Protein AF-A0A960IGQ6-F1 (afdb_monomer)

Foldseek 3Di:
DKLPPFAQPDDQFPLLVVQLVLQVVDDVLFAFEAEAPLNPLLLSVVVSLSVLTFQEEEEAADPVVLVVNLVCSVSRVDDSVQQEDCDLLDLHSYYRHYLCVLPNPVCLVVLLLQLLLVLQLVVQCVVVNNVCSVVVLVCCVVPPVPVNVVSSVVSSVVLLVCLQPVDDSVDPLLSSGDPVSNVSLVSNLVSGGAEYEYEQLLPQDSSSLSSVVVSQVSNQPDPPHHRYHYYHNDDDDVVCVRSNRNVCVVRNPHSYYRDPVVCCVSVSDPDDDDDDDDDPDDPVVVVVVVVVVVVVVVVCCCCVVHVNVVVVVVCVVPPDDPCVVPPDDDDDDDPPPPDDDDDDDDDDDDDDDDDDDDDDDDDDDDDDDDDDDDDDDDDDDDDDDALVVQLVVLLVVLLPLDCVACQWFPDDDLQKWWFPQADLQLLLLLCLVPQKAAEDEAPDQDPDDDVVVQVVVCVVPVDNVVRVVQVVCSVVRYTYTDHHPVSVQSSLVVNLVVQVVCCQQFVDGFKWKQFKWKFDALDPPGPDTGIHGAKTFGWDKDQPDPVVGIMIGGDPDAIDGSVSVQCCCCPRVVFHQPQPPDAPADPRHHPSVSSQVSVQVSCVVPPPIDMDRIIMIHGHDCPSVVVSVVSVVDPCQCVDLVSVCVSHPPPDDSDDPFDQQDLVCLVVDDVVLFQQLDDDDSVLSSVLVCVLSVHDDDDDDDPPPCPLSSVLSNCRSCVVSVHDDDDDDRGPVSVVSNLVVCVVSPNNVVDDDPSDPPRD

Solvent-accessible surface area (backbone atoms only — not comparable to full-atom values): 44686 Å² total; per-residue (Å²): 131,60,45,73,94,56,49,74,76,65,83,76,51,73,71,48,47,51,48,51,56,47,52,66,71,58,82,84,45,48,40,21,39,38,37,36,87,89,63,47,63,68,60,54,52,50,50,52,46,44,73,71,45,44,32,28,40,35,33,17,86,39,68,70,54,23,50,49,56,37,56,51,40,43,52,28,72,44,56,36,83,74,39,30,36,66,49,82,84,57,96,39,36,33,26,32,35,40,51,56,80,75,48,46,82,90,48,36,64,59,50,45,48,50,25,12,44,52,50,50,32,54,58,42,18,77,77,63,36,71,87,47,12,59,57,53,50,48,52,36,52,76,73,35,57,68,58,38,53,50,53,35,52,52,34,40,53,49,52,57,46,24,48,25,71,64,51,84,81,90,60,65,66,67,76,44,48,53,76,66,51,40,52,51,41,52,52,47,47,70,68,62,53,31,30,42,34,33,46,51,46,75,74,56,49,75,54,56,41,52,53,50,49,43,37,51,55,55,26,42,72,40,96,85,38,52,32,39,38,36,34,20,57,57,82,70,59,82,87,51,70,60,65,48,23,34,44,39,61,71,36,45,70,79,64,30,75,51,61,65,67,58,38,36,75,70,66,76,35,82,84,79,74,92,79,84,78,85,74,77,67,54,75,68,55,41,54,49,49,54,50,51,51,48,54,50,50,52,53,47,48,54,41,76,74,28,67,63,41,54,53,49,51,49,48,64,71,68,48,83,58,90,61,75,84,61,84,78,77,84,85,80,74,95,81,73,86,85,75,87,82,88,82,91,85,86,83,88,84,79,94,77,84,91,80,84,90,83,81,89,81,90,79,84,88,80,84,90,80,85,86,84,88,78,87,82,83,89,79,87,77,80,88,77,72,57,44,68,58,46,54,52,49,50,43,54,67,31,51,67,84,49,76,83,31,49,60,52,31,50,74,90,50,67,56,40,48,51,42,47,85,54,63,65,49,64,50,49,40,48,37,60,76,64,33,49,39,33,75,42,41,35,88,72,85,82,78,85,77,56,71,69,56,47,55,54,41,26,74,71,71,77,47,64,60,66,56,52,51,49,50,52,36,44,74,73,36,36,43,49,24,70,37,51,64,72,59,38,52,53,23,52,54,45,36,46,52,48,52,52,50,41,32,55,50,60,57,46,90,36,38,25,39,28,42,30,27,42,36,37,58,94,44,94,84,52,85,64,78,30,32,16,47,42,34,33,39,38,41,40,74,45,74,80,42,93,87,74,37,58,35,42,28,56,42,96,58,77,71,37,68,40,59,70,43,52,51,48,33,40,73,79,66,71,40,70,65,79,50,77,97,56,78,53,64,54,101,58,46,72,32,48,61,61,54,54,49,31,51,40,61,49,30,72,80,41,89,90,35,45,69,44,80,47,39,33,39,33,73,57,86,57,67,44,48,54,54,28,51,56,60,69,73,44,86,61,56,64,72,40,70,66,54,29,36,66,47,65,48,65,92,56,84,86,85,68,93,57,80,84,69,59,79,86,54,60,85,75,53,59,72,92,78,59,50,57,90,52,88,66,56,72,70,45,43,41,52,32,52,32,49,60,67,65,49,86,82,85,87,85,75,66,90,89,69,46,63,66,48,44,51,48,26,34,51,45,32,29,46,75,68,77,45,87,83,86,88,83,69,78,36,45,66,60,50,53,54,42,50,52,51,34,44,76,71,68,51,39,92,80,61,82,75,89,78,48,100,74,74,121

Sequence (760 aa):
MSWDGLAPRFEWRPSQRHLLELAGHVADGRWHLCAPPGAGKTLIGLELARQVGRPTLALAPTTAIRDQWRASVAQFGADPATFTSDDPAAAVPLRCVTYQLLGNPGEADDELRAAARRLWVAEVATEVGPEAAEARVRATEEGDAKRAGREIGRHVRALRRSLGTGEDVGVPRAQLLGPRTATLVDQLASSGLGTVVLDECHHLLDWWALVVSVLVERLAAAPGGVAVIGLTATLPEPASSREAGNYEGLLGPVDAELHLAALVAEGALAPWRDGVRLVPPAPDEAAFLDRWQGELTTSLDDVLVGEALVTWAVAQISAPTGDDALAGVRPATPDEAAATREVPAGEQAGAGAPIPPATHRSGPGADAVEPVAAEPAAVEPPAERAPKDRLEHWKGKLLDLTMFNRLLNFRETRKTIRLCEHDLAALEDRLQQSGKLRVRSRPTLGEADDPRDLELAAQRTGVDVRAEFLADELRSGRLRAEHDDEDLDARLVEIYRHARTSLEESGANTLYLAVGFLRWFETPESQKPRRAPLLLLPLVIERLSVQEGFRFVLDDAEPRLNQTLLQLLQRDFDLRVDLGEEPPEDEHGVDVAAVLDAFRVAALAMPRWEVVAEACVGFFSFTKYLMWLDLAARDDLLASPVLRHLVQTPGERFEQDQPEVPRGELDDVDPAEIFCPKDADSSQLAAVLAGAAGRTFVLEGPPGTGKSQTITNLIVQALANDKRVLFVAEKRAALEVVQRRLHEVGVAPFALELHSSKSG

Nearest PDB structures (foldseek):
  5tnu-assembly2_B  TM=6.910E-01  e=6.954E-05  Sulfurisphaera tokodaii str. 7
  7r7j-assembly2_B  TM=6.446E-01  e=3.994E-04  Escherichia coli K-12
  6jde-assembly1_B  TM=6.611E-01  e=1.140E-03  Escherichia coli K-12
  8ro1-assembly1_DX  TM=5.649E-01  e=2.931E-02  Caenorhabditis elegans
  2nmv-assembly1_A  TM=4.549E-01  e=7.237E-03  Bacillus subtilis

Secondary structure (DSSP, 8-state):
--STT---SSPPPHHHHHHHHHHTT--SSEEEEE--TTS-HHHHHHHHHHHHTS-EEEEESSHHHHHHHHHHGGGGT--HHHHEES-TT---SEEEEEGGGG--HHHHHHHHHHHHHHHHHHHHHHHH-HHHHHHHHHHHHHH-HHHHHHHHHHHHHHHHHHHHH----SS-GGGGS-HHHHHHHHHHHHTT--EEEEETGGG--HHHHHHHHHHHHHHHTSTT--EEEEEESSPPPTTSTTHHHHHHHHH-S--EE--HHHHHHTTSS----------PPPHHHHHHHHHHHHHHHHHHHHHHHSHHHHHHHHHHHHS--TTGGG---PPPPTTSS----------PPPP----PPPPP---------PPPP-PPPP-PPS-PPPHHHHHHHHHHHHS--STT-TTTS----TT-EEBPS--HHHHHHHHHHHSEEEEE-S--TTSS--HHHHHHHHHHH---HHHHHHHHHHHTTEEEBSS-HHHHHHHHHHHHHHHHHHHHHHSS--EEEEEEEEEE-SSTT--S-EEEEEEEEEEEEEEEETTTEEEEEE-SSPPEE-HHHHHHHHHHH-------SS--EETTEE-HHHHHHHHHHHHTTSTT-EEEEEEEEEE---HHHHHHHHHHH-TTGGGSHHHHHHHHSTTS----SSPP--GGGGGGS-GGG---SS---HHHHHHHHHHHTT--------TTS-HHHHHHHHHHHHHHTT-------SSHHHHHHHHHHHHHTT-GGG----S-TT--

Radius of gyration: 33.93 Å; Cα contacts (8 Å, |Δi|>4): 943; chains: 1; bounding box: 83×82×90 Å

Structure (mmCIF, N/CA/C/O backbone):
data_AF-A0A960IGQ6-F1
#
_entry.id   AF-A0A960IGQ6-F1
#
loop_
_atom_site.group_PDB
_atom_site.id
_atom_site.type_symbol
_atom_site.label_atom_id
_atom_site.label_alt_id
_atom_site.label_comp_id
_atom_site.label_asym_id
_atom_site.label_entity_id
_atom_site.label_seq_id
_atom_site.pdbx_PDB_ins_code
_atom_site.Cartn_x
_atom_site.Cartn_y
_atom_site.Cartn_z
_atom_site.occupancy
_atom_site.B_iso_or_equiv
_atom_site.auth_seq_id
_atom_site.auth_comp_id
_atom_site.auth_asym_id
_atom_site.auth_atom_id
_atom_site.pdbx_PDB_model_num
ATOM 1 N N . MET A 1 1 ? 37.246 14.807 -9.619 1.00 56.28 1 MET A N 1
ATOM 2 C CA . MET A 1 1 ? 35.816 14.489 -9.430 1.00 56.28 1 MET A CA 1
ATOM 3 C C . MET A 1 1 ? 35.034 15.764 -9.688 1.00 56.28 1 MET A C 1
ATOM 5 O O . MET A 1 1 ? 34.720 16.483 -8.753 1.00 56.28 1 MET A O 1
ATOM 9 N N . SER A 1 2 ? 34.862 16.123 -10.953 1.00 70.00 2 SER A N 1
ATOM 10 C CA . SER A 1 2 ? 34.294 17.415 -11.334 1.00 70.00 2 SER A CA 1
ATOM 11 C C . SER A 1 2 ? 33.490 17.243 -12.613 1.00 70.00 2 SER A C 1
ATOM 13 O O . SER A 1 2 ? 33.745 16.309 -13.374 1.00 70.00 2 SER A O 1
ATOM 15 N N . TRP A 1 3 ? 32.539 18.143 -12.831 1.00 84.62 3 TRP A N 1
ATOM 16 C CA . TRP A 1 3 ? 31.812 18.285 -14.091 1.00 84.62 3 TRP A CA 1
ATOM 17 C C . TRP A 1 3 ? 32.698 18.836 -15.226 1.00 84.62 3 TRP A C 1
ATOM 19 O O . TRP A 1 3 ? 32.260 18.914 -16.374 1.00 84.62 3 TRP A O 1
ATOM 29 N N . ASP A 1 4 ? 33.947 19.201 -14.915 1.00 81.88 4 ASP A N 1
ATOM 30 C CA . ASP A 1 4 ? 34.928 19.741 -15.855 1.00 81.88 4 ASP A CA 1
ATOM 31 C C . ASP A 1 4 ? 35.171 18.826 -17.061 1.00 81.88 4 ASP A C 1
ATOM 33 O O . ASP A 1 4 ? 35.399 17.623 -16.934 1.00 81.88 4 ASP A O 1
ATOM 37 N N . GLY A 1 5 ? 35.177 19.427 -18.252 1.00 78.00 5 GLY A N 1
ATOM 38 C CA . GLY A 1 5 ? 35.448 18.730 -19.512 1.0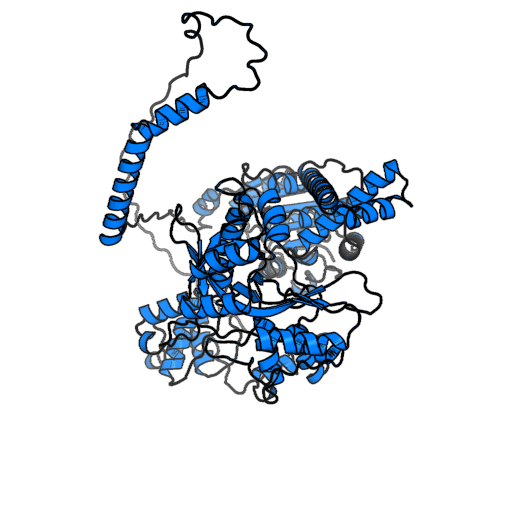0 78.00 5 GLY A CA 1
ATOM 39 C C . GLY A 1 5 ? 34.272 17.923 -20.069 1.00 78.00 5 GLY A C 1
ATOM 40 O O . GLY A 1 5 ? 34.380 17.415 -21.185 1.00 78.00 5 GLY A O 1
ATOM 41 N N . LEU A 1 6 ? 33.146 17.837 -19.350 1.00 88.06 6 LEU A N 1
ATOM 42 C CA . LEU A 1 6 ? 31.910 17.262 -19.878 1.00 88.06 6 LEU A CA 1
ATOM 43 C C . LEU A 1 6 ? 31.168 18.275 -20.747 1.00 88.06 6 LEU A C 1
ATOM 45 O O . LEU A 1 6 ? 31.056 19.459 -20.409 1.00 88.06 6 LEU A O 1
ATOM 49 N N . ALA A 1 7 ? 30.627 17.787 -21.858 1.00 88.81 7 ALA A N 1
ATOM 50 C CA . ALA A 1 7 ? 29.828 18.566 -22.789 1.00 88.81 7 ALA A CA 1
ATOM 51 C C . ALA A 1 7 ? 28.796 17.656 -23.470 1.00 88.81 7 ALA A C 1
ATOM 53 O O . ALA A 1 7 ? 29.091 16.478 -23.695 1.00 88.81 7 ALA A O 1
ATOM 54 N N . PRO A 1 8 ? 27.612 18.181 -23.827 1.00 90.25 8 PRO A N 1
ATOM 55 C CA . PRO A 1 8 ? 26.630 17.432 -24.604 1.00 90.25 8 PRO A CA 1
ATOM 56 C C . PRO A 1 8 ? 27.271 16.839 -25.869 1.00 90.25 8 PRO A C 1
ATOM 58 O O . PRO A 1 8 ? 27.851 17.565 -26.675 1.00 90.25 8 PRO A O 1
ATOM 61 N N . ARG A 1 9 ? 27.167 15.519 -26.057 1.00 91.19 9 ARG A N 1
ATOM 62 C CA . ARG A 1 9 ? 27.600 14.809 -27.279 1.00 91.19 9 ARG A CA 1
ATOM 63 C C . ARG A 1 9 ? 26.466 14.664 -28.299 1.00 91.19 9 ARG A C 1
ATOM 65 O O . ARG A 1 9 ? 26.486 13.772 -29.141 1.00 91.19 9 ARG A O 1
ATOM 72 N N . PHE A 1 10 ? 25.465 15.524 -28.187 1.00 90.44 10 PHE A N 1
ATOM 73 C CA . PHE A 1 10 ? 24.257 15.553 -28.996 1.00 90.44 10 PHE A CA 1
ATOM 74 C C . PHE A 1 10 ? 23.874 17.006 -29.276 1.00 90.44 10 PHE A C 1
ATOM 76 O O . PHE A 1 10 ? 24.312 17.926 -28.582 1.00 90.44 10 PHE A O 1
ATOM 83 N N . GLU A 1 11 ? 23.037 17.215 -30.286 1.00 90.19 11 GLU A N 1
ATOM 84 C CA . GLU A 1 11 ? 22.478 18.533 -30.560 1.00 90.19 11 GLU A CA 1
ATOM 85 C C . GLU A 1 11 ? 21.184 18.743 -29.776 1.00 90.19 11 GLU A C 1
ATOM 87 O O . GLU A 1 11 ? 20.266 17.924 -29.815 1.00 90.19 11 GLU A O 1
ATOM 92 N N . TRP A 1 12 ? 21.091 19.875 -29.081 1.00 91.44 12 TRP A N 1
ATOM 93 C CA . TRP A 1 12 ? 19.862 20.272 -28.403 1.00 91.44 12 TRP A CA 1
ATOM 94 C C . TRP A 1 12 ? 18.748 20.548 -29.410 1.00 91.44 12 TRP A C 1
ATOM 96 O O . TRP A 1 12 ? 18.974 21.253 -30.401 1.00 91.44 12 TRP A O 1
ATOM 106 N N . ARG A 1 13 ? 17.532 20.079 -29.116 1.00 89.56 13 ARG A N 1
ATOM 107 C CA . ARG A 1 13 ? 16.330 20.461 -29.872 1.00 89.56 13 ARG A CA 1
ATOM 108 C C . ARG A 1 13 ? 16.032 21.958 -29.701 1.00 89.56 13 ARG A C 1
ATOM 110 O O . ARG A 1 13 ? 16.398 22.512 -28.661 1.00 89.56 13 ARG A O 1
ATOM 117 N N . PRO A 1 14 ? 15.364 22.619 -30.664 1.00 87.06 14 PRO A N 1
ATOM 118 C CA . PRO A 1 14 ? 15.031 24.041 -30.552 1.00 87.06 14 PRO A CA 1
ATOM 119 C C . PRO A 1 14 ? 14.279 24.378 -29.253 1.00 87.06 14 PRO A C 1
ATOM 121 O O . PRO A 1 14 ? 14.707 25.273 -28.527 1.00 87.06 14 PRO A O 1
ATOM 124 N N . SER A 1 15 ? 13.268 23.584 -28.887 1.00 86.62 15 SER A N 1
ATOM 125 C CA . SER A 1 15 ? 12.526 23.695 -27.622 1.00 86.62 15 SER A CA 1
ATOM 126 C C . SER A 1 15 ? 13.406 23.577 -26.376 1.00 86.62 15 SER A C 1
ATOM 128 O O . SER A 1 15 ? 13.225 24.317 -25.412 1.00 86.62 15 SER A O 1
ATOM 130 N N . GLN A 1 16 ? 14.387 22.672 -26.387 1.00 89.94 16 GLN A N 1
ATOM 131 C CA . GLN A 1 16 ? 15.320 22.489 -25.271 1.00 89.94 16 GLN A CA 1
ATOM 132 C C . GLN A 1 16 ? 16.308 23.650 -25.154 1.00 89.94 16 GLN A C 1
ATOM 134 O O . GLN A 1 16 ? 16.588 24.084 -24.041 1.00 89.94 16 GLN A O 1
ATOM 139 N N . ARG A 1 17 ? 16.817 24.175 -26.280 1.00 89.50 17 ARG A N 1
ATOM 140 C CA . ARG A 1 17 ? 17.673 25.374 -26.273 1.00 89.50 17 ARG A CA 1
ATOM 141 C C . ARG A 1 17 ? 16.917 26.563 -25.713 1.00 89.50 17 ARG A C 1
ATOM 143 O O . ARG A 1 17 ? 17.440 27.239 -24.842 1.00 89.50 17 ARG A O 1
ATOM 150 N N . HIS A 1 18 ? 15.680 26.758 -26.163 1.00 85.88 18 HIS A N 1
ATOM 151 C CA . HIS A 1 18 ? 14.838 27.839 -25.677 1.00 85.88 18 HIS A CA 1
ATOM 152 C C . HIS A 1 18 ? 14.598 27.737 -24.164 1.00 85.88 18 HIS A C 1
ATOM 154 O O . HIS A 1 18 ? 14.737 28.724 -23.448 1.00 85.88 18 HIS A O 1
ATOM 160 N N . LEU A 1 19 ? 14.320 26.533 -23.655 1.00 86.88 19 LEU A N 1
ATOM 161 C CA . LEU A 1 19 ? 14.150 26.322 -22.219 1.00 86.88 19 LEU A CA 1
ATOM 162 C C . LEU A 1 19 ? 15.446 26.586 -21.428 1.00 86.88 19 LEU A C 1
ATOM 164 O O . LEU A 1 19 ? 15.390 27.182 -20.356 1.00 86.88 19 LEU A O 1
ATOM 168 N N . LEU A 1 20 ? 16.609 26.186 -21.955 1.00 89.38 20 LEU A N 1
ATOM 169 C CA . LEU A 1 20 ? 17.917 26.476 -21.349 1.00 89.38 20 LEU A CA 1
ATOM 170 C C . LEU A 1 20 ? 18.267 27.973 -21.388 1.00 89.38 20 LEU A C 1
ATOM 172 O O . LEU A 1 20 ? 18.866 28.476 -20.442 1.00 89.38 20 LEU A O 1
ATOM 176 N N . GLU A 1 21 ? 17.888 28.692 -22.447 1.00 87.81 21 GLU A N 1
ATOM 177 C CA . GLU A 1 21 ? 18.042 30.150 -22.545 1.00 87.81 21 GLU A CA 1
ATOM 178 C C . GLU A 1 21 ? 17.210 30.864 -21.474 1.00 87.81 21 GLU A C 1
ATOM 180 O O . GLU A 1 21 ? 17.740 31.713 -20.760 1.00 87.81 21 GLU A O 1
ATOM 185 N N . LEU A 1 22 ? 15.940 30.470 -21.306 1.00 82.94 22 LEU A N 1
ATOM 186 C CA . LEU A 1 22 ? 15.069 30.995 -20.249 1.00 82.94 22 LEU A CA 1
ATOM 187 C C . LEU A 1 22 ? 15.638 30.698 -18.854 1.00 82.94 22 LEU A C 1
ATOM 189 O O . LEU A 1 22 ? 15.740 31.599 -18.023 1.00 82.94 22 LEU A O 1
ATOM 193 N N . ALA A 1 23 ? 16.095 29.463 -18.626 1.00 81.94 23 ALA A N 1
ATOM 194 C CA . ALA A 1 23 ? 16.732 29.058 -17.374 1.00 81.94 23 ALA A CA 1
ATOM 195 C C . ALA A 1 23 ? 18.051 29.810 -17.091 1.00 81.94 23 ALA A C 1
ATOM 197 O O . ALA A 1 23 ? 18.439 29.965 -15.934 1.00 81.94 23 ALA A O 1
ATOM 198 N N . GLY A 1 24 ? 18.737 30.312 -18.123 1.00 79.50 24 GLY A N 1
ATOM 199 C CA . GLY A 1 24 ? 19.968 31.096 -17.994 1.00 79.50 24 GLY A CA 1
ATOM 200 C C . GLY A 1 24 ? 19.777 32.492 -17.387 1.00 79.50 24 GLY A C 1
ATOM 201 O O . GLY A 1 24 ? 20.763 33.133 -17.022 1.00 79.50 24 GLY A O 1
ATOM 202 N N . HIS A 1 25 ? 18.536 32.973 -17.261 1.00 78.88 25 HIS A N 1
ATOM 203 C CA . HIS A 1 25 ? 18.215 34.257 -16.625 1.00 78.88 25 HIS A CA 1
ATOM 204 C C . HIS A 1 25 ? 18.022 34.170 -15.103 1.00 78.88 25 HIS A C 1
ATOM 206 O O . HIS A 1 25 ? 17.923 35.205 -14.440 1.00 78.88 25 HIS A O 1
ATOM 212 N N . VAL A 1 26 ? 18.006 32.959 -14.545 1.00 80.62 26 VAL A N 1
ATOM 213 C CA . VAL A 1 26 ? 17.889 32.705 -13.105 1.00 80.62 26 VAL A CA 1
ATOM 214 C C . VAL A 1 26 ? 19.205 33.059 -12.403 1.00 80.62 26 VAL A C 1
ATOM 216 O O . VAL A 1 26 ? 20.262 32.517 -12.726 1.00 80.62 26 VAL A O 1
ATOM 219 N N . ALA A 1 27 ? 19.151 33.977 -11.433 1.00 74.94 27 ALA A N 1
ATOM 220 C CA . ALA A 1 27 ? 20.335 34.520 -10.753 1.00 74.94 27 ALA A CA 1
ATOM 221 C C . ALA A 1 27 ? 20.457 34.122 -9.271 1.00 74.94 27 ALA A C 1
ATOM 223 O O . ALA A 1 27 ? 21.511 34.320 -8.667 1.00 74.94 27 ALA A O 1
ATOM 224 N N . ASP A 1 28 ? 19.399 33.576 -8.675 1.00 81.38 28 ASP A N 1
ATOM 225 C CA . ASP A 1 28 ? 19.341 33.180 -7.262 1.00 81.38 28 ASP A CA 1
ATOM 226 C C . ASP A 1 28 ? 19.792 31.725 -7.016 1.00 81.38 28 ASP A C 1
ATOM 228 O O . ASP A 1 28 ? 19.898 31.290 -5.868 1.00 81.38 28 ASP A O 1
ATOM 232 N N . GLY A 1 29 ? 20.101 30.987 -8.088 1.00 83.31 29 GLY A N 1
ATOM 233 C CA . GLY A 1 29 ? 20.534 29.593 -8.035 1.00 83.31 29 GLY A CA 1
ATOM 234 C C . GLY A 1 29 ? 19.404 28.598 -7.762 1.00 83.31 29 GLY A C 1
ATOM 235 O O . GLY A 1 29 ? 19.694 27.458 -7.383 1.00 83.31 29 GLY A O 1
ATOM 236 N N . ARG A 1 30 ? 18.137 29.003 -7.926 1.00 89.12 30 ARG A N 1
ATOM 237 C CA . ARG A 1 30 ? 16.965 28.128 -7.826 1.00 89.12 30 ARG A CA 1
ATOM 238 C C . ARG A 1 30 ? 16.245 28.096 -9.165 1.00 89.12 30 ARG A C 1
ATOM 240 O O . ARG A 1 30 ? 15.736 29.106 -9.607 1.00 89.12 30 ARG A O 1
ATOM 247 N N . TRP A 1 31 ? 16.223 26.934 -9.805 1.00 91.56 31 TRP A N 1
ATOM 248 C CA . TRP A 1 31 ? 15.533 26.733 -11.073 1.00 91.56 31 TRP A CA 1
ATOM 249 C C . TRP A 1 31 ? 14.262 25.936 -10.850 1.00 91.56 31 TRP A C 1
ATOM 251 O O . TRP A 1 31 ? 14.317 24.846 -10.280 1.00 91.56 31 TRP A O 1
ATOM 261 N N . HIS A 1 32 ? 13.148 26.411 -11.383 1.00 90.31 32 HIS A N 1
ATOM 262 C CA . HIS A 1 32 ? 11.887 25.693 -11.423 1.00 90.31 32 HIS A CA 1
ATOM 263 C C . HIS A 1 32 ? 11.394 25.582 -12.868 1.00 90.31 32 HIS A C 1
ATOM 265 O O . HIS A 1 32 ? 10.894 26.539 -13.459 1.00 90.31 32 HIS A O 1
ATOM 271 N N . LEU A 1 33 ? 11.548 24.391 -13.450 1.00 90.31 33 LEU A N 1
ATOM 272 C CA . LEU A 1 33 ? 11.240 24.134 -14.853 1.00 90.31 33 LEU A CA 1
ATOM 273 C C . LEU A 1 33 ? 10.028 23.218 -15.013 1.00 90.31 33 LEU A C 1
ATOM 275 O O . LEU A 1 33 ? 10.010 22.092 -14.508 1.00 90.31 33 LEU A O 1
ATOM 279 N N . CYS A 1 34 ? 9.062 23.665 -15.812 1.00 88.69 34 CYS A N 1
ATOM 280 C CA . CYS A 1 34 ? 7.926 22.860 -16.240 1.00 88.69 34 CYS A CA 1
ATOM 281 C C . CYS A 1 34 ? 8.101 22.454 -17.708 1.00 88.69 34 CYS A C 1
ATOM 283 O O . CYS A 1 34 ? 8.144 23.298 -18.603 1.00 88.69 34 CYS A O 1
ATOM 285 N N . ALA A 1 35 ? 8.224 21.157 -17.982 1.00 87.75 35 ALA A N 1
ATOM 286 C CA . ALA A 1 35 ? 8.341 20.662 -19.348 1.00 87.75 35 ALA A CA 1
ATOM 287 C C . ALA A 1 35 ? 7.643 19.300 -19.523 1.00 87.75 35 ALA A C 1
ATOM 289 O O . ALA A 1 35 ? 7.878 18.386 -18.724 1.00 87.75 35 ALA A O 1
ATOM 290 N N . PRO A 1 36 ? 6.853 19.093 -20.593 1.00 83.06 36 PRO A N 1
ATOM 291 C CA . PRO A 1 36 ? 6.039 17.899 -20.753 1.00 83.06 36 PRO A CA 1
ATOM 292 C C . PRO A 1 36 ? 6.854 16.598 -20.794 1.00 83.06 36 PRO A C 1
ATOM 294 O O . PRO A 1 36 ? 8.077 16.606 -21.004 1.00 83.06 36 PRO A O 1
ATOM 297 N N . PRO A 1 37 ? 6.211 15.432 -20.614 1.00 81.94 37 PRO A N 1
ATOM 298 C CA . PRO A 1 37 ? 6.858 14.146 -20.857 1.00 81.94 37 PRO A CA 1
ATOM 299 C C . PRO A 1 37 ? 7.483 14.103 -22.263 1.00 81.94 37 PRO A C 1
ATOM 301 O O . PRO A 1 37 ? 6.909 14.601 -23.227 1.00 81.94 37 PRO A O 1
ATOM 304 N N . GLY A 1 38 ? 8.697 13.558 -22.385 1.00 78.69 38 GLY A N 1
ATOM 305 C CA . GLY A 1 38 ? 9.436 13.526 -23.659 1.00 78.69 38 GLY A CA 1
ATOM 306 C C . GLY A 1 38 ? 10.193 14.816 -24.029 1.00 78.69 38 GLY A C 1
ATOM 307 O O . GLY A 1 38 ? 11.023 14.799 -24.944 1.00 78.69 38 GLY A O 1
ATOM 308 N N . ALA A 1 39 ? 10.031 15.913 -23.277 1.00 83.69 39 ALA A N 1
ATOM 309 C CA . ALA A 1 39 ? 10.808 17.149 -23.462 1.00 83.69 39 ALA A CA 1
ATOM 310 C C . ALA A 1 39 ? 12.313 16.994 -23.150 1.00 83.69 39 ALA A C 1
ATOM 312 O O . ALA A 1 39 ? 13.132 17.835 -23.521 1.00 83.69 39 ALA A O 1
ATOM 313 N N . GLY A 1 40 ? 12.713 15.886 -22.518 1.00 87.06 40 GLY A N 1
ATOM 314 C CA . GLY A 1 40 ? 14.104 15.624 -22.135 1.00 87.06 40 GLY A CA 1
ATOM 315 C C . GLY A 1 40 ? 14.527 16.356 -20.860 1.00 87.06 40 GLY A C 1
ATOM 316 O O . GLY A 1 40 ? 15.666 16.810 -20.778 1.00 87.06 40 GLY A O 1
ATOM 317 N N . LYS A 1 41 ? 13.619 16.450 -19.876 1.00 90.81 41 LYS A N 1
ATOM 318 C CA . LYS A 1 41 ? 13.844 17.054 -18.549 1.00 90.81 41 LYS A CA 1
ATOM 319 C C . LYS A 1 41 ? 15.159 16.609 -17.912 1.00 90.81 41 LYS A C 1
ATOM 321 O O . LYS A 1 41 ? 15.948 17.452 -17.512 1.00 90.81 41 LYS A O 1
ATOM 326 N N . THR A 1 42 ? 15.437 15.306 -17.911 1.00 92.56 42 THR A N 1
ATOM 327 C CA . THR A 1 42 ? 16.677 14.737 -17.364 1.00 92.56 42 THR A CA 1
ATOM 328 C C . THR A 1 42 ? 17.932 15.336 -18.001 1.00 92.56 42 THR A C 1
ATOM 330 O O . THR A 1 42 ? 18.868 15.686 -17.293 1.00 92.56 42 THR A O 1
ATOM 333 N N . LEU A 1 43 ? 17.958 15.515 -19.328 1.00 93.31 43 LEU A N 1
ATOM 334 C CA . LEU A 1 43 ? 19.110 16.105 -20.020 1.00 93.31 43 LEU A CA 1
ATOM 335 C C . LEU A 1 43 ? 19.263 17.589 -19.682 1.00 93.31 43 LEU A C 1
ATOM 337 O O . LEU A 1 43 ? 20.373 18.044 -19.432 1.00 93.31 43 LEU A O 1
ATOM 341 N N . ILE A 1 44 ? 18.153 18.325 -19.632 1.00 92.38 44 ILE A N 1
ATOM 342 C CA . ILE A 1 44 ? 18.140 19.741 -19.243 1.00 92.38 44 ILE A CA 1
ATOM 343 C C . ILE A 1 44 ? 18.639 19.908 -17.802 1.00 92.38 44 ILE A C 1
ATOM 345 O O . ILE A 1 44 ? 19.506 20.735 -17.543 1.00 92.38 44 ILE A O 1
ATOM 349 N N . GLY A 1 45 ? 18.157 19.084 -16.872 1.00 93.25 45 GLY A N 1
ATOM 350 C CA . GLY A 1 45 ? 18.601 19.115 -15.482 1.00 93.25 45 GLY A CA 1
ATOM 351 C C . GLY A 1 45 ? 20.071 18.724 -15.306 1.00 93.25 45 GLY A C 1
ATOM 352 O O . GLY A 1 45 ? 20.765 19.338 -14.500 1.00 93.25 45 GLY A O 1
ATOM 353 N N . LEU A 1 46 ? 20.577 17.765 -16.092 1.00 94.38 46 LEU A N 1
ATOM 354 C CA . LEU A 1 46 ? 22.008 17.438 -16.134 1.00 94.38 46 LEU A CA 1
ATOM 355 C C . LEU A 1 46 ? 22.851 18.596 -16.674 1.00 94.38 46 LEU A C 1
ATOM 357 O O . LEU A 1 46 ? 23.926 18.858 -16.141 1.00 94.38 46 LEU A O 1
ATOM 361 N N . GLU A 1 47 ? 22.375 19.306 -17.696 1.00 93.81 47 GLU A N 1
ATOM 362 C CA . GLU A 1 47 ? 23.063 20.484 -18.226 1.00 93.81 47 GLU A CA 1
ATOM 363 C C . GLU A 1 47 ? 23.110 21.620 -17.198 1.00 93.81 47 GLU A C 1
ATOM 365 O O . GLU A 1 47 ? 24.171 22.208 -17.002 1.00 93.81 47 GLU A O 1
ATOM 370 N N . LEU A 1 48 ? 22.018 21.877 -16.472 1.00 92.50 48 LEU A N 1
ATOM 371 C CA . LEU A 1 48 ? 22.014 22.853 -15.379 1.00 92.50 48 LEU A CA 1
ATOM 372 C C . LEU A 1 48 ? 22.961 22.446 -14.242 1.00 92.50 48 LEU A C 1
ATOM 374 O O . LEU A 1 48 ? 23.766 23.257 -13.786 1.00 92.50 48 LEU A O 1
ATOM 378 N N . ALA A 1 49 ? 22.940 21.177 -13.823 1.00 92.88 49 ALA A N 1
ATOM 379 C CA . ALA A 1 49 ? 23.870 20.664 -12.816 1.00 92.88 49 ALA A CA 1
ATOM 380 C C . ALA A 1 49 ? 25.338 20.804 -13.264 1.00 92.88 49 ALA A C 1
ATOM 382 O O . ALA A 1 49 ? 26.197 21.222 -12.483 1.00 92.88 49 ALA A O 1
ATOM 383 N N . ARG A 1 50 ? 25.619 20.533 -14.545 1.00 92.94 50 ARG A N 1
ATOM 384 C CA . ARG A 1 50 ? 26.938 20.712 -15.165 1.00 92.94 50 ARG A CA 1
ATOM 385 C C . ARG A 1 50 ? 27.372 22.178 -15.198 1.00 92.94 50 ARG A C 1
ATOM 387 O O . ARG A 1 50 ? 28.535 22.451 -14.920 1.00 92.94 50 ARG A O 1
ATOM 394 N N . GLN A 1 51 ? 26.466 23.107 -15.513 1.00 89.69 51 GLN A N 1
ATOM 395 C CA . GLN A 1 51 ? 26.742 24.551 -15.509 1.00 89.69 51 GLN A CA 1
ATOM 396 C C . GLN A 1 51 ? 27.057 25.074 -14.105 1.00 89.69 51 GLN A C 1
ATOM 398 O O . GLN A 1 51 ? 27.955 25.900 -13.950 1.00 89.69 51 GLN A O 1
ATOM 403 N N . VAL A 1 52 ? 26.367 24.562 -13.080 1.00 90.38 52 VAL A N 1
ATOM 404 C CA . VAL A 1 52 ? 26.704 24.852 -11.678 1.00 90.38 52 VAL A CA 1
ATOM 405 C C . VAL A 1 52 ? 28.059 24.242 -11.305 1.00 90.38 52 VAL A C 1
ATOM 407 O O . VAL A 1 52 ? 28.827 24.841 -10.551 1.00 90.38 52 VAL A O 1
ATOM 410 N N . GLY A 1 53 ? 28.367 23.055 -11.832 1.00 89.94 53 GLY A N 1
ATOM 411 C CA . GLY A 1 53 ? 29.689 22.437 -11.750 1.00 89.94 53 GLY A CA 1
ATOM 412 C C . GLY A 1 53 ? 30.048 21.876 -10.373 1.00 89.94 53 GLY A C 1
ATOM 413 O O . GLY A 1 53 ? 31.219 21.616 -10.098 1.00 89.94 53 GLY A O 1
ATOM 414 N N . ARG A 1 54 ? 29.063 21.669 -9.490 1.00 91.00 54 ARG A N 1
ATOM 415 C CA . ARG A 1 54 ? 29.272 21.202 -8.108 1.00 91.00 54 ARG A CA 1
ATOM 416 C C . ARG A 1 54 ? 28.728 19.787 -7.883 1.00 91.00 54 ARG A C 1
ATOM 418 O O . ARG A 1 54 ? 27.859 19.338 -8.635 1.00 91.00 54 ARG A O 1
ATOM 425 N N . PRO A 1 55 ? 29.204 19.058 -6.853 1.00 92.56 55 PRO A N 1
ATOM 426 C CA . PRO A 1 55 ? 28.667 17.741 -6.527 1.00 92.56 55 PRO A CA 1
ATOM 427 C C . PRO A 1 55 ? 27.151 17.802 -6.340 1.00 92.56 55 PRO A C 1
ATOM 429 O O . PRO A 1 55 ? 26.642 18.622 -5.571 1.00 92.56 55 PRO A O 1
ATOM 432 N N . THR A 1 56 ? 26.443 16.957 -7.082 1.00 95.12 56 THR A N 1
ATOM 433 C CA . THR A 1 56 ? 24.993 17.039 -7.253 1.00 95.12 56 THR A CA 1
ATOM 434 C C . THR A 1 56 ? 24.302 15.830 -6.637 1.00 95.12 56 THR A C 1
ATOM 436 O O . THR A 1 56 ? 24.763 14.700 -6.799 1.00 95.12 56 THR A O 1
ATOM 439 N N . LEU A 1 57 ? 23.190 16.065 -5.944 1.00 95.88 57 LEU A N 1
ATOM 440 C CA . LEU A 1 57 ? 22.250 15.042 -5.495 1.00 95.88 57 LEU A CA 1
ATOM 441 C C . LEU A 1 57 ? 20.965 15.156 -6.317 1.00 95.88 57 LEU A C 1
ATOM 443 O O . LEU A 1 57 ? 20.251 16.141 -6.177 1.00 95.88 57 LEU A O 1
ATOM 447 N N . ALA A 1 58 ? 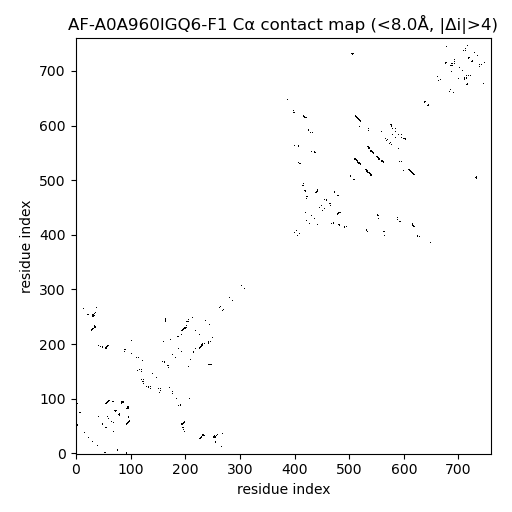20.662 14.161 -7.142 1.00 96.12 58 ALA A N 1
ATOM 448 C CA . ALA A 1 58 ? 19.399 14.043 -7.858 1.00 96.12 58 ALA A CA 1
ATOM 449 C C . ALA A 1 58 ? 18.441 13.109 -7.108 1.00 96.12 58 ALA A C 1
ATOM 451 O O . ALA A 1 58 ? 18.777 11.955 -6.834 1.00 96.12 58 ALA A O 1
ATOM 452 N N . LEU A 1 59 ? 17.256 13.623 -6.787 1.00 94.75 59 LEU A N 1
ATOM 453 C CA . LEU A 1 59 ? 16.162 12.909 -6.143 1.00 94.75 59 LEU A CA 1
ATOM 454 C C . LEU A 1 59 ? 15.094 12.566 -7.181 1.00 94.75 59 LEU A C 1
ATOM 456 O O . LEU A 1 59 ? 14.576 13.454 -7.853 1.00 94.75 59 LEU A O 1
ATOM 460 N N . ALA A 1 60 ? 14.780 11.278 -7.298 1.00 92.31 60 ALA A N 1
ATOM 461 C CA . ALA A 1 60 ? 13.803 10.750 -8.246 1.00 92.31 60 ALA A CA 1
ATOM 462 C C . ALA A 1 60 ? 12.646 10.018 -7.535 1.00 92.31 60 ALA A C 1
ATOM 464 O O . ALA A 1 60 ? 12.844 9.433 -6.466 1.00 92.31 60 ALA A O 1
ATOM 465 N N . PRO A 1 61 ? 11.435 9.967 -8.118 1.00 88.12 61 PRO A N 1
ATOM 466 C CA . PRO A 1 61 ? 10.285 9.292 -7.502 1.00 88.12 61 PRO A CA 1
ATOM 467 C C . PRO A 1 61 ? 10.366 7.762 -7.546 1.00 88.12 61 PRO A C 1
ATOM 469 O O . PRO A 1 61 ? 9.763 7.084 -6.712 1.00 88.12 61 PRO A O 1
ATOM 472 N N . THR A 1 62 ? 11.106 7.202 -8.505 1.00 88.88 62 THR A N 1
ATOM 473 C CA . THR A 1 62 ? 11.247 5.752 -8.695 1.00 88.88 62 THR A CA 1
ATOM 474 C C . THR A 1 62 ? 12.685 5.376 -9.031 1.00 88.88 62 THR A C 1
ATOM 476 O O . THR A 1 62 ? 13.458 6.199 -9.530 1.00 88.88 62 THR A O 1
ATOM 479 N N . THR A 1 63 ? 13.042 4.112 -8.797 1.00 88.69 63 THR A N 1
ATOM 480 C CA . THR A 1 63 ? 14.346 3.553 -9.189 1.00 88.69 63 THR A CA 1
ATOM 481 C C . THR A 1 63 ? 14.563 3.612 -10.700 1.00 88.69 63 THR A C 1
ATOM 483 O O . THR A 1 63 ? 15.665 3.917 -11.132 1.00 88.69 63 THR A O 1
ATOM 486 N N . ALA A 1 64 ? 13.510 3.436 -11.506 1.00 88.56 64 ALA A N 1
ATOM 487 C CA . ALA A 1 64 ? 13.592 3.550 -12.963 1.00 88.56 64 ALA A CA 1
ATOM 488 C C . ALA A 1 64 ? 14.056 4.948 -13.413 1.00 88.56 64 ALA A C 1
ATOM 490 O O . ALA A 1 64 ? 14.964 5.071 -14.232 1.00 88.56 64 ALA A O 1
ATOM 491 N N . ILE A 1 65 ? 13.480 6.009 -12.836 1.00 88.88 65 ILE A N 1
ATOM 492 C CA . ILE A 1 65 ? 13.880 7.389 -13.150 1.00 88.88 65 ILE A CA 1
ATOM 493 C C . ILE A 1 65 ? 15.280 7.677 -12.594 1.00 88.88 65 ILE A C 1
ATOM 495 O O . ILE A 1 65 ? 16.116 8.239 -13.297 1.00 88.88 65 ILE A O 1
ATOM 499 N N . ARG A 1 66 ? 15.587 7.225 -11.372 1.00 93.62 66 ARG A N 1
ATOM 500 C CA . ARG A 1 66 ? 16.941 7.309 -10.797 1.00 93.62 66 ARG A CA 1
ATOM 501 C C . ARG A 1 66 ? 17.990 6.706 -11.739 1.00 93.62 66 ARG A C 1
ATOM 503 O O . ARG A 1 66 ? 19.022 7.324 -11.987 1.00 93.62 66 ARG A O 1
ATOM 510 N N . ASP A 1 67 ? 17.726 5.522 -12.277 1.00 92.50 67 ASP A N 1
ATOM 511 C CA . ASP A 1 67 ? 18.667 4.818 -13.148 1.00 92.50 67 ASP A CA 1
ATOM 512 C C . ASP A 1 67 ? 18.747 5.471 -14.536 1.00 92.50 67 ASP A C 1
ATOM 514 O O . ASP A 1 67 ? 19.828 5.538 -15.123 1.00 92.50 67 ASP A O 1
ATOM 518 N N . GLN A 1 68 ? 17.656 6.082 -15.015 1.00 92.50 68 GLN A N 1
ATOM 519 C CA . GLN A 1 68 ? 17.675 6.946 -16.198 1.00 92.50 68 GLN A CA 1
ATOM 520 C C . GLN A 1 68 ? 18.609 8.152 -16.014 1.00 92.50 68 GLN A C 1
ATOM 522 O O . GLN A 1 68 ? 19.381 8.463 -16.925 1.00 92.50 68 GLN A O 1
ATOM 527 N N . TRP A 1 69 ? 18.585 8.823 -14.857 1.00 95.25 69 TRP A N 1
ATOM 528 C CA . TRP A 1 69 ? 19.524 9.909 -14.542 1.00 95.25 69 TRP A CA 1
ATOM 529 C C . TRP A 1 69 ? 20.975 9.439 -14.598 1.00 95.25 69 TRP A C 1
ATOM 531 O O . TRP A 1 69 ? 21.810 10.085 -15.236 1.00 95.25 69 TRP A O 1
ATOM 541 N N . ARG A 1 70 ? 21.259 8.282 -13.987 1.00 95.50 70 ARG A N 1
ATOM 542 C CA . ARG A 1 70 ? 22.598 7.682 -13.985 1.00 95.50 70 ARG A CA 1
ATOM 543 C C . ARG A 1 70 ? 23.076 7.348 -15.392 1.00 95.50 70 ARG A C 1
ATOM 545 O O . ARG A 1 70 ? 24.179 7.719 -15.766 1.00 95.50 70 ARG A O 1
ATOM 552 N N . ALA A 1 71 ? 22.247 6.698 -16.201 1.00 94.38 71 ALA A N 1
ATOM 553 C CA . ALA A 1 71 ? 22.612 6.343 -17.570 1.00 94.38 71 ALA A CA 1
ATOM 554 C C . ALA A 1 71 ? 22.800 7.579 -18.470 1.00 94.38 71 ALA A C 1
ATOM 556 O O . ALA A 1 71 ? 23.660 7.592 -19.352 1.00 94.38 71 ALA A O 1
ATOM 557 N N . SER A 1 72 ? 22.028 8.645 -18.236 1.00 94.25 72 SER A N 1
ATOM 558 C CA . SER A 1 72 ? 22.009 9.834 -19.097 1.00 94.25 72 SER A CA 1
ATOM 559 C C . SER A 1 72 ? 23.317 10.632 -19.085 1.00 94.25 72 SER A C 1
ATOM 561 O O . SER A 1 72 ? 23.587 11.348 -20.051 1.00 94.25 72 SER A O 1
ATOM 563 N N . VAL A 1 73 ? 24.184 10.478 -18.074 1.00 93.94 73 VAL A N 1
ATOM 564 C CA . VAL A 1 73 ? 25.492 11.166 -18.064 1.00 93.94 73 VAL A CA 1
ATOM 565 C C . VAL A 1 73 ? 26.427 10.701 -19.188 1.00 93.94 73 VAL A C 1
ATOM 567 O O . VAL A 1 73 ? 27.297 11.464 -19.614 1.00 93.94 73 VAL A O 1
ATOM 570 N N . ALA A 1 74 ? 26.204 9.503 -19.745 1.00 93.19 74 ALA A N 1
ATOM 571 C CA . ALA A 1 74 ? 26.931 9.008 -20.916 1.00 93.19 74 ALA A CA 1
ATOM 572 C C . ALA A 1 74 ? 26.770 9.930 -22.133 1.00 93.19 74 ALA A C 1
ATOM 574 O O . ALA A 1 74 ? 27.705 10.112 -22.916 1.00 93.19 74 ALA A O 1
ATOM 575 N N . GLN A 1 75 ? 25.617 10.595 -22.245 1.00 92.75 75 GLN A N 1
ATOM 576 C CA . GLN A 1 75 ? 25.329 11.547 -23.319 1.00 92.75 75 GLN A CA 1
ATOM 577 C C . GLN A 1 75 ? 26.142 12.847 -23.195 1.00 92.75 75 GLN A C 1
ATOM 579 O O . GLN A 1 75 ? 26.259 13.592 -24.165 1.00 92.75 75 GLN A O 1
ATOM 584 N N . PHE A 1 76 ? 26.755 13.099 -22.036 1.00 93.12 76 PHE A N 1
ATOM 585 C CA . PHE A 1 76 ? 27.691 14.204 -21.793 1.00 93.12 76 PHE A CA 1
ATOM 586 C C . PHE A 1 76 ? 29.160 13.751 -21.826 1.00 93.12 76 PHE A C 1
ATOM 588 O O . PHE A 1 76 ? 30.078 14.541 -21.600 1.00 93.12 76 PHE A O 1
ATOM 595 N N . GLY A 1 77 ? 29.392 12.466 -22.113 1.00 89.62 77 GLY A N 1
ATOM 596 C CA . GLY A 1 77 ? 30.717 11.875 -22.219 1.00 89.62 77 GLY A CA 1
ATOM 597 C C . GLY A 1 77 ? 31.340 11.381 -20.921 1.00 89.62 77 GLY A C 1
ATOM 598 O O . GLY A 1 77 ? 32.527 11.055 -20.937 1.00 89.62 77 GLY A O 1
ATOM 599 N N . ALA A 1 78 ? 30.567 11.312 -19.837 1.00 90.94 78 ALA A N 1
ATOM 600 C CA . ALA A 1 78 ? 30.981 10.680 -18.591 1.00 90.94 78 ALA A CA 1
ATOM 601 C C . ALA A 1 78 ? 30.701 9.173 -18.620 1.00 90.94 78 ALA A C 1
ATOM 603 O O . ALA A 1 78 ? 29.746 8.727 -19.248 1.00 90.94 78 ALA A O 1
ATOM 604 N N . ASP A 1 79 ? 31.497 8.388 -17.903 1.00 91.31 79 ASP A N 1
ATOM 605 C CA . ASP A 1 79 ? 31.182 6.984 -17.643 1.00 91.31 79 ASP A CA 1
ATOM 606 C C . ASP A 1 79 ? 30.193 6.888 -16.460 1.00 91.31 79 ASP A C 1
ATOM 608 O O . ASP A 1 79 ? 30.549 7.293 -15.346 1.00 91.31 79 ASP A O 1
ATOM 612 N N . PRO A 1 80 ? 28.963 6.366 -16.658 1.00 91.38 80 PRO A N 1
ATOM 613 C CA . PRO A 1 80 ? 27.968 6.238 -15.595 1.00 91.38 80 PRO A CA 1
ATOM 614 C C . PRO A 1 80 ? 28.472 5.509 -14.348 1.00 91.38 80 PRO A C 1
ATOM 616 O O . PRO A 1 80 ? 28.086 5.886 -13.241 1.00 91.38 80 PRO A O 1
ATOM 619 N N . ALA A 1 81 ? 29.336 4.500 -14.504 1.00 88.56 81 ALA A N 1
ATOM 620 C CA . ALA A 1 81 ? 29.796 3.662 -13.398 1.00 88.56 81 ALA A CA 1
ATOM 621 C C . ALA A 1 81 ? 30.734 4.403 -12.433 1.00 88.56 81 ALA A C 1
ATOM 623 O O . ALA A 1 81 ? 30.771 4.099 -11.244 1.00 88.56 81 ALA A O 1
ATOM 624 N N . THR A 1 82 ? 31.486 5.384 -12.937 1.00 89.50 82 THR A N 1
ATOM 625 C CA . THR A 1 82 ? 32.476 6.142 -12.154 1.00 89.50 82 THR A CA 1
ATOM 626 C C . THR A 1 82 ? 32.009 7.554 -11.814 1.00 89.50 82 THR A C 1
ATOM 628 O O . THR A 1 82 ? 32.453 8.139 -10.825 1.00 89.50 82 THR A O 1
ATOM 631 N N . PHE A 1 83 ? 31.100 8.111 -12.615 1.00 92.88 83 PHE A N 1
ATOM 632 C CA . PHE A 1 83 ? 30.561 9.452 -12.415 1.00 92.88 83 PHE A CA 1
ATOM 633 C C . PHE A 1 83 ? 29.321 9.471 -11.516 1.00 92.88 83 PHE A C 1
ATOM 635 O O . PHE A 1 83 ? 29.033 10.502 -10.900 1.00 92.88 83 PHE A O 1
ATOM 642 N N . THR A 1 84 ? 28.592 8.350 -11.435 1.00 94.62 84 THR A N 1
ATOM 643 C CA . THR A 1 84 ? 27.316 8.274 -10.717 1.00 94.62 84 THR A CA 1
ATOM 644 C C . THR A 1 84 ? 27.267 7.169 -9.674 1.00 94.62 84 THR A C 1
ATOM 646 O O . THR A 1 84 ? 27.881 6.118 -9.832 1.00 94.62 84 THR A O 1
ATOM 649 N N . SER A 1 85 ? 26.477 7.380 -8.624 1.00 93.62 85 SER A N 1
ATOM 650 C CA . SER A 1 85 ? 26.203 6.374 -7.595 1.00 93.62 85 SER A CA 1
ATOM 651 C C . SER A 1 85 ? 24.778 6.519 -7.078 1.00 93.62 85 SER A C 1
ATOM 653 O O . SER A 1 85 ? 24.249 7.630 -7.032 1.00 93.62 85 SER A O 1
ATOM 655 N N . ASP A 1 86 ? 24.168 5.408 -6.682 1.00 90.88 86 ASP A N 1
ATOM 656 C CA . ASP A 1 86 ? 22.929 5.376 -5.905 1.00 90.88 86 ASP A CA 1
ATOM 657 C C . ASP A 1 86 ? 23.156 5.258 -4.392 1.00 90.88 86 ASP A C 1
ATOM 659 O O . ASP A 1 86 ? 22.199 5.308 -3.619 1.00 90.88 86 ASP A O 1
ATOM 663 N N . ASP A 1 87 ? 24.416 5.180 -3.962 1.00 89.25 87 ASP A N 1
ATOM 664 C CA . ASP A 1 87 ? 24.799 5.333 -2.564 1.00 89.25 87 ASP A CA 1
ATOM 665 C C . ASP A 1 87 ? 24.918 6.831 -2.202 1.00 89.25 87 ASP A C 1
ATOM 667 O O . ASP A 1 87 ? 25.777 7.531 -2.759 1.00 89.25 87 ASP A O 1
ATOM 671 N N . PRO A 1 88 ? 24.106 7.347 -1.256 1.00 85.50 88 PRO A N 1
ATOM 672 C CA . PRO A 1 88 ? 24.192 8.733 -0.795 1.00 85.50 88 PRO A CA 1
ATOM 673 C C . PRO A 1 88 ? 25.552 9.092 -0.172 1.00 85.50 88 PRO A C 1
ATOM 675 O O . PRO A 1 88 ? 25.928 10.265 -0.180 1.00 85.50 88 PRO A O 1
ATOM 678 N N . ALA A 1 89 ? 26.299 8.114 0.353 1.00 83.75 89 ALA A N 1
ATOM 679 C CA . ALA A 1 89 ? 27.603 8.328 0.977 1.00 83.75 89 ALA A CA 1
ATOM 680 C C . ALA A 1 89 ? 28.768 8.333 -0.029 1.00 83.75 89 ALA A C 1
ATOM 682 O O . ALA A 1 89 ? 29.876 8.755 0.311 1.00 83.75 89 ALA A O 1
ATOM 683 N N . ALA A 1 90 ? 28.540 7.898 -1.272 1.00 86.94 90 ALA A N 1
ATOM 684 C CA . ALA A 1 90 ? 29.597 7.791 -2.268 1.00 86.94 90 ALA A CA 1
ATOM 685 C C . ALA A 1 90 ? 30.195 9.162 -2.618 1.00 86.94 90 ALA A C 1
ATOM 687 O O . ALA A 1 90 ? 29.488 10.157 -2.780 1.00 86.94 90 ALA A O 1
ATOM 688 N N . ALA A 1 91 ? 31.515 9.224 -2.788 1.00 87.69 91 ALA A N 1
ATOM 689 C CA . ALA A 1 91 ? 32.219 10.427 -3.228 1.00 87.69 91 ALA A CA 1
ATOM 690 C C . ALA A 1 91 ? 32.260 10.500 -4.764 1.00 87.69 91 ALA A C 1
ATOM 692 O O . ALA A 1 91 ? 33.307 10.316 -5.380 1.00 87.69 91 ALA A O 1
ATOM 693 N N . VAL A 1 92 ? 31.102 10.744 -5.383 1.00 91.81 92 VAL A N 1
ATOM 694 C CA . VAL A 1 92 ? 30.952 10.875 -6.842 1.00 91.81 92 VAL A CA 1
ATOM 695 C C . VAL A 1 92 ? 30.367 12.241 -7.231 1.00 91.81 92 VAL A C 1
ATOM 697 O O . VAL A 1 92 ? 29.686 12.868 -6.413 1.00 91.81 92 VAL A O 1
ATOM 700 N N . PRO A 1 93 ? 30.613 12.728 -8.463 1.00 92.56 93 PRO A N 1
ATOM 701 C CA . PRO A 1 93 ? 30.049 13.991 -8.945 1.00 92.56 93 PRO A CA 1
ATOM 702 C C . PRO A 1 93 ? 28.515 14.049 -8.945 1.00 92.56 93 PRO A C 1
ATOM 704 O O . PRO A 1 93 ? 27.963 15.096 -8.609 1.00 92.56 93 PRO A O 1
ATOM 707 N N . LEU A 1 94 ? 27.835 12.946 -9.279 1.00 95.12 94 LEU A N 1
ATOM 708 C CA . LEU A 1 94 ? 26.374 12.866 -9.308 1.00 95.12 94 LEU A CA 1
ATOM 709 C C . LEU A 1 94 ? 25.870 11.682 -8.473 1.00 95.12 94 LEU A C 1
ATOM 711 O O . LEU A 1 94 ? 26.105 10.522 -8.795 1.00 95.12 94 LEU A O 1
ATOM 715 N N . ARG A 1 95 ? 25.130 11.969 -7.408 1.00 95.31 95 ARG A N 1
ATOM 716 C CA . ARG A 1 95 ? 24.434 10.963 -6.599 1.00 95.31 95 ARG A CA 1
ATOM 717 C C . ARG A 1 95 ? 22.978 10.938 -7.031 1.00 95.31 95 ARG A C 1
ATOM 719 O O . ARG A 1 95 ? 22.328 11.975 -6.980 1.00 95.31 95 ARG A O 1
ATOM 726 N N . CYS A 1 96 ? 22.465 9.794 -7.451 1.00 95.81 96 CYS A N 1
ATOM 727 C CA . CYS A 1 96 ? 21.073 9.639 -7.863 1.00 95.81 96 CYS A CA 1
ATOM 728 C C . CYS A 1 96 ? 20.379 8.722 -6.866 1.00 95.81 96 CYS A C 1
ATOM 730 O O . CYS A 1 96 ? 20.650 7.527 -6.849 1.00 95.81 96 CYS A O 1
ATOM 732 N N . VAL A 1 97 ? 19.465 9.251 -6.059 1.00 94.31 97 VAL A N 1
ATOM 733 C CA . VAL A 1 97 ? 18.727 8.465 -5.061 1.00 94.31 97 VAL A CA 1
ATOM 734 C C . VAL A 1 97 ? 17.230 8.697 -5.204 1.00 94.31 97 VAL A C 1
ATOM 736 O O . VAL A 1 97 ? 16.786 9.625 -5.878 1.00 94.31 97 VAL A O 1
ATOM 739 N N . THR A 1 98 ? 16.425 7.828 -4.605 1.00 92.38 98 THR A N 1
ATOM 740 C CA . THR A 1 98 ? 14.971 7.976 -4.641 1.00 92.38 98 THR A CA 1
ATOM 741 C C . THR A 1 98 ? 14.464 8.802 -3.459 1.00 92.38 98 THR A C 1
ATOM 743 O O . THR A 1 98 ? 15.075 8.773 -2.390 1.00 92.38 98 THR A O 1
ATOM 746 N N . TYR A 1 99 ? 13.317 9.476 -3.585 1.00 88.19 99 TYR A N 1
ATOM 747 C CA . TYR A 1 99 ? 12.702 10.188 -2.451 1.00 88.19 99 TYR A CA 1
ATOM 748 C C . TYR A 1 99 ? 12.433 9.272 -1.248 1.00 88.19 99 TYR A C 1
ATOM 750 O O . TYR A 1 99 ? 12.584 9.697 -0.107 1.00 88.19 99 TYR A O 1
ATOM 758 N N . GLN A 1 100 ? 12.138 7.990 -1.487 1.00 84.56 100 GLN A N 1
ATOM 759 C CA . GLN A 1 100 ? 11.937 6.984 -0.439 1.00 84.56 100 GLN A CA 1
ATOM 760 C C . GLN A 1 100 ? 13.165 6.805 0.475 1.00 84.56 100 GLN A C 1
ATOM 762 O O . GLN A 1 100 ? 13.004 6.389 1.620 1.00 84.56 100 GLN A O 1
ATOM 767 N N . LEU A 1 101 ? 14.378 7.146 0.014 1.00 85.31 101 LEU A N 1
ATOM 768 C CA . LEU A 1 101 ? 15.584 7.145 0.851 1.00 85.31 101 LEU A CA 1
ATOM 769 C C . LEU A 1 101 ? 15.467 8.165 1.997 1.00 85.31 101 LEU A C 1
ATOM 771 O O . LEU A 1 101 ? 15.954 7.919 3.097 1.00 85.31 101 LEU A O 1
ATOM 775 N N . LEU A 1 102 ? 14.806 9.299 1.744 1.00 79.94 102 LEU A N 1
ATOM 776 C CA . LEU A 1 102 ? 14.585 10.364 2.726 1.00 79.94 102 LEU A CA 1
ATOM 777 C C . LEU A 1 102 ? 13.475 10.021 3.733 1.00 79.94 102 LEU A C 1
ATOM 779 O O . LEU A 1 102 ? 13.334 10.705 4.744 1.00 79.94 102 LEU A O 1
ATOM 783 N N . GLY A 1 103 ? 12.694 8.974 3.461 1.00 72.94 103 GLY A N 1
ATOM 784 C CA . GLY A 1 103 ? 11.600 8.491 4.298 1.00 72.94 103 GLY A CA 1
ATOM 785 C C . GLY A 1 103 ? 10.576 7.716 3.471 1.00 72.94 103 GLY A C 1
ATOM 786 O O . GLY A 1 103 ? 10.277 8.081 2.332 1.00 72.94 103 GLY A O 1
ATOM 787 N N . ASN A 1 104 ? 10.019 6.645 4.034 1.00 66.25 104 ASN A N 1
ATOM 788 C CA . ASN A 1 104 ? 9.020 5.821 3.355 1.00 66.25 104 ASN A CA 1
ATOM 789 C C . ASN A 1 104 ? 7.634 6.504 3.417 1.00 66.25 104 ASN A C 1
ATOM 791 O O . ASN A 1 104 ? 7.221 6.885 4.514 1.00 66.25 104 ASN A O 1
ATOM 795 N N . PRO A 1 105 ? 6.865 6.623 2.313 1.00 55.69 105 PRO A N 1
ATOM 796 C CA . PRO A 1 105 ? 5.521 7.215 2.335 1.00 55.69 105 PRO A CA 1
ATOM 797 C C . PRO A 1 105 ? 4.571 6.604 3.373 1.00 55.69 105 PRO A C 1
ATOM 799 O O . PRO A 1 105 ? 3.726 7.309 3.914 1.00 55.69 105 PRO A O 1
ATOM 802 N N . GLY A 1 106 ? 4.729 5.312 3.686 1.00 57.38 106 GLY A N 1
ATOM 803 C CA . GLY A 1 106 ? 3.931 4.627 4.709 1.00 57.38 106 GLY A CA 1
ATOM 804 C C . GLY A 1 106 ? 4.256 5.025 6.155 1.00 57.38 106 GLY A C 1
ATOM 805 O O . GLY A 1 106 ? 3.415 4.845 7.026 1.00 57.38 106 GLY A O 1
ATOM 806 N N . GLU A 1 107 ? 5.445 5.577 6.410 1.00 63.62 107 GLU A N 1
ATOM 807 C CA . GLU A 1 107 ? 5.884 6.056 7.733 1.00 63.62 107 GLU A CA 1
ATOM 808 C C . GLU A 1 107 ? 5.792 7.588 7.849 1.00 63.62 107 GLU A C 1
ATOM 810 O O . GLU A 1 107 ? 5.783 8.126 8.953 1.00 63.62 107 GLU A O 1
ATOM 815 N N . ALA A 1 108 ? 5.659 8.296 6.722 1.00 64.75 108 ALA A N 1
ATOM 816 C CA . ALA A 1 108 ? 5.627 9.757 6.646 1.00 64.75 108 ALA A CA 1
ATOM 817 C C . ALA A 1 108 ? 4.561 10.398 7.554 1.00 64.75 108 ALA A C 1
ATOM 819 O O . ALA A 1 108 ? 4.820 11.418 8.192 1.00 64.75 108 ALA A O 1
ATOM 820 N N . ASP A 1 109 ? 3.375 9.794 7.653 1.00 68.19 109 ASP A N 1
ATOM 821 C CA . ASP A 1 109 ? 2.290 10.289 8.510 1.00 68.19 109 ASP A CA 1
ATOM 822 C C . ASP A 1 109 ? 2.601 10.120 10.007 1.00 68.19 109 ASP A C 1
ATOM 824 O O . ASP A 1 109 ? 2.273 10.993 10.818 1.00 68.19 109 ASP A O 1
ATOM 828 N N . ASP A 1 110 ? 3.263 9.025 10.381 1.00 72.56 110 ASP A N 1
ATOM 829 C CA . ASP A 1 110 ? 3.690 8.770 11.756 1.00 72.56 110 ASP A CA 1
ATOM 830 C C . ASP A 1 110 ? 4.869 9.672 12.141 1.00 72.56 110 ASP A C 1
ATOM 832 O O . ASP A 1 110 ? 4.887 10.235 13.240 1.00 72.56 110 ASP A O 1
ATOM 836 N N . GLU A 1 111 ? 5.814 9.897 11.225 1.00 73.56 111 GLU A N 1
ATOM 837 C CA . GLU A 1 111 ? 6.931 10.825 11.420 1.00 73.56 111 GLU A CA 1
ATOM 838 C C . GLU A 1 111 ? 6.451 12.281 11.526 1.00 73.56 111 GLU A C 1
ATOM 840 O O . GLU A 1 111 ? 6.902 13.018 12.411 1.00 73.56 111 GLU A O 1
ATOM 845 N N . LEU A 1 112 ? 5.461 12.677 10.719 1.00 75.50 112 LEU A N 1
ATOM 846 C CA . LEU A 1 112 ? 4.824 13.993 10.793 1.00 75.50 112 LEU A CA 1
ATOM 847 C C . LEU A 1 112 ? 4.047 14.179 12.107 1.00 75.50 112 LEU A C 1
ATOM 849 O O . LEU A 1 112 ? 4.107 15.245 12.722 1.00 75.50 112 LEU A O 1
ATOM 853 N N . ARG A 1 113 ? 3.354 13.141 12.594 1.00 81.69 113 ARG A N 1
ATOM 854 C CA . ARG A 1 113 ? 2.711 13.155 13.922 1.00 81.69 113 ARG A CA 1
ATOM 855 C C . ARG A 1 113 ? 3.733 13.215 15.055 1.00 81.69 113 ARG A C 1
ATOM 857 O O . ARG A 1 113 ? 3.508 13.927 16.033 1.00 81.69 113 ARG A O 1
ATOM 864 N N . ALA A 1 114 ? 4.862 12.524 14.928 1.00 81.88 114 ALA A N 1
ATOM 865 C CA . ALA A 1 114 ? 5.951 12.597 15.897 1.00 81.88 114 ALA A CA 1
ATOM 866 C C . ALA A 1 114 ? 6.593 13.997 15.925 1.00 81.88 114 ALA A C 1
ATOM 868 O O . ALA A 1 114 ? 6.891 14.513 17.003 1.00 81.88 114 ALA A O 1
ATOM 869 N N . ALA A 1 115 ? 6.755 14.640 14.765 1.00 80.25 115 ALA A N 1
ATOM 870 C CA . ALA A 1 115 ? 7.190 16.033 14.659 1.00 80.25 115 ALA A CA 1
ATOM 871 C C . ALA A 1 115 ? 6.180 16.994 15.306 1.00 80.25 115 ALA A C 1
ATOM 873 O O . ALA A 1 115 ? 6.560 17.874 16.079 1.00 80.25 115 ALA A O 1
ATOM 874 N N . ALA A 1 116 ? 4.884 16.779 15.069 1.00 85.56 116 ALA A N 1
ATOM 875 C CA . ALA A 1 116 ? 3.811 17.554 15.685 1.00 85.56 116 ALA A CA 1
ATOM 876 C C . ALA A 1 116 ? 3.791 17.409 17.214 1.00 85.56 116 ALA A C 1
ATOM 878 O O . ALA A 1 116 ? 3.586 18.388 17.928 1.00 85.56 116 ALA A O 1
ATOM 879 N N . ARG A 1 117 ? 4.065 16.206 17.731 1.00 88.50 117 ARG A N 1
ATOM 880 C CA . ARG A 1 117 ? 4.222 15.974 19.170 1.00 88.50 117 ARG A CA 1
ATOM 881 C C . ARG A 1 117 ? 5.418 16.740 19.741 1.00 88.50 117 ARG A C 1
ATOM 883 O O . ARG A 1 117 ? 5.292 17.314 20.815 1.00 88.50 117 ARG A O 1
ATOM 890 N N . ARG A 1 118 ? 6.557 16.786 19.038 1.00 85.75 118 ARG A N 1
ATOM 891 C CA . ARG A 1 118 ? 7.731 17.574 19.468 1.00 85.75 118 ARG A CA 1
ATOM 892 C C . ARG A 1 118 ? 7.424 19.070 19.538 1.00 85.75 118 ARG A C 1
ATOM 894 O O . ARG A 1 118 ? 7.811 19.709 20.510 1.00 85.75 118 ARG A O 1
ATOM 901 N N . LEU A 1 119 ? 6.681 19.605 18.566 1.00 84.81 119 LEU A N 1
ATOM 902 C CA . LEU A 1 119 ? 6.192 20.986 18.627 1.00 84.81 119 LEU A CA 1
ATOM 903 C C . LEU A 1 119 ? 5.285 21.223 19.830 1.00 84.81 119 LEU A C 1
ATOM 905 O O . LEU A 1 119 ? 5.460 22.209 20.534 1.00 84.81 119 LEU A O 1
ATOM 909 N N . TRP A 1 120 ? 4.359 20.302 20.095 1.00 90.00 120 TRP A N 1
ATOM 910 C CA . TRP A 1 120 ? 3.475 20.414 21.249 1.00 90.00 120 TRP A CA 1
ATOM 911 C C . TRP A 1 120 ? 4.256 20.399 22.572 1.00 90.00 120 TRP A C 1
ATOM 913 O O . TRP A 1 120 ? 3.994 21.209 23.457 1.00 90.00 120 TRP A O 1
ATOM 923 N N . VAL A 1 121 ? 5.270 19.535 22.700 1.00 88.38 121 VAL A N 1
ATOM 924 C CA . VAL A 1 121 ? 6.181 19.544 23.857 1.00 88.38 121 VAL A CA 1
ATOM 925 C C . VAL A 1 121 ? 6.906 20.885 23.975 1.00 88.38 121 VAL A C 1
ATOM 927 O O . VAL A 1 121 ? 6.988 21.424 25.075 1.00 88.38 121 VAL A O 1
ATOM 930 N N . ALA A 1 122 ? 7.402 21.443 22.869 1.00 84.81 122 ALA A N 1
ATOM 931 C CA . ALA A 1 122 ? 8.070 22.740 22.873 1.00 84.81 122 ALA A CA 1
ATOM 932 C C . ALA A 1 122 ? 7.122 23.890 23.266 1.00 84.81 122 ALA A C 1
ATOM 934 O O . ALA A 1 122 ? 7.513 24.729 24.073 1.00 84.81 122 ALA A O 1
ATOM 935 N N . GLU A 1 123 ? 5.873 23.898 22.777 1.00 86.75 123 GLU A N 1
ATOM 936 C CA . GLU A 1 123 ? 4.829 24.860 23.176 1.00 86.75 123 GLU A CA 1
ATOM 937 C C . GLU A 1 123 ? 4.593 24.772 24.691 1.00 86.75 123 GLU A C 1
ATOM 939 O O . GLU A 1 123 ? 4.716 25.767 25.401 1.00 86.75 123 GLU A O 1
ATOM 944 N N . VAL A 1 124 ? 4.379 23.567 25.223 1.00 88.38 124 VAL A N 1
ATOM 945 C CA . VAL A 1 124 ? 4.172 23.338 26.662 1.00 88.38 124 VAL A CA 1
ATOM 946 C C . VAL A 1 124 ? 5.409 23.718 27.490 1.00 88.38 124 VAL A C 1
ATOM 948 O O . VAL A 1 124 ? 5.276 24.230 28.602 1.00 88.38 124 VAL A O 1
ATOM 951 N N . ALA A 1 125 ? 6.621 23.528 26.963 1.00 88.25 125 ALA A N 1
ATOM 952 C CA . ALA A 1 125 ? 7.857 23.921 27.639 1.00 88.25 125 ALA A CA 1
ATOM 953 C C . ALA A 1 125 ? 7.960 25.432 27.873 1.00 88.25 125 ALA A C 1
ATOM 955 O O . ALA A 1 125 ? 8.609 25.838 28.838 1.00 88.25 125 ALA A O 1
ATOM 956 N N . THR A 1 126 ? 7.288 26.254 27.060 1.00 87.38 126 THR A N 1
ATOM 957 C CA . THR A 1 126 ? 7.206 27.701 27.308 1.00 87.38 126 THR A CA 1
ATOM 958 C C . THR A 1 126 ? 6.391 28.041 28.560 1.00 87.38 126 THR A C 1
ATOM 960 O O . THR A 1 126 ? 6.651 29.061 29.194 1.00 87.38 126 THR A O 1
ATOM 963 N N . GLU A 1 127 ? 5.459 27.171 28.964 1.00 86.81 127 GLU A N 1
ATOM 964 C CA . GLU A 1 127 ? 4.582 27.381 30.122 1.00 86.81 127 GLU A CA 1
ATOM 965 C C . GLU A 1 127 ? 5.125 26.746 31.408 1.00 86.81 127 GLU A C 1
ATOM 967 O O . GLU A 1 127 ? 5.068 27.353 32.476 1.00 86.81 127 GLU A O 1
ATOM 972 N N . VAL A 1 128 ? 5.629 25.508 31.327 1.00 87.00 128 VAL A N 1
ATOM 973 C CA . VAL A 1 128 ? 6.015 24.709 32.511 1.00 87.00 128 VAL A CA 1
ATOM 974 C C . VAL A 1 128 ? 7.517 24.429 32.617 1.00 87.00 128 VAL A C 1
ATOM 976 O O . VAL A 1 128 ? 7.954 23.817 33.590 1.00 87.00 128 VAL A O 1
ATOM 979 N N . GLY A 1 129 ? 8.314 24.880 31.647 1.00 85.44 129 GLY A N 1
ATOM 980 C CA . GLY A 1 129 ? 9.745 24.592 31.550 1.00 85.44 129 GLY A CA 1
ATOM 981 C C . GLY A 1 129 ? 10.058 23.250 30.862 1.00 85.44 129 GLY A C 1
ATOM 982 O O . GLY A 1 129 ? 9.223 22.340 30.847 1.00 85.44 129 GLY A O 1
ATOM 983 N N . PRO A 1 130 ? 11.273 23.090 30.298 1.00 83.38 130 PRO A N 1
ATOM 984 C CA . PRO A 1 130 ? 11.633 21.951 29.445 1.00 83.38 130 PRO A CA 1
ATOM 985 C C . PRO A 1 130 ? 11.634 20.607 30.185 1.00 83.38 130 PRO A C 1
ATOM 987 O O . PRO A 1 130 ? 11.254 19.591 29.611 1.00 83.38 130 PRO A O 1
ATOM 990 N N . GLU A 1 131 ? 12.001 20.594 31.469 1.00 82.00 131 GLU A N 1
ATOM 991 C CA . GLU A 1 131 ? 12.059 19.367 32.276 1.00 82.00 131 GLU A CA 1
ATOM 992 C C . GLU A 1 131 ? 10.664 18.815 32.622 1.00 82.00 131 GLU A C 1
ATOM 994 O O . GLU A 1 131 ? 10.490 17.604 32.751 1.00 82.00 131 GLU A O 1
ATOM 999 N N . ALA A 1 132 ? 9.649 19.683 32.734 1.00 87.19 132 ALA A N 1
ATOM 1000 C CA . ALA A 1 132 ? 8.282 19.298 33.095 1.00 87.19 132 ALA A CA 1
ATOM 1001 C C . ALA A 1 132 ? 7.347 19.121 31.882 1.00 87.19 132 ALA A C 1
ATOM 1003 O O . ALA A 1 132 ? 6.273 18.522 32.012 1.00 87.19 132 ALA A O 1
ATOM 1004 N N . ALA A 1 133 ? 7.737 19.618 30.704 1.00 88.62 133 ALA A N 1
ATOM 1005 C CA . ALA A 1 133 ? 6.910 19.609 29.499 1.00 88.62 133 ALA A CA 1
ATOM 1006 C C . ALA A 1 133 ? 6.592 18.196 29.000 1.00 88.62 133 ALA A C 1
ATOM 1008 O O . ALA A 1 133 ? 5.435 17.869 28.734 1.00 88.62 133 ALA A O 1
ATOM 1009 N N . GLU A 1 134 ? 7.605 17.329 28.956 1.00 88.56 134 GLU A N 1
ATOM 1010 C CA . GLU A 1 134 ? 7.466 15.947 28.490 1.00 88.56 134 GLU A CA 1
ATOM 1011 C C . GLU A 1 134 ? 6.490 15.153 29.374 1.00 88.56 134 GLU A C 1
ATOM 1013 O O . GLU A 1 134 ? 5.648 14.400 28.881 1.00 88.56 134 GLU A O 1
ATOM 1018 N N . ALA A 1 135 ? 6.563 15.363 30.693 1.00 86.69 135 ALA A N 1
ATOM 1019 C CA . ALA A 1 135 ? 5.672 14.734 31.662 1.00 86.69 135 ALA A CA 1
ATOM 1020 C C . ALA A 1 135 ? 4.232 15.258 31.540 1.00 86.69 135 ALA A C 1
ATOM 1022 O O . ALA A 1 135 ? 3.283 14.480 31.636 1.00 86.69 135 ALA A O 1
ATOM 1023 N N . ARG A 1 136 ? 4.053 16.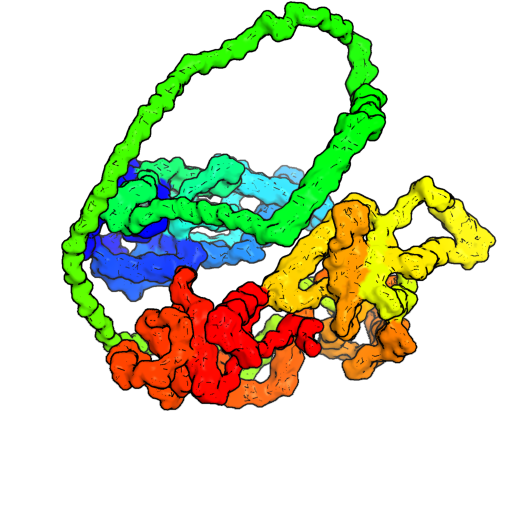560 31.280 1.00 86.88 136 ARG A N 1
ATOM 1024 C CA . ARG A 1 136 ? 2.734 17.180 31.084 1.00 86.88 136 ARG A CA 1
ATOM 1025 C C . ARG A 1 136 ? 2.050 16.696 29.805 1.00 86.88 136 ARG A C 1
ATOM 1027 O O . ARG A 1 136 ? 0.853 16.396 29.832 1.00 86.88 136 ARG A O 1
ATOM 1034 N N . VAL A 1 137 ? 2.795 16.613 28.705 1.00 89.06 137 VAL A N 1
ATOM 1035 C CA . VAL A 1 137 ? 2.294 16.078 27.434 1.00 89.06 137 VAL A CA 1
ATOM 1036 C C . VAL A 1 137 ? 1.923 14.607 27.601 1.00 89.06 137 VAL A C 1
ATOM 1038 O O . VAL A 1 137 ? 0.788 14.242 27.303 1.00 89.06 137 VAL A O 1
ATOM 1041 N N . ARG A 1 138 ? 2.798 13.795 28.208 1.00 88.44 138 ARG A N 1
ATOM 1042 C CA . ARG A 1 138 ? 2.521 12.376 28.485 1.00 88.44 138 ARG A CA 1
ATOM 1043 C C . ARG A 1 138 ? 1.284 12.172 29.361 1.00 88.44 138 ARG A C 1
ATOM 1045 O O . ARG A 1 138 ? 0.432 11.357 29.030 1.00 88.44 138 ARG A O 1
ATOM 1052 N N . ALA A 1 139 ? 1.131 12.960 30.427 1.00 88.00 139 ALA A N 1
ATOM 1053 C CA . ALA A 1 139 ? -0.056 12.906 31.281 1.00 88.00 139 ALA A CA 1
ATOM 1054 C C . ALA A 1 139 ? -1.347 13.249 30.514 1.00 88.00 139 ALA A C 1
ATOM 1056 O O . ALA A 1 139 ? -2.411 12.710 30.812 1.00 88.00 139 ALA A O 1
ATOM 1057 N N . THR A 1 140 ? -1.263 14.122 29.507 1.00 87.12 140 THR A N 1
ATOM 1058 C CA . THR A 1 140 ? -2.402 14.455 28.640 1.00 87.12 140 THR A CA 1
ATOM 1059 C C . THR A 1 140 ? -2.693 13.335 27.637 1.00 87.12 140 THR A C 1
ATOM 1061 O O . THR A 1 140 ? -3.856 13.019 27.408 1.00 87.12 140 THR A O 1
ATOM 1064 N N . GLU A 1 141 ? -1.662 12.698 27.078 1.00 87.19 141 GLU A N 1
ATOM 1065 C CA . GLU A 1 141 ? -1.793 11.525 26.200 1.00 87.19 141 GLU A CA 1
ATOM 1066 C C . GLU A 1 141 ? -2.431 10.327 26.924 1.00 87.19 141 GLU A C 1
ATOM 1068 O O . GLU A 1 141 ? -3.251 9.620 26.341 1.00 87.19 141 GLU A O 1
ATOM 1073 N N . GLU A 1 142 ? -2.081 10.120 28.195 1.00 84.50 142 GLU A N 1
ATOM 1074 C CA . GLU A 1 142 ? -2.581 9.018 29.024 1.00 84.50 142 GLU A CA 1
ATOM 1075 C C . GLU A 1 142 ? -3.956 9.308 29.649 1.00 84.50 142 GLU A C 1
ATOM 1077 O O . GLU A 1 142 ? -4.740 8.381 29.848 1.00 84.50 142 GLU A O 1
ATOM 1082 N N . GLY A 1 143 ? -4.264 10.578 29.943 1.00 79.31 143 GLY A N 1
ATOM 1083 C CA . GLY A 1 143 ? -5.493 10.987 30.633 1.00 79.31 143 GLY A CA 1
ATOM 1084 C C . GLY A 1 143 ? -6.643 11.462 29.734 1.00 79.31 143 GLY A C 1
ATOM 1085 O O . GLY A 1 143 ? -7.798 11.344 30.132 1.00 79.31 143 GLY A O 1
ATOM 1086 N N . ASP A 1 144 ? -6.366 12.000 28.538 1.00 82.56 144 ASP A N 1
ATOM 1087 C CA . ASP A 1 144 ? -7.388 12.511 27.609 1.00 82.56 144 ASP A CA 1
ATOM 1088 C C . ASP A 1 144 ? -6.945 12.357 26.142 1.00 82.56 144 ASP A C 1
ATOM 1090 O O . ASP A 1 144 ? -6.457 13.286 25.486 1.00 82.56 144 ASP A O 1
ATOM 1094 N N . ALA A 1 145 ? -7.178 11.161 25.597 1.00 73.88 145 ALA A N 1
ATOM 1095 C CA . ALA A 1 145 ? -6.838 10.820 24.217 1.00 73.88 145 ALA A CA 1
ATOM 1096 C C . ALA A 1 145 ? -7.519 11.735 23.179 1.00 73.88 145 ALA A C 1
ATOM 1098 O O . ALA A 1 145 ? -6.955 11.998 22.112 1.00 73.88 145 ALA A O 1
ATOM 1099 N N . LYS A 1 146 ? -8.717 12.261 23.479 1.00 70.81 146 LYS A N 1
ATOM 1100 C CA . LYS A 1 146 ? -9.452 13.155 22.569 1.00 70.81 146 LYS A CA 1
ATOM 1101 C C . LYS A 1 146 ? -8.775 14.523 22.506 1.00 70.81 146 LYS A C 1
ATOM 1103 O O . LYS A 1 146 ? -8.651 15.094 21.422 1.00 70.81 146 LYS A O 1
ATOM 1108 N N . ARG A 1 147 ? -8.315 15.050 23.644 1.00 77.75 147 ARG A N 1
ATOM 1109 C CA . ARG A 1 147 ? -7.525 16.285 23.706 1.00 77.75 147 ARG A CA 1
ATOM 1110 C C . ARG A 1 147 ? -6.156 16.112 23.063 1.00 77.75 147 ARG A C 1
ATOM 1112 O O . ARG A 1 147 ? -5.816 16.931 22.216 1.00 77.75 147 ARG A O 1
ATOM 1119 N N . ALA A 1 148 ? -5.431 15.039 23.372 1.00 80.81 148 ALA A N 1
ATOM 1120 C CA . ALA A 1 148 ? -4.136 14.758 22.751 1.00 80.81 148 ALA A CA 1
ATOM 1121 C C . ALA A 1 148 ? -4.243 14.665 21.216 1.00 80.81 148 ALA A C 1
ATOM 1123 O O . ALA A 1 148 ? -3.462 15.284 20.495 1.00 80.81 148 ALA A O 1
ATOM 1124 N N . GLY A 1 149 ? -5.279 13.992 20.697 1.00 78.44 149 GLY A N 1
ATOM 1125 C CA . GLY A 1 149 ? -5.549 13.937 19.258 1.00 78.44 149 GLY A CA 1
ATOM 1126 C C . GLY A 1 149 ? -5.839 15.307 18.628 1.00 78.44 149 GLY A C 1
ATOM 1127 O O . GLY A 1 149 ? -5.384 15.579 17.514 1.00 78.44 149 GLY A O 1
ATOM 1128 N N . ARG A 1 150 ? -6.556 16.200 19.331 1.00 82.00 150 ARG A N 1
ATOM 1129 C CA . ARG A 1 150 ? -6.792 17.581 18.866 1.00 82.00 150 ARG A CA 1
ATOM 1130 C C . ARG A 1 150 ? -5.507 18.407 18.833 1.00 82.00 150 ARG A C 1
ATOM 1132 O O . ARG A 1 150 ? -5.300 19.108 17.842 1.00 82.00 150 ARG A O 1
ATOM 1139 N N . GLU A 1 151 ? -4.664 18.307 19.861 1.00 86.25 151 GLU A N 1
ATOM 1140 C CA . GLU A 1 151 ? -3.394 19.043 19.934 1.00 86.25 151 GLU A CA 1
ATOM 1141 C C . GLU A 1 151 ? -2.407 18.571 18.867 1.00 86.25 151 GLU A C 1
ATOM 1143 O O . GLU A 1 151 ? -1.877 19.391 18.117 1.00 86.25 151 GLU A O 1
ATOM 1148 N N . ILE A 1 152 ? -2.237 17.256 18.698 1.00 85.44 152 ILE A N 1
ATOM 1149 C CA . ILE A 1 152 ? -1.417 16.700 17.612 1.00 85.44 152 ILE A CA 1
ATOM 1150 C C . ILE A 1 152 ? -1.961 17.168 16.257 1.00 85.44 152 ILE A C 1
ATOM 1152 O O . ILE A 1 152 ? -1.207 17.661 15.423 1.00 85.44 152 ILE A O 1
ATOM 1156 N N . GLY A 1 153 ? -3.279 17.100 16.040 1.00 81.94 153 GLY A N 1
ATOM 1157 C CA . GLY A 1 153 ? -3.898 17.573 14.801 1.00 81.94 153 GLY A CA 1
ATOM 1158 C C . GLY A 1 153 ? -3.703 19.074 14.540 1.00 81.94 153 GLY A C 1
ATOM 1159 O O . GLY A 1 153 ? -3.535 19.476 13.387 1.00 81.94 153 GLY A O 1
ATOM 1160 N N . ARG A 1 154 ? -3.707 19.915 15.583 1.00 85.25 154 ARG A N 1
ATOM 1161 C CA . ARG A 1 154 ? -3.411 21.358 15.493 1.00 85.25 154 ARG A CA 1
ATOM 1162 C C . ARG A 1 154 ? -1.970 21.591 15.042 1.00 85.25 154 ARG A C 1
ATOM 1164 O O . ARG A 1 154 ? -1.759 22.366 14.111 1.00 85.25 154 ARG A O 1
ATOM 1171 N N . HIS A 1 155 ? -1.017 20.877 15.632 1.00 84.06 155 HIS A N 1
ATOM 1172 C CA . HIS A 1 155 ? 0.402 20.990 15.302 1.00 84.06 155 HIS A CA 1
ATOM 1173 C C . HIS A 1 155 ? 0.748 20.410 13.927 1.00 84.06 155 HIS A C 1
ATOM 1175 O O . HIS A 1 155 ? 1.524 21.019 13.200 1.00 84.06 155 HIS A O 1
ATOM 1181 N N . VAL A 1 156 ? 0.103 19.319 13.498 1.00 80.19 156 VAL A N 1
ATOM 1182 C CA . VAL A 1 156 ? 0.210 18.822 12.112 1.00 80.19 156 VAL A CA 1
ATOM 1183 C C . VAL A 1 156 ? -0.263 19.889 11.118 1.00 80.19 156 VAL A C 1
ATOM 1185 O O . VAL A 1 156 ? 0.392 20.127 10.108 1.00 80.19 156 VAL A O 1
ATOM 1188 N N . ARG A 1 157 ? -1.377 20.583 11.401 1.00 78.06 157 ARG A N 1
ATOM 1189 C CA . ARG A 1 157 ? -1.843 21.697 10.553 1.00 78.06 157 ARG A CA 1
ATOM 1190 C C . ARG A 1 157 ? -0.869 22.878 10.552 1.00 78.06 157 ARG A C 1
ATOM 1192 O O . ARG A 1 157 ? -0.699 23.500 9.511 1.00 78.06 157 ARG A O 1
ATOM 1199 N N . ALA A 1 158 ? -0.241 23.188 11.686 1.00 77.06 158 ALA A N 1
ATOM 1200 C CA . ALA A 1 158 ? 0.773 24.238 11.771 1.00 77.06 158 ALA A CA 1
ATOM 1201 C C . ALA A 1 158 ? 2.034 23.888 10.960 1.00 77.06 158 ALA A C 1
ATOM 1203 O O . ALA A 1 158 ? 2.471 24.706 10.158 1.00 77.06 158 ALA A O 1
ATOM 1204 N N . LEU A 1 159 ? 2.539 22.654 11.080 1.00 75.19 159 LEU A N 1
ATOM 1205 C CA . LEU A 1 159 ? 3.649 22.128 10.274 1.00 75.19 159 LEU A CA 1
ATOM 1206 C C . LEU A 1 159 ? 3.370 22.229 8.777 1.00 75.19 159 LEU A C 1
ATOM 1208 O O . LEU A 1 159 ? 4.186 22.755 8.028 1.00 75.19 159 LEU A O 1
ATOM 1212 N N . ARG A 1 160 ? 2.188 21.774 8.355 1.00 70.50 160 ARG A N 1
ATOM 1213 C CA . ARG A 1 160 ? 1.765 21.835 6.951 1.00 70.50 160 ARG A CA 1
ATOM 1214 C C . ARG A 1 160 ? 1.695 23.266 6.420 1.00 70.50 160 ARG A C 1
ATOM 1216 O O . ARG A 1 160 ? 2.078 23.505 5.286 1.00 70.50 160 ARG A O 1
ATOM 1223 N N . ARG A 1 161 ? 1.249 24.232 7.233 1.00 69.19 161 ARG A N 1
ATOM 1224 C CA . ARG A 1 161 ? 1.268 25.652 6.839 1.00 69.19 161 ARG A CA 1
ATOM 1225 C C . ARG A 1 161 ? 2.690 26.195 6.723 1.00 69.19 161 ARG A C 1
ATOM 1227 O O . ARG A 1 161 ? 2.993 26.816 5.717 1.00 69.19 161 ARG A O 1
ATOM 1234 N N . SER A 1 162 ? 3.559 25.895 7.689 1.00 71.19 162 SER A N 1
ATOM 1235 C CA . SER A 1 162 ? 4.972 26.304 7.668 1.00 71.19 162 SER A CA 1
ATOM 1236 C C . SER A 1 162 ? 5.715 25.842 6.417 1.00 71.19 162 SER A C 1
ATOM 1238 O O . SER A 1 162 ? 6.554 26.578 5.900 1.00 71.19 162 SER A O 1
ATOM 1240 N N . LEU A 1 163 ? 5.414 24.636 5.926 1.00 64.38 163 LEU A N 1
ATOM 1241 C CA . LEU A 1 163 ? 5.998 24.102 4.694 1.00 64.38 163 LEU A CA 1
ATOM 1242 C C . LEU A 1 163 ? 5.581 24.905 3.462 1.00 64.38 163 LEU A C 1
ATOM 1244 O O . LEU A 1 163 ? 6.424 25.179 2.616 1.00 64.38 163 LEU A O 1
ATOM 1248 N N . GLY A 1 164 ? 4.318 25.332 3.406 1.00 59.41 164 GLY A N 1
ATOM 1249 C CA . GLY A 1 164 ? 3.791 26.080 2.271 1.00 59.41 164 GLY A CA 1
ATOM 1250 C C . GLY A 1 164 ? 4.100 27.579 2.269 1.00 59.41 164 GLY A C 1
ATOM 1251 O O . GLY A 1 164 ? 4.261 28.169 1.210 1.00 59.41 164 GLY A O 1
ATOM 1252 N N . THR A 1 165 ? 4.159 28.219 3.440 1.00 61.59 165 THR A N 1
ATOM 1253 C CA . THR A 1 165 ? 4.294 29.686 3.557 1.00 61.59 165 THR A CA 1
ATOM 1254 C C . THR A 1 165 ? 5.657 30.143 4.067 1.00 61.59 165 THR A C 1
ATOM 1256 O O . THR A 1 165 ? 5.924 31.343 4.103 1.00 61.59 165 THR A O 1
ATOM 1259 N N . GLY A 1 166 ? 6.515 29.215 4.506 1.00 60.06 166 GLY A N 1
ATOM 1260 C CA . GLY A 1 166 ? 7.775 29.547 5.173 1.00 60.06 166 GLY A CA 1
ATOM 1261 C C . GLY A 1 166 ? 7.609 30.083 6.601 1.00 60.06 166 GLY A C 1
ATOM 1262 O O . GLY A 1 166 ? 8.586 30.541 7.186 1.00 60.06 166 GLY A O 1
ATOM 1263 N N . GLU A 1 167 ? 6.397 30.047 7.165 1.00 65.81 167 GLU A N 1
ATOM 1264 C CA . GLU A 1 167 ? 6.095 30.578 8.499 1.00 65.81 167 GLU A CA 1
ATOM 1265 C C . GLU A 1 167 ? 6.866 29.819 9.592 1.00 65.81 167 GLU A C 1
ATOM 1267 O O . GLU A 1 167 ? 6.873 28.585 9.621 1.00 65.81 167 GLU A O 1
ATOM 1272 N N . ASP A 1 168 ? 7.523 30.548 10.496 1.00 67.69 168 ASP A N 1
ATOM 1273 C CA . ASP A 1 168 ? 8.267 29.961 11.612 1.00 67.69 168 ASP A CA 1
ATOM 1274 C C . ASP A 1 168 ? 7.296 29.388 12.657 1.00 67.69 168 ASP A C 1
ATOM 1276 O O . ASP A 1 168 ? 6.405 30.076 13.155 1.00 67.69 168 ASP A O 1
ATOM 1280 N N . VAL A 1 169 ? 7.473 28.111 12.994 1.00 70.31 169 VAL A N 1
ATOM 1281 C CA . VAL A 1 169 ? 6.666 27.394 13.996 1.00 70.31 169 VAL A CA 1
ATOM 1282 C C . VAL A 1 169 ? 7.283 27.444 15.397 1.00 70.31 169 VAL A C 1
ATOM 1284 O O . VAL A 1 169 ? 6.833 26.732 16.291 1.00 70.31 169 VAL A O 1
ATOM 1287 N N . GLY A 1 170 ? 8.318 28.266 15.601 1.00 66.81 170 GLY A N 1
ATOM 1288 C CA . GLY A 1 170 ? 8.977 28.475 16.893 1.00 66.81 170 GLY A CA 1
ATOM 1289 C C . GLY A 1 170 ? 9.931 27.349 17.299 1.00 66.81 170 GLY A C 1
ATOM 1290 O O . GLY A 1 170 ? 10.578 27.432 18.341 1.00 66.81 170 GLY A O 1
ATOM 1291 N N . VAL A 1 171 ? 10.047 26.306 16.472 1.00 69.56 171 VAL A N 1
ATOM 1292 C CA . VAL A 1 171 ? 11.014 25.216 16.614 1.00 69.56 171 VAL A CA 1
ATOM 1293 C C . VAL A 1 171 ? 11.776 25.083 15.296 1.00 69.56 171 VAL A C 1
ATOM 1295 O O . VAL A 1 171 ? 11.138 24.934 14.250 1.00 69.56 171 VAL A O 1
ATOM 1298 N N . PRO A 1 172 ? 13.125 25.088 15.315 1.00 74.75 172 PRO A N 1
ATOM 1299 C CA . PRO A 1 172 ? 13.921 24.915 14.107 1.00 74.75 172 PRO A CA 1
ATOM 1300 C C . PRO A 1 172 ? 13.533 23.634 13.369 1.00 74.75 172 PRO A C 1
ATOM 1302 O O . PRO A 1 172 ? 13.459 22.565 13.980 1.00 74.75 172 PRO A O 1
ATOM 1305 N N . ARG A 1 173 ? 13.351 23.709 12.046 1.00 76.62 173 ARG A N 1
ATOM 1306 C CA . ARG A 1 173 ? 12.880 22.572 11.237 1.00 76.62 173 ARG A CA 1
ATOM 1307 C C . ARG A 1 173 ? 13.750 21.322 11.375 1.00 76.62 173 ARG A C 1
ATOM 1309 O O . ARG A 1 173 ? 13.237 20.208 11.381 1.00 76.62 173 ARG A O 1
ATOM 1316 N N . ALA A 1 174 ? 15.052 21.492 11.603 1.00 74.12 174 ALA A N 1
ATOM 1317 C CA . ALA A 1 174 ? 15.970 20.390 11.885 1.00 74.12 174 ALA A CA 1
ATOM 1318 C C . ALA A 1 174 ? 15.587 19.555 13.126 1.00 74.12 174 ALA A C 1
ATOM 1320 O O . ALA A 1 174 ? 15.836 18.353 13.147 1.00 74.12 174 ALA A O 1
ATOM 1321 N N . GLN A 1 175 ? 14.954 20.157 14.140 1.00 74.94 175 GLN A N 1
ATOM 1322 C CA . GLN A 1 175 ? 14.482 19.460 15.347 1.00 74.94 175 GLN A CA 1
ATOM 1323 C C . GLN A 1 175 ? 13.152 18.716 15.123 1.00 74.94 175 GLN A C 1
ATOM 1325 O O . GLN A 1 175 ? 12.720 17.921 15.961 1.00 74.94 175 GLN A O 1
ATOM 1330 N N . LEU A 1 176 ? 12.497 18.946 13.981 1.00 75.44 176 LEU A N 1
ATOM 1331 C CA . LEU A 1 176 ? 11.274 18.250 13.586 1.00 75.44 176 LEU A CA 1
ATOM 1332 C C . LEU A 1 176 ? 11.562 16.886 12.959 1.00 75.44 176 LEU A C 1
ATOM 1334 O O . LEU A 1 176 ? 10.656 16.060 12.896 1.00 75.44 176 LEU A O 1
ATOM 1338 N N . LEU A 1 177 ? 12.798 16.612 12.542 1.00 79.94 177 LEU A N 1
ATOM 1339 C CA . LEU A 1 177 ? 13.177 15.331 11.951 1.00 79.94 177 LEU A CA 1
ATOM 1340 C C . LEU A 1 177 ? 13.362 14.242 13.018 1.00 79.94 177 LEU A C 1
ATOM 1342 O O . LEU A 1 177 ? 13.783 14.506 14.144 1.00 79.94 177 LEU A O 1
ATOM 1346 N N . GLY A 1 178 ? 13.045 12.993 12.664 1.00 75.81 178 GLY A N 1
ATOM 1347 C CA . GLY A 1 178 ? 13.389 11.834 13.490 1.00 75.81 178 GLY A CA 1
ATOM 1348 C C . GLY A 1 178 ? 14.910 11.582 13.521 1.00 75.81 178 GLY A C 1
ATOM 1349 O O . GLY A 1 178 ? 15.619 12.041 12.627 1.00 75.81 178 GLY A O 1
ATOM 1350 N N . PRO A 1 179 ? 15.443 10.818 14.497 1.00 75.75 179 PRO A N 1
ATOM 1351 C CA . PRO A 1 179 ? 16.891 10.630 14.669 1.00 75.75 179 PRO A CA 1
ATOM 1352 C C . PRO A 1 179 ? 17.597 10.038 13.442 1.00 75.75 179 PRO A C 1
ATOM 1354 O O . PRO A 1 179 ? 18.707 10.445 13.101 1.00 75.75 179 PRO A O 1
ATOM 1357 N N . ARG A 1 180 ? 16.944 9.088 12.761 1.00 80.62 180 ARG A N 1
ATOM 1358 C CA . ARG A 1 180 ? 17.463 8.459 11.537 1.00 80.62 180 ARG A CA 1
ATOM 1359 C C . ARG A 1 180 ? 17.542 9.461 10.390 1.00 80.62 180 ARG A C 1
ATOM 1361 O O . ARG A 1 180 ? 18.613 9.646 9.823 1.00 80.62 180 ARG A O 1
ATOM 1368 N N . THR A 1 181 ? 16.436 10.142 10.105 1.00 83.50 181 THR A N 1
ATOM 1369 C CA . THR A 1 181 ? 16.333 11.131 9.026 1.00 83.50 181 THR A CA 1
ATOM 1370 C C . THR A 1 181 ? 17.263 12.314 9.262 1.00 83.50 181 THR A C 1
ATOM 1372 O O . THR A 1 181 ? 17.944 12.747 8.341 1.00 83.50 181 THR A O 1
ATOM 1375 N N . ALA A 1 182 ? 17.378 12.784 10.507 1.00 84.44 182 ALA A N 1
ATOM 1376 C CA . ALA A 1 182 ? 18.342 13.813 10.882 1.00 84.44 182 ALA A CA 1
ATOM 1377 C C . ALA A 1 182 ? 19.786 13.355 10.630 1.00 84.44 182 ALA A C 1
ATOM 1379 O O . ALA A 1 182 ? 20.562 14.088 10.031 1.00 84.44 182 ALA A O 1
ATOM 1380 N N . THR A 1 183 ? 20.135 12.121 11.012 1.00 86.25 183 THR A N 1
ATOM 1381 C CA . THR A 1 183 ? 21.478 11.569 10.760 1.00 86.25 183 THR A CA 1
ATOM 1382 C C . THR A 1 183 ? 21.774 11.486 9.261 1.00 86.25 183 THR A C 1
ATOM 1384 O O . THR A 1 183 ? 22.863 11.861 8.837 1.00 86.25 183 THR A O 1
ATOM 1387 N N . LEU A 1 184 ? 20.807 11.043 8.452 1.00 87.81 184 LEU A N 1
ATOM 1388 C CA . LEU A 1 184 ? 20.948 10.976 6.996 1.00 87.81 184 LEU A CA 1
ATOM 1389 C C . LEU A 1 184 ? 21.138 12.367 6.377 1.00 87.81 184 LEU A C 1
ATOM 1391 O O . LEU A 1 184 ? 22.032 12.558 5.556 1.00 87.81 184 LEU A O 1
ATOM 1395 N N . VAL A 1 185 ? 20.328 13.348 6.783 1.00 88.88 185 VAL A N 1
ATOM 1396 C CA . VAL A 1 185 ? 20.463 14.739 6.324 1.00 88.88 185 VAL A CA 1
ATOM 1397 C C . VAL A 1 185 ? 21.835 15.303 6.696 1.00 88.88 185 VAL A C 1
ATOM 1399 O O . VAL A 1 185 ? 22.458 15.973 5.876 1.00 88.88 185 VAL A O 1
ATOM 1402 N N . ASP A 1 186 ? 22.348 14.985 7.881 1.00 87.75 186 ASP A N 1
ATOM 1403 C CA . ASP A 1 186 ? 23.650 15.465 8.355 1.00 87.75 186 ASP A CA 1
ATOM 1404 C C . ASP A 1 186 ? 24.808 14.819 7.586 1.00 87.75 186 ASP A C 1
ATOM 1406 O O . ASP A 1 186 ? 25.792 15.482 7.244 1.00 87.75 186 ASP A O 1
ATOM 1410 N N . GLN A 1 187 ? 24.669 13.539 7.239 1.00 87.69 187 GLN A N 1
ATOM 1411 C CA . GLN A 1 187 ? 25.603 12.830 6.365 1.00 87.69 187 GLN A CA 1
ATOM 1412 C C . GLN A 1 187 ? 25.607 13.430 4.954 1.00 87.69 187 GLN A C 1
ATOM 1414 O O . GLN A 1 187 ? 26.669 13.729 4.412 1.00 87.69 187 GLN A O 1
ATOM 1419 N N . LEU A 1 188 ? 24.430 13.681 4.377 1.00 89.00 188 LEU A N 1
ATOM 1420 C CA . LEU A 1 188 ? 24.310 14.309 3.061 1.00 89.00 188 LEU A CA 1
ATOM 1421 C C . LEU A 1 188 ? 24.891 15.728 3.065 1.00 89.00 188 LEU A C 1
ATOM 1423 O O . LEU A 1 188 ? 25.676 16.070 2.181 1.00 89.00 188 LEU A O 1
ATOM 1427 N N . ALA A 1 189 ? 24.583 16.530 4.085 1.00 87.56 189 ALA A N 1
ATOM 1428 C CA . ALA A 1 189 ? 25.093 17.891 4.219 1.00 87.56 189 ALA A CA 1
ATOM 1429 C C . ALA A 1 189 ? 26.624 17.944 4.374 1.00 87.56 189 ALA A C 1
ATOM 1431 O O . ALA A 1 189 ? 27.275 18.832 3.826 1.00 87.56 189 ALA A O 1
ATOM 1432 N N . SER A 1 190 ? 27.215 16.970 5.072 1.00 85.69 190 SER A N 1
ATOM 1433 C CA . SER A 1 190 ? 28.672 16.871 5.250 1.00 85.69 190 SER A CA 1
ATOM 1434 C C . SER A 1 190 ? 29.412 16.253 4.055 1.00 85.69 190 SER A C 1
ATOM 1436 O O . SER A 1 190 ? 30.637 16.341 3.990 1.00 85.69 190 SER A O 1
ATOM 1438 N N . SER A 1 191 ? 28.697 15.698 3.069 1.00 83.94 191 SER A N 1
ATOM 1439 C CA . SER A 1 191 ? 29.285 15.059 1.877 1.00 83.94 191 SER A CA 1
ATOM 1440 C C . SER A 1 191 ? 29.781 16.032 0.789 1.00 83.94 191 SER A C 1
ATOM 1442 O O . SER A 1 191 ? 30.272 15.594 -0.257 1.00 83.94 191 SER A O 1
ATOM 1444 N N . GLY A 1 192 ? 29.672 17.347 1.021 1.00 83.38 192 GLY A N 1
ATOM 1445 C CA . GLY A 1 192 ? 30.163 18.384 0.105 1.00 83.38 192 GLY A CA 1
ATOM 1446 C C . GLY A 1 192 ? 29.265 18.640 -1.110 1.00 83.38 192 GLY A C 1
ATOM 1447 O O . GLY A 1 192 ? 29.760 19.051 -2.160 1.00 83.38 192 GLY A O 1
ATOM 1448 N N . LEU A 1 193 ? 27.960 18.375 -0.994 1.00 89.94 193 LEU A N 1
ATOM 1449 C CA . LEU A 1 193 ? 26.979 18.708 -2.029 1.00 89.94 193 LEU A CA 1
ATOM 1450 C C . LEU A 1 193 ? 26.893 20.223 -2.241 1.00 89.94 193 LEU A C 1
ATOM 1452 O O . LEU A 1 193 ? 26.860 20.994 -1.288 1.00 89.94 193 LEU A O 1
ATOM 1456 N N . GLY A 1 194 ? 26.819 20.637 -3.504 1.00 89.75 194 GLY A N 1
ATOM 1457 C CA . GLY A 1 194 ? 26.578 22.030 -3.891 1.00 89.75 194 GLY A CA 1
ATOM 1458 C C . GLY A 1 194 ? 25.334 22.220 -4.755 1.00 89.75 194 GLY A C 1
ATOM 1459 O O . GLY A 1 194 ? 24.963 23.363 -5.018 1.00 89.75 194 GLY A O 1
ATOM 1460 N N . THR A 1 195 ? 24.692 21.126 -5.176 1.00 93.38 195 THR A N 1
ATOM 1461 C CA . THR A 1 195 ? 23.505 21.142 -6.036 1.00 93.38 195 THR A CA 1
ATOM 1462 C C . THR A 1 195 ? 22.529 20.041 -5.625 1.00 93.38 195 THR A C 1
ATOM 1464 O O . THR A 1 195 ? 22.935 18.900 -5.398 1.00 93.38 195 THR A O 1
ATOM 1467 N N . VAL A 1 196 ? 21.240 20.367 -5.559 1.00 95.00 196 VAL A N 1
ATOM 1468 C CA . VAL A 1 196 ? 20.138 19.424 -5.330 1.00 95.00 196 VAL A CA 1
ATOM 1469 C C . VAL A 1 196 ? 19.188 19.492 -6.518 1.00 95.00 196 VAL A C 1
ATOM 1471 O O . VAL A 1 196 ? 18.727 20.570 -6.878 1.00 95.00 196 VAL A O 1
ATOM 1474 N N . VAL A 1 197 ? 18.886 18.349 -7.123 1.00 95.69 197 VAL A N 1
ATOM 1475 C CA . VAL A 1 197 ? 17.923 18.223 -8.216 1.00 95.69 197 VAL A CA 1
ATOM 1476 C C . VAL A 1 197 ? 16.714 17.432 -7.735 1.00 95.69 197 VAL A C 1
ATOM 1478 O O . VAL A 1 197 ? 16.868 16.381 -7.118 1.00 95.69 197 VAL A O 1
ATOM 1481 N N . LEU A 1 198 ? 15.521 17.943 -8.013 1.00 94.31 198 LEU A N 1
ATOM 1482 C CA . LEU A 1 198 ? 14.227 17.386 -7.645 1.00 94.31 198 LEU A CA 1
ATOM 1483 C C . LEU A 1 198 ? 13.475 17.040 -8.930 1.00 94.31 198 LEU A C 1
ATOM 1485 O O . LEU A 1 198 ? 12.955 17.937 -9.595 1.00 94.31 198 LEU A O 1
ATOM 1489 N N . ASP A 1 199 ? 13.455 15.762 -9.300 1.00 92.25 199 ASP A N 1
ATOM 1490 C CA . ASP A 1 199 ? 12.739 15.296 -10.487 1.00 92.25 199 ASP A CA 1
ATOM 1491 C C . ASP A 1 199 ? 11.300 14.903 -10.146 1.00 92.25 199 ASP A C 1
ATOM 1493 O O . ASP A 1 199 ? 11.042 14.279 -9.119 1.00 92.25 199 ASP A O 1
ATOM 1497 N N . GLU A 1 200 ? 10.364 15.277 -11.013 1.00 87.75 200 GLU A N 1
ATOM 1498 C CA . GLU A 1 200 ? 8.922 15.246 -10.749 1.00 87.75 200 GLU A CA 1
ATOM 1499 C C . GLU A 1 200 ? 8.555 15.876 -9.394 1.00 87.75 200 GLU A C 1
ATOM 1501 O O . GLU A 1 200 ? 7.831 15.305 -8.575 1.00 87.75 200 GLU A O 1
ATOM 1506 N N . CYS A 1 201 ? 9.056 17.094 -9.159 1.00 83.56 201 CYS A N 1
ATOM 1507 C CA . CYS A 1 201 ? 8.894 17.806 -7.888 1.00 83.56 201 CYS A CA 1
ATOM 1508 C C . CYS A 1 201 ? 7.427 18.098 -7.507 1.00 83.56 201 CYS A C 1
ATOM 1510 O O . CYS A 1 201 ? 7.152 18.364 -6.338 1.00 83.56 201 CYS A O 1
ATOM 1512 N N . HIS A 1 202 ? 6.478 17.982 -8.443 1.00 78.44 202 HIS A N 1
ATOM 1513 C CA . HIS A 1 202 ? 5.042 18.069 -8.160 1.00 78.44 202 HIS A CA 1
ATOM 1514 C C . HIS A 1 202 ? 4.497 16.874 -7.350 1.00 78.44 202 HIS A C 1
ATOM 1516 O O . HIS A 1 202 ? 3.425 16.979 -6.767 1.00 78.44 202 HIS A O 1
ATOM 1522 N N . HIS A 1 203 ? 5.221 15.750 -7.279 1.00 69.81 203 HIS A N 1
ATOM 1523 C CA . HIS A 1 203 ? 4.861 14.576 -6.471 1.00 69.81 203 HIS A CA 1
ATOM 1524 C C . HIS A 1 203 ? 5.452 14.600 -5.048 1.00 69.81 203 HIS A C 1
ATOM 1526 O O . HIS A 1 203 ? 5.396 13.598 -4.327 1.00 69.81 203 HIS A O 1
ATOM 1532 N N . LEU A 1 204 ? 6.058 15.715 -4.629 1.00 72.12 204 LEU A N 1
ATOM 1533 C CA . LEU A 1 204 ? 6.708 15.827 -3.328 1.00 72.12 204 LEU A CA 1
ATOM 1534 C C . LEU A 1 204 ? 5.666 15.869 -2.195 1.00 72.12 204 LEU A C 1
ATOM 1536 O O . LEU A 1 204 ? 5.032 16.892 -1.946 1.00 72.12 204 LEU A O 1
ATOM 1540 N N . LEU A 1 205 ? 5.514 14.757 -1.473 1.00 72.62 205 LEU A N 1
ATOM 1541 C CA . LEU A 1 205 ? 4.671 14.686 -0.275 1.00 72.62 205 LEU A CA 1
ATOM 1542 C C . LEU A 1 205 ? 5.148 15.670 0.814 1.00 72.62 205 LEU A C 1
ATOM 1544 O O . LEU A 1 205 ? 6.346 15.943 0.919 1.00 72.62 205 LEU A O 1
ATOM 1548 N N . ASP A 1 206 ? 4.233 16.113 1.691 1.00 73.38 206 ASP A N 1
ATOM 1549 C CA . ASP A 1 206 ? 4.502 17.044 2.811 1.00 73.38 206 ASP A CA 1
ATOM 1550 C C . ASP A 1 206 ? 5.772 16.686 3.605 1.00 73.38 206 ASP A C 1
ATOM 1552 O O . ASP A 1 206 ? 6.578 17.544 3.966 1.00 73.38 206 ASP A O 1
ATOM 1556 N N . TRP A 1 207 ? 5.962 15.396 3.884 1.00 76.06 207 TRP A N 1
ATOM 1557 C CA . TRP A 1 207 ? 7.111 14.923 4.647 1.00 76.06 207 TRP A CA 1
ATOM 1558 C C . TRP A 1 207 ? 8.429 15.075 3.882 1.00 76.06 207 TRP A C 1
ATOM 1560 O O . TRP A 1 207 ? 9.412 15.568 4.433 1.00 76.06 207 TRP A O 1
ATOM 1570 N N . TRP A 1 208 ? 8.462 14.716 2.597 1.00 83.81 208 TRP A N 1
ATOM 1571 C CA . TRP A 1 208 ? 9.656 14.896 1.772 1.00 83.81 208 TRP A CA 1
ATOM 1572 C C . TRP A 1 208 ? 9.981 16.376 1.574 1.00 83.81 208 TRP A C 1
ATOM 1574 O O . TRP A 1 208 ? 11.153 16.739 1.625 1.00 83.81 208 TRP A O 1
ATOM 1584 N N . ALA A 1 209 ? 8.966 17.238 1.454 1.00 80.62 209 ALA A N 1
ATOM 1585 C CA . ALA A 1 209 ? 9.143 18.689 1.443 1.00 80.62 209 ALA A CA 1
ATOM 1586 C C . ALA A 1 209 ? 9.867 19.189 2.696 1.00 80.62 209 ALA A C 1
ATOM 1588 O O . ALA A 1 209 ? 10.816 19.970 2.588 1.00 80.62 209 ALA A O 1
ATOM 1589 N N . LEU A 1 210 ? 9.486 18.687 3.876 1.00 80.62 210 LEU A N 1
ATOM 1590 C CA . LEU A 1 210 ? 10.146 19.028 5.135 1.00 80.62 210 LEU A CA 1
ATOM 1591 C C . LEU A 1 210 ? 11.607 18.575 5.147 1.00 80.62 210 LEU A C 1
ATOM 1593 O O . LEU A 1 210 ? 12.493 19.373 5.449 1.00 80.62 210 LEU A O 1
ATOM 1597 N N . VAL A 1 211 ? 11.866 17.311 4.803 1.00 86.19 211 VAL A N 1
ATOM 1598 C CA . VAL A 1 211 ? 13.222 16.744 4.830 1.00 86.19 211 VAL A CA 1
ATOM 1599 C C . VAL A 1 211 ? 14.141 17.463 3.841 1.00 86.19 211 VAL A C 1
ATOM 1601 O O . VAL A 1 211 ? 15.252 17.852 4.205 1.00 86.19 211 VAL A O 1
ATOM 1604 N N . VAL A 1 212 ? 13.671 17.693 2.612 1.00 88.81 212 VAL A N 1
ATOM 1605 C CA . VAL A 1 212 ? 14.431 18.405 1.577 1.00 88.81 212 VAL A CA 1
ATOM 1606 C C . VAL A 1 212 ? 14.665 19.863 1.974 1.00 88.81 212 VAL A C 1
ATOM 1608 O O . VAL A 1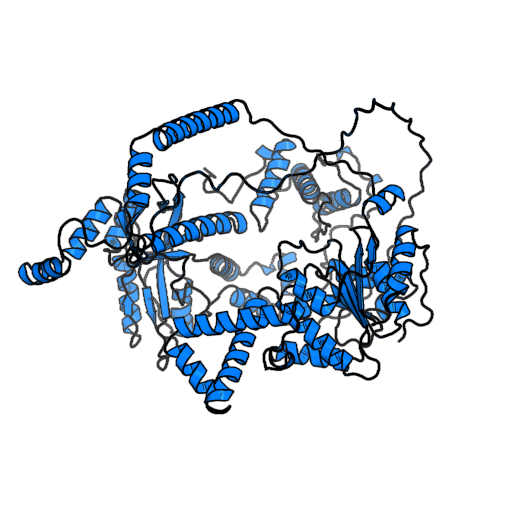 212 ? 15.780 20.349 1.802 1.00 88.81 212 VAL A O 1
ATOM 1611 N N . SER A 1 213 ? 13.683 20.547 2.569 1.00 86.00 213 SER A N 1
ATOM 1612 C CA . SER A 1 213 ? 13.868 21.920 3.067 1.00 86.00 213 SER A CA 1
ATOM 1613 C C . SER A 1 213 ? 14.971 21.995 4.122 1.00 86.00 213 SER A C 1
ATOM 1615 O O . SER A 1 213 ? 15.856 22.840 4.019 1.00 86.00 213 SER A O 1
ATOM 1617 N N . VAL A 1 214 ? 14.986 21.068 5.089 1.00 86.62 214 VAL A N 1
ATOM 1618 C CA . VAL A 1 214 ? 16.051 21.012 6.105 1.00 86.62 214 VAL A CA 1
ATOM 1619 C C . VAL A 1 214 ? 17.411 20.724 5.464 1.00 86.62 214 VAL A C 1
ATOM 1621 O O . VAL A 1 214 ? 18.406 21.343 5.837 1.00 86.62 214 VAL A O 1
ATOM 1624 N N . LEU A 1 215 ? 17.475 19.811 4.491 1.00 89.94 215 LEU A N 1
ATOM 1625 C CA . LEU A 1 215 ? 18.711 19.526 3.762 1.00 89.94 215 LEU A CA 1
ATOM 1626 C C . LEU A 1 215 ? 19.230 20.772 3.029 1.00 89.94 215 LEU A C 1
ATOM 1628 O O . LEU A 1 215 ? 20.405 21.108 3.159 1.00 89.94 215 LEU A O 1
ATOM 1632 N N . VAL A 1 216 ? 18.360 21.480 2.307 1.00 89.56 216 VAL A N 1
ATOM 1633 C CA . VAL A 1 216 ? 18.703 22.722 1.599 1.00 89.56 216 VAL A CA 1
ATOM 1634 C C . VAL A 1 216 ? 19.154 23.806 2.579 1.00 89.56 216 VAL A C 1
ATOM 1636 O O . VAL A 1 216 ? 20.166 24.448 2.323 1.00 89.56 216 VAL A O 1
ATOM 1639 N N . GLU A 1 217 ? 18.484 23.978 3.721 1.00 87.19 217 GLU A N 1
ATOM 1640 C CA . GLU A 1 217 ? 18.896 24.918 4.777 1.00 87.19 217 GLU A CA 1
ATOM 1641 C C . GLU A 1 217 ? 20.304 24.600 5.310 1.00 87.19 217 GLU A C 1
ATOM 1643 O O . GLU A 1 217 ? 21.136 25.500 5.451 1.00 87.19 217 GLU A O 1
ATOM 1648 N N . ARG A 1 218 ? 20.611 23.317 5.555 1.00 87.06 218 ARG A N 1
ATOM 1649 C CA . ARG A 1 218 ? 21.945 22.899 6.020 1.00 87.06 218 ARG A CA 1
ATOM 1650 C C . ARG A 1 218 ? 23.025 23.089 4.961 1.00 87.06 218 ARG A C 1
ATOM 1652 O O . ARG A 1 218 ? 24.127 23.516 5.297 1.00 87.06 218 ARG A O 1
ATOM 1659 N N . LEU A 1 219 ? 22.718 22.797 3.700 1.00 88.62 219 LEU A N 1
ATOM 1660 C CA . LEU A 1 219 ? 23.643 23.001 2.584 1.00 88.62 219 LEU A CA 1
ATOM 1661 C C . LEU A 1 219 ? 23.864 24.492 2.292 1.00 88.62 219 LEU A C 1
ATOM 1663 O O . LEU A 1 219 ? 24.984 24.899 1.999 1.00 88.62 219 LEU A O 1
ATOM 1667 N N . ALA A 1 220 ? 22.832 25.327 2.430 1.00 84.81 220 ALA A N 1
ATOM 1668 C CA . ALA A 1 220 ? 22.926 26.774 2.244 1.00 84.81 220 ALA A CA 1
ATOM 1669 C C . ALA A 1 220 ? 23.832 27.450 3.286 1.00 84.81 220 ALA A C 1
ATOM 1671 O O . ALA A 1 220 ? 24.448 28.472 2.988 1.00 84.81 220 ALA A O 1
ATOM 1672 N N . ALA A 1 221 ? 23.945 26.873 4.488 1.00 79.00 221 ALA A N 1
ATOM 1673 C CA . ALA A 1 221 ? 24.854 27.348 5.529 1.00 79.00 221 ALA A CA 1
ATOM 1674 C C . ALA A 1 221 ? 26.343 27.085 5.211 1.00 79.00 221 ALA A C 1
ATOM 1676 O O . ALA A 1 221 ? 27.218 27.657 5.866 1.00 79.00 221 ALA A O 1
ATOM 1677 N N . ALA A 1 222 ? 26.650 26.236 4.223 1.00 76.50 222 ALA A N 1
ATOM 1678 C CA . ALA A 1 222 ? 28.018 25.953 3.806 1.00 76.50 222 ALA A CA 1
ATOM 1679 C C . ALA A 1 222 ? 28.601 27.077 2.913 1.00 76.50 222 ALA A C 1
ATOM 1681 O O . ALA A 1 222 ? 27.866 27.738 2.170 1.00 76.50 222 ALA A O 1
ATOM 1682 N N . PRO A 1 223 ? 29.933 27.301 2.927 1.00 66.50 223 PRO A N 1
ATOM 1683 C CA . PRO A 1 223 ? 30.574 28.317 2.094 1.00 66.50 223 PRO A CA 1
ATOM 1684 C C . PRO A 1 223 ? 30.337 28.040 0.603 1.00 66.50 223 PRO A C 1
ATOM 1686 O O . PRO A 1 223 ? 30.796 27.032 0.072 1.00 66.50 223 PRO A O 1
ATOM 1689 N N . GLY A 1 224 ? 29.633 28.949 -0.074 1.00 70.62 224 GLY A N 1
ATOM 1690 C CA . GLY A 1 224 ? 29.299 28.837 -1.496 1.00 70.62 224 GLY A CA 1
ATOM 1691 C C . GLY A 1 224 ? 27.813 28.624 -1.790 1.00 70.62 224 GLY A C 1
ATOM 1692 O O . GLY A 1 224 ? 27.439 28.771 -2.954 1.00 70.62 224 GLY A O 1
ATOM 1693 N N . GLY A 1 225 ? 26.978 28.340 -0.783 1.00 83.38 225 GLY A N 1
ATOM 1694 C CA . GLY A 1 225 ? 25.535 28.129 -0.943 1.00 83.38 225 GLY A CA 1
ATOM 1695 C C . GLY A 1 225 ? 25.174 26.849 -1.708 1.00 83.38 225 GLY A C 1
ATOM 1696 O O . GLY A 1 225 ? 26.050 26.089 -2.128 1.00 83.38 225 GLY A O 1
ATOM 1697 N N . VAL A 1 226 ? 23.874 26.627 -1.917 1.00 90.88 226 VAL A N 1
ATOM 1698 C CA . VAL A 1 226 ? 23.334 25.455 -2.622 1.00 90.88 226 VAL A CA 1
ATOM 1699 C C . VAL A 1 226 ? 22.479 25.883 -3.809 1.00 90.88 226 VAL A C 1
ATOM 1701 O O . VAL A 1 226 ? 21.647 26.777 -3.685 1.00 90.88 226 VAL A O 1
ATOM 1704 N N . ALA A 1 227 ? 22.692 25.233 -4.949 1.00 92.38 227 ALA A N 1
ATOM 1705 C CA . ALA A 1 227 ? 21.822 25.333 -6.113 1.00 92.38 227 ALA A CA 1
ATOM 1706 C C . ALA A 1 227 ? 20.676 24.320 -6.005 1.00 92.38 227 ALA A C 1
ATOM 1708 O O . ALA A 1 227 ? 20.923 23.164 -5.655 1.00 92.38 227 ALA A O 1
ATOM 1709 N N . VAL A 1 228 ? 19.447 24.713 -6.337 1.00 93.50 228 VAL A N 1
ATOM 1710 C CA . VAL A 1 228 ? 18.287 23.808 -6.331 1.00 93.50 228 VAL A CA 1
ATOM 1711 C C . VAL A 1 228 ? 17.639 23.810 -7.710 1.00 93.50 228 VAL A C 1
ATOM 1713 O O . VAL A 1 228 ? 17.335 24.870 -8.237 1.00 93.50 228 VAL A O 1
ATOM 1716 N N . ILE A 1 229 ? 17.441 22.641 -8.312 1.00 94.19 229 ILE A N 1
ATOM 1717 C CA . ILE A 1 229 ? 16.822 22.492 -9.635 1.00 94.19 229 ILE A CA 1
ATOM 1718 C C . ILE A 1 229 ? 15.581 21.617 -9.482 1.00 94.19 229 ILE A C 1
ATOM 1720 O O . ILE A 1 229 ? 15.695 20.439 -9.165 1.00 94.19 229 ILE A O 1
ATOM 1724 N N . GLY A 1 230 ? 14.400 22.170 -9.712 1.00 92.94 230 GLY A N 1
ATOM 1725 C CA . GLY A 1 230 ? 13.134 21.453 -9.766 1.00 92.94 230 GLY A CA 1
ATOM 1726 C C . GLY A 1 230 ? 12.683 21.229 -11.200 1.00 92.94 230 GLY A C 1
ATOM 1727 O O . GLY A 1 230 ? 12.651 22.165 -11.998 1.00 92.94 230 GLY A O 1
ATOM 1728 N N . LEU A 1 231 ? 12.322 19.990 -11.521 1.00 92.06 231 LEU A N 1
ATOM 1729 C CA . LEU A 1 231 ? 11.811 19.595 -12.827 1.00 92.06 231 LEU A CA 1
ATOM 1730 C C . LEU A 1 231 ? 10.433 18.960 -12.657 1.00 92.06 231 LEU A C 1
ATOM 1732 O O . LEU A 1 231 ? 10.255 18.066 -11.831 1.00 92.06 231 LEU A O 1
ATOM 1736 N N . THR A 1 232 ? 9.465 19.379 -13.467 1.00 89.06 232 THR A N 1
ATOM 1737 C CA . THR A 1 232 ? 8.116 18.802 -13.438 1.00 89.06 232 THR A CA 1
ATOM 1738 C C . THR A 1 232 ? 7.499 18.685 -14.828 1.00 89.06 232 THR A C 1
ATOM 1740 O O . THR A 1 232 ? 7.774 19.492 -15.716 1.00 89.06 232 THR A O 1
ATOM 1743 N N . ALA A 1 233 ? 6.680 17.652 -15.041 1.00 82.69 233 ALA A N 1
ATOM 1744 C CA . ALA A 1 233 ? 5.851 17.500 -16.236 1.00 82.69 233 ALA A CA 1
ATOM 1745 C C . ALA A 1 233 ? 4.592 18.374 -16.249 1.00 82.69 233 ALA A C 1
ATOM 1747 O O . ALA A 1 233 ? 4.097 18.719 -17.322 1.00 82.69 233 ALA A O 1
ATOM 1748 N N . THR A 1 234 ? 4.068 18.679 -15.067 1.00 75.00 234 THR A N 1
ATOM 1749 C CA . THR A 1 234 ? 2.768 19.315 -14.878 1.00 75.00 234 THR A CA 1
ATOM 1750 C C . THR A 1 234 ? 2.875 20.383 -13.809 1.00 75.00 234 THR A C 1
ATOM 1752 O O . THR A 1 234 ? 3.462 20.155 -12.746 1.00 75.00 234 THR A O 1
ATOM 1755 N N . LEU A 1 235 ? 2.283 21.542 -14.091 1.00 67.88 235 LEU A N 1
ATOM 1756 C CA . LEU A 1 235 ? 2.056 22.545 -13.065 1.00 67.88 235 LEU A CA 1
ATOM 1757 C C . LEU A 1 235 ? 1.023 22.014 -12.068 1.00 67.88 235 LEU A C 1
ATOM 1759 O O . LEU A 1 235 ? 0.033 21.409 -12.486 1.00 67.88 235 LEU A O 1
ATOM 1763 N N . PRO A 1 236 ? 1.224 22.227 -10.768 1.00 56.91 236 PRO A N 1
ATOM 1764 C CA . PRO A 1 236 ? 0.248 21.812 -9.768 1.00 56.91 236 PRO A CA 1
ATOM 1765 C C . PRO A 1 236 ? -1.028 22.641 -9.903 1.00 56.91 236 PRO A C 1
ATOM 1767 O O . PRO A 1 236 ? -0.979 23.845 -10.164 1.00 56.91 236 PRO A O 1
ATOM 1770 N N . GLU A 1 237 ? -2.186 21.992 -9.780 1.00 54.53 237 GLU A N 1
ATOM 1771 C CA . GLU A 1 237 ? -3.467 22.670 -9.963 1.00 54.53 237 GLU A CA 1
ATOM 1772 C C . GLU A 1 237 ? -3.655 23.766 -8.895 1.00 54.53 237 GLU A C 1
ATOM 1774 O O . GLU A 1 237 ? -3.547 23.490 -7.696 1.00 54.53 237 GLU A O 1
ATOM 1779 N N . PRO A 1 238 ? -4.022 25.005 -9.274 1.00 49.06 238 PRO A N 1
ATOM 1780 C CA . PRO A 1 238 ? -4.221 26.093 -8.311 1.00 49.06 238 PRO A CA 1
ATOM 1781 C C . PRO A 1 238 ? -5.366 25.826 -7.314 1.00 49.06 238 PRO A C 1
ATOM 1783 O O . PRO A 1 238 ? -5.430 26.455 -6.258 1.00 49.06 238 PRO A O 1
ATOM 1786 N N . ALA A 1 239 ? -6.264 24.878 -7.614 1.00 42.19 239 ALA A N 1
ATOM 1787 C CA . ALA A 1 239 ? -7.357 24.468 -6.732 1.00 42.19 239 ALA A CA 1
ATOM 1788 C C . ALA A 1 239 ? -6.912 23.525 -5.591 1.00 42.19 239 ALA A C 1
ATOM 1790 O O . ALA A 1 239 ? -7.588 23.456 -4.561 1.00 42.19 239 ALA A O 1
ATOM 1791 N N . SER A 1 240 ? -5.760 22.853 -5.711 1.00 46.38 240 SER A N 1
ATOM 1792 C CA . SER A 1 240 ? -5.130 22.086 -4.628 1.00 46.38 240 SER A CA 1
ATOM 1793 C C . SER A 1 240 ? -4.068 22.940 -3.926 1.00 46.38 240 SER A C 1
ATOM 1795 O O . SER A 1 240 ? -2.870 22.682 -4.001 1.00 46.38 240 SER A O 1
ATOM 1797 N N . SER A 1 241 ? -4.512 23.973 -3.210 1.00 52.78 241 SER A N 1
ATOM 1798 C CA . SER A 1 241 ? -3.693 25.021 -2.566 1.00 52.78 241 SER A CA 1
ATOM 1799 C C . SER A 1 241 ? -2.685 24.567 -1.488 1.00 52.78 241 SER A C 1
ATOM 1801 O O . SER A 1 241 ? -2.139 25.399 -0.767 1.00 52.78 241 SER A O 1
ATOM 1803 N N . ARG A 1 242 ? -2.444 23.261 -1.327 1.00 54.78 242 ARG A N 1
ATOM 1804 C CA . ARG A 1 242 ? -1.610 22.686 -0.256 1.00 54.78 242 ARG A CA 1
ATOM 1805 C C . ARG A 1 242 ? -0.262 22.187 -0.760 1.00 54.78 242 ARG A C 1
ATOM 1807 O O . ARG A 1 242 ? 0.758 22.565 -0.202 1.00 54.78 242 ARG A O 1
ATOM 1814 N N . GLU A 1 243 ? -0.260 21.393 -1.825 1.00 54.38 243 GLU A N 1
ATOM 1815 C CA . GLU A 1 243 ? 0.972 20.902 -2.457 1.00 54.38 243 GLU A CA 1
ATOM 1816 C C . GLU A 1 243 ? 1.682 22.042 -3.200 1.00 54.38 243 GLU A C 1
ATOM 1818 O O . GLU A 1 243 ? 2.906 22.118 -3.157 1.00 54.38 243 GLU A O 1
ATOM 1823 N N . ALA A 1 244 ? 0.898 22.989 -3.742 1.00 58.03 244 ALA A N 1
ATOM 1824 C CA . ALA A 1 244 ? 1.342 24.238 -4.365 1.00 58.03 244 ALA A CA 1
ATOM 1825 C C . ALA A 1 244 ? 2.394 25.009 -3.544 1.00 58.03 244 ALA A C 1
ATOM 1827 O O . ALA A 1 244 ? 3.488 25.311 -4.018 1.00 58.03 244 ALA A O 1
ATOM 1828 N N . GLY A 1 245 ? 2.077 25.278 -2.274 1.00 63.16 245 GLY A N 1
ATOM 1829 C CA . GLY A 1 245 ? 2.944 26.071 -1.404 1.00 63.16 245 GLY A CA 1
ATOM 1830 C C . GLY A 1 245 ? 4.243 25.359 -1.025 1.00 63.16 245 GLY A C 1
ATOM 1831 O O . GLY A 1 245 ? 5.268 26.013 -0.856 1.00 63.16 245 GLY A O 1
ATOM 1832 N N . ASN A 1 246 ? 4.226 24.027 -0.892 1.00 65.50 246 ASN A N 1
ATOM 1833 C CA . ASN A 1 246 ? 5.391 23.267 -0.426 1.00 65.50 246 ASN A CA 1
ATOM 1834 C C . ASN A 1 246 ? 6.586 23.411 -1.378 1.00 65.50 246 ASN A C 1
ATOM 1836 O O . ASN A 1 246 ? 7.727 23.520 -0.925 1.00 65.50 246 ASN A O 1
ATOM 1840 N N . TYR A 1 247 ? 6.339 23.405 -2.691 1.00 67.94 247 TYR A N 1
ATOM 1841 C CA . TYR A 1 247 ? 7.405 23.580 -3.672 1.00 67.94 247 TYR A CA 1
ATOM 1842 C C . TYR A 1 247 ? 7.604 25.046 -4.069 1.00 67.94 247 TYR A C 1
ATOM 1844 O O . TYR A 1 247 ? 8.745 25.395 -4.332 1.00 67.94 247 TYR A O 1
ATOM 1852 N N . GLU A 1 248 ? 6.592 25.927 -4.063 1.00 69.12 248 GLU A N 1
ATOM 1853 C CA . GLU A 1 248 ? 6.831 27.373 -4.259 1.00 69.12 248 GLU A CA 1
ATOM 1854 C C . GLU A 1 248 ? 7.741 27.932 -3.157 1.00 69.12 248 GLU A C 1
ATOM 1856 O O . GLU A 1 248 ? 8.654 28.704 -3.440 1.00 69.12 248 GLU A O 1
ATOM 1861 N N . GLY A 1 249 ? 7.577 27.476 -1.910 1.00 69.81 249 GLY A N 1
ATOM 1862 C CA . GLY A 1 249 ? 8.482 27.821 -0.812 1.00 69.81 249 GLY A CA 1
ATOM 1863 C C . GLY A 1 249 ? 9.905 27.264 -0.971 1.00 69.81 249 GLY A C 1
ATOM 1864 O O . GLY A 1 249 ? 10.854 27.833 -0.429 1.00 69.81 249 GLY A O 1
ATOM 1865 N N . LEU A 1 250 ? 10.078 26.166 -1.717 1.00 74.62 250 LEU A N 1
ATOM 1866 C CA . LEU A 1 250 ? 11.367 25.494 -1.914 1.00 74.62 250 LEU A CA 1
ATOM 1867 C C . LEU A 1 250 ? 12.094 25.933 -3.194 1.00 74.62 250 LEU A C 1
ATOM 1869 O O . LEU A 1 250 ? 13.318 26.056 -3.194 1.00 74.62 250 LEU A O 1
ATOM 1873 N N . LEU A 1 251 ? 11.366 26.143 -4.283 1.00 77.44 251 LEU A N 1
ATOM 1874 C CA . LEU A 1 251 ? 11.883 26.383 -5.630 1.00 77.44 251 LEU A CA 1
ATOM 1875 C C . LEU A 1 251 ? 11.579 27.793 -6.138 1.00 77.44 251 LEU A C 1
ATOM 1877 O O . LEU A 1 251 ? 12.275 28.247 -7.034 1.00 77.44 251 LEU A O 1
ATOM 1881 N N . GLY A 1 252 ? 10.600 28.491 -5.557 1.00 78.06 252 GLY A N 1
ATOM 1882 C CA . GLY A 1 252 ? 10.097 29.753 -6.090 1.00 78.06 252 GLY A CA 1
ATOM 1883 C C . GLY A 1 252 ? 9.047 29.567 -7.199 1.00 78.06 252 GLY A C 1
ATOM 1884 O O . GLY A 1 252 ? 8.580 28.443 -7.443 1.00 78.06 252 GLY A O 1
ATOM 1885 N N . PRO A 1 253 ? 8.635 30.671 -7.854 1.00 79.94 253 PRO A N 1
ATOM 1886 C CA . PRO A 1 253 ? 7.742 30.613 -9.008 1.00 79.94 253 PRO A CA 1
ATOM 1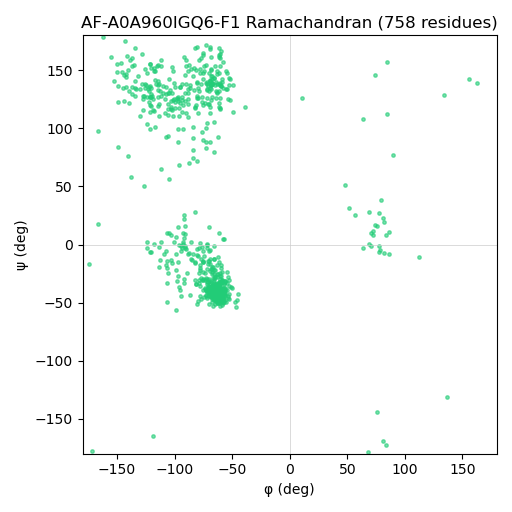887 C C . PRO A 1 253 ? 8.386 29.827 -10.157 1.00 79.94 253 PRO A C 1
ATOM 1889 O O . PRO 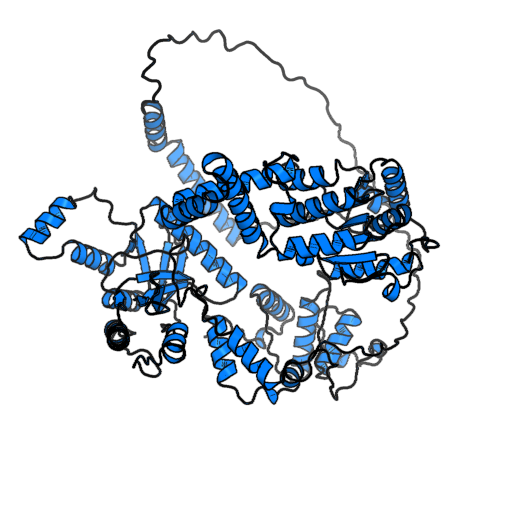A 1 253 ? 9.588 29.596 -10.176 1.00 79.94 253 PRO A O 1
ATOM 1892 N N . VAL A 1 254 ? 7.581 29.400 -11.127 1.00 85.00 254 VAL A N 1
ATOM 1893 C CA . VAL A 1 254 ? 8.084 28.679 -12.306 1.00 85.00 254 VAL A CA 1
ATOM 1894 C C . VAL A 1 254 ? 8.890 29.640 -13.179 1.00 85.00 254 VAL A C 1
ATOM 1896 O O . VAL A 1 254 ? 8.342 30.619 -13.684 1.00 85.00 254 VAL A O 1
ATOM 1899 N N . ASP A 1 255 ? 10.175 29.349 -13.374 1.00 86.50 255 ASP A N 1
ATOM 1900 C CA . ASP A 1 255 ? 11.097 30.204 -14.131 1.00 86.50 255 ASP A CA 1
ATOM 1901 C C . ASP A 1 255 ? 10.975 30.003 -15.639 1.00 86.50 255 ASP A C 1
ATOM 1903 O O . ASP A 1 255 ? 11.152 30.938 -16.422 1.00 86.50 255 ASP A O 1
ATOM 1907 N N . ALA A 1 256 ? 10.692 28.771 -16.066 1.00 86.56 256 ALA A N 1
ATOM 1908 C CA . ALA A 1 256 ? 10.512 28.465 -17.474 1.00 86.56 256 ALA A CA 1
ATOM 1909 C C . ALA A 1 256 ? 9.528 27.312 -17.691 1.00 86.56 256 ALA A C 1
ATOM 1911 O O . ALA A 1 256 ? 9.588 26.272 -17.029 1.00 86.56 256 ALA A O 1
ATOM 1912 N N . GLU A 1 257 ? 8.651 27.490 -18.676 1.00 86.94 257 GLU A N 1
ATOM 1913 C CA . GLU A 1 257 ? 7.652 26.508 -19.081 1.00 86.94 257 GLU A CA 1
ATOM 1914 C C . GLU A 1 257 ? 7.773 26.208 -20.576 1.00 86.94 257 GLU A C 1
ATOM 1916 O O . GLU A 1 257 ? 7.886 27.113 -21.405 1.00 86.94 257 GLU A O 1
ATOM 1921 N N . LEU A 1 258 ? 7.720 24.925 -20.931 1.00 85.12 258 LEU A N 1
ATOM 1922 C CA . LEU A 1 258 ? 7.616 24.482 -22.314 1.00 85.12 258 LEU A CA 1
ATOM 1923 C C . LEU A 1 258 ? 6.201 23.978 -22.604 1.00 85.12 258 LEU A C 1
ATOM 1925 O O . LEU A 1 258 ? 5.755 22.990 -22.032 1.00 85.12 258 LEU A O 1
ATOM 1929 N N . HIS A 1 259 ? 5.507 24.581 -23.565 1.00 81.44 259 HIS A N 1
ATOM 1930 C CA . HIS A 1 259 ? 4.202 24.067 -23.975 1.00 81.44 259 HIS A CA 1
ATOM 1931 C C . HIS A 1 259 ? 4.314 22.809 -24.840 1.00 81.44 259 HIS A C 1
ATOM 1933 O O . HIS A 1 259 ? 5.143 22.707 -25.746 1.00 81.44 259 HIS A O 1
ATOM 1939 N N . LEU A 1 260 ? 3.383 21.877 -24.631 1.00 81.12 260 LEU A N 1
ATOM 1940 C CA . LEU A 1 260 ? 3.277 20.629 -25.390 1.00 81.12 260 LEU A CA 1
ATOM 1941 C C . LEU A 1 260 ? 3.137 20.857 -26.905 1.00 81.12 260 LEU A C 1
ATOM 1943 O O . LEU A 1 260 ? 3.699 20.108 -27.702 1.00 81.12 260 LEU A O 1
ATOM 1947 N N . ALA A 1 261 ? 2.460 21.939 -27.303 1.00 79.19 261 ALA A N 1
ATOM 1948 C CA . ALA A 1 261 ? 2.314 22.337 -28.701 1.00 79.19 261 ALA A CA 1
ATOM 1949 C C . ALA A 1 261 ? 3.661 22.600 -29.401 1.00 79.19 261 ALA A C 1
ATOM 1951 O O . ALA A 1 261 ? 3.790 22.303 -30.587 1.00 79.19 261 ALA A O 1
ATOM 1952 N N . ALA A 1 262 ? 4.674 23.094 -28.678 1.00 81.06 262 ALA A N 1
ATOM 1953 C CA . ALA A 1 262 ? 6.004 23.326 -29.240 1.00 81.06 262 ALA A CA 1
ATOM 1954 C C . ALA A 1 262 ? 6.687 22.003 -29.629 1.00 81.06 262 ALA A C 1
ATOM 1956 O O . ALA A 1 262 ? 7.262 21.895 -30.708 1.00 81.06 262 ALA A O 1
ATOM 1957 N N . LEU A 1 263 ? 6.542 20.959 -28.804 1.00 82.75 263 LEU A N 1
ATOM 1958 C CA . LEU A 1 263 ? 7.098 19.630 -29.088 1.00 82.75 263 LEU A CA 1
ATOM 1959 C C . LEU A 1 263 ? 6.420 18.955 -30.286 1.00 82.75 263 LEU A C 1
ATOM 1961 O O . LEU A 1 263 ? 7.086 18.273 -31.065 1.00 82.75 263 LEU A O 1
ATOM 1965 N N . VAL A 1 264 ? 5.110 19.157 -30.449 1.00 82.88 264 VAL A N 1
ATOM 1966 C CA . VAL A 1 264 ? 4.364 18.665 -31.618 1.00 82.88 264 VAL A CA 1
ATOM 1967 C C . VAL A 1 264 ? 4.785 19.407 -32.883 1.00 82.88 264 VAL A C 1
ATOM 1969 O O . VAL A 1 264 ? 5.033 18.776 -33.908 1.00 82.88 264 VAL A O 1
ATOM 1972 N N . ALA A 1 265 ? 4.904 20.737 -32.816 1.00 81.38 265 ALA A N 1
ATOM 1973 C CA . ALA A 1 265 ? 5.329 21.559 -33.947 1.00 81.38 265 ALA A CA 1
ATOM 1974 C C . ALA A 1 265 ? 6.751 21.211 -34.423 1.00 81.38 265 ALA A C 1
ATOM 1976 O O . ALA A 1 265 ? 7.024 21.240 -35.620 1.00 81.38 265 ALA A O 1
ATOM 1977 N N . GLU A 1 266 ? 7.639 20.835 -33.502 1.00 84.25 266 GLU A N 1
ATOM 1978 C CA . GLU A 1 266 ? 9.005 20.392 -33.803 1.00 84.25 266 GLU A CA 1
ATOM 1979 C C . GLU A 1 266 ? 9.100 18.926 -34.261 1.00 84.25 266 GLU A C 1
ATOM 1981 O O . GLU A 1 266 ? 10.189 18.455 -34.588 1.00 84.25 266 GLU A O 1
ATOM 1986 N N . GLY A 1 267 ? 7.988 18.182 -34.269 1.00 81.12 267 GLY A N 1
ATOM 1987 C CA . GLY A 1 267 ? 7.964 16.756 -34.611 1.00 81.12 267 GLY A CA 1
ATOM 1988 C C . GLY A 1 267 ? 8.606 15.844 -33.559 1.00 81.12 267 GLY A C 1
ATOM 1989 O O . GLY A 1 267 ? 8.797 14.656 -33.806 1.00 81.12 267 GLY A O 1
ATOM 1990 N N . ALA A 1 268 ? 8.933 16.383 -32.381 1.00 76.62 268 ALA A N 1
ATOM 1991 C CA . ALA A 1 268 ? 9.491 15.643 -31.254 1.00 76.62 268 ALA A CA 1
ATOM 1992 C C . ALA A 1 268 ? 8.439 14.799 -30.519 1.00 76.62 268 ALA A C 1
ATOM 1994 O O . ALA A 1 268 ? 8.784 13.830 -29.843 1.00 76.62 268 ALA A O 1
ATOM 1995 N N . LEU A 1 269 ? 7.168 15.179 -30.641 1.00 79.88 269 LEU A N 1
ATOM 1996 C CA . LEU A 1 269 ? 6.030 14.424 -30.146 1.00 79.88 269 LEU A CA 1
ATOM 1997 C C . LEU A 1 269 ? 5.045 14.188 -31.287 1.00 79.88 269 LEU A C 1
ATOM 1999 O O . LEU A 1 269 ? 4.774 15.091 -32.081 1.00 79.88 269 LEU A O 1
ATOM 2003 N N . ALA A 1 270 ? 4.495 12.977 -31.359 1.00 82.62 270 ALA A N 1
ATOM 2004 C CA . ALA A 1 270 ? 3.462 12.675 -32.336 1.00 82.62 270 ALA A CA 1
ATOM 2005 C C . ALA A 1 270 ? 2.237 13.576 -32.089 1.00 82.62 270 ALA A C 1
ATOM 2007 O O . ALA A 1 270 ? 1.786 13.678 -30.944 1.00 82.62 270 ALA A O 1
ATOM 2008 N N . PRO A 1 271 ? 1.675 14.218 -33.130 1.00 80.94 271 PRO A N 1
ATOM 2009 C CA . PRO A 1 271 ? 0.418 14.931 -32.982 1.00 80.94 271 PRO A CA 1
ATOM 2010 C C . PRO A 1 271 ? -0.657 13.936 -32.544 1.00 80.94 271 PRO A C 1
ATOM 2012 O O . PRO A 1 271 ? -0.865 12.911 -33.196 1.00 80.94 271 PRO A O 1
ATOM 2015 N N . TRP A 1 272 ? -1.345 14.238 -31.448 1.00 74.44 272 TRP A N 1
ATOM 2016 C CA . TRP A 1 272 ? -2.476 13.446 -30.982 1.00 74.44 272 TRP A CA 1
ATOM 2017 C C . TRP A 1 272 ? -3.753 14.283 -31.058 1.00 74.44 272 TRP A C 1
ATOM 2019 O O . TRP A 1 272 ? -3.730 15.514 -31.028 1.00 74.44 272 TRP A O 1
ATOM 2029 N N . ARG A 1 273 ? -4.883 13.595 -31.193 1.00 78.00 273 ARG A N 1
ATOM 2030 C CA . ARG A 1 273 ? -6.209 14.193 -31.082 1.00 78.00 273 ARG A CA 1
ATOM 2031 C C . ARG A 1 273 ? -6.981 13.377 -30.072 1.00 78.00 273 ARG A C 1
ATOM 2033 O O . ARG A 1 273 ? -7.119 12.168 -30.261 1.00 78.00 273 ARG A O 1
ATOM 2040 N N . ASP A 1 274 ? -7.502 14.038 -29.049 1.00 76.94 274 ASP A N 1
ATOM 2041 C CA . ASP A 1 274 ? -8.335 13.367 -28.062 1.00 76.94 274 ASP A CA 1
ATOM 2042 C C . ASP A 1 274 ? -9.565 12.775 -28.759 1.00 76.94 274 ASP A C 1
ATOM 2044 O O . ASP A 1 274 ? -10.361 13.463 -29.405 1.00 76.94 274 ASP A O 1
ATOM 2048 N N . GLY A 1 275 ? -9.665 11.450 -28.706 1.00 77.38 275 GLY A N 1
ATOM 2049 C CA . GLY A 1 275 ? -10.755 10.688 -29.290 1.00 77.38 275 GLY A CA 1
ATOM 2050 C C . GLY A 1 275 ? -11.786 10.378 -28.223 1.00 77.38 275 GLY A C 1
ATOM 2051 O O . GLY A 1 275 ? -11.722 9.325 -27.597 1.00 77.38 275 GLY A O 1
ATOM 2052 N N . VAL A 1 276 ? -12.755 11.269 -28.023 1.00 81.38 276 VAL A N 1
ATOM 2053 C CA . VAL A 1 276 ? -13.884 10.973 -27.137 1.00 81.38 276 VAL A CA 1
ATOM 2054 C C . VAL A 1 276 ? -14.927 10.190 -27.929 1.00 81.38 276 VAL A C 1
ATOM 2056 O O . VAL A 1 276 ? -15.684 10.754 -28.719 1.00 81.38 276 VAL A O 1
ATOM 2059 N N . ARG A 1 277 ? -14.961 8.867 -27.741 1.00 82.38 277 ARG A N 1
ATOM 2060 C CA . ARG A 1 277 ? -16.042 8.023 -28.259 1.00 82.38 277 ARG A CA 1
ATOM 2061 C C . ARG A 1 277 ? -17.106 7.879 -27.183 1.00 82.38 277 ARG A C 1
ATOM 2063 O O . ARG A 1 277 ? -16.974 7.054 -26.286 1.00 82.38 277 ARG A O 1
ATOM 2070 N N . LEU A 1 278 ? -18.165 8.670 -27.303 1.00 84.25 278 LEU A N 1
ATOM 2071 C CA . LEU A 1 278 ? -19.367 8.468 -26.505 1.00 84.25 278 LEU A CA 1
ATOM 2072 C C . LEU A 1 278 ? -20.034 7.177 -26.981 1.00 84.25 278 LEU A C 1
ATOM 2074 O O . LEU A 1 278 ? -20.456 7.071 -28.134 1.00 84.25 278 LEU A O 1
ATOM 2078 N N . VAL A 1 279 ? -20.053 6.174 -26.112 1.00 85.81 279 VAL A N 1
ATOM 2079 C CA . VAL A 1 279 ? -20.747 4.914 -26.363 1.00 85.81 279 VAL A CA 1
ATOM 2080 C C . VAL A 1 279 ? -22.137 5.064 -25.755 1.00 85.81 279 VAL A C 1
ATOM 2082 O O . VAL A 1 279 ? -22.225 5.235 -24.539 1.00 85.81 279 VAL A O 1
ATOM 2085 N N . PRO A 1 280 ? -23.212 5.079 -26.566 1.00 83.56 280 PRO A N 1
ATOM 2086 C CA . PRO A 1 280 ? -24.548 5.074 -26.001 1.00 83.56 280 PRO A CA 1
ATOM 2087 C C . PRO A 1 280 ? -24.751 3.767 -25.221 1.00 83.56 280 PRO A C 1
ATOM 2089 O O . PRO A 1 280 ? -24.199 2.738 -25.628 1.00 83.56 280 PRO A O 1
ATOM 2092 N N . PRO A 1 281 ? -25.526 3.797 -24.125 1.00 85.00 281 PRO A N 1
ATOM 2093 C CA . PRO A 1 281 ? -25.876 2.587 -23.395 1.00 85.00 281 PRO A CA 1
ATOM 2094 C C . PRO A 1 281 ? -26.517 1.560 -24.339 1.00 85.00 281 PRO A C 1
ATOM 2096 O O . PRO A 1 281 ? -27.192 1.925 -25.310 1.00 85.00 281 PRO A O 1
ATOM 2099 N N . ALA A 1 282 ? -26.301 0.273 -24.067 1.00 91.81 282 ALA A N 1
ATOM 2100 C CA . ALA A 1 282 ? -26.997 -0.794 -24.781 1.00 91.81 282 ALA A CA 1
ATOM 2101 C C . ALA A 1 282 ? -28.524 -0.625 -24.629 1.00 91.81 282 ALA A C 1
ATOM 2103 O O . ALA A 1 282 ? -28.962 -0.014 -23.657 1.00 91.81 282 ALA A O 1
ATOM 2104 N N . PRO A 1 283 ? -29.366 -1.163 -25.532 1.00 91.88 283 PRO A N 1
ATOM 2105 C CA . PRO A 1 283 ? -30.820 -0.973 -25.459 1.00 91.88 283 PRO A CA 1
ATOM 2106 C C . PRO A 1 283 ? -31.430 -1.305 -24.087 1.00 91.88 283 PRO A C 1
ATOM 2108 O O . PRO A 1 283 ? -32.306 -0.584 -23.616 1.00 91.88 283 PRO A O 1
ATOM 2111 N N . ASP A 1 284 ? -30.912 -2.336 -23.419 1.00 89.00 284 ASP A N 1
ATOM 2112 C CA . ASP A 1 284 ? -31.371 -2.746 -22.089 1.00 89.00 284 ASP A CA 1
ATOM 2113 C C . ASP A 1 284 ? -30.905 -1.774 -20.988 1.00 89.00 284 ASP A C 1
ATOM 2115 O O . ASP A 1 284 ? -31.658 -1.462 -20.067 1.00 89.00 284 ASP A O 1
ATOM 2119 N N . GLU A 1 285 ? -29.686 -1.236 -21.106 1.00 87.00 285 GLU A N 1
ATOM 2120 C CA . GLU A 1 285 ? -29.153 -0.197 -20.214 1.00 87.00 285 GLU A CA 1
ATOM 2121 C C . GLU A 1 285 ? -29.882 1.137 -20.422 1.00 87.00 285 GLU A C 1
ATOM 2123 O O . GLU A 1 285 ? -30.193 1.823 -19.455 1.00 87.00 285 GLU A O 1
ATOM 2128 N N . ALA A 1 286 ? -30.207 1.489 -21.668 1.00 89.88 286 ALA A N 1
ATOM 2129 C CA . ALA A 1 286 ? -30.989 2.673 -22.004 1.00 89.88 286 ALA A CA 1
ATOM 2130 C C . ALA A 1 286 ? -32.400 2.571 -21.414 1.00 89.88 286 ALA A C 1
ATOM 2132 O O . ALA A 1 286 ? -32.841 3.488 -20.733 1.00 89.88 286 ALA A O 1
ATOM 2133 N N . ALA A 1 287 ? -33.065 1.421 -21.573 1.00 89.44 287 ALA A N 1
ATOM 2134 C CA . ALA A 1 287 ? -34.381 1.176 -20.987 1.00 89.44 287 ALA A CA 1
ATOM 2135 C C . ALA A 1 287 ? -34.358 1.222 -19.450 1.00 89.44 287 ALA A C 1
ATOM 2137 O O . ALA A 1 287 ? -35.290 1.732 -18.824 1.00 89.44 287 ALA A O 1
ATOM 2138 N N . PHE A 1 288 ? -33.289 0.714 -18.831 1.00 89.94 288 PHE A N 1
ATOM 2139 C CA . PHE A 1 288 ? -33.074 0.844 -17.394 1.00 89.94 288 PHE A CA 1
ATOM 2140 C C . PHE A 1 288 ? -32.925 2.315 -16.985 1.00 89.94 288 PHE A C 1
ATOM 2142 O O . PHE A 1 288 ? -33.624 2.768 -16.078 1.00 89.94 288 PHE A O 1
ATOM 2149 N N . LEU A 1 289 ? -32.058 3.073 -17.660 1.00 89.81 289 LEU A N 1
ATOM 2150 C CA . LEU A 1 289 ? -31.818 4.483 -17.355 1.00 89.81 289 LEU A CA 1
ATOM 2151 C C . LEU A 1 289 ? -33.071 5.340 -17.570 1.00 89.81 289 LEU A C 1
ATOM 2153 O O . LEU A 1 289 ? -33.397 6.135 -16.694 1.00 89.81 289 LEU A O 1
ATOM 2157 N N . ASP A 1 290 ? -33.812 5.131 -18.659 1.00 92.06 290 ASP A N 1
ATOM 2158 C CA . ASP A 1 290 ? -35.067 5.836 -18.949 1.00 92.06 290 ASP A CA 1
ATOM 2159 C C . ASP A 1 290 ? -36.117 5.576 -17.866 1.00 92.06 290 ASP A C 1
ATOM 2161 O O . ASP A 1 290 ? -36.799 6.498 -17.412 1.00 92.06 290 ASP A O 1
ATOM 2165 N N . ARG A 1 291 ? -36.223 4.326 -17.397 1.00 93.12 291 ARG A N 1
ATOM 2166 C CA . ARG A 1 291 ? -37.125 3.975 -16.298 1.00 93.12 291 ARG A CA 1
ATOM 2167 C C . ARG A 1 291 ? -36.751 4.715 -15.014 1.00 93.12 291 ARG A C 1
ATOM 2169 O O . ARG A 1 291 ? -37.622 5.320 -14.395 1.00 93.12 291 ARG A O 1
ATOM 2176 N N . TRP A 1 292 ? -35.478 4.685 -14.623 1.00 88.38 292 TRP A N 1
ATOM 2177 C CA . TRP A 1 292 ? -35.011 5.364 -13.409 1.00 88.38 292 TRP A CA 1
ATOM 2178 C C . TRP A 1 292 ? -35.102 6.882 -13.515 1.00 88.38 292 TRP A C 1
ATOM 2180 O O . TRP A 1 292 ? -35.425 7.542 -12.532 1.00 88.38 292 TRP A O 1
ATOM 2190 N N . GLN A 1 293 ? -34.867 7.445 -14.698 1.00 90.88 293 GLN A N 1
ATOM 2191 C CA . GLN A 1 293 ? -35.073 8.865 -14.947 1.00 90.88 293 GLN A CA 1
ATOM 2192 C C . GLN A 1 293 ? -36.556 9.236 -14.835 1.00 90.88 293 GLN A C 1
ATOM 2194 O O . GLN A 1 293 ? -36.873 10.277 -14.259 1.00 90.88 293 GLN A O 1
ATOM 2199 N N . GLY A 1 294 ? -37.462 8.381 -15.316 1.00 92.19 294 GLY A N 1
ATOM 2200 C CA . GLY A 1 294 ? -38.902 8.527 -15.112 1.00 92.19 294 GLY A CA 1
ATOM 2201 C C . GLY A 1 294 ? -39.283 8.507 -13.631 1.00 92.19 294 GLY A C 1
ATOM 2202 O O . GLY A 1 294 ? -39.891 9.458 -13.149 1.00 92.19 294 GLY A O 1
ATOM 2203 N N . GLU A 1 295 ? -38.858 7.480 -12.891 1.00 89.81 295 GLU A N 1
ATOM 2204 C CA . GLU A 1 295 ? -39.125 7.342 -11.449 1.00 89.81 295 GLU A CA 1
ATOM 2205 C C . GLU A 1 295 ? -38.536 8.514 -10.639 1.00 89.81 295 GLU A C 1
ATOM 2207 O O . GLU A 1 295 ? -39.194 9.038 -9.736 1.00 89.81 295 GLU A O 1
ATOM 2212 N N . LEU A 1 296 ? -37.333 8.982 -10.991 1.00 86.50 296 LEU A N 1
ATOM 2213 C CA . LEU A 1 296 ? -36.710 10.158 -10.384 1.00 86.50 296 LEU A CA 1
ATOM 2214 C C . LEU A 1 296 ? -37.501 11.434 -10.685 1.00 86.50 296 LEU A C 1
ATOM 2216 O O . LEU A 1 296 ? -37.725 12.224 -9.776 1.00 86.50 296 LEU A O 1
ATOM 2220 N N . THR A 1 297 ? -37.930 11.636 -11.933 1.00 87.31 297 THR A N 1
ATOM 2221 C CA . THR A 1 297 ? -38.703 12.824 -12.330 1.00 87.31 297 THR A CA 1
ATOM 2222 C C . THR A 1 297 ? -40.047 12.852 -11.610 1.00 87.31 297 THR A C 1
ATOM 2224 O O . THR A 1 297 ? -40.396 13.873 -11.032 1.00 87.31 297 THR A O 1
ATOM 2227 N N . THR A 1 298 ? -40.753 11.719 -11.543 1.00 86.69 298 THR A N 1
ATOM 2228 C CA . THR A 1 298 ? -42.001 11.601 -10.773 1.00 86.69 298 THR A CA 1
ATOM 2229 C C . THR A 1 298 ? -41.774 11.870 -9.288 1.00 86.69 298 THR A C 1
ATOM 2231 O O . THR A 1 298 ? -42.517 12.637 -8.690 1.00 86.69 298 THR A O 1
ATOM 2234 N N . SER A 1 299 ? -40.711 11.315 -8.700 1.00 81.12 299 SER A N 1
ATOM 2235 C CA . SER A 1 299 ? -40.380 11.561 -7.290 1.00 81.12 299 SER A CA 1
ATOM 2236 C C . SER A 1 299 ? -40.028 13.028 -7.029 1.00 81.12 299 SER A C 1
ATOM 2238 O O . SER A 1 299 ? -40.379 13.573 -5.986 1.00 81.12 299 SER A O 1
ATOM 2240 N N . LEU A 1 300 ? -39.333 13.682 -7.963 1.00 80.25 300 LEU A N 1
ATOM 2241 C CA . LEU A 1 300 ? -39.024 15.106 -7.879 1.00 80.25 300 LEU A CA 1
ATOM 2242 C C . LEU A 1 300 ? -40.287 15.955 -8.003 1.00 80.25 300 LEU A C 1
ATOM 2244 O O . LEU A 1 300 ? -40.436 16.878 -7.214 1.00 80.25 300 LEU A O 1
ATOM 2248 N N . ASP A 1 301 ? -41.203 15.640 -8.916 1.00 80.81 301 ASP A N 1
ATOM 2249 C CA . ASP A 1 301 ? -42.475 16.357 -9.046 1.00 80.81 301 ASP A CA 1
ATOM 2250 C C . ASP A 1 301 ? -43.348 16.183 -7.792 1.00 80.81 301 ASP A C 1
ATOM 2252 O O . ASP A 1 301 ? -43.864 17.169 -7.263 1.00 80.81 301 ASP A O 1
ATOM 2256 N N . ASP A 1 302 ? -43.438 14.969 -7.243 1.00 76.50 302 ASP A N 1
ATOM 2257 C CA . ASP A 1 302 ? -44.175 14.690 -6.004 1.00 76.50 302 ASP A CA 1
ATOM 2258 C C . ASP A 1 302 ? -43.596 15.447 -4.801 1.00 76.50 302 ASP A C 1
ATOM 2260 O O . ASP A 1 302 ? -44.337 15.922 -3.939 1.00 76.50 302 ASP A O 1
ATOM 2264 N N . VAL A 1 303 ? -42.271 15.604 -4.737 1.00 74.62 303 VAL A N 1
ATOM 2265 C CA . VAL A 1 303 ? -41.614 16.370 -3.670 1.00 74.62 303 VAL A CA 1
ATOM 2266 C C . VAL A 1 303 ? -41.749 17.872 -3.909 1.00 74.62 303 VAL A C 1
ATOM 2268 O O . VAL A 1 303 ? -42.094 18.594 -2.980 1.00 74.62 303 VAL A O 1
ATOM 2271 N N . LEU A 1 304 ? -41.494 18.357 -5.126 1.00 69.81 304 LEU A N 1
ATOM 2272 C CA . LEU A 1 304 ? -41.411 19.786 -5.444 1.00 69.81 304 LEU A CA 1
ATOM 2273 C C . LEU A 1 304 ? -42.780 20.461 -5.599 1.00 69.81 304 LEU A C 1
ATOM 2275 O O . LEU A 1 304 ? -42.883 21.672 -5.405 1.00 69.81 304 LEU A O 1
ATOM 2279 N N . VAL A 1 305 ? -43.823 19.700 -5.930 1.00 70.56 305 VAL A N 1
ATOM 2280 C CA . VAL A 1 305 ? -45.208 20.187 -6.063 1.00 70.56 305 VAL A CA 1
ATOM 2281 C C . VAL A 1 305 ? -46.081 19.725 -4.887 1.00 70.56 305 VAL A C 1
ATOM 2283 O O . VAL A 1 305 ? -47.168 20.263 -4.668 1.00 70.56 305 VAL A O 1
ATOM 2286 N N . GLY A 1 306 ? -45.614 18.753 -4.100 1.00 67.19 306 GLY A N 1
ATOM 2287 C CA . GLY A 1 306 ? -46.353 18.198 -2.972 1.00 67.19 306 GLY A CA 1
ATOM 2288 C C . GLY A 1 306 ? -46.356 19.074 -1.720 1.00 67.19 306 GLY A C 1
ATOM 2289 O O . GLY A 1 306 ? -45.479 19.909 -1.485 1.00 67.19 306 GLY A O 1
ATOM 2290 N N . GLU A 1 307 ? -47.335 18.809 -0.848 1.00 67.12 307 GLU A N 1
ATOM 2291 C CA . GLU A 1 307 ? -47.434 19.434 0.476 1.00 67.12 307 GLU A CA 1
ATOM 2292 C C . GLU A 1 307 ? -46.147 19.275 1.289 1.00 67.12 307 GLU A C 1
ATOM 2294 O O . GLU A 1 307 ? -45.835 20.162 2.065 1.00 67.12 307 GLU A O 1
ATOM 2299 N N . ALA A 1 308 ? -45.354 18.220 1.074 1.00 66.25 308 ALA A N 1
ATOM 2300 C CA . ALA A 1 308 ? -44.117 17.973 1.809 1.00 66.25 308 ALA A CA 1
ATOM 2301 C C . ALA A 1 308 ? -43.079 19.103 1.672 1.00 66.25 308 ALA A C 1
ATOM 2303 O O . ALA A 1 308 ? -42.506 19.511 2.684 1.00 66.25 308 ALA A O 1
ATOM 2304 N N . LEU A 1 309 ? -42.857 19.656 0.469 1.00 67.81 309 LEU A N 1
ATOM 2305 C CA . LEU A 1 309 ? -41.958 20.805 0.304 1.00 67.81 309 LEU A CA 1
ATOM 2306 C C . LEU A 1 309 ? -42.559 22.065 0.919 1.00 67.81 309 LEU A C 1
ATOM 2308 O O . LEU A 1 309 ? -41.833 22.831 1.544 1.00 67.81 309 LEU A O 1
ATOM 2312 N N . VAL A 1 310 ? -43.872 22.271 0.792 1.00 69.12 310 VAL A N 1
ATOM 2313 C CA . VAL A 1 310 ? -44.555 23.413 1.416 1.00 69.12 310 VAL A CA 1
ATOM 2314 C C . VAL A 1 310 ? -44.470 23.317 2.940 1.00 69.12 310 VAL A C 1
ATOM 2316 O O . VAL A 1 310 ? -44.117 24.291 3.589 1.00 69.12 310 VAL A O 1
ATOM 2319 N N . THR A 1 311 ? -44.713 22.146 3.524 1.00 71.31 311 THR A N 1
ATOM 2320 C CA . THR A 1 311 ? -44.599 21.870 4.959 1.00 71.31 311 THR A CA 1
ATOM 2321 C C . THR A 1 311 ? -43.162 22.030 5.437 1.00 71.31 311 THR A C 1
ATOM 2323 O O . THR A 1 311 ? -42.940 22.666 6.464 1.00 71.31 311 THR A O 1
ATOM 2326 N N . TRP A 1 312 ? -42.178 21.520 4.691 1.00 72.75 312 TRP A N 1
ATOM 2327 C CA . TRP A 1 312 ? -40.766 21.700 5.019 1.00 72.75 312 TRP A CA 1
ATOM 2328 C C . TRP A 1 312 ? -40.350 23.172 4.922 1.00 72.75 312 TRP A C 1
ATOM 2330 O O . TRP A 1 312 ? -39.762 23.692 5.863 1.00 72.75 312 TRP A O 1
ATOM 2340 N N . ALA A 1 313 ? -40.714 23.882 3.852 1.00 67.38 313 ALA A N 1
ATOM 2341 C CA . ALA A 1 313 ? -40.419 25.303 3.681 1.00 67.38 313 ALA A CA 1
ATOM 2342 C C . ALA A 1 313 ? -41.104 26.158 4.758 1.00 67.38 313 ALA A C 1
ATOM 2344 O O . ALA A 1 313 ? -40.467 27.028 5.344 1.00 67.38 313 ALA A O 1
ATOM 2345 N N . VAL A 1 314 ? -42.366 25.873 5.094 1.00 71.81 314 VAL A N 1
ATOM 2346 C CA . VAL A 1 314 ? -43.080 26.517 6.207 1.00 71.81 314 VAL A CA 1
ATOM 2347 C C . VAL A 1 314 ? -42.401 26.205 7.538 1.00 71.81 314 VAL A C 1
ATOM 2349 O O . VAL A 1 314 ? -42.274 27.109 8.356 1.00 71.81 314 VAL A O 1
ATOM 2352 N N . ALA A 1 315 ? -41.905 24.985 7.756 1.00 68.56 315 ALA A N 1
ATOM 2353 C CA . ALA A 1 315 ? -41.152 24.627 8.956 1.00 68.56 315 ALA A CA 1
ATOM 2354 C C . ALA A 1 315 ? -39.791 25.339 9.032 1.00 68.56 315 ALA A C 1
ATOM 2356 O O . ALA A 1 315 ? -39.394 25.740 10.118 1.00 68.56 315 ALA A O 1
ATOM 2357 N N . GLN A 1 316 ? -39.106 25.559 7.904 1.00 65.81 316 GLN A N 1
ATOM 2358 C CA . GLN A 1 316 ? -37.865 26.343 7.855 1.00 65.81 316 GLN A CA 1
ATOM 2359 C C . GLN A 1 316 ? -38.112 27.847 8.059 1.00 65.81 316 GLN A C 1
ATOM 2361 O O . GLN A 1 316 ? -37.296 28.515 8.682 1.00 65.81 316 GLN A O 1
ATOM 2366 N N . ILE A 1 317 ? -39.243 28.378 7.577 1.00 66.25 317 ILE A N 1
ATOM 2367 C CA . ILE A 1 317 ? -39.646 29.784 7.775 1.00 66.25 317 ILE A CA 1
ATOM 2368 C C . ILE A 1 317 ? -40.189 30.018 9.197 1.00 66.25 317 ILE A C 1
ATOM 2370 O O . ILE A 1 317 ? -40.054 31.112 9.735 1.00 66.25 317 ILE A O 1
ATOM 2374 N N . SER A 1 318 ? -40.801 28.999 9.807 1.00 56.50 318 SER A N 1
ATOM 2375 C CA . SER A 1 318 ? -41.393 29.055 11.156 1.00 56.50 318 SER A CA 1
ATOM 2376 C C . SER A 1 318 ? -40.443 28.570 12.255 1.00 56.50 318 SER A C 1
ATOM 2378 O O . SER A 1 318 ? -40.795 28.634 13.434 1.00 56.50 318 SER A O 1
ATOM 2380 N N . ALA A 1 319 ? -39.260 28.062 11.895 1.00 50.22 319 ALA A N 1
ATOM 2381 C CA . ALA A 1 319 ? -38.206 27.760 12.849 1.00 50.22 319 ALA A CA 1
ATOM 2382 C C . ALA A 1 319 ? -37.657 29.091 13.388 1.00 50.22 319 ALA A C 1
ATOM 2384 O O . ALA A 1 319 ? -37.173 29.902 12.597 1.00 50.22 319 ALA A O 1
ATOM 2385 N N . PRO A 1 320 ? -37.715 29.346 14.706 1.00 47.16 320 PRO A N 1
ATOM 2386 C CA . PRO A 1 320 ? -37.178 30.573 15.267 1.00 47.16 320 PRO A CA 1
ATOM 2387 C C . PRO A 1 320 ? -35.661 30.563 15.074 1.00 47.16 320 PRO A C 1
ATOM 2389 O O . PRO A 1 320 ? -34.929 29.838 15.751 1.00 47.16 320 PRO A O 1
ATOM 2392 N N . THR A 1 321 ? -35.168 31.357 14.129 1.00 52.41 321 THR A N 1
ATOM 2393 C CA . THR A 1 321 ? -33.757 31.731 14.103 1.00 52.41 321 THR A CA 1
ATOM 2394 C C . THR A 1 321 ? -33.456 32.489 15.390 1.00 52.41 321 THR A C 1
ATOM 2396 O O . THR A 1 321 ? -34.240 33.341 15.805 1.00 52.41 321 THR A O 1
ATOM 2399 N N . GLY A 1 322 ? -32.310 32.213 16.019 1.00 49.94 322 GLY A N 1
ATOM 2400 C CA . GLY A 1 322 ? -31.867 32.849 17.271 1.00 49.94 322 GLY A CA 1
ATOM 2401 C C . GLY A 1 322 ? -31.742 34.384 17.248 1.00 49.94 322 GLY A C 1
ATOM 2402 O O . GLY A 1 322 ? -31.320 34.959 18.246 1.00 49.94 322 GLY A O 1
ATOM 2403 N N . ASP A 1 323 ? -32.132 35.036 16.152 1.00 46.34 323 ASP A N 1
ATOM 2404 C CA . ASP A 1 323 ? -32.240 36.486 15.985 1.00 46.34 323 ASP A CA 1
ATOM 2405 C C . ASP A 1 323 ? -33.626 37.068 16.331 1.00 46.34 323 ASP A C 1
ATOM 2407 O O . ASP A 1 323 ? -33.773 38.289 16.365 1.00 46.34 323 ASP A O 1
ATOM 2411 N N . ASP A 1 324 ? -34.623 36.259 16.717 1.00 44.28 324 ASP A N 1
ATOM 2412 C CA . ASP A 1 324 ? -35.900 36.772 17.265 1.00 44.28 324 ASP A CA 1
ATOM 2413 C C . ASP A 1 324 ? -35.745 37.490 18.630 1.00 44.28 324 ASP A C 1
ATOM 2415 O O . ASP A 1 324 ? -36.697 38.056 19.171 1.00 44.28 324 ASP A O 1
ATOM 2419 N N . ALA A 1 325 ? -34.522 37.555 19.171 1.00 43.31 325 ALA A N 1
ATOM 2420 C CA . ALA A 1 325 ? -34.151 38.470 20.252 1.00 43.31 325 ALA A CA 1
ATOM 2421 C C . ALA A 1 325 ? -33.976 39.938 19.792 1.00 43.31 325 ALA A C 1
ATOM 2423 O O . ALA A 1 325 ? -33.796 40.823 20.630 1.00 43.31 325 ALA A O 1
ATOM 2424 N N . LEU A 1 326 ? -34.054 40.226 18.488 1.00 41.22 326 LEU A N 1
ATOM 2425 C CA . LEU A 1 326 ? -33.924 41.565 17.905 1.00 41.22 326 LEU A CA 1
ATOM 2426 C C . LEU A 1 326 ? -35.119 41.907 17.001 1.00 41.22 326 LEU A C 1
ATOM 2428 O O . LEU A 1 326 ? -34.976 42.401 15.884 1.00 41.22 326 LEU A O 1
ATOM 2432 N N . ALA A 1 327 ? -36.335 41.724 17.518 1.00 40.97 327 ALA A N 1
ATOM 2433 C CA . ALA A 1 327 ? -37.517 42.390 16.979 1.00 40.97 327 ALA A CA 1
ATOM 2434 C C . ALA A 1 327 ? -37.357 43.916 17.118 1.00 40.97 327 ALA A C 1
ATOM 2436 O O . ALA A 1 327 ? -37.676 44.507 18.151 1.00 40.97 327 ALA A O 1
ATOM 2437 N N . GLY A 1 328 ? -36.822 44.564 16.081 1.00 45.94 328 GLY A N 1
ATOM 2438 C CA . GLY A 1 328 ? -36.519 45.986 16.166 1.00 45.94 328 GLY A CA 1
ATOM 2439 C C . GLY A 1 328 ? -36.203 46.723 14.874 1.00 45.94 328 GLY A C 1
ATOM 2440 O O . GLY A 1 328 ? -35.659 47.812 14.983 1.00 45.94 328 GLY A O 1
ATOM 2441 N N . VAL A 1 329 ? -36.522 46.225 13.673 1.00 38.62 329 VAL A N 1
ATOM 2442 C CA . VAL A 1 329 ? -36.412 47.057 12.458 1.00 38.62 329 VAL A CA 1
ATOM 2443 C C . VAL A 1 329 ? -37.542 46.742 11.474 1.00 38.62 329 VAL A C 1
ATOM 2445 O O . VAL A 1 329 ? -37.755 45.599 11.087 1.00 38.62 329 VAL A O 1
ATOM 2448 N N . ARG A 1 330 ? -38.303 47.776 11.096 1.00 33.81 330 ARG A N 1
ATOM 2449 C CA . ARG A 1 330 ? -39.381 47.711 10.095 1.00 33.81 330 ARG A CA 1
ATOM 2450 C C . ARG A 1 330 ? -38.814 47.439 8.689 1.00 33.81 330 ARG A C 1
ATOM 2452 O O . ARG A 1 330 ? -37.776 48.013 8.367 1.00 33.81 330 ARG A O 1
ATOM 2459 N N . PRO A 1 331 ? -39.511 46.684 7.821 1.00 36.62 331 PRO A N 1
ATOM 2460 C CA . PRO A 1 331 ? -39.094 46.516 6.433 1.00 36.62 331 PRO A CA 1
ATOM 2461 C C . PRO A 1 331 ? -39.302 47.808 5.626 1.00 36.62 331 PRO A C 1
ATOM 2463 O O . PRO A 1 331 ? -40.341 48.466 5.739 1.00 36.62 331 PRO A O 1
ATOM 2466 N N . ALA A 1 332 ? -38.305 48.159 4.812 1.00 34.50 332 ALA A N 1
ATOM 2467 C CA . ALA A 1 332 ? -38.397 49.192 3.785 1.00 34.50 332 ALA A CA 1
ATOM 2468 C C . ALA A 1 332 ? -39.212 48.689 2.577 1.00 34.50 332 ALA A C 1
ATOM 2470 O O . ALA A 1 332 ? -39.258 47.495 2.283 1.00 34.50 332 ALA A O 1
ATOM 2471 N N . THR A 1 333 ? -39.895 49.615 1.908 1.00 37.09 333 THR A N 1
ATOM 2472 C CA . THR A 1 333 ? -40.809 49.380 0.781 1.00 37.09 333 THR A CA 1
ATOM 2473 C C . THR A 1 333 ? -40.092 49.066 -0.546 1.00 37.09 333 THR A C 1
ATOM 2475 O O . THR A 1 333 ? -38.904 49.352 -0.670 1.00 37.09 333 THR A O 1
ATOM 2478 N N . PRO A 1 334 ? -40.804 48.526 -1.562 1.00 40.03 334 PRO A N 1
ATOM 2479 C CA . PRO A 1 334 ? -40.241 47.849 -2.746 1.00 40.03 334 PRO A CA 1
ATOM 2480 C C . PRO A 1 334 ? -39.500 48.717 -3.781 1.00 40.03 334 PRO A C 1
ATOM 2482 O O . PRO A 1 334 ? -39.292 48.255 -4.899 1.00 40.03 334 PRO A O 1
ATOM 2485 N N . ASP A 1 335 ? -39.128 49.955 -3.458 1.00 38.97 335 ASP A N 1
ATOM 2486 C CA . ASP A 1 335 ? -38.728 50.961 -4.457 1.00 38.97 335 ASP A CA 1
ATOM 2487 C C . ASP A 1 335 ? -37.209 51.221 -4.534 1.00 38.97 335 ASP A C 1
ATOM 2489 O O . ASP A 1 335 ? -36.769 52.137 -5.219 1.00 38.97 335 ASP A O 1
ATOM 2493 N N . GLU A 1 336 ? -36.374 50.414 -3.865 1.00 39.38 336 GLU A N 1
ATOM 2494 C CA . GLU A 1 336 ? -34.915 50.651 -3.807 1.00 39.38 336 GLU A CA 1
ATOM 2495 C C . GLU A 1 336 ? -34.040 49.536 -4.415 1.00 39.38 336 GLU A C 1
ATOM 2497 O O . GLU A 1 336 ? -32.823 49.682 -4.491 1.00 39.38 336 GLU A O 1
ATOM 2502 N N . ALA A 1 337 ? -34.619 48.451 -4.946 1.00 35.53 337 ALA A N 1
ATOM 2503 C CA . ALA A 1 337 ? -33.847 47.384 -5.609 1.00 35.53 337 ALA A CA 1
ATOM 2504 C C . ALA A 1 337 ? -33.552 47.650 -7.104 1.00 35.53 337 ALA A C 1
ATOM 2506 O O . ALA A 1 337 ? -32.939 46.823 -7.779 1.00 35.53 337 ALA A O 1
ATOM 2507 N N . ALA A 1 338 ? -33.965 48.804 -7.634 1.00 38.00 338 ALA A N 1
ATOM 2508 C CA . ALA A 1 338 ? -33.779 49.192 -9.029 1.00 38.00 338 ALA A CA 1
ATOM 2509 C C . ALA A 1 338 ? -32.675 50.249 -9.199 1.00 38.00 338 ALA A C 1
ATOM 2511 O O . ALA A 1 338 ? -32.917 51.313 -9.756 1.00 38.00 338 ALA A O 1
ATOM 2512 N N . ALA A 1 339 ? -31.454 49.972 -8.735 1.00 33.38 339 ALA A N 1
ATOM 2513 C CA . ALA A 1 339 ? -30.261 50.695 -9.181 1.00 33.38 339 ALA A CA 1
ATOM 2514 C C . ALA A 1 339 ? -28.982 49.972 -8.742 1.00 33.38 339 ALA A C 1
ATOM 2516 O O . ALA A 1 339 ? -28.530 50.155 -7.618 1.00 33.38 339 ALA A O 1
ATOM 2517 N N . THR A 1 340 ? -28.363 49.181 -9.625 1.00 30.42 340 THR A N 1
ATOM 2518 C CA . THR A 1 340 ? -26.995 49.418 -10.147 1.00 30.42 340 THR A CA 1
ATOM 2519 C C . THR A 1 340 ? -26.363 48.173 -10.792 1.00 30.42 340 THR A C 1
ATOM 2521 O O . THR A 1 340 ? -26.388 47.081 -10.238 1.00 30.42 340 THR A O 1
ATOM 2524 N N . ARG A 1 341 ? -25.688 48.441 -11.924 1.00 29.95 341 ARG A N 1
ATOM 2525 C CA . ARG A 1 341 ? -24.585 47.703 -12.581 1.00 29.95 341 ARG A CA 1
ATOM 2526 C C . ARG A 1 341 ? -24.889 46.608 -13.614 1.00 29.95 341 ARG A C 1
ATOM 2528 O O . ARG A 1 341 ? -24.740 45.417 -13.387 1.00 29.95 341 ARG A O 1
ATOM 2535 N N . GLU A 1 342 ? -25.230 47.114 -14.799 1.00 28.92 342 GLU A N 1
ATOM 2536 C CA . GLU A 1 342 ? -24.553 46.933 -16.101 1.00 28.92 342 GLU A CA 1
ATOM 2537 C C . GLU A 1 342 ? -23.441 45.867 -16.232 1.00 28.92 342 GLU A C 1
ATOM 2539 O O . GLU A 1 342 ? -22.403 45.928 -15.572 1.00 28.92 342 GLU A O 1
ATOM 2544 N N . VAL A 1 343 ? -23.628 44.988 -17.224 1.00 29.62 343 VAL A N 1
ATOM 2545 C CA . VAL A 1 343 ? -22.629 44.101 -17.846 1.00 29.62 343 VAL A CA 1
ATOM 2546 C C . VAL A 1 343 ? -22.380 44.611 -19.277 1.00 29.62 343 VAL A C 1
ATOM 2548 O O . VAL A 1 343 ? -23.360 44.838 -19.991 1.00 29.62 343 VAL A O 1
ATOM 2551 N N . PRO A 1 344 ? -21.128 44.805 -19.737 1.00 31.52 344 PRO A N 1
ATOM 2552 C CA . PRO A 1 344 ? -20.862 45.247 -21.101 1.00 31.52 344 PRO A CA 1
ATOM 2553 C C . PRO A 1 344 ? -20.842 44.077 -22.097 1.00 31.52 344 PRO A C 1
ATOM 2555 O O . PRO A 1 344 ? -20.394 42.974 -21.787 1.00 31.52 344 PRO A O 1
ATOM 2558 N N . ALA A 1 345 ? -21.323 44.356 -23.310 1.00 28.03 345 ALA A N 1
ATOM 2559 C CA . ALA A 1 345 ? -21.396 43.452 -24.455 1.00 28.03 345 ALA A CA 1
ATOM 2560 C C . ALA A 1 345 ? -20.280 43.722 -25.489 1.00 28.03 345 ALA A C 1
ATOM 2562 O O . ALA A 1 345 ? -19.855 44.864 -25.654 1.00 28.03 345 ALA A O 1
ATOM 2563 N N . GLY A 1 346 ? -19.900 42.677 -26.236 1.00 26.25 346 GLY A N 1
ATOM 2564 C CA . GLY A 1 346 ? -19.000 42.681 -27.408 1.00 26.25 346 GLY A CA 1
ATOM 2565 C C . GLY A 1 346 ? -17.970 41.546 -27.288 1.00 26.25 346 GLY A C 1
ATOM 2566 O O . GLY A 1 346 ? -17.381 41.402 -26.230 1.00 26.25 346 GLY A O 1
ATOM 2567 N N . GLU A 1 347 ? -17.724 40.646 -28.242 1.00 28.11 347 GLU A N 1
ATOM 2568 C CA . GLU A 1 347 ? -17.845 40.689 -29.703 1.00 28.11 347 GLU A CA 1
ATOM 2569 C C . GLU A 1 347 ? -18.170 39.301 -30.294 1.00 28.11 347 GLU A C 1
ATOM 2571 O O . GLU A 1 347 ? -17.870 38.253 -29.726 1.00 28.11 347 GLU A O 1
ATOM 2576 N N . GLN A 1 348 ? -18.790 39.324 -31.474 1.00 28.17 348 GLN A N 1
ATOM 2577 C CA . GLN A 1 348 ? -19.182 38.174 -32.286 1.00 28.17 348 GLN A CA 1
ATOM 2578 C C . GLN A 1 348 ? -17.969 37.562 -33.008 1.00 28.17 348 GLN A C 1
ATOM 2580 O O . GLN A 1 348 ? -17.293 38.253 -33.766 1.00 28.17 348 GLN A O 1
ATOM 2585 N N . ALA A 1 349 ? -17.749 36.252 -32.862 1.00 29.30 349 ALA A N 1
ATOM 2586 C CA . ALA A 1 349 ? -16.828 35.492 -33.708 1.00 29.30 349 ALA A CA 1
ATOM 2587 C C . ALA A 1 349 ? -17.605 34.813 -34.849 1.00 29.30 349 ALA A C 1
ATOM 2589 O O . ALA A 1 349 ? -18.502 33.999 -34.621 1.00 29.30 349 ALA A O 1
ATOM 2590 N N . GLY A 1 350 ? -17.279 35.207 -36.081 1.00 29.11 350 GLY A N 1
ATOM 2591 C CA . GLY A 1 350 ? -17.926 34.762 -37.309 1.00 29.11 350 GLY A CA 1
ATOM 2592 C C . GLY A 1 350 ? -17.571 33.335 -37.732 1.00 29.11 350 GLY A C 1
ATOM 2593 O O . GLY A 1 350 ? -16.491 32.815 -37.459 1.00 29.11 350 GLY A O 1
ATOM 2594 N N . ALA A 1 351 ? -18.509 32.731 -38.459 1.00 31.23 351 ALA A N 1
ATOM 2595 C CA . ALA A 1 351 ? -18.361 31.457 -39.143 1.00 31.23 351 ALA A CA 1
ATOM 2596 C C . ALA A 1 351 ? -17.290 31.531 -40.251 1.00 31.23 351 ALA A C 1
ATOM 2598 O O . ALA A 1 351 ? -17.372 32.372 -41.147 1.00 31.23 351 ALA A O 1
ATOM 2599 N N . GLY A 1 352 ? -16.316 30.618 -40.205 1.00 28.70 352 GLY A N 1
ATOM 2600 C CA . GLY A 1 352 ? -15.287 30.412 -41.228 1.00 28.70 352 GLY A CA 1
ATOM 2601 C C . GLY A 1 352 ? -15.347 28.990 -41.799 1.00 28.70 352 GLY A C 1
ATOM 2602 O O . GLY A 1 352 ? -15.414 28.018 -41.055 1.00 28.70 352 GLY A O 1
ATOM 2603 N N . ALA A 1 353 ? -15.369 28.906 -43.128 1.00 29.95 353 ALA A N 1
ATOM 2604 C CA . ALA A 1 353 ? -15.584 27.733 -43.981 1.00 29.95 353 ALA A CA 1
ATOM 2605 C C . ALA A 1 353 ? -14.432 26.682 -43.961 1.00 29.95 353 ALA A C 1
ATOM 2607 O O . ALA A 1 353 ? -13.349 26.977 -43.455 1.00 29.95 353 ALA A O 1
ATOM 2608 N N . PRO A 1 354 ? -14.627 25.463 -44.522 1.00 28.77 354 PRO A N 1
ATOM 2609 C CA . PRO A 1 354 ? -13.685 24.345 -44.407 1.00 28.77 354 PRO A CA 1
ATOM 2610 C C . PRO A 1 354 ? -12.516 24.434 -45.406 1.00 28.77 354 PRO A C 1
ATOM 2612 O O . PRO A 1 354 ? -12.672 24.928 -46.522 1.00 28.77 354 PRO A O 1
ATOM 2615 N N . ILE A 1 355 ? -11.352 23.899 -45.019 1.00 32.53 355 ILE A N 1
ATOM 2616 C CA . ILE A 1 355 ? -10.107 23.865 -45.811 1.00 32.53 355 ILE A CA 1
ATOM 2617 C C . ILE A 1 355 ? -9.743 22.387 -46.124 1.00 32.53 355 ILE A C 1
ATOM 2619 O O . ILE A 1 355 ? -9.934 21.534 -45.256 1.00 32.53 355 ILE A O 1
ATOM 2623 N N . PRO A 1 356 ? -9.287 22.054 -47.355 1.00 30.28 356 PRO A N 1
ATOM 2624 C CA . PRO A 1 356 ? -9.220 20.685 -47.902 1.00 30.28 356 PRO A CA 1
ATOM 2625 C C . PRO A 1 356 ? -7.992 19.866 -47.432 1.00 30.28 356 PRO A C 1
ATOM 2627 O O . PRO A 1 356 ? -7.075 20.432 -46.834 1.00 30.28 356 PRO A O 1
ATOM 2630 N N . PRO A 1 357 ? -7.938 18.539 -47.701 1.00 27.17 357 PRO A N 1
ATOM 2631 C CA . PRO A 1 357 ? -6.901 17.665 -47.155 1.00 27.17 357 PRO A CA 1
ATOM 2632 C C . PRO A 1 357 ? -5.567 17.824 -47.894 1.00 27.17 357 PRO A C 1
ATOM 2634 O O . PRO A 1 357 ? -5.524 17.872 -49.125 1.00 27.17 357 PRO A O 1
ATOM 2637 N N . ALA A 1 358 ? -4.468 17.856 -47.136 1.00 28.86 358 ALA A N 1
ATOM 2638 C CA . ALA A 1 358 ? -3.112 17.856 -47.672 1.00 28.86 358 ALA A CA 1
ATOM 2639 C C . ALA A 1 358 ? -2.529 16.433 -47.712 1.00 28.86 358 ALA A C 1
ATOM 2641 O O . ALA A 1 358 ? -2.654 15.641 -46.782 1.00 28.86 358 ALA A O 1
ATOM 2642 N N . THR A 1 359 ? -1.901 16.138 -48.842 1.00 26.11 359 THR A N 1
ATOM 2643 C CA . THR A 1 359 ? -1.328 14.867 -49.293 1.00 26.11 359 THR A CA 1
ATOM 2644 C C . THR A 1 359 ? -0.088 14.420 -48.512 1.00 26.11 359 THR A C 1
ATOM 2646 O O . THR A 1 359 ? 0.810 15.225 -48.262 1.00 26.11 359 THR A O 1
ATOM 2649 N N . HIS A 1 360 ? 0.013 13.113 -48.251 1.00 27.44 360 HIS A N 1
ATOM 2650 C CA . HIS A 1 360 ? 1.210 12.441 -47.738 1.00 27.44 360 HIS A CA 1
ATOM 2651 C C . HIS A 1 360 ? 2.419 12.594 -48.677 1.00 27.44 360 HIS A C 1
ATOM 2653 O O . HIS A 1 360 ? 2.316 12.372 -49.885 1.00 27.44 360 HIS A O 1
ATOM 2659 N N . ARG A 1 361 ? 3.592 12.882 -48.100 1.00 25.53 361 ARG A N 1
ATOM 2660 C CA . ARG A 1 361 ? 4.900 12.586 -48.700 1.00 25.53 361 ARG A CA 1
ATOM 2661 C C . ARG A 1 361 ? 5.656 11.633 -47.780 1.00 25.53 361 ARG A C 1
ATOM 2663 O O . ARG A 1 361 ? 5.980 11.985 -46.653 1.00 25.53 361 ARG A O 1
ATOM 2670 N N . SER A 1 362 ? 5.907 10.433 -48.281 1.00 31.61 362 SER A N 1
ATOM 2671 C CA . SER A 1 362 ? 6.795 9.422 -47.710 1.00 31.61 362 SER A CA 1
ATOM 2672 C C . SER A 1 362 ? 8.259 9.744 -48.036 1.00 31.61 362 SER A C 1
ATOM 2674 O O . SER A 1 362 ? 8.577 10.047 -49.188 1.00 31.61 362 SER A O 1
ATOM 2676 N N . GLY A 1 363 ? 9.139 9.641 -47.039 1.00 26.73 363 GLY A N 1
ATOM 2677 C CA . GLY A 1 363 ? 10.602 9.663 -47.162 1.00 26.73 363 GLY A CA 1
ATOM 2678 C C . GLY A 1 363 ? 11.224 8.557 -46.291 1.00 26.73 363 GLY A C 1
ATOM 2679 O O . GLY A 1 363 ? 10.551 8.102 -45.368 1.00 26.73 363 GLY A O 1
ATOM 2680 N N . PRO A 1 364 ? 12.432 8.063 -46.625 1.00 27.47 364 PRO A N 1
ATOM 2681 C CA . PRO A 1 364 ? 12.807 6.660 -46.445 1.00 27.47 364 PRO A CA 1
ATOM 2682 C C . PRO A 1 364 ? 13.490 6.347 -45.106 1.00 27.47 364 PRO A C 1
ATOM 2684 O O . PRO A 1 364 ? 13.988 7.237 -44.421 1.00 27.47 364 PRO A O 1
ATOM 2687 N N . GLY A 1 365 ? 13.470 5.052 -44.771 1.00 34.56 365 GLY A N 1
ATOM 2688 C CA . GLY A 1 365 ? 13.938 4.456 -43.523 1.00 34.56 365 GLY A CA 1
ATOM 2689 C C . GLY A 1 365 ? 15.419 4.650 -43.206 1.00 34.56 365 GLY A C 1
ATOM 2690 O O . GLY A 1 365 ? 16.240 4.924 -44.080 1.00 34.56 365 GLY A O 1
ATOM 2691 N N . ALA A 1 366 ? 15.722 4.480 -41.921 1.00 26.48 366 ALA A N 1
ATOM 2692 C CA . ALA A 1 366 ? 17.068 4.406 -41.383 1.00 26.48 366 ALA A CA 1
ATOM 2693 C C . ALA A 1 366 ? 17.228 3.062 -40.663 1.00 26.48 366 ALA A C 1
ATOM 2695 O O . ALA A 1 366 ? 16.394 2.683 -39.837 1.00 26.48 366 ALA A O 1
ATOM 2696 N N . ASP A 1 367 ? 18.282 2.366 -41.069 1.00 26.28 367 ASP A N 1
ATOM 2697 C CA . ASP A 1 367 ? 18.649 0.995 -40.749 1.00 26.28 367 ASP A CA 1
ATOM 2698 C C . ASP A 1 367 ? 18.895 0.730 -39.257 1.00 26.28 367 ASP A C 1
ATOM 2700 O O . ASP A 1 367 ? 19.392 1.575 -38.509 1.00 26.28 367 ASP A O 1
ATOM 2704 N N . ALA A 1 368 ? 18.569 -0.498 -38.852 1.00 25.17 368 ALA A N 1
ATOM 2705 C CA . ALA A 1 368 ? 18.866 -1.071 -37.550 1.00 25.17 368 ALA A CA 1
ATOM 2706 C C . ALA A 1 368 ? 20.367 -1.385 -37.411 1.00 25.17 368 ALA A C 1
ATOM 2708 O O . ALA A 1 368 ? 20.983 -1.930 -38.324 1.00 25.17 368 ALA A O 1
ATOM 2709 N N . VAL A 1 369 ? 20.941 -1.090 -36.241 1.00 28.02 369 VAL A N 1
ATOM 2710 C CA . VAL A 1 369 ? 22.262 -1.585 -35.827 1.00 28.02 369 VAL A CA 1
ATOM 2711 C C . VAL A 1 369 ? 22.090 -2.362 -34.521 1.00 28.02 369 VAL A C 1
ATOM 2713 O O . VAL A 1 369 ? 21.588 -1.827 -33.532 1.00 28.02 369 VAL A O 1
ATOM 2716 N N . GLU A 1 370 ? 22.466 -3.639 -34.557 1.00 24.11 370 GLU A N 1
ATOM 2717 C CA . GLU A 1 370 ? 22.391 -4.616 -33.466 1.00 24.11 370 GLU A CA 1
ATOM 2718 C C . GLU A 1 370 ? 23.359 -4.306 -32.303 1.00 24.11 370 GLU A C 1
ATOM 2720 O O . GLU A 1 370 ? 24.451 -3.777 -32.535 1.00 24.11 370 GLU A O 1
ATOM 2725 N N . PRO A 1 371 ? 23.028 -4.681 -31.049 1.00 26.94 371 PRO A N 1
ATOM 2726 C CA . PRO A 1 371 ? 23.948 -4.580 -29.923 1.00 26.94 371 PRO A CA 1
ATOM 2727 C C . PRO A 1 371 ? 24.767 -5.868 -29.725 1.00 26.94 371 PRO A C 1
ATOM 2729 O O . PRO A 1 371 ? 24.226 -6.966 -29.611 1.00 26.94 371 PRO A O 1
ATOM 2732 N N . VAL A 1 372 ? 26.086 -5.702 -29.604 1.00 26.89 372 VAL A N 1
ATOM 2733 C CA . VAL A 1 372 ? 27.047 -6.737 -29.192 1.00 26.89 372 VAL A CA 1
ATOM 2734 C C . VAL A 1 372 ? 27.031 -6.871 -27.665 1.00 26.89 372 VAL A C 1
ATOM 2736 O O . VAL A 1 372 ? 27.197 -5.885 -26.946 1.00 26.89 372 VAL A O 1
ATOM 2739 N N . ALA A 1 373 ? 26.829 -8.096 -27.180 1.00 29.19 373 ALA A N 1
ATOM 2740 C CA . ALA A 1 373 ? 26.835 -8.462 -25.767 1.00 29.19 373 ALA A CA 1
ATOM 2741 C C . ALA A 1 373 ? 28.253 -8.450 -25.163 1.00 29.19 373 ALA A C 1
ATOM 2743 O O . ALA A 1 373 ? 29.198 -8.954 -25.768 1.00 29.19 373 ALA A O 1
ATOM 2744 N N . ALA A 1 374 ? 28.385 -7.933 -23.939 1.00 25.77 374 ALA A N 1
ATOM 2745 C CA . ALA A 1 374 ? 29.536 -8.162 -23.068 1.00 25.77 374 ALA A CA 1
ATOM 2746 C C . ALA A 1 374 ? 29.042 -8.355 -21.624 1.00 25.77 374 ALA A C 1
ATOM 2748 O O . ALA A 1 374 ? 28.346 -7.497 -21.078 1.00 25.77 374 ALA A O 1
ATOM 2749 N N . GLU A 1 375 ? 29.362 -9.510 -21.039 1.00 25.83 375 GLU A N 1
ATOM 2750 C CA . GLU A 1 375 ? 28.984 -9.920 -19.681 1.00 25.83 375 GLU A CA 1
ATOM 2751 C C . GLU A 1 375 ? 29.672 -9.054 -18.602 1.00 25.83 375 GLU A C 1
ATOM 2753 O O . GLU A 1 375 ? 30.872 -8.785 -18.718 1.00 25.83 375 GLU A O 1
ATOM 2758 N N . PRO A 1 376 ? 28.973 -8.643 -17.524 1.00 29.77 376 PRO A N 1
ATOM 2759 C CA . PRO A 1 376 ? 29.609 -7.990 -16.387 1.00 29.77 376 PRO A CA 1
ATOM 2760 C C . PRO A 1 376 ? 30.144 -9.010 -15.369 1.00 29.77 376 PRO A C 1
ATOM 2762 O O . PRO A 1 376 ? 29.466 -9.963 -14.984 1.00 29.77 376 PRO A O 1
ATOM 2765 N N . ALA A 1 377 ? 31.372 -8.764 -14.909 1.00 26.56 377 ALA A N 1
ATOM 2766 C CA . ALA A 1 377 ? 32.030 -9.485 -13.826 1.00 26.56 377 ALA A CA 1
ATOM 2767 C C . ALA A 1 377 ? 31.358 -9.205 -12.465 1.00 26.56 377 ALA A C 1
ATOM 2769 O O . ALA A 1 377 ? 31.002 -8.066 -12.159 1.00 26.56 377 ALA A O 1
ATOM 2770 N N . ALA A 1 378 ? 31.205 -10.260 -11.661 1.00 26.25 378 ALA A N 1
ATOM 2771 C CA . ALA A 1 378 ? 30.517 -10.275 -10.373 1.00 26.25 378 ALA A CA 1
ATOM 2772 C C . ALA A 1 378 ? 31.257 -9.501 -9.262 1.00 26.25 378 ALA A C 1
ATOM 2774 O O . ALA A 1 378 ? 32.480 -9.581 -9.142 1.00 26.25 378 ALA A O 1
ATOM 2775 N N . VAL A 1 379 ? 30.493 -8.807 -8.411 1.00 30.31 379 VAL A N 1
ATOM 2776 C CA . VAL A 1 379 ? 30.937 -8.225 -7.132 1.00 30.31 379 VAL A CA 1
ATOM 2777 C C . VAL A 1 379 ? 29.979 -8.711 -6.038 1.00 30.31 379 VAL A C 1
ATOM 2779 O O . VAL A 1 379 ? 28.764 -8.621 -6.201 1.00 30.31 379 VAL A O 1
ATOM 2782 N N . GLU A 1 380 ? 30.537 -9.271 -4.962 1.00 27.59 380 GLU A N 1
ATOM 2783 C CA . GLU A 1 380 ? 29.828 -10.022 -3.914 1.00 27.59 380 GLU A CA 1
ATOM 2784 C C . GLU A 1 380 ? 28.892 -9.160 -3.028 1.00 27.59 380 GLU A C 1
ATOM 2786 O O . GLU A 1 380 ? 29.279 -8.063 -2.606 1.00 27.59 380 GLU A O 1
ATOM 2791 N N . PRO A 1 381 ? 27.680 -9.655 -2.692 1.00 30.98 381 PRO A N 1
ATOM 2792 C CA . PRO A 1 381 ? 26.741 -9.014 -1.769 1.00 30.98 381 PRO A CA 1
ATOM 2793 C C . PRO A 1 381 ? 27.061 -9.316 -0.281 1.00 30.98 381 PRO A C 1
ATOM 2795 O O . PRO A 1 381 ? 27.908 -10.155 0.028 1.00 30.98 381 PRO A O 1
ATOM 2798 N N . PRO A 1 382 ? 26.417 -8.618 0.681 1.00 35.72 382 PRO A N 1
ATOM 2799 C CA . PRO A 1 382 ? 26.779 -8.683 2.096 1.00 35.72 382 PRO A CA 1
ATOM 2800 C C . PRO A 1 382 ? 26.483 -10.048 2.734 1.00 35.72 382 PRO A C 1
ATOM 2802 O O . PRO A 1 382 ? 25.524 -10.721 2.364 1.00 35.72 382 PRO A O 1
ATOM 2805 N N . ALA A 1 383 ? 27.286 -10.393 3.749 1.00 39.59 383 ALA A N 1
ATOM 2806 C CA . ALA A 1 383 ? 27.339 -11.691 4.427 1.00 39.59 383 ALA A CA 1
ATOM 2807 C C . ALA A 1 383 ? 25.969 -12.362 4.656 1.00 39.59 383 ALA A C 1
ATOM 2809 O O . ALA A 1 383 ? 25.097 -11.859 5.375 1.00 39.59 383 ALA A O 1
ATOM 2810 N N . GLU A 1 384 ? 25.823 -13.537 4.049 1.00 42.97 384 GLU A N 1
ATOM 2811 C CA . GLU A 1 384 ? 24.600 -14.324 4.005 1.00 42.97 384 GLU A CA 1
ATOM 2812 C C . GLU A 1 384 ? 24.258 -14.964 5.356 1.00 42.97 384 GLU A C 1
ATOM 2814 O O . GLU A 1 384 ? 25.083 -15.593 6.019 1.00 42.97 384 GLU A O 1
ATOM 2819 N N . ARG A 1 385 ? 22.986 -14.849 5.755 1.00 49.22 385 ARG A N 1
ATOM 2820 C CA . ARG A 1 385 ? 22.400 -15.700 6.803 1.00 49.22 385 ARG A CA 1
ATOM 2821 C C . ARG A 1 385 ? 22.281 -17.124 6.266 1.00 49.22 385 ARG A C 1
ATOM 2823 O O . ARG A 1 385 ? 21.884 -17.286 5.111 1.00 49.22 385 ARG A O 1
ATOM 2830 N N . ALA A 1 386 ? 22.555 -18.127 7.102 1.00 55.72 386 ALA A N 1
ATOM 2831 C CA . ALA A 1 386 ? 22.497 -19.525 6.690 1.00 55.72 386 ALA A CA 1
ATOM 2832 C C . ALA A 1 386 ? 21.115 -19.885 6.090 1.00 55.72 386 ALA A C 1
ATOM 2834 O O . ALA A 1 386 ? 20.093 -19.338 6.516 1.00 55.72 386 ALA A O 1
ATOM 2835 N N . PRO A 1 387 ? 21.034 -20.828 5.134 1.00 56.12 387 PRO A N 1
ATOM 2836 C CA . PRO A 1 387 ? 19.795 -21.112 4.405 1.00 56.12 387 PRO A CA 1
ATOM 2837 C C . PRO A 1 387 ? 18.590 -21.500 5.270 1.00 56.12 387 PRO A C 1
ATOM 2839 O O . PRO A 1 387 ? 17.463 -21.093 4.990 1.00 56.12 387 PRO A O 1
ATOM 2842 N N . LYS A 1 388 ? 18.821 -22.264 6.349 1.00 60.53 388 LYS A N 1
ATOM 2843 C CA . LYS A 1 388 ? 17.766 -22.619 7.313 1.00 60.53 388 LYS A CA 1
ATOM 2844 C C . LYS A 1 388 ? 17.268 -21.394 8.081 1.00 60.53 388 LYS A C 1
ATOM 2846 O O . LYS A 1 388 ? 16.063 -21.238 8.255 1.00 60.53 388 LYS A O 1
ATOM 2851 N N . ASP A 1 389 ? 18.169 -20.482 8.437 1.00 67.00 389 ASP A N 1
ATOM 2852 C CA . ASP A 1 389 ? 17.833 -19.260 9.169 1.00 67.00 389 ASP A CA 1
ATOM 2853 C C . ASP A 1 389 ? 16.972 -18.314 8.330 1.00 67.00 389 ASP A C 1
ATOM 2855 O O . ASP A 1 389 ? 16.163 -17.564 8.873 1.00 67.00 389 ASP A O 1
ATOM 2859 N N . ARG A 1 390 ? 17.103 -18.339 6.997 1.00 77.31 390 ARG A N 1
ATOM 2860 C CA . ARG A 1 390 ? 16.273 -17.506 6.119 1.00 77.31 390 ARG A CA 1
ATOM 2861 C C . ARG A 1 390 ? 14.833 -17.993 6.031 1.00 77.31 390 ARG A C 1
ATOM 2863 O O . ARG A 1 390 ? 13.926 -17.166 6.101 1.00 77.31 390 ARG A O 1
ATOM 2870 N N . LEU A 1 391 ? 14.627 -19.302 5.889 1.00 79.75 391 LEU A N 1
ATOM 2871 C CA . LEU A 1 391 ? 13.284 -19.878 5.855 1.00 79.75 391 LEU A CA 1
ATOM 2872 C C . LEU A 1 391 ? 12.568 -19.653 7.192 1.00 79.75 391 LEU A C 1
ATOM 2874 O O . LEU A 1 391 ? 11.431 -19.189 7.206 1.00 79.75 391 LEU A O 1
ATOM 2878 N N . GLU A 1 392 ? 13.263 -19.883 8.307 1.00 75.75 392 GLU A N 1
ATOM 2879 C CA . GLU A 1 392 ? 12.735 -19.596 9.645 1.00 75.75 392 GLU A CA 1
ATOM 2880 C C . GLU A 1 392 ? 12.480 -18.095 9.858 1.00 75.75 392 GLU A C 1
ATOM 2882 O O . GLU A 1 392 ? 11.465 -17.706 10.431 1.00 75.75 392 GLU A O 1
ATOM 2887 N N . HIS A 1 393 ? 13.323 -17.218 9.308 1.00 78.56 393 HIS A N 1
ATOM 2888 C CA . HIS A 1 393 ? 13.081 -15.772 9.311 1.00 78.56 393 HIS A CA 1
ATOM 2889 C C . HIS A 1 393 ? 11.845 -15.370 8.490 1.00 78.56 393 HIS A C 1
ATOM 2891 O O . HIS A 1 393 ? 11.094 -14.488 8.909 1.00 78.56 393 HIS A O 1
ATOM 2897 N N . TRP A 1 394 ? 11.592 -15.996 7.336 1.00 80.25 394 TRP A N 1
ATOM 2898 C CA . TRP A 1 394 ? 10.364 -15.768 6.562 1.00 80.25 394 TRP A CA 1
ATOM 2899 C C . TRP A 1 394 ? 9.126 -16.281 7.295 1.00 80.25 394 TRP A C 1
ATOM 2901 O O . TRP A 1 394 ? 8.145 -15.544 7.390 1.00 80.25 394 TRP A O 1
ATOM 2911 N N . LYS A 1 395 ? 9.193 -17.479 7.890 1.00 77.50 395 LYS A N 1
ATOM 2912 C CA . LYS A 1 395 ? 8.137 -18.003 8.768 1.00 77.50 395 LYS A CA 1
ATOM 2913 C C . LYS A 1 395 ? 7.853 -17.029 9.919 1.00 77.50 395 LYS A C 1
ATOM 2915 O O . LYS A 1 395 ? 6.706 -16.643 10.128 1.00 77.50 395 LYS A O 1
ATOM 2920 N N . GLY A 1 396 ? 8.890 -16.531 10.591 1.00 72.12 396 GLY A N 1
ATOM 2921 C CA . GLY A 1 396 ? 8.757 -15.535 11.656 1.00 72.12 396 GLY A CA 1
ATOM 2922 C C . GLY A 1 396 ? 8.126 -14.213 11.200 1.00 72.12 396 GLY A C 1
ATOM 2923 O O . GLY A 1 396 ? 7.384 -13.600 11.959 1.00 72.12 396 GLY A O 1
ATOM 2924 N N . LYS A 1 397 ? 8.362 -13.778 9.954 1.00 74.56 397 LYS A N 1
ATOM 2925 C CA . LYS A 1 397 ? 7.719 -12.581 9.377 1.00 74.56 397 LYS A CA 1
ATOM 2926 C C . LYS A 1 397 ? 6.242 -12.780 9.026 1.00 74.56 397 LYS A C 1
ATOM 2928 O O . LYS A 1 397 ? 5.494 -11.802 9.003 1.00 74.56 397 LYS A O 1
ATOM 2933 N N . LEU A 1 398 ? 5.841 -14.005 8.693 1.00 78.88 398 LEU A N 1
ATOM 2934 C CA . LEU A 1 398 ? 4.453 -14.344 8.376 1.00 78.88 398 LEU A CA 1
ATOM 2935 C C . LEU A 1 398 ? 3.606 -14.478 9.649 1.00 78.88 398 LEU A C 1
ATOM 2937 O O . LEU A 1 398 ? 2.454 -14.047 9.672 1.00 78.88 398 LEU A O 1
ATOM 2941 N N . LEU A 1 399 ? 4.191 -14.993 10.731 1.00 75.19 399 LEU A N 1
ATOM 2942 C CA . LEU A 1 399 ? 3.532 -15.086 12.030 1.00 75.19 399 LEU A CA 1
ATOM 2943 C C . LEU A 1 399 ? 3.656 -13.758 12.806 1.00 75.19 399 LEU A C 1
ATOM 2945 O O . LEU A 1 399 ? 4.520 -13.590 13.666 1.00 75.19 399 LEU A O 1
ATOM 2949 N N . ASP A 1 400 ? 2.789 -12.792 12.489 1.00 73.56 400 ASP A N 1
ATOM 2950 C CA . ASP A 1 400 ? 2.740 -11.495 13.178 1.00 73.56 400 ASP A CA 1
ATOM 2951 C C . ASP A 1 400 ? 2.143 -11.631 14.589 1.00 73.56 400 ASP A C 1
ATOM 2953 O O . ASP A 1 400 ? 0.938 -11.475 14.799 1.00 73.56 400 ASP A O 1
ATOM 2957 N N . LEU A 1 401 ? 3.010 -11.921 15.560 1.00 79.38 401 LEU A N 1
ATOM 2958 C CA . LEU A 1 401 ? 2.671 -11.972 16.986 1.00 79.38 401 LEU A CA 1
ATOM 2959 C C . LEU A 1 401 ? 2.874 -10.626 17.695 1.00 79.38 401 LEU A C 1
ATOM 2961 O O . LEU A 1 401 ? 2.939 -10.557 18.921 1.00 79.38 401 LEU A O 1
ATOM 2965 N N . THR A 1 402 ? 2.993 -9.535 16.935 1.00 81.38 402 THR A N 1
ATOM 2966 C CA . THR A 1 402 ? 3.118 -8.200 17.514 1.00 81.38 402 THR A CA 1
ATOM 2967 C C . THR A 1 402 ? 1.759 -7.671 17.968 1.00 81.38 402 THR A C 1
ATOM 2969 O O . THR A 1 402 ? 0.700 -8.054 17.471 1.00 81.38 402 THR A O 1
ATOM 2972 N N . MET A 1 403 ? 1.769 -6.700 18.884 1.00 83.88 403 MET A N 1
ATOM 2973 C CA . MET A 1 403 ? 0.542 -6.054 19.371 1.00 83.88 403 MET A CA 1
ATOM 2974 C C . MET A 1 403 ? -0.122 -5.122 18.339 1.00 83.88 403 MET A C 1
ATOM 2976 O O . MET A 1 403 ? -1.147 -4.500 18.645 1.00 83.88 403 MET A O 1
ATOM 2980 N N . PHE A 1 404 ? 0.451 -5.002 17.136 1.00 81.75 404 PHE A N 1
ATOM 2981 C CA . PHE A 1 404 ? -0.192 -4.362 15.988 1.00 81.75 404 PHE A CA 1
ATOM 2982 C C . PHE A 1 404 ? -1.222 -5.282 15.325 1.00 81.75 404 PHE A C 1
ATOM 2984 O O . PHE A 1 404 ? -2.158 -4.786 14.695 1.00 81.75 404 PHE A O 1
ATOM 2991 N N . ASN A 1 405 ? -1.103 -6.600 15.517 1.00 85.38 405 ASN A N 1
ATOM 2992 C CA . ASN A 1 405 ? -2.060 -7.556 14.992 1.00 85.38 405 ASN A CA 1
ATOM 2993 C C . ASN A 1 405 ? -3.396 -7.466 15.750 1.00 85.38 405 ASN A C 1
ATOM 2995 O O . ASN A 1 405 ? -3.477 -7.684 16.962 1.00 85.38 405 ASN A O 1
ATOM 2999 N N . ARG A 1 406 ? -4.474 -7.169 15.017 1.00 87.88 406 ARG A N 1
ATOM 3000 C CA . ARG A 1 406 ? -5.840 -7.060 15.555 1.00 87.88 406 ARG A CA 1
ATOM 3001 C C . ARG A 1 406 ? -6.395 -8.382 16.083 1.00 87.88 406 ARG A C 1
ATOM 3003 O O . ARG A 1 406 ? -7.292 -8.344 16.919 1.00 87.88 406 ARG A O 1
ATOM 3010 N N . LEU A 1 407 ? -5.853 -9.516 15.634 1.00 90.06 407 LEU A N 1
ATOM 3011 C CA . LEU A 1 407 ? -6.162 -10.832 16.192 1.00 90.06 407 LEU A CA 1
ATOM 3012 C C . LEU A 1 407 ? -5.607 -10.994 17.617 1.00 90.06 407 LEU A C 1
ATOM 3014 O O . LEU A 1 407 ? -6.120 -11.799 18.374 1.00 90.06 407 LEU A O 1
ATOM 3018 N N . LEU A 1 408 ? -4.605 -10.219 18.035 1.00 90.88 408 LEU A N 1
ATOM 3019 C CA . LEU A 1 408 ? -4.053 -10.298 19.397 1.00 90.88 408 LEU A CA 1
ATOM 3020 C C . LEU A 1 408 ? -4.461 -9.112 20.274 1.00 90.88 408 LEU A C 1
ATOM 3022 O O . LEU A 1 408 ? -4.625 -9.242 21.488 1.00 90.88 408 LEU A O 1
ATOM 3026 N N . ASN A 1 409 ? -4.615 -7.943 19.657 1.00 92.12 409 ASN A N 1
ATOM 3027 C CA . ASN A 1 409 ? -4.940 -6.696 20.331 1.00 92.12 409 ASN A CA 1
ATOM 3028 C C . ASN A 1 409 ? -5.935 -5.882 19.483 1.00 92.12 409 ASN A C 1
ATOM 3030 O O . ASN A 1 409 ? -5.587 -4.898 18.818 1.00 92.12 409 ASN A O 1
ATOM 3034 N N . PHE A 1 410 ? -7.189 -6.318 19.524 1.00 93.06 410 PHE A N 1
ATOM 3035 C CA . PHE A 1 410 ? -8.348 -5.664 18.941 1.00 93.06 410 PHE A CA 1
ATOM 3036 C C . PHE A 1 410 ? -8.529 -4.250 19.502 1.00 93.06 410 PHE A C 1
ATOM 3038 O O . PHE A 1 410 ? -8.447 -4.013 20.709 1.00 93.06 410 PHE A O 1
ATOM 3045 N N . ARG A 1 411 ? -8.792 -3.301 18.600 1.00 89.31 411 ARG A N 1
ATOM 3046 C CA . ARG A 1 411 ? -9.075 -1.901 18.925 1.00 89.31 411 ARG A CA 1
ATOM 3047 C C . ARG A 1 411 ? -10.278 -1.431 18.132 1.00 89.31 411 ARG A C 1
ATOM 3049 O O . ARG A 1 411 ? -10.339 -1.632 16.917 1.00 89.31 411 ARG A O 1
ATOM 3056 N N . GLU A 1 412 ? -11.178 -0.744 18.815 1.00 89.31 412 GLU A N 1
ATOM 3057 C CA . GLU A 1 412 ? -12.335 -0.129 18.183 1.00 89.31 412 GLU A CA 1
ATOM 3058 C C . GLU A 1 412 ? -11.904 1.046 17.299 1.00 89.31 412 GLU A C 1
ATOM 3060 O O . GLU A 1 412 ? -11.067 1.873 17.662 1.00 89.31 412 GLU A O 1
ATOM 3065 N N . THR A 1 413 ? -12.462 1.097 16.094 1.00 91.44 413 THR A N 1
ATOM 3066 C CA . THR A 1 413 ? -12.196 2.129 15.082 1.00 91.44 413 THR A CA 1
ATOM 3067 C C . THR A 1 413 ? -13.488 2.445 14.337 1.00 91.44 413 THR A C 1
ATOM 3069 O O . THR A 1 413 ? -14.472 1.741 14.516 1.00 91.44 413 THR A O 1
ATOM 3072 N N . ARG A 1 414 ? -13.511 3.433 13.434 1.00 87.50 414 ARG A N 1
ATOM 3073 C CA . ARG A 1 414 ? -14.682 3.664 12.555 1.00 87.50 414 ARG A CA 1
ATOM 3074 C C . ARG A 1 414 ? -15.010 2.494 11.614 1.00 87.50 414 ARG A C 1
ATOM 3076 O O . ARG A 1 414 ? -16.064 2.482 11.002 1.00 87.50 414 ARG A O 1
ATOM 3083 N N . LYS A 1 415 ? -14.118 1.504 11.515 1.00 91.12 415 LYS A N 1
ATOM 3084 C CA . LYS A 1 415 ? -14.281 0.283 10.713 1.00 91.12 415 LYS A CA 1
ATOM 3085 C C . LYS A 1 415 ? -14.773 -0.914 11.534 1.00 91.12 415 LYS A C 1
ATOM 3087 O O . LYS A 1 415 ? -14.597 -2.052 11.113 1.00 91.12 415 LYS A O 1
ATOM 3092 N N . THR A 1 416 ? -15.283 -0.678 12.742 1.00 94.06 416 THR A N 1
ATOM 3093 C CA . THR A 1 416 ? -15.794 -1.729 13.629 1.00 94.06 416 THR A CA 1
ATOM 3094 C C . THR A 1 416 ? -17.160 -1.344 14.180 1.00 94.06 416 THR A C 1
ATOM 3096 O O . THR A 1 416 ? -17.388 -0.172 14.486 1.00 94.06 416 THR A O 1
ATOM 3099 N N . ILE A 1 417 ? -18.041 -2.322 14.366 1.00 94.44 417 ILE A N 1
ATOM 3100 C CA . ILE A 1 417 ? -19.344 -2.152 15.022 1.00 94.44 417 ILE A CA 1
ATOM 3101 C C . ILE A 1 417 ? -19.364 -3.075 16.240 1.00 94.44 417 ILE A C 1
ATOM 3103 O O . ILE A 1 417 ? -19.234 -4.284 16.081 1.00 94.44 417 ILE A O 1
ATOM 3107 N N . ARG A 1 418 ? -19.512 -2.506 17.441 1.00 93.12 418 ARG A N 1
ATOM 3108 C CA . ARG A 1 418 ? -19.680 -3.260 18.687 1.00 93.12 418 ARG A CA 1
ATOM 3109 C C . ARG A 1 418 ? -21.171 -3.504 18.859 1.00 93.12 418 ARG A C 1
ATOM 3111 O O . ARG A 1 418 ? -21.959 -2.557 18.762 1.00 93.12 418 ARG A O 1
ATOM 3118 N N . LEU A 1 419 ? -21.549 -4.765 19.016 1.00 91.44 419 LEU A N 1
ATOM 3119 C CA . LEU A 1 419 ? -22.935 -5.154 19.239 1.00 91.44 419 LEU A CA 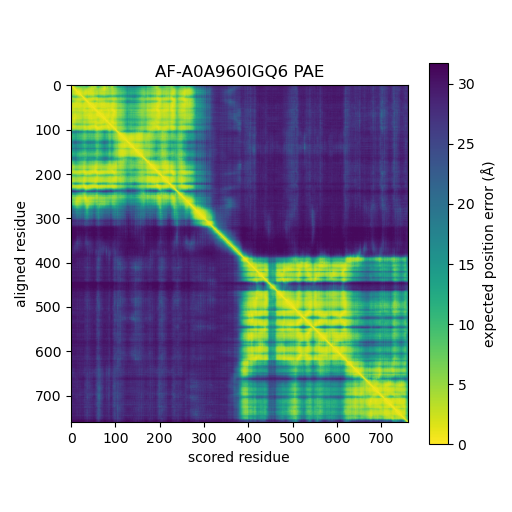1
ATOM 3120 C C . LEU A 1 419 ? -23.267 -5.004 20.725 1.00 91.44 419 LEU A C 1
ATOM 3122 O O . LEU A 1 419 ? -22.383 -5.111 21.572 1.00 91.44 419 LEU A O 1
ATOM 3126 N N . CYS A 1 420 ? -24.538 -4.752 21.043 1.00 86.25 420 CYS A N 1
ATOM 3127 C CA . CYS A 1 420 ? -25.019 -4.878 22.417 1.00 86.25 420 CYS A CA 1
ATOM 3128 C C . CYS A 1 420 ? -24.821 -6.320 22.921 1.00 86.25 420 CYS A C 1
ATOM 3130 O O . CYS A 1 420 ? -24.596 -7.231 22.123 1.00 86.25 420 CYS A O 1
ATOM 3132 N N . GLU A 1 421 ? -24.944 -6.528 24.229 1.00 79.88 421 GLU A N 1
ATOM 3133 C CA . GLU A 1 421 ? -24.836 -7.837 24.890 1.00 79.88 421 GLU A CA 1
ATOM 3134 C C . GLU A 1 421 ? -25.985 -8.776 24.470 1.00 79.88 421 GLU A C 1
ATOM 3136 O O . GLU A 1 421 ? -26.991 -8.909 25.160 1.00 79.88 421 GLU A O 1
ATOM 3141 N N . HIS A 1 422 ? -25.860 -9.384 23.290 1.00 77.06 422 HIS A N 1
ATOM 3142 C CA . HIS A 1 422 ? -26.734 -10.458 22.823 1.00 77.06 422 HIS A CA 1
ATOM 3143 C C . HIS A 1 422 ? -26.186 -11.795 23.322 1.00 77.06 422 HIS A C 1
ATOM 3145 O O . HIS A 1 422 ? -24.977 -11.943 23.517 1.00 77.06 422 HIS A O 1
ATOM 3151 N N . ASP A 1 423 ? -27.066 -12.785 23.454 1.00 85.19 423 ASP A N 1
ATOM 3152 C CA . ASP A 1 423 ? -26.634 -14.171 23.591 1.00 85.19 423 ASP A CA 1
ATOM 3153 C C . ASP A 1 423 ? -25.851 -14.583 22.335 1.00 85.19 423 ASP A C 1
ATOM 3155 O O . ASP A 1 423 ? -26.361 -14.515 21.214 1.00 85.19 423 ASP A O 1
ATOM 3159 N N . LEU A 1 424 ? -24.582 -14.943 22.533 1.00 87.62 424 LEU A N 1
ATOM 3160 C CA . LEU A 1 424 ? -23.646 -15.245 21.458 1.00 87.62 424 LEU A CA 1
ATOM 3161 C C . LEU A 1 424 ? -23.960 -16.569 20.758 1.00 87.62 424 LEU A C 1
ATOM 3163 O O . LEU A 1 424 ? -23.723 -16.656 19.557 1.00 87.62 424 LEU A O 1
ATOM 3167 N N . ALA A 1 425 ? -24.494 -17.556 21.483 1.00 87.50 425 ALA A N 1
ATOM 3168 C CA . ALA A 1 425 ? -24.910 -18.826 20.892 1.00 87.50 425 ALA A CA 1
ATOM 3169 C C . ALA A 1 425 ? -26.149 -18.601 20.017 1.00 87.50 425 ALA A C 1
ATOM 3171 O O . ALA A 1 425 ? -26.118 -18.844 18.818 1.00 87.50 425 ALA A O 1
ATOM 3172 N N . ALA A 1 426 ? -27.177 -17.942 20.566 1.00 86.69 426 ALA A N 1
ATOM 3173 C CA . ALA A 1 426 ? -28.378 -17.605 19.799 1.00 86.69 426 ALA A CA 1
ATOM 3174 C C . ALA A 1 426 ? -28.092 -16.693 18.586 1.00 86.69 426 ALA A C 1
ATOM 3176 O O . ALA A 1 426 ? -28.827 -16.715 17.595 1.00 86.69 426 ALA A O 1
ATOM 3177 N N . LEU A 1 427 ? -27.058 -15.846 18.664 1.00 88.06 427 LEU A N 1
ATOM 3178 C CA . LEU A 1 427 ? -26.602 -15.006 17.554 1.00 88.06 427 LEU A CA 1
ATOM 3179 C C . LEU A 1 427 ? -26.032 -15.839 16.400 1.00 88.06 427 LEU A C 1
ATOM 3181 O O . LEU A 1 427 ? -26.345 -15.550 15.242 1.00 88.06 427 LEU A O 1
ATOM 3185 N N . GLU A 1 428 ? -25.199 -16.828 16.717 1.00 88.75 428 GLU A N 1
ATOM 3186 C CA . GLU A 1 428 ? -24.624 -17.766 15.750 1.00 88.75 428 GLU A CA 1
ATOM 3187 C C . GLU A 1 428 ? -25.730 -18.627 15.123 1.00 88.75 428 GLU A C 1
ATOM 3189 O O . GLU A 1 428 ? -25.919 -18.541 13.905 1.00 88.75 428 GLU A O 1
ATOM 3194 N N . ASP A 1 429 ? -26.591 -19.247 15.940 1.00 87.69 429 ASP A N 1
ATOM 3195 C CA . ASP A 1 429 ? -27.725 -20.056 15.473 1.00 87.69 429 ASP A CA 1
ATOM 3196 C C . ASP A 1 429 ? -28.598 -19.272 14.484 1.00 87.69 429 ASP A C 1
ATOM 3198 O O . ASP A 1 429 ? -29.063 -19.763 13.447 1.00 87.69 429 ASP A O 1
ATOM 3202 N N . ARG A 1 430 ? -28.850 -17.994 14.799 1.00 86.81 430 ARG A N 1
ATOM 3203 C CA . ARG A 1 430 ? -29.688 -17.126 13.974 1.00 86.81 430 ARG A CA 1
ATOM 3204 C C . ARG A 1 430 ? -29.029 -16.786 12.640 1.00 86.81 430 ARG A C 1
ATOM 3206 O O . ARG A 1 430 ? -29.741 -16.664 11.627 1.00 86.81 430 ARG A O 1
ATOM 3213 N N . LEU A 1 431 ? -27.710 -16.593 12.637 1.00 85.25 431 LEU A N 1
ATOM 3214 C CA . LEU A 1 431 ? -26.931 -16.410 11.417 1.00 85.25 431 LEU A CA 1
ATOM 3215 C C . LEU A 1 431 ? -26.985 -17.668 10.560 1.00 85.25 431 LEU A C 1
ATOM 3217 O O . LEU A 1 431 ? -27.266 -17.527 9.374 1.00 85.25 431 LEU A O 1
ATOM 3221 N N . GLN A 1 432 ? -26.854 -18.861 11.138 1.00 83.44 432 GLN A N 1
ATOM 3222 C CA . GLN A 1 432 ? -26.922 -20.103 10.370 1.00 83.44 432 GLN A CA 1
ATOM 3223 C C . GLN A 1 432 ? -28.318 -20.354 9.778 1.00 83.44 432 GLN A C 1
ATOM 3225 O O . GLN A 1 432 ? -28.460 -20.709 8.609 1.00 83.44 432 GLN A O 1
ATOM 3230 N N . GLN A 1 433 ? -29.383 -20.102 10.546 1.00 83.00 433 GLN A N 1
ATOM 3231 C CA . GLN A 1 433 ? -30.759 -20.349 10.092 1.00 83.00 433 GLN A CA 1
ATOM 3232 C C . GLN A 1 433 ? -31.222 -19.404 8.975 1.00 83.00 433 GLN A C 1
ATOM 3234 O O . GLN A 1 433 ? -31.969 -19.801 8.081 1.00 83.00 433 GLN A O 1
ATOM 3239 N N . SER A 1 434 ? -30.884 -18.114 9.075 1.00 77.88 434 SER A N 1
ATOM 3240 C CA . SER A 1 434 ? -31.402 -17.083 8.159 1.00 77.88 434 SER A CA 1
ATOM 3241 C C . SER A 1 434 ? -30.388 -16.583 7.144 1.00 77.88 434 SER A C 1
ATOM 3243 O O . SER A 1 434 ? -30.778 -15.945 6.161 1.00 77.88 434 SER A O 1
ATOM 3245 N N . GLY A 1 435 ? -29.102 -16.790 7.425 1.00 77.44 435 GLY A N 1
ATOM 3246 C CA . GLY A 1 435 ? -27.968 -16.242 6.697 1.00 77.44 435 GLY A CA 1
ATOM 3247 C C . GLY A 1 435 ? -27.863 -14.722 6.743 1.00 77.44 435 GLY A C 1
ATOM 3248 O O . GLY A 1 435 ? -26.960 -14.191 6.113 1.00 77.44 435 GLY A O 1
ATOM 3249 N N . LYS A 1 436 ? -28.794 -13.974 7.366 1.00 85.69 436 LYS A N 1
ATOM 3250 C CA . LYS A 1 436 ? -28.948 -12.536 7.076 1.00 85.69 436 LYS A CA 1
ATOM 3251 C C . LYS A 1 436 ? -29.437 -11.697 8.254 1.00 85.69 436 LYS A C 1
ATOM 3253 O O . LYS A 1 436 ? -30.584 -11.827 8.682 1.00 85.69 436 LYS A O 1
ATOM 3258 N N . LEU A 1 437 ? -28.659 -10.684 8.636 1.00 86.19 437 LEU A N 1
ATOM 3259 C CA . LEU A 1 437 ? -28.959 -9.781 9.751 1.00 86.19 437 LEU A CA 1
ATOM 3260 C C . LEU A 1 437 ? -28.867 -8.302 9.362 1.00 86.19 437 LEU A C 1
ATOM 3262 O O . LEU A 1 437 ? -27.966 -7.877 8.640 1.00 86.19 437 LEU A O 1
ATOM 3266 N N . ARG A 1 438 ? -29.817 -7.492 9.843 1.00 87.75 438 ARG A N 1
ATOM 3267 C CA . ARG A 1 438 ? -29.764 -6.022 9.728 1.00 87.75 438 ARG A CA 1
ATOM 3268 C C . ARG A 1 438 ? -29.262 -5.431 11.038 1.00 87.75 438 ARG A C 1
ATOM 3270 O O . ARG A 1 438 ? -29.752 -5.820 12.090 1.00 87.75 438 ARG A O 1
ATOM 3277 N N . VAL A 1 439 ? -28.342 -4.473 10.986 1.00 87.69 439 VAL A N 1
ATOM 3278 C CA . VAL A 1 439 ? -27.867 -3.776 12.191 1.00 87.69 439 VAL A CA 1
ATOM 3279 C C . VAL A 1 439 ? -28.644 -2.476 12.372 1.00 87.69 439 VAL A C 1
ATOM 3281 O O . VAL A 1 439 ? -28.879 -1.743 11.414 1.00 87.69 439 VAL A O 1
ATOM 3284 N N . ARG A 1 440 ? -29.067 -2.209 13.605 1.00 86.94 440 ARG A N 1
ATOM 3285 C CA . ARG A 1 440 ? -29.733 -0.987 14.049 1.00 86.94 440 ARG A CA 1
ATOM 3286 C C . ARG A 1 440 ? -28.927 -0.346 15.167 1.00 86.94 440 ARG A C 1
ATOM 3288 O O . ARG A 1 440 ? -28.166 -1.023 15.857 1.00 86.94 440 ARG A O 1
ATOM 3295 N N . SER A 1 441 ? -29.099 0.957 15.322 1.00 86.56 441 SER A N 1
ATOM 3296 C CA . SER A 1 441 ? -28.461 1.738 16.372 1.00 86.56 441 SER A CA 1
ATOM 3297 C C . SER A 1 441 ? -28.875 1.260 17.755 1.00 86.56 441 SER A C 1
ATOM 3299 O O . SER A 1 441 ? -29.816 0.462 17.932 1.00 86.56 441 SER A O 1
ATOM 3301 N N . ARG A 1 442 ? -28.148 1.780 18.742 1.00 83.31 442 ARG A N 1
ATOM 3302 C CA . ARG A 1 442 ? -28.469 1.624 20.149 1.00 83.31 442 ARG A CA 1
ATOM 3303 C C . ARG A 1 442 ? -29.943 1.966 20.348 1.00 83.31 442 ARG A C 1
ATOM 3305 O O . ARG A 1 442 ? -30.396 2.953 19.779 1.00 83.31 442 ARG A O 1
ATOM 3312 N N . PRO A 1 443 ? -30.692 1.192 21.148 1.00 74.06 443 PRO A N 1
ATOM 3313 C CA . PRO A 1 443 ? -32.099 1.479 21.397 1.00 74.06 443 PRO A CA 1
ATOM 3314 C C . PRO A 1 443 ? -32.304 2.954 21.793 1.00 74.06 443 PRO A C 1
ATOM 3316 O O . PRO A 1 443 ? -31.793 3.401 22.825 1.00 74.06 443 PRO A O 1
ATOM 3319 N N . THR A 1 444 ? -32.991 3.721 20.939 1.00 55.50 444 THR A N 1
ATOM 3320 C CA . THR A 1 444 ? -33.322 5.128 21.188 1.00 55.50 444 THR A CA 1
ATOM 3321 C C . THR A 1 444 ? -34.527 5.166 22.111 1.00 55.50 444 THR A C 1
ATOM 3323 O O . THR A 1 444 ? -35.620 4.729 21.763 1.00 55.50 444 THR A O 1
ATOM 3326 N N . LEU A 1 445 ? -34.304 5.651 23.325 1.00 48.44 445 LEU A N 1
ATOM 3327 C CA . LEU A 1 445 ? -35.312 5.717 24.375 1.00 48.44 445 LEU A CA 1
ATOM 3328 C C . LEU A 1 445 ? -36.260 6.879 24.072 1.00 48.44 445 LEU A C 1
ATOM 3330 O O . LEU A 1 445 ? -35.936 8.035 24.338 1.00 48.44 445 LEU A O 1
ATOM 3334 N N . GLY A 1 446 ? -37.392 6.560 23.445 1.00 41.53 446 GLY A N 1
ATOM 3335 C CA . GLY A 1 446 ? -38.380 7.543 22.996 1.00 41.53 446 GLY A CA 1
ATOM 3336 C C . GLY A 1 446 ? -39.672 6.968 22.409 1.00 41.53 446 GLY A C 1
ATOM 3337 O O . GLY A 1 446 ? -40.671 7.679 22.378 1.00 41.53 446 GLY A O 1
ATOM 3338 N N . GLU A 1 447 ? -39.710 5.692 22.019 1.00 41.06 447 GLU A N 1
ATOM 3339 C CA . GLU A 1 447 ? -40.942 5.018 21.590 1.00 41.06 447 GLU A CA 1
ATOM 3340 C C . GLU A 1 447 ? -41.195 3.794 22.485 1.00 41.06 447 GLU A C 1
ATOM 3342 O O . GLU A 1 447 ? -40.588 2.747 22.302 1.00 41.06 447 GLU A O 1
ATOM 3347 N N . ALA A 1 448 ? -42.088 3.994 23.464 1.00 40.66 448 ALA A N 1
ATOM 3348 C CA . ALA A 1 448 ? -42.565 3.063 24.496 1.00 40.66 448 ALA A CA 1
ATOM 3349 C C . ALA A 1 448 ? -41.511 2.547 25.513 1.00 40.66 448 ALA A C 1
ATOM 3351 O O . ALA A 1 448 ? -40.696 1.683 25.220 1.00 40.66 448 ALA A O 1
ATOM 3352 N N . ASP A 1 449 ? -41.645 3.061 26.743 1.00 42.22 449 ASP A N 1
ATOM 3353 C CA . ASP A 1 449 ? -41.027 2.667 28.024 1.00 42.22 449 ASP A CA 1
ATOM 3354 C C . ASP A 1 449 ? -39.617 3.218 28.370 1.00 42.22 449 ASP A C 1
ATOM 3356 O O . ASP A 1 449 ? -38.591 2.921 27.760 1.00 42.22 449 ASP A O 1
ATOM 3360 N N . ASP A 1 450 ? -39.603 4.076 29.403 1.00 46.66 450 ASP A N 1
ATOM 3361 C CA . ASP A 1 450 ? -38.472 4.801 30.003 1.00 46.66 450 ASP A CA 1
ATOM 3362 C C . ASP A 1 450 ? -37.403 3.823 30.551 1.00 46.66 450 ASP A C 1
ATOM 3364 O O . ASP A 1 450 ? -37.745 2.838 31.211 1.00 46.66 450 ASP A O 1
ATOM 3368 N N . PRO A 1 451 ? -36.091 4.062 30.351 1.00 46.50 451 PRO A N 1
ATOM 3369 C CA . PRO A 1 451 ? -35.055 3.126 30.805 1.00 46.50 451 PRO A CA 1
ATOM 3370 C C . PRO A 1 451 ? -34.935 3.070 32.333 1.00 46.50 451 PRO A C 1
ATOM 3372 O O . PRO A 1 451 ? -34.486 2.061 32.874 1.00 46.50 451 PRO A O 1
ATOM 3375 N N . ARG A 1 452 ? -35.371 4.121 33.041 1.00 47.88 452 ARG A N 1
ATOM 3376 C CA . ARG A 1 452 ? -35.460 4.111 34.507 1.00 47.88 452 ARG A CA 1
ATOM 3377 C C . ARG A 1 452 ? -36.651 3.288 34.971 1.00 47.88 452 ARG A C 1
ATOM 3379 O O . ARG A 1 452 ? -36.552 2.667 36.022 1.00 47.88 452 ARG A O 1
ATOM 3386 N N . ASP A 1 453 ? -37.725 3.229 34.185 1.00 46.91 453 ASP A N 1
ATOM 3387 C CA . ASP A 1 453 ? -38.860 2.342 34.442 1.00 46.91 453 ASP A CA 1
ATOM 3388 C C . ASP A 1 453 ? -38.543 0.885 34.085 1.00 46.91 453 ASP A C 1
ATOM 3390 O O . ASP A 1 453 ? -39.038 -0.000 34.770 1.00 46.91 453 ASP A O 1
ATOM 3394 N N . LEU A 1 454 ? -37.662 0.613 33.115 1.00 48.16 454 LEU A N 1
ATOM 3395 C CA . LEU A 1 454 ? -37.152 -0.733 32.808 1.00 48.16 454 LEU A CA 1
ATOM 3396 C C . LEU A 1 454 ? -36.171 -1.251 33.874 1.00 48.16 454 LEU A C 1
ATOM 3398 O O . LEU A 1 454 ? -36.259 -2.413 34.263 1.00 48.16 454 LEU A O 1
ATOM 3402 N N . GLU A 1 455 ? -35.298 -0.398 34.420 1.00 45.97 455 GLU A N 1
ATOM 3403 C CA . GLU A 1 455 ? -34.480 -0.729 35.600 1.00 45.97 455 GLU A CA 1
ATOM 3404 C C . GLU A 1 455 ? -35.338 -0.885 36.869 1.00 45.97 455 GLU A C 1
ATOM 3406 O O . GLU A 1 455 ? -35.115 -1.815 37.648 1.00 45.97 455 GLU A O 1
ATOM 3411 N N . LEU A 1 456 ? -36.359 -0.038 37.071 1.00 48.69 456 LEU A N 1
ATOM 3412 C CA . LEU A 1 456 ? -37.327 -0.202 38.165 1.00 48.69 456 LEU A CA 1
ATOM 3413 C C . LEU A 1 456 ? -38.238 -1.429 37.974 1.00 48.69 456 LEU A C 1
ATOM 3415 O O . LEU A 1 456 ? -38.647 -2.029 38.969 1.00 48.69 456 LEU A O 1
ATOM 3419 N N . ALA A 1 457 ? -38.575 -1.806 36.738 1.00 45.06 457 ALA A N 1
ATOM 3420 C CA . ALA A 1 457 ? -39.370 -2.988 36.410 1.00 45.06 457 ALA A CA 1
ATOM 3421 C C . ALA A 1 457 ? -38.543 -4.263 36.583 1.00 45.06 457 ALA A C 1
ATOM 3423 O O . ALA A 1 457 ? -39.008 -5.167 37.269 1.00 45.06 457 ALA A O 1
ATOM 3424 N N . ALA A 1 458 ? -37.299 -4.303 36.098 1.00 48.97 458 ALA A N 1
ATOM 3425 C CA . ALA A 1 458 ? -36.364 -5.408 36.318 1.00 48.97 458 ALA A CA 1
ATOM 3426 C C . ALA A 1 458 ? -36.088 -5.637 37.818 1.00 48.97 458 ALA A C 1
ATOM 3428 O O . ALA A 1 458 ? -36.071 -6.778 38.281 1.00 48.97 458 ALA A O 1
ATOM 3429 N N . GLN A 1 459 ? -35.989 -4.562 38.614 1.00 52.00 459 GLN A N 1
ATOM 3430 C CA . GLN A 1 459 ? -35.910 -4.646 40.081 1.00 52.00 459 GLN A CA 1
ATOM 3431 C C . GLN A 1 459 ? -37.204 -5.152 40.750 1.00 52.00 459 GLN A C 1
ATOM 3433 O O . GLN A 1 459 ? -37.155 -5.623 41.887 1.00 52.00 459 GLN A O 1
ATOM 3438 N N . ARG A 1 460 ? -38.364 -5.061 40.081 1.00 49.47 460 ARG A N 1
ATOM 3439 C CA . ARG A 1 460 ? -39.682 -5.472 40.604 1.00 49.47 460 ARG A CA 1
ATOM 3440 C C . ARG A 1 460 ? -40.135 -6.863 40.145 1.00 49.47 460 ARG A C 1
ATOM 3442 O O . ARG A 1 460 ? -40.854 -7.513 40.900 1.00 49.47 460 ARG A O 1
ATOM 3449 N N . THR A 1 461 ? -39.755 -7.317 38.950 1.00 52.38 461 THR A N 1
ATOM 3450 C CA . THR A 1 461 ? -40.178 -8.604 38.357 1.00 52.38 461 THR A CA 1
ATOM 3451 C C . THR A 1 461 ? -39.078 -9.664 38.336 1.00 52.38 461 THR A C 1
ATOM 3453 O O . THR A 1 461 ? -39.395 -10.844 38.205 1.00 52.38 461 THR A O 1
ATOM 3456 N N . GLY A 1 462 ? -37.805 -9.280 38.492 1.00 50.19 462 GLY A N 1
ATOM 3457 C CA . GLY A 1 462 ? -36.664 -10.199 38.413 1.00 50.19 462 GLY A CA 1
ATOM 3458 C C . GLY A 1 462 ? -36.342 -10.687 36.995 1.00 50.19 462 GLY A C 1
ATOM 3459 O O . GLY A 1 462 ? -35.565 -11.627 36.852 1.00 50.19 462 GLY A O 1
ATOM 3460 N N . VAL A 1 463 ? -36.933 -10.073 35.964 1.00 55.56 463 VAL A N 1
ATOM 3461 C CA . VAL A 1 463 ? -36.712 -10.388 34.544 1.00 55.56 463 VAL A CA 1
ATOM 3462 C C . VAL A 1 463 ? -35.896 -9.264 33.909 1.00 55.56 463 VAL A C 1
ATOM 3464 O O . VAL A 1 463 ? -36.234 -8.089 34.062 1.00 55.56 463 VAL A O 1
ATOM 3467 N N . ASP A 1 464 ? -34.816 -9.618 33.212 1.00 66.56 464 ASP A N 1
ATOM 3468 C CA . ASP A 1 464 ? -33.984 -8.671 32.470 1.00 66.56 464 ASP A CA 1
ATOM 3469 C C . ASP A 1 464 ? -34.693 -8.250 31.173 1.00 66.56 464 ASP A C 1
ATOM 3471 O O . ASP A 1 464 ? -34.563 -8.879 30.121 1.00 66.56 464 ASP A O 1
ATOM 3475 N N . VAL A 1 465 ? -35.479 -7.176 31.263 1.00 69.62 465 VAL A N 1
ATOM 3476 C CA . VAL A 1 465 ? -36.290 -6.656 30.150 1.00 69.62 465 VAL A CA 1
ATOM 3477 C C . VAL A 1 465 ? -35.425 -6.245 28.950 1.00 69.62 465 VAL A C 1
ATOM 3479 O O . VAL A 1 465 ? -35.870 -6.301 27.804 1.00 69.62 465 VAL A O 1
ATOM 3482 N N . ARG A 1 466 ? -34.163 -5.863 29.186 1.00 71.62 466 ARG A N 1
ATOM 3483 C CA . ARG A 1 466 ? -33.230 -5.504 28.114 1.00 71.62 466 ARG A CA 1
ATOM 3484 C C . ARG A 1 466 ? -32.774 -6.744 27.352 1.00 71.62 466 ARG A C 1
ATOM 3486 O O . ARG A 1 466 ? -32.740 -6.705 26.124 1.00 71.62 466 ARG A O 1
ATOM 3493 N N . ALA A 1 467 ? -32.454 -7.826 28.059 1.00 75.50 467 ALA A N 1
ATOM 3494 C CA . ALA A 1 467 ? -32.108 -9.100 27.437 1.00 75.50 467 ALA A CA 1
ATOM 3495 C C . ALA A 1 467 ? -33.279 -9.665 26.613 1.00 75.50 467 ALA A C 1
ATOM 3497 O O . ALA A 1 467 ? -33.072 -10.111 25.486 1.00 75.50 467 ALA A O 1
ATOM 3498 N N . GLU A 1 468 ? -34.512 -9.572 27.123 1.00 79.31 468 GLU A N 1
ATOM 3499 C CA . GLU A 1 468 ? -35.714 -10.017 26.403 1.00 79.31 468 GLU A CA 1
ATOM 3500 C C . GLU A 1 468 ? -35.959 -9.189 25.127 1.00 79.31 468 GLU A C 1
ATOM 3502 O O . GLU A 1 468 ? -36.162 -9.753 24.053 1.00 79.31 468 GLU A O 1
ATOM 3507 N N . PHE A 1 469 ? -35.815 -7.860 25.192 1.00 82.94 469 PHE A N 1
ATOM 3508 C CA . PHE A 1 469 ? -35.898 -6.992 24.011 1.00 82.94 469 PHE A CA 1
ATOM 3509 C C . PHE A 1 469 ? -34.845 -7.333 22.942 1.00 82.94 469 PHE A C 1
ATOM 3511 O O . PHE A 1 469 ? -35.153 -7.393 21.749 1.00 82.94 469 PHE A O 1
ATOM 3518 N N . LEU A 1 470 ? -33.591 -7.557 23.349 1.00 84.00 470 LEU A N 1
ATOM 3519 C CA . LEU A 1 470 ? -32.520 -7.937 22.422 1.00 84.00 470 LEU A CA 1
ATOM 3520 C C . LEU A 1 470 ? -32.774 -9.318 21.802 1.00 84.00 470 LEU A C 1
ATOM 3522 O O . LEU A 1 470 ? -32.512 -9.507 20.612 1.00 84.00 470 LEU A O 1
ATOM 3526 N N . ALA A 1 471 ? -33.331 -10.258 22.569 1.00 84.50 471 ALA A N 1
ATOM 3527 C CA . ALA A 1 471 ? -33.738 -11.564 22.064 1.00 84.50 471 ALA A CA 1
ATOM 3528 C C . ALA A 1 471 ? -34.873 -11.453 21.027 1.00 84.50 471 ALA A C 1
ATOM 3530 O O . ALA A 1 471 ? -34.834 -12.128 19.997 1.00 84.50 471 ALA A O 1
ATOM 3531 N N . ASP A 1 472 ? -35.861 -10.580 21.239 1.00 84.12 472 ASP A N 1
ATOM 3532 C CA . ASP A 1 472 ? -36.944 -10.308 20.279 1.00 84.12 472 ASP A CA 1
ATOM 3533 C C . ASP A 1 472 ? -36.424 -9.705 18.973 1.00 84.12 472 ASP A C 1
ATOM 3535 O O . ASP A 1 472 ? -36.777 -10.156 17.875 1.00 84.12 472 ASP A O 1
ATOM 3539 N N . GLU A 1 473 ? -35.540 -8.713 19.079 1.00 86.50 473 GLU A N 1
ATOM 3540 C CA . GLU A 1 473 ? -34.885 -8.105 17.924 1.00 86.50 473 GLU A CA 1
ATOM 3541 C C . GLU A 1 473 ? -34.078 -9.151 17.141 1.00 86.50 473 GLU A C 1
ATOM 3543 O O . GLU A 1 473 ? -34.254 -9.265 15.921 1.00 86.50 473 GLU A O 1
ATOM 3548 N N . LEU A 1 474 ? -33.294 -9.992 17.822 1.00 86.38 474 LEU A N 1
ATOM 3549 C CA . LEU A 1 474 ? -32.517 -11.059 17.189 1.00 86.38 474 LEU A CA 1
ATOM 3550 C C . LEU A 1 474 ? -33.415 -12.079 16.471 1.00 86.38 474 LEU A C 1
ATOM 3552 O O . LEU A 1 474 ? -33.184 -12.393 15.295 1.00 86.38 474 LEU A O 1
ATOM 3556 N N . ARG A 1 475 ? -34.505 -12.525 17.115 1.00 85.12 475 ARG A N 1
ATOM 3557 C CA . ARG A 1 475 ? -35.517 -13.406 16.496 1.00 85.12 475 ARG A CA 1
ATOM 3558 C C . ARG A 1 475 ? -36.097 -12.785 15.225 1.00 85.12 475 ARG A C 1
ATOM 3560 O O . ARG A 1 475 ? -36.253 -13.460 14.205 1.00 85.12 475 ARG A O 1
ATOM 3567 N N . SER A 1 476 ? -36.323 -11.475 15.233 1.00 84.56 476 SER A N 1
ATOM 3568 C CA . SER A 1 476 ? -36.799 -10.725 14.066 1.00 84.56 476 SER A CA 1
ATOM 3569 C C . SER A 1 476 ? -35.730 -10.455 12.986 1.00 84.56 476 SER A C 1
ATOM 3571 O O . SER A 1 476 ? -36.046 -9.887 11.939 1.00 84.56 476 SER A O 1
ATOM 3573 N N . GLY A 1 477 ? -34.476 -10.877 13.200 1.00 84.38 477 GLY A N 1
ATOM 3574 C CA . GLY A 1 477 ? -33.356 -10.689 12.268 1.00 84.38 477 GLY A CA 1
ATOM 3575 C C . GLY A 1 477 ? -32.702 -9.302 12.335 1.00 84.38 477 GLY A C 1
ATOM 3576 O O . GLY A 1 477 ? -32.096 -8.856 11.352 1.00 84.38 477 GLY A O 1
ATOM 3577 N N . ARG A 1 478 ? -32.850 -8.599 13.465 1.00 87.44 478 ARG A N 1
ATOM 3578 C CA . ARG A 1 478 ? -32.249 -7.288 13.734 1.00 87.44 478 ARG A CA 1
ATOM 3579 C C . ARG A 1 478 ? -31.228 -7.393 14.867 1.00 87.44 478 ARG A C 1
ATOM 3581 O O . ARG A 1 478 ? -31.514 -7.960 15.909 1.00 87.44 478 ARG A O 1
ATOM 3588 N N . LEU A 1 479 ? -30.051 -6.815 14.664 1.00 87.31 479 LEU A N 1
ATOM 3589 C CA . LEU A 1 479 ? -28.987 -6.705 15.658 1.00 87.31 479 LEU A CA 1
ATOM 3590 C C . LEU A 1 479 ? -28.867 -5.276 16.148 1.00 87.31 479 LEU A C 1
ATOM 3592 O O . LEU A 1 479 ? -28.831 -4.350 15.339 1.00 87.31 479 LEU A O 1
ATOM 3596 N N . ARG A 1 480 ? -28.739 -5.090 17.459 1.00 87.69 480 ARG A N 1
ATOM 3597 C CA . ARG A 1 480 ? -28.508 -3.766 18.044 1.00 87.69 480 ARG A CA 1
ATOM 3598 C C . ARG A 1 480 ? -27.017 -3.506 18.242 1.00 87.69 480 ARG A C 1
ATOM 3600 O O . ARG A 1 480 ? -26.313 -4.307 18.851 1.00 87.69 480 ARG A O 1
ATOM 3607 N N . ALA A 1 481 ? -26.535 -2.388 17.715 1.00 90.50 481 ALA A N 1
ATOM 3608 C CA . ALA A 1 481 ? -25.194 -1.876 17.961 1.00 90.50 481 ALA A CA 1
ATOM 3609 C C . ALA A 1 481 ? -25.190 -0.935 19.170 1.00 90.50 481 ALA A C 1
ATOM 3611 O O . ALA A 1 481 ? -26.210 -0.352 19.513 1.00 90.50 481 ALA A O 1
ATOM 3612 N N . GLU A 1 482 ? -24.036 -0.730 19.796 1.00 88.94 482 GLU A N 1
ATOM 3613 C CA . GLU A 1 482 ? -23.904 0.258 20.880 1.00 88.94 482 GLU A CA 1
ATOM 3614 C C . GLU A 1 482 ? -23.783 1.714 20.397 1.00 88.94 482 GLU A C 1
ATOM 3616 O O . GLU A 1 482 ? -23.742 2.638 21.210 1.00 88.94 482 GLU A O 1
ATOM 3621 N N . HIS A 1 483 ? -23.740 1.916 19.080 1.00 88.94 483 HIS A N 1
ATOM 3622 C CA . HIS A 1 483 ? -23.539 3.213 18.431 1.00 88.94 483 HIS A CA 1
ATOM 3623 C C . HIS A 1 483 ? -24.869 3.939 18.197 1.00 88.94 483 HIS A C 1
ATOM 3625 O O . HIS A 1 483 ? -25.898 3.291 18.000 1.00 88.94 483 HIS A O 1
ATOM 3631 N N . ASP A 1 484 ? -24.852 5.273 18.215 1.00 88.12 484 ASP A N 1
ATOM 3632 C CA . ASP A 1 484 ? -26.004 6.091 17.809 1.00 88.12 484 ASP A CA 1
ATOM 3633 C C . ASP A 1 484 ? -26.263 6.000 16.291 1.00 88.12 484 ASP A C 1
ATOM 3635 O O . ASP A 1 484 ? -25.479 5.395 15.558 1.00 88.12 484 ASP A O 1
ATOM 3639 N N . ASP A 1 485 ? -27.395 6.537 15.824 1.00 85.56 485 ASP A N 1
ATOM 3640 C CA . ASP A 1 485 ? -27.800 6.450 14.413 1.00 85.56 485 ASP A CA 1
ATOM 3641 C C . ASP A 1 485 ? -26.751 7.057 13.462 1.00 85.56 485 ASP A C 1
ATOM 3643 O O . ASP A 1 485 ? -26.345 6.409 12.497 1.00 85.56 485 ASP A O 1
ATOM 3647 N N . GLU A 1 486 ? -26.255 8.263 13.763 1.00 87.06 486 GLU A N 1
ATOM 3648 C CA . GLU A 1 486 ? -25.285 8.966 12.913 1.00 87.06 486 GLU A CA 1
ATOM 3649 C C . GLU A 1 486 ? -23.930 8.238 12.842 1.00 87.06 486 GLU A C 1
ATOM 3651 O O . GLU A 1 486 ? -23.363 8.079 11.754 1.00 87.06 486 GLU A O 1
ATOM 3656 N N . ASP A 1 487 ? -23.395 7.771 13.978 1.00 89.00 487 ASP A N 1
ATOM 3657 C CA . ASP A 1 487 ? -22.124 7.041 14.020 1.00 89.00 487 ASP A CA 1
ATOM 3658 C C . ASP A 1 487 ? -22.269 5.639 13.416 1.00 89.00 487 ASP A C 1
ATOM 3660 O O . ASP A 1 487 ? -21.368 5.177 12.710 1.00 89.00 487 ASP A O 1
ATOM 3664 N N . LEU A 1 488 ? -23.402 4.958 13.625 1.00 90.06 488 LEU A N 1
ATOM 3665 C CA . LEU A 1 488 ? -23.652 3.658 13.005 1.00 90.06 488 LEU A CA 1
ATOM 3666 C C . LEU A 1 488 ? -23.694 3.768 11.478 1.00 90.06 488 LEU A C 1
ATOM 3668 O O . LEU A 1 488 ? -23.026 2.979 10.807 1.00 90.06 488 LEU A O 1
ATOM 3672 N N . ASP A 1 489 ? -24.417 4.740 10.925 1.00 89.44 489 ASP A N 1
ATOM 3673 C CA . ASP A 1 489 ? -24.505 4.928 9.476 1.00 89.44 489 ASP A CA 1
ATOM 3674 C C . ASP A 1 489 ? -23.137 5.259 8.868 1.00 89.44 489 ASP A C 1
ATOM 3676 O O . ASP A 1 489 ? -22.735 4.667 7.858 1.00 89.44 489 ASP A O 1
ATOM 3680 N N . ALA A 1 490 ? -22.362 6.131 9.520 1.00 90.06 490 ALA A N 1
ATOM 3681 C CA . ALA A 1 490 ? -20.997 6.436 9.100 1.00 90.06 490 ALA A CA 1
ATOM 3682 C C . ALA A 1 490 ? -20.098 5.184 9.104 1.00 90.06 490 ALA A C 1
ATOM 3684 O O . ALA A 1 490 ? -19.327 4.969 8.161 1.00 90.06 490 ALA A O 1
ATOM 3685 N N . ARG A 1 491 ? -20.213 4.331 10.131 1.00 93.88 491 ARG A N 1
ATOM 3686 C CA . ARG A 1 491 ? -19.472 3.061 10.232 1.00 93.88 491 ARG A CA 1
ATOM 3687 C C . ARG A 1 491 ? -19.905 2.053 9.179 1.00 93.88 491 ARG A C 1
ATOM 3689 O O . ARG A 1 491 ? -19.043 1.416 8.584 1.00 93.88 491 ARG A O 1
ATOM 3696 N N . LEU A 1 492 ? -21.205 1.907 8.925 1.00 92.62 492 LEU A N 1
ATOM 3697 C CA . LEU A 1 492 ? -21.727 0.990 7.910 1.00 92.62 492 LEU A CA 1
ATOM 3698 C C . LEU A 1 492 ? -21.230 1.371 6.511 1.00 92.62 492 LEU A C 1
ATOM 3700 O O . LEU A 1 492 ? -20.773 0.502 5.768 1.00 92.62 492 LEU A O 1
ATOM 3704 N N . VAL A 1 493 ? -21.228 2.667 6.175 1.00 91.25 493 VAL A N 1
ATOM 3705 C CA . VAL A 1 493 ? -20.675 3.168 4.906 1.00 91.25 493 VAL A CA 1
ATOM 3706 C C . VAL A 1 493 ? -19.174 2.890 4.804 1.00 91.25 493 VAL A C 1
ATOM 3708 O O . VAL A 1 493 ? -18.703 2.436 3.759 1.00 91.25 493 VAL A O 1
ATOM 3711 N N . GLU A 1 494 ? -18.417 3.147 5.869 1.00 93.25 494 GLU A N 1
ATOM 3712 C CA . GLU A 1 494 ? -16.969 2.929 5.888 1.00 93.25 494 GLU A CA 1
ATOM 3713 C C . GLU A 1 494 ? -16.610 1.435 5.798 1.00 93.25 494 GLU A C 1
ATOM 3715 O O . GLU A 1 494 ? -15.718 1.058 5.036 1.00 93.25 494 GLU A O 1
ATOM 3720 N N . ILE A 1 495 ? -17.333 0.570 6.518 1.00 94.25 495 ILE A N 1
ATOM 3721 C CA . ILE A 1 495 ? -17.185 -0.889 6.446 1.00 94.25 495 ILE A CA 1
ATOM 3722 C C . ILE A 1 495 ? -17.533 -1.380 5.041 1.00 94.25 495 ILE A C 1
ATOM 3724 O O . ILE A 1 495 ? -16.757 -2.131 4.461 1.00 94.25 495 ILE A O 1
ATOM 3728 N N . TYR A 1 496 ? -18.634 -0.917 4.449 1.00 92.94 496 TYR A N 1
ATOM 3729 C CA . TYR A 1 496 ? -19.010 -1.295 3.087 1.00 92.94 496 TYR A CA 1
ATOM 3730 C C . TYR A 1 496 ? -17.930 -0.924 2.063 1.00 92.94 496 TYR A C 1
ATOM 3732 O O . TYR A 1 496 ? -17.508 -1.767 1.269 1.00 92.94 496 TYR A O 1
ATOM 3740 N N . ARG A 1 497 ? -17.434 0.322 2.106 1.00 91.06 497 ARG A N 1
ATOM 3741 C CA . ARG A 1 497 ? -16.355 0.778 1.216 1.00 91.06 497 ARG A CA 1
ATOM 3742 C C . ARG A 1 497 ? -15.098 -0.062 1.401 1.00 91.06 497 ARG A C 1
ATOM 3744 O O . ARG A 1 497 ? -14.541 -0.543 0.421 1.00 91.06 497 ARG A O 1
ATOM 3751 N N . HIS A 1 498 ? -14.676 -0.269 2.646 1.00 91.50 498 HIS A N 1
ATOM 3752 C CA . HIS A 1 498 ? -13.440 -0.984 2.928 1.00 91.50 498 HIS A CA 1
ATOM 3753 C C . HIS A 1 498 ? -13.522 -2.477 2.590 1.00 91.50 498 HIS A C 1
ATOM 3755 O O . HIS A 1 498 ? -12.551 -3.016 2.070 1.00 91.50 498 HIS A O 1
ATOM 3761 N N . ALA A 1 499 ? -14.668 -3.128 2.815 1.00 89.81 499 ALA A N 1
ATOM 3762 C CA . ALA A 1 499 ? -14.889 -4.517 2.419 1.00 89.81 499 ALA A CA 1
ATOM 3763 C C . ALA A 1 499 ? -14.778 -4.683 0.900 1.00 89.81 499 ALA A C 1
ATOM 3765 O O . ALA A 1 499 ? -14.085 -5.585 0.430 1.00 89.81 499 ALA A O 1
ATOM 3766 N N . ARG A 1 500 ? -15.376 -3.763 0.129 1.00 87.06 500 ARG A N 1
ATOM 3767 C CA . ARG A 1 500 ? -15.289 -3.789 -1.335 1.00 87.06 500 ARG A CA 1
ATOM 3768 C C . ARG A 1 500 ? -13.860 -3.565 -1.826 1.00 87.06 500 ARG A C 1
ATOM 3770 O O . ARG A 1 500 ? -13.369 -4.357 -2.620 1.00 87.06 500 ARG A O 1
ATOM 3777 N N . THR A 1 501 ? -13.172 -2.552 -1.297 1.00 83.88 501 THR A N 1
ATOM 3778 C CA . THR A 1 501 ? -11.767 -2.281 -1.637 1.00 83.88 501 THR A CA 1
ATOM 3779 C C . THR A 1 501 ? -10.858 -3.453 -1.263 1.00 83.88 501 THR A C 1
ATOM 3781 O O . THR A 1 501 ? -10.054 -3.875 -2.084 1.00 83.88 501 THR A O 1
ATOM 3784 N N . SER A 1 502 ? -11.014 -4.041 -0.072 1.00 82.12 502 SER A N 1
ATOM 3785 C CA . SER A 1 502 ? -10.207 -5.195 0.354 1.00 82.12 502 SER A CA 1
ATOM 3786 C C . SER A 1 502 ? -10.409 -6.397 -0.568 1.00 82.12 502 SER A C 1
ATOM 3788 O O . SER A 1 502 ? -9.440 -7.083 -0.890 1.00 82.12 502 SER A O 1
ATOM 3790 N N . LEU A 1 503 ? -11.643 -6.657 -1.005 1.00 77.50 503 LEU A N 1
ATOM 3791 C CA . LEU A 1 503 ? -11.946 -7.750 -1.925 1.00 77.50 503 LEU A CA 1
ATOM 3792 C C . LEU A 1 503 ? -11.408 -7.476 -3.341 1.00 77.50 503 LEU A C 1
ATOM 3794 O O . LEU A 1 503 ? -10.890 -8.386 -3.983 1.00 77.50 503 LEU A O 1
ATOM 3798 N N . GLU A 1 504 ? -11.489 -6.232 -3.821 1.00 72.88 504 GLU A N 1
ATOM 3799 C CA . GLU A 1 504 ? -10.926 -5.801 -5.111 1.00 72.88 504 GLU A CA 1
ATOM 3800 C C . GLU A 1 504 ? -9.386 -5.892 -5.129 1.00 72.88 504 GLU A C 1
ATOM 3802 O O . GLU A 1 504 ? -8.797 -6.320 -6.126 1.00 72.88 504 GLU A O 1
ATOM 3807 N N . GLU A 1 505 ? -8.731 -5.515 -4.026 1.00 71.38 505 GLU A N 1
ATOM 3808 C CA . GLU A 1 505 ? -7.270 -5.485 -3.905 1.00 71.38 505 GLU A CA 1
ATOM 3809 C C . GLU A 1 505 ? -6.662 -6.862 -3.639 1.00 71.38 505 GLU A C 1
ATOM 3811 O O . GLU A 1 505 ? -5.708 -7.238 -4.316 1.00 71.38 505 GLU A O 1
ATOM 3816 N N . SER A 1 506 ? -7.201 -7.602 -2.665 1.00 66.50 506 SER A N 1
ATOM 3817 C CA . SER A 1 506 ? -6.607 -8.856 -2.175 1.00 66.50 506 SER A CA 1
ATOM 3818 C C . SER A 1 506 ? -7.304 -10.121 -2.672 1.00 66.50 506 SER A C 1
ATOM 3820 O O . SER A 1 506 ? -6.783 -11.217 -2.487 1.00 66.50 506 SER A O 1
ATOM 3822 N N . GLY A 1 507 ? -8.503 -9.999 -3.253 1.00 67.06 507 GLY A N 1
ATOM 3823 C CA . GLY A 1 507 ? -9.326 -11.145 -3.644 1.00 67.06 507 GLY A CA 1
ATOM 3824 C C . GLY A 1 507 ? -9.894 -11.959 -2.474 1.00 67.06 507 GLY A C 1
ATOM 3825 O O . GLY A 1 507 ? -10.597 -12.932 -2.722 1.00 67.06 507 GLY A O 1
ATOM 3826 N N . ALA A 1 508 ? -9.623 -11.580 -1.219 1.00 73.50 508 ALA A N 1
ATOM 3827 C CA . ALA A 1 508 ? -10.043 -12.314 -0.028 1.00 73.50 508 ALA A CA 1
ATOM 3828 C C . ALA A 1 508 ? -11.044 -11.516 0.821 1.00 73.50 508 ALA A C 1
ATOM 3830 O O . ALA A 1 508 ? -10.883 -10.308 1.023 1.00 73.50 508 ALA A O 1
ATOM 3831 N N . ASN A 1 509 ? -12.050 -12.208 1.369 1.00 81.50 509 ASN A N 1
ATOM 3832 C CA . ASN A 1 509 ? -12.967 -11.620 2.340 1.00 81.50 509 ASN A CA 1
ATOM 3833 C C . ASN A 1 509 ? -12.278 -11.486 3.710 1.00 81.50 509 ASN A C 1
ATOM 3835 O O . ASN A 1 509 ? -11.813 -12.463 4.306 1.00 81.50 509 ASN A O 1
ATOM 3839 N N . THR A 1 510 ? -12.186 -10.249 4.195 1.00 88.94 510 THR A N 1
ATOM 3840 C CA . THR A 1 510 ? -11.555 -9.904 5.475 1.00 88.94 510 THR A CA 1
ATOM 3841 C C . THR A 1 510 ? -12.557 -9.421 6.520 1.00 88.94 510 THR A C 1
ATOM 3843 O O . THR A 1 510 ? -12.145 -9.048 7.618 1.00 88.94 510 THR A O 1
ATOM 3846 N N . LEU A 1 511 ? -13.855 -9.402 6.203 1.00 93.31 511 LEU A N 1
ATOM 3847 C CA . LEU A 1 511 ? -14.915 -8.959 7.101 1.00 93.31 511 LEU A CA 1
ATOM 3848 C C . LEU A 1 511 ? -15.454 -10.147 7.908 1.00 93.31 511 LEU A C 1
ATOM 3850 O O . LEU A 1 511 ? -15.912 -11.135 7.344 1.00 93.31 511 LEU A O 1
ATOM 3854 N N . TYR A 1 512 ? -15.420 -10.034 9.235 1.00 94.25 512 TYR A N 1
ATOM 3855 C CA . TYR A 1 512 ? -15.896 -11.079 10.141 1.00 94.25 512 TYR A CA 1
ATOM 3856 C C . TYR A 1 512 ? -16.703 -10.483 11.297 1.00 94.25 512 TYR A C 1
ATOM 3858 O O . TYR A 1 512 ? -16.481 -9.342 11.723 1.00 94.25 512 TYR A O 1
ATOM 3866 N N . LEU A 1 513 ? -17.600 -11.293 11.847 1.00 94.44 513 LEU A N 1
ATOM 3867 C CA . LEU A 1 513 ? -18.148 -11.136 13.184 1.00 94.44 513 LEU A CA 1
ATOM 3868 C C . LEU A 1 513 ? -17.234 -11.862 14.172 1.00 94.44 513 LEU A C 1
ATOM 3870 O O . LEU A 1 513 ? -17.166 -13.087 14.188 1.00 94.44 513 LEU A O 1
ATOM 3874 N N . ALA A 1 514 ? -16.525 -11.095 14.991 1.00 95.31 514 ALA A N 1
ATOM 3875 C CA . ALA A 1 514 ? -15.797 -11.611 16.137 1.00 95.31 514 ALA A CA 1
ATOM 3876 C C . ALA A 1 514 ? -16.777 -11.923 17.268 1.00 95.31 514 ALA A C 1
ATOM 3878 O O . ALA A 1 514 ? -17.477 -11.020 17.727 1.00 95.31 514 ALA A O 1
ATOM 3879 N N . VAL A 1 515 ? -16.784 -13.172 17.719 1.00 93.94 515 VAL A N 1
ATOM 3880 C CA . VAL A 1 515 ? -17.612 -13.709 18.796 1.00 93.94 515 VAL A CA 1
ATOM 3881 C C . VAL A 1 515 ? -16.699 -14.107 19.953 1.00 93.94 515 VAL A C 1
ATOM 3883 O O . VAL A 1 515 ? -15.809 -14.948 19.810 1.00 93.94 515 VAL A O 1
ATOM 3886 N N . GLY A 1 516 ? -16.907 -13.470 21.104 1.00 94.62 516 GLY A N 1
ATOM 3887 C CA . GLY A 1 516 ? -16.097 -13.662 22.299 1.00 94.62 516 GLY A CA 1
ATOM 3888 C C . GLY A 1 516 ? -14.722 -13.004 22.214 1.00 94.62 516 GLY A C 1
ATOM 3889 O O . GLY A 1 516 ? -14.082 -12.944 21.162 1.00 94.62 516 GLY A O 1
ATOM 3890 N N . PHE A 1 517 ? -14.238 -12.517 23.354 1.00 96.06 517 PHE A N 1
ATOM 3891 C CA . PHE A 1 517 ? -12.913 -11.919 23.470 1.00 96.06 517 PHE A CA 1
ATOM 3892 C C . PHE A 1 517 ? -12.174 -12.453 24.690 1.00 96.06 517 PHE A C 1
ATOM 3894 O O . PHE A 1 517 ? -12.704 -12.435 25.796 1.00 96.06 517 PHE A O 1
ATOM 3901 N N . LEU A 1 518 ? -10.909 -12.828 24.524 1.00 96.00 518 LEU A N 1
ATOM 3902 C CA . LEU A 1 518 ? -9.991 -12.977 25.645 1.00 96.00 518 LEU A CA 1
ATOM 3903 C C . LEU A 1 518 ? -9.446 -11.601 26.021 1.00 96.00 518 LEU A C 1
ATOM 3905 O O . LEU A 1 518 ? -8.779 -10.944 25.214 1.00 96.00 518 LEU A O 1
ATOM 3909 N N . ARG A 1 519 ? -9.693 -11.174 27.255 1.00 95.44 519 ARG A N 1
ATOM 3910 C CA . ARG A 1 519 ? -8.995 -10.052 27.870 1.00 95.44 519 ARG A CA 1
ATOM 3911 C C . ARG A 1 519 ? -7.763 -10.588 28.595 1.00 95.44 519 ARG A C 1
ATOM 3913 O O . ARG A 1 519 ? -7.888 -11.307 29.582 1.00 95.44 519 ARG A O 1
ATOM 3920 N N . TRP A 1 520 ? -6.579 -10.231 28.110 1.00 93.62 520 TRP A N 1
ATOM 3921 C CA . TRP A 1 520 ? -5.302 -10.780 28.574 1.00 93.62 520 TRP A CA 1
ATOM 3922 C C . TRP A 1 520 ? -4.242 -9.693 28.798 1.00 93.62 520 TRP A C 1
ATOM 3924 O O . TRP A 1 520 ? -4.431 -8.528 28.438 1.00 93.62 520 TRP A O 1
ATOM 3934 N N . PHE A 1 521 ? -3.126 -10.064 29.424 1.00 90.75 521 PHE A N 1
ATOM 3935 C CA . PHE A 1 521 ? -2.011 -9.170 29.753 1.00 90.75 521 PHE A CA 1
ATOM 3936 C C . PHE A 1 521 ? -0.686 -9.788 29.297 1.00 90.75 521 PHE A C 1
ATOM 3938 O O . PHE A 1 521 ? -0.441 -10.958 29.566 1.00 90.75 521 PHE A O 1
ATOM 3945 N N . GLU A 1 522 ? 0.168 -8.992 28.641 1.00 85.94 522 GLU A N 1
ATOM 3946 C CA . GLU A 1 522 ? 1.461 -9.447 28.092 1.00 85.94 522 GLU A CA 1
ATOM 3947 C C . GLU A 1 522 ? 2.422 -9.962 29.169 1.00 85.94 522 GLU A C 1
ATOM 3949 O O . GLU A 1 522 ? 3.093 -10.969 28.978 1.00 85.94 522 GLU A O 1
ATOM 3954 N N . THR A 1 523 ? 2.473 -9.275 30.309 1.00 83.38 523 THR A N 1
ATOM 3955 C CA . THR A 1 523 ? 3.271 -9.674 31.470 1.00 83.38 523 THR A CA 1
ATOM 3956 C C . THR A 1 523 ? 2.455 -9.487 32.748 1.00 83.38 523 THR A C 1
ATOM 3958 O O . THR A 1 523 ? 1.493 -8.703 32.745 1.00 83.38 523 THR A O 1
ATOM 3961 N N . PRO A 1 524 ? 2.828 -10.145 33.860 1.00 77.31 524 PRO A N 1
ATOM 3962 C CA . PRO A 1 524 ? 2.156 -9.967 35.148 1.00 77.31 524 PRO A CA 1
ATOM 3963 C C . PRO A 1 524 ? 2.096 -8.501 35.613 1.00 77.31 524 PRO A C 1
ATOM 3965 O O . PRO A 1 524 ? 1.105 -8.079 36.213 1.00 77.31 524 PRO A O 1
ATOM 3968 N N . GLU A 1 525 ? 3.118 -7.706 35.288 1.00 80.06 525 GLU A N 1
ATOM 3969 C CA . GLU A 1 525 ? 3.246 -6.288 35.650 1.00 80.06 525 GLU A CA 1
ATOM 3970 C C . GLU A 1 525 ? 2.478 -5.351 34.707 1.00 80.06 525 GLU A C 1
ATOM 3972 O O . GLU A 1 525 ? 2.273 -4.176 35.027 1.00 80.06 525 GLU A O 1
ATOM 3977 N N . SER A 1 526 ? 2.051 -5.837 33.537 1.00 84.69 526 SER A N 1
ATOM 3978 C CA . SER A 1 526 ? 1.368 -5.005 32.551 1.00 84.69 526 SER A CA 1
ATOM 3979 C C . SER A 1 526 ? 0.035 -4.490 33.092 1.00 84.69 526 SER A C 1
ATOM 3981 O O . SER A 1 526 ? -0.797 -5.234 33.619 1.00 84.69 526 SER A O 1
ATOM 3983 N N . GLN A 1 527 ? -0.192 -3.187 32.935 1.00 82.06 527 GLN A N 1
ATOM 3984 C CA . GLN A 1 527 ? -1.439 -2.527 33.334 1.00 82.06 527 GLN A CA 1
ATOM 3985 C C . GLN A 1 527 ? -2.409 -2.321 32.168 1.00 82.06 527 GLN A C 1
ATOM 3987 O O . GLN A 1 527 ? -3.556 -1.936 32.381 1.00 82.06 527 GLN A O 1
ATOM 3992 N N . LYS A 1 528 ? -1.976 -2.587 30.930 1.00 85.75 528 LYS A N 1
ATOM 3993 C CA . LYS A 1 528 ? -2.799 -2.382 29.733 1.00 85.75 528 LYS A CA 1
ATOM 3994 C C . LYS A 1 528 ? -3.460 -3.704 29.333 1.00 85.75 528 LYS A C 1
ATOM 3996 O O . LYS A 1 528 ? -2.739 -4.597 28.887 1.00 85.75 528 LYS A O 1
ATOM 4001 N N . PRO A 1 529 ? -4.794 -3.846 29.468 1.00 89.81 529 PRO A N 1
ATOM 4002 C CA . PRO A 1 529 ? -5.480 -5.040 28.999 1.00 89.81 529 PRO A CA 1
ATOM 4003 C C . PRO A 1 529 ? -5.449 -5.094 27.470 1.00 89.81 529 PRO A C 1
ATOM 4005 O O . PRO A 1 529 ? -5.673 -4.090 26.788 1.00 89.81 529 PRO A O 1
ATOM 4008 N N . ARG A 1 530 ? -5.178 -6.280 26.936 1.00 92.75 530 ARG A N 1
ATOM 4009 C CA . ARG A 1 530 ? -5.291 -6.622 25.518 1.00 92.75 530 ARG A CA 1
ATOM 4010 C C . ARG A 1 530 ? -6.579 -7.394 25.302 1.00 92.75 530 ARG A C 1
ATOM 4012 O O . ARG A 1 530 ? -7.031 -8.091 26.203 1.00 92.75 530 ARG A O 1
ATOM 4019 N N . ARG A 1 531 ? -7.176 -7.249 24.123 1.00 94.25 531 ARG A N 1
ATOM 4020 C CA . ARG A 1 531 ? -8.399 -7.957 23.733 1.00 94.25 531 ARG A CA 1
ATOM 4021 C C . ARG A 1 531 ? -8.118 -8.746 22.467 1.00 94.25 531 ARG A C 1
ATOM 4023 O O . ARG A 1 531 ? -7.737 -8.139 21.474 1.00 94.25 531 ARG A O 1
ATOM 4030 N N . ALA A 1 532 ? -8.316 -10.053 22.483 1.00 95.12 532 ALA A N 1
ATOM 4031 C CA . ALA A 1 532 ? -8.167 -10.899 21.304 1.00 95.12 532 ALA A CA 1
ATOM 4032 C C . ALA A 1 532 ? -9.505 -11.587 21.002 1.00 95.12 532 ALA A C 1
ATOM 4034 O O . ALA A 1 532 ? -10.070 -12.169 21.926 1.00 95.12 532 ALA A O 1
ATOM 4035 N N . PRO A 1 533 ? -10.041 -11.508 19.770 1.00 95.56 533 PRO A N 1
ATOM 4036 C CA . PRO A 1 533 ? -11.250 -12.247 19.406 1.00 95.56 533 PRO A CA 1
ATOM 4037 C C . PRO A 1 533 ? -11.004 -13.758 19.503 1.00 95.56 533 PRO A C 1
ATOM 4039 O O . PRO A 1 533 ? -9.877 -14.202 19.280 1.00 95.56 533 PRO A O 1
ATOM 4042 N N . LEU A 1 534 ? -12.032 -14.537 19.828 1.00 94.38 534 LEU A N 1
ATOM 4043 C CA . LEU A 1 534 ? -11.916 -15.989 19.999 1.00 94.38 534 LEU A CA 1
ATOM 4044 C C . LEU A 1 534 ? -12.372 -16.750 18.753 1.00 94.38 534 LEU A C 1
ATOM 4046 O O . LEU A 1 534 ? -11.584 -17.491 18.161 1.00 94.38 534 LEU A O 1
ATOM 4050 N N . LEU A 1 535 ? -13.614 -16.505 18.336 1.00 92.75 535 LEU A N 1
ATOM 4051 C CA . LEU A 1 535 ? -14.250 -17.101 17.166 1.00 92.75 535 LEU A CA 1
ATOM 4052 C C . LEU A 1 535 ? -14.595 -16.005 16.152 1.00 92.75 535 LEU A C 1
ATOM 4054 O O . LEU A 1 535 ? -14.969 -14.896 16.530 1.00 92.75 535 LEU A O 1
ATOM 4058 N N . LEU A 1 536 ? -14.433 -16.284 14.863 1.00 92.75 536 LEU A N 1
ATOM 4059 C CA . LEU A 1 536 ? -14.633 -15.332 13.773 1.00 92.75 536 LEU A CA 1
ATOM 4060 C C . LEU A 1 536 ? -15.531 -15.958 12.704 1.00 92.75 536 LEU A C 1
ATOM 4062 O O . LEU A 1 536 ? -15.114 -16.872 11.998 1.00 92.75 536 LEU A O 1
ATOM 4066 N N . LEU A 1 537 ? -16.751 -15.438 12.579 1.00 91.12 537 LEU A N 1
ATOM 4067 C CA . LEU A 1 537 ? -17.737 -15.858 11.580 1.00 91.12 537 LEU A CA 1
ATOM 4068 C C . LEU A 1 537 ? -17.615 -14.955 10.342 1.00 91.12 537 LEU A C 1
ATOM 4070 O O . LEU A 1 537 ? -17.662 -13.730 10.496 1.00 91.12 537 LEU A O 1
ATOM 4074 N N . PRO A 1 538 ? -17.410 -15.493 9.132 1.00 90.94 538 PRO A N 1
ATOM 4075 C CA . PRO A 1 538 ? -17.190 -14.676 7.943 1.00 90.94 538 PRO A CA 1
ATOM 4076 C C . PRO A 1 538 ? -18.483 -13.986 7.502 1.00 90.94 538 PRO A C 1
ATOM 4078 O O . PRO A 1 538 ? -19.543 -14.599 7.424 1.00 90.94 538 PRO A O 1
ATOM 4081 N N . LEU A 1 539 ? -18.403 -12.684 7.224 1.00 92.44 539 LEU A N 1
ATOM 4082 C CA . LEU A 1 539 ? -19.556 -11.873 6.840 1.00 92.44 539 LEU A CA 1
ATOM 4083 C C . LEU A 1 539 ? -19.334 -11.181 5.495 1.00 92.44 539 LEU A C 1
ATOM 4085 O O . LEU A 1 539 ? -18.239 -10.721 5.180 1.00 92.44 539 LEU A O 1
ATOM 4089 N N . VAL A 1 540 ? -20.416 -10.994 4.749 1.00 91.25 540 VAL A N 1
ATOM 4090 C CA . VAL A 1 540 ? -20.512 -10.112 3.583 1.00 91.25 540 VAL A CA 1
ATOM 4091 C C . VAL A 1 540 ? -21.468 -8.973 3.915 1.00 91.25 540 VAL A C 1
ATOM 4093 O O . VAL A 1 540 ? -22.511 -9.181 4.528 1.00 91.25 540 VAL A O 1
ATOM 4096 N N . ILE A 1 541 ? -21.122 -7.746 3.525 1.00 93.12 541 ILE A N 1
ATOM 4097 C CA . ILE A 1 541 ? -22.000 -6.582 3.681 1.00 93.12 541 ILE A CA 1
ATOM 4098 C C . ILE A 1 541 ? -22.633 -6.209 2.339 1.00 93.12 541 ILE A C 1
ATOM 4100 O O . ILE A 1 541 ? -21.953 -5.835 1.384 1.00 93.12 541 ILE A O 1
ATOM 4104 N N . GLU A 1 542 ? -23.957 -6.277 2.282 1.00 90.75 542 GLU A N 1
ATOM 4105 C CA . GLU A 1 542 ? -24.761 -5.917 1.120 1.00 90.75 542 GLU A CA 1
ATOM 4106 C C . GLU A 1 542 ? -25.452 -4.572 1.343 1.00 90.75 542 GLU A C 1
ATOM 4108 O O . GLU A 1 542 ? -25.931 -4.264 2.439 1.00 90.75 542 GLU A O 1
ATOM 4113 N N . ARG A 1 543 ? -25.542 -3.768 0.282 1.00 87.31 543 ARG A N 1
ATOM 4114 C CA . ARG A 1 543 ? -26.342 -2.541 0.273 1.00 87.31 543 ARG A CA 1
ATOM 4115 C C . ARG A 1 543 ? -27.630 -2.807 -0.495 1.00 87.31 543 ARG A C 1
ATOM 4117 O O . ARG A 1 543 ? -27.566 -3.082 -1.688 1.00 87.31 543 ARG A O 1
ATOM 4124 N N . LEU A 1 544 ? -28.775 -2.711 0.180 1.00 80.44 544 LEU A N 1
ATOM 4125 C CA . LEU A 1 544 ? -30.082 -2.986 -0.428 1.00 80.44 544 LEU A CA 1
ATOM 4126 C C . LEU A 1 544 ? -30.578 -1.783 -1.242 1.00 80.44 544 LEU A C 1
ATOM 4128 O O . LEU A 1 544 ? -30.895 -1.911 -2.420 1.00 80.44 544 LEU A O 1
ATOM 4132 N N . SER A 1 545 ? -30.588 -0.592 -0.637 1.00 74.38 545 SER A N 1
ATOM 4133 C CA . SER A 1 545 ? -30.884 0.680 -1.308 1.00 74.38 545 SER A CA 1
ATOM 4134 C C . SER A 1 545 ? -30.388 1.864 -0.467 1.00 74.38 545 SER A C 1
ATOM 4136 O O . SER A 1 545 ? -29.838 1.679 0.622 1.00 74.38 545 SER A O 1
ATOM 4138 N N . VAL A 1 546 ? -30.556 3.100 -0.955 1.00 67.38 546 VAL A N 1
ATOM 4139 C CA . VAL A 1 546 ? -30.253 4.308 -0.161 1.00 67.38 546 VAL A CA 1
ATOM 4140 C C . VAL A 1 546 ? -31.169 4.411 1.067 1.00 67.38 546 VAL A C 1
ATOM 4142 O O . VAL A 1 546 ? -30.708 4.858 2.109 1.00 67.38 546 VAL A O 1
ATOM 4145 N N . GLN A 1 547 ? -32.423 3.957 0.962 1.00 63.28 547 GLN A N 1
ATOM 4146 C CA . GLN A 1 547 ? -33.428 4.048 2.030 1.00 63.28 547 GLN A CA 1
ATOM 4147 C C . GLN A 1 547 ? -33.463 2.811 2.944 1.00 63.28 547 GLN A C 1
ATOM 4149 O O . GLN A 1 547 ? -33.726 2.935 4.136 1.00 63.28 547 GLN A O 1
ATOM 4154 N N . GLU A 1 548 ? -33.195 1.611 2.416 1.00 66.50 548 GLU A N 1
ATOM 4155 C CA . GLU A 1 548 ? -33.216 0.365 3.202 1.00 66.50 548 GLU A CA 1
ATOM 4156 C C . GLU A 1 548 ? -31.902 0.074 3.943 1.00 66.50 548 GLU A C 1
ATOM 4158 O O . GLU A 1 548 ? -31.880 -0.782 4.831 1.00 66.50 548 GLU A O 1
ATOM 4163 N N . GLY A 1 549 ? -30.819 0.778 3.599 1.00 83.31 549 GLY A N 1
ATOM 4164 C CA . GLY A 1 549 ? -29.529 0.681 4.277 1.00 83.31 549 GLY A CA 1
ATOM 4165 C C . GLY A 1 549 ? -28.731 -0.580 3.928 1.00 83.31 549 GLY A C 1
ATOM 4166 O O . GLY A 1 549 ? -28.716 -1.045 2.782 1.00 83.31 549 GLY A O 1
ATOM 4167 N N . PHE A 1 550 ? -28.019 -1.101 4.930 1.00 89.19 550 PHE A N 1
ATOM 4168 C CA . PHE A 1 550 ? -27.074 -2.211 4.801 1.00 89.19 550 PHE A CA 1
ATOM 4169 C C . PHE A 1 550 ? -27.562 -3.476 5.513 1.00 89.19 550 PHE A C 1
ATOM 4171 O O . PHE A 1 550 ? -28.298 -3.420 6.503 1.00 89.19 550 PHE A O 1
ATOM 4178 N N . ARG A 1 551 ? -27.111 -4.631 5.027 1.00 90.75 551 ARG A N 1
ATOM 4179 C CA . ARG A 1 551 ? -27.368 -5.943 5.619 1.00 90.75 551 ARG A CA 1
ATOM 4180 C C . ARG A 1 551 ? -26.078 -6.750 5.670 1.00 90.75 551 ARG A C 1
ATOM 4182 O O . ARG A 1 551 ? -25.309 -6.715 4.717 1.00 90.75 551 ARG A O 1
ATOM 4189 N N . PHE A 1 552 ? -25.867 -7.484 6.755 1.00 92.44 552 PHE A N 1
ATOM 4190 C CA . PHE A 1 552 ? -24.823 -8.498 6.825 1.00 92.44 552 PHE A CA 1
ATOM 4191 C C . PHE A 1 552 ? -25.398 -9.855 6.446 1.00 92.44 552 PHE A C 1
ATOM 4193 O O . PHE A 1 552 ? -26.510 -10.203 6.852 1.00 92.44 552 PHE A O 1
ATOM 4200 N N . VAL A 1 553 ? -24.632 -10.595 5.663 1.00 90.69 553 VAL A N 1
ATOM 4201 C CA . VAL A 1 553 ? -24.927 -11.949 5.217 1.00 90.69 553 VAL A CA 1
ATOM 4202 C C . VAL A 1 553 ? -23.789 -12.844 5.692 1.00 90.69 553 VAL A C 1
ATOM 4204 O O . VAL A 1 553 ? -22.635 -12.424 5.620 1.00 90.69 553 VAL A O 1
ATOM 4207 N N . LEU A 1 554 ? -24.101 -14.021 6.226 1.00 87.44 554 LEU A N 1
ATOM 4208 C CA . LEU A 1 554 ? -23.087 -15.024 6.542 1.00 87.44 554 LEU A CA 1
ATOM 4209 C C . LEU A 1 554 ? -22.490 -15.528 5.223 1.00 87.44 554 LEU A C 1
ATOM 4211 O O . LEU A 1 554 ? -23.235 -15.867 4.306 1.00 87.44 554 LEU A O 1
ATOM 4215 N N . ASP A 1 555 ? -21.168 -15.482 5.106 1.00 85.44 555 ASP A N 1
ATOM 4216 C CA . ASP A 1 555 ? -20.459 -16.029 3.946 1.00 85.44 555 ASP A CA 1
ATOM 4217 C C . ASP A 1 555 ? -20.479 -17.564 4.012 1.00 85.44 555 ASP A C 1
ATOM 4219 O O . ASP A 1 555 ? -20.522 -18.126 5.103 1.00 85.44 555 ASP A O 1
ATOM 4223 N N . ASP A 1 556 ? -20.365 -18.247 2.872 1.00 76.75 556 ASP A N 1
ATOM 4224 C CA . ASP A 1 556 ? -20.347 -19.722 2.817 1.00 76.75 556 ASP A CA 1
ATOM 4225 C C . ASP A 1 556 ? -19.028 -20.320 3.358 1.00 76.75 556 ASP A C 1
ATOM 4227 O O . ASP A 1 556 ? -18.820 -21.533 3.348 1.00 76.75 556 ASP A O 1
ATOM 4231 N N . ALA A 1 557 ? -18.094 -19.470 3.792 1.00 77.69 557 ALA A N 1
ATOM 4232 C CA . ALA A 1 557 ? -16.838 -19.888 4.390 1.00 77.69 557 ALA A CA 1
ATOM 4233 C C . ALA A 1 557 ? -17.033 -20.392 5.831 1.00 77.69 557 ALA A C 1
ATOM 4235 O O . ALA A 1 557 ? -17.856 -19.884 6.589 1.00 77.69 557 ALA A O 1
ATOM 4236 N N . GLU A 1 558 ? -16.207 -21.354 6.235 1.00 80.31 558 GLU A N 1
ATOM 4237 C CA . GLU A 1 558 ? -16.269 -21.936 7.577 1.00 80.31 558 GLU A CA 1
ATOM 4238 C C . GLU A 1 558 ? -15.897 -20.920 8.679 1.00 80.31 558 GLU A C 1
ATOM 4240 O O . GLU A 1 558 ? -14.978 -20.101 8.490 1.00 80.31 558 GLU A O 1
ATOM 4245 N N . PRO A 1 559 ? -16.560 -20.984 9.852 1.00 85.44 559 PRO A N 1
ATOM 4246 C CA . PRO A 1 559 ? -16.147 -20.281 11.062 1.00 85.44 559 PRO A CA 1
ATOM 4247 C C . PRO A 1 559 ? -14.685 -20.542 11.427 1.00 85.44 559 PRO A C 1
ATOM 4249 O O . PRO A 1 559 ? -14.173 -21.652 11.309 1.00 85.44 559 PRO A O 1
ATOM 4252 N N . ARG A 1 560 ? -13.991 -19.511 11.918 1.00 85.62 560 ARG A N 1
ATOM 4253 C CA . ARG A 1 560 ? -12.555 -19.596 12.211 1.00 85.62 560 ARG A CA 1
ATOM 4254 C C . ARG A 1 560 ? -12.248 -19.304 13.663 1.00 85.62 560 ARG A C 1
ATOM 4256 O O . ARG A 1 560 ? -12.551 -18.226 14.169 1.00 85.62 560 ARG A O 1
ATOM 4263 N N . LEU A 1 561 ? -11.529 -20.217 14.306 1.00 88.50 561 LEU A N 1
ATOM 4264 C CA . LEU A 1 561 ? -10.849 -19.922 15.561 1.00 88.50 561 LEU A CA 1
ATOM 4265 C C . LEU A 1 561 ? -9.673 -18.979 15.313 1.00 88.50 561 LEU A C 1
ATOM 4267 O O . LEU A 1 561 ? -8.996 -19.030 14.281 1.00 88.50 561 LEU A O 1
ATOM 4271 N N . ASN A 1 562 ? -9.390 -18.124 16.289 1.00 90.56 562 ASN A N 1
ATOM 4272 C CA . ASN A 1 562 ? -8.223 -17.264 16.241 1.00 90.56 562 ASN A CA 1
ATOM 4273 C C . ASN A 1 562 ? -6.931 -18.062 16.477 1.00 90.56 562 ASN A C 1
ATOM 4275 O O . ASN A 1 562 ? -6.364 -18.095 17.570 1.00 90.56 562 ASN A O 1
ATOM 4279 N N . GLN A 1 563 ? -6.436 -18.676 15.409 1.00 84.94 563 GLN A N 1
ATOM 4280 C CA . GLN A 1 563 ? -5.229 -19.494 15.439 1.00 84.94 563 GLN A CA 1
ATOM 4281 C C . GLN A 1 563 ? -3.985 -18.701 15.857 1.00 84.94 563 GLN A C 1
ATOM 4283 O O . GLN A 1 563 ? -3.108 -19.228 16.535 1.00 84.94 563 GLN A O 1
ATOM 4288 N N . THR A 1 564 ? -3.906 -17.411 15.510 1.00 86.88 564 THR A N 1
ATOM 4289 C CA . THR A 1 564 ? -2.785 -16.561 15.942 1.00 86.88 564 THR A CA 1
ATOM 4290 C C . THR A 1 564 ? -2.749 -16.416 17.462 1.00 86.88 564 THR A C 1
ATOM 4292 O O . THR A 1 564 ? -1.672 -16.474 18.054 1.00 86.88 564 THR A O 1
ATOM 4295 N N . LEU A 1 565 ? -3.916 -16.282 18.102 1.00 90.50 565 LEU A N 1
ATOM 4296 C CA . LEU A 1 565 ? -4.017 -16.299 19.558 1.00 90.50 565 LEU A CA 1
ATOM 4297 C C . LEU A 1 565 ? -3.599 -17.658 20.124 1.00 90.50 565 LEU A C 1
ATOM 4299 O O . LEU A 1 565 ? -2.759 -17.684 21.015 1.00 90.50 565 LEU A O 1
ATOM 4303 N N . LEU A 1 566 ? -4.111 -18.772 19.595 1.00 88.94 566 LEU A N 1
ATOM 4304 C CA . LEU A 1 566 ? -3.748 -20.115 20.073 1.00 88.94 566 LEU A CA 1
ATOM 4305 C C . LEU A 1 566 ? -2.231 -20.362 20.021 1.00 88.94 566 LEU A C 1
ATOM 4307 O O . LEU A 1 566 ? -1.650 -20.865 20.981 1.00 88.94 566 LEU A O 1
ATOM 4311 N N . GLN A 1 567 ? -1.568 -19.931 18.944 1.00 83.94 567 GLN A N 1
ATOM 4312 C CA . GLN A 1 567 ? -0.110 -20.022 18.822 1.00 83.94 567 GLN A CA 1
ATOM 4313 C C . GLN A 1 567 ? 0.625 -19.126 19.825 1.00 83.94 567 GLN A C 1
ATOM 4315 O O . GLN A 1 567 ? 1.627 -19.553 20.397 1.00 83.94 567 GLN A O 1
ATOM 4320 N N . LEU A 1 568 ? 0.137 -17.904 20.071 1.00 88.25 568 LEU A N 1
ATOM 4321 C CA . LEU A 1 568 ? 0.697 -17.024 21.101 1.00 88.25 568 LEU A CA 1
ATOM 4322 C C . LEU A 1 568 ? 0.593 -17.670 22.491 1.00 88.25 568 LEU A C 1
ATOM 4324 O O . LEU A 1 568 ? 1.574 -17.698 23.230 1.00 88.25 568 LEU A O 1
ATOM 4328 N N . LEU A 1 569 ? -0.584 -18.208 22.825 1.00 90.00 569 LEU A N 1
ATOM 4329 C CA . LEU A 1 569 ? -0.851 -18.882 24.096 1.00 90.00 569 LEU A CA 1
ATOM 4330 C C . LEU A 1 569 ? 0.092 -20.069 24.304 1.00 90.00 569 LEU A C 1
ATOM 4332 O O . LEU A 1 569 ? 0.722 -20.177 25.355 1.00 90.00 569 LEU A O 1
ATOM 4336 N N . GLN A 1 570 ? 0.264 -20.901 23.277 1.00 88.00 570 GLN A N 1
ATOM 4337 C CA . GLN A 1 570 ? 1.174 -22.039 23.319 1.00 88.00 570 GLN A CA 1
ATOM 4338 C C . GLN A 1 570 ? 2.641 -21.610 23.448 1.00 88.00 570 GLN A C 1
ATOM 4340 O O . GLN A 1 570 ? 3.380 -22.194 24.235 1.00 88.00 570 GLN A O 1
ATOM 4345 N N . ARG A 1 571 ? 3.092 -20.635 22.650 1.00 85.62 571 ARG A N 1
ATOM 4346 C CA . ARG A 1 571 ? 4.515 -20.284 22.535 1.00 85.62 571 ARG A CA 1
ATOM 4347 C C . ARG A 1 571 ? 5.015 -19.456 23.713 1.00 85.62 571 ARG A C 1
ATOM 4349 O O . ARG A 1 571 ? 6.105 -19.718 24.213 1.00 85.62 571 ARG A O 1
ATOM 4356 N N . ASP A 1 572 ? 4.238 -18.456 24.120 1.00 87.38 572 ASP A N 1
ATOM 4357 C CA . ASP A 1 572 ? 4.690 -17.439 25.073 1.00 87.38 572 ASP A CA 1
ATOM 4358 C C . ASP A 1 572 ? 4.206 -17.735 26.503 1.00 87.38 572 ASP A C 1
ATOM 4360 O O . ASP A 1 572 ? 4.827 -17.276 27.461 1.00 87.38 572 ASP A O 1
ATOM 4364 N N . PHE A 1 573 ? 3.141 -18.533 26.660 1.00 87.88 573 PHE A N 1
ATOM 4365 C CA . PHE A 1 573 ? 2.536 -18.845 27.962 1.00 87.88 573 PHE A CA 1
ATOM 4366 C C . PHE A 1 573 ? 2.439 -20.348 28.275 1.00 87.88 573 PHE A C 1
ATOM 4368 O O . PHE A 1 573 ? 2.007 -20.695 29.370 1.00 87.88 573 PHE A O 1
ATOM 4375 N N . ASP A 1 574 ? 2.833 -21.230 27.346 1.00 86.94 574 ASP A N 1
ATOM 4376 C CA . ASP A 1 574 ? 2.664 -22.693 27.441 1.00 86.94 574 ASP A CA 1
ATOM 4377 C C . ASP A 1 574 ? 1.217 -23.127 27.764 1.00 86.94 574 ASP A C 1
ATOM 4379 O O . ASP A 1 574 ? 0.959 -24.143 28.409 1.00 86.94 574 ASP A O 1
ATOM 4383 N N . LEU A 1 575 ? 0.243 -22.334 27.305 1.00 88.00 575 LEU A N 1
ATOM 4384 C CA . LEU A 1 575 ? -1.184 -22.577 27.498 1.00 88.00 575 LEU A CA 1
ATOM 4385 C C . LEU A 1 575 ? -1.775 -23.260 26.273 1.00 88.00 575 LEU A C 1
ATOM 4387 O O . LEU A 1 575 ? -1.703 -22.742 25.158 1.00 88.00 575 LEU A O 1
ATOM 4391 N N . ARG A 1 576 ? -2.422 -24.404 26.503 1.00 86.69 576 ARG A N 1
ATOM 4392 C CA . ARG A 1 576 ? -3.206 -25.117 25.492 1.00 86.69 576 ARG A CA 1
ATOM 4393 C C . ARG A 1 576 ? -4.686 -24.911 25.740 1.00 86.69 576 ARG A C 1
ATOM 4395 O O . ARG A 1 576 ? -5.150 -25.081 26.863 1.00 86.69 576 ARG A O 1
ATOM 4402 N N . VAL A 1 577 ? -5.410 -24.577 24.680 1.00 86.88 577 VAL A N 1
ATOM 4403 C CA . VAL A 1 577 ? -6.872 -24.553 24.686 1.00 86.88 577 VAL A CA 1
ATOM 4404 C C . VAL A 1 577 ? -7.330 -25.851 24.035 1.00 86.88 577 VAL A C 1
ATOM 4406 O O . VAL A 1 577 ? -6.977 -26.118 22.889 1.00 86.88 577 VAL A O 1
ATOM 4409 N N . ASP A 1 578 ? -8.037 -26.683 24.793 1.00 81.44 578 ASP A N 1
ATOM 4410 C CA . ASP A 1 578 ? -8.463 -28.009 24.345 1.00 81.44 578 ASP A CA 1
ATOM 4411 C C . ASP A 1 578 ? -9.763 -27.895 23.539 1.00 81.44 578 ASP A C 1
ATOM 4413 O O . ASP A 1 578 ? -10.852 -27.837 24.106 1.00 81.44 578 ASP A O 1
ATOM 4417 N N . LEU A 1 579 ? -9.624 -27.754 22.219 1.00 76.00 579 LEU A N 1
ATOM 4418 C CA . LEU A 1 579 ? -10.738 -27.595 21.273 1.00 76.00 579 LEU A CA 1
ATOM 4419 C C . LEU A 1 579 ? -10.784 -28.691 20.198 1.00 76.00 579 LEU A C 1
ATOM 4421 O O . LEU A 1 579 ? -11.749 -28.737 19.453 1.00 76.00 579 LEU A O 1
ATOM 4425 N N . GLY A 1 580 ? -9.784 -29.578 20.121 1.00 67.69 580 GLY A N 1
ATOM 4426 C CA . GLY A 1 580 ? -9.606 -30.493 18.983 1.00 67.69 580 GLY A CA 1
ATOM 4427 C C . GLY A 1 580 ? -8.927 -29.836 17.768 1.00 67.69 580 GLY A C 1
ATOM 4428 O O . GLY A 1 580 ? -8.357 -28.750 17.881 1.00 67.69 580 GLY A O 1
ATOM 4429 N N . GLU A 1 581 ? -8.926 -30.525 16.619 1.00 58.09 581 GLU A N 1
ATOM 4430 C CA . GLU A 1 581 ? -8.416 -29.984 15.339 1.00 58.09 581 GLU A CA 1
ATOM 4431 C C . GLU A 1 581 ? -9.425 -29.038 14.660 1.00 58.09 581 GLU A C 1
ATOM 4433 O O . GLU A 1 581 ? -9.023 -28.070 14.013 1.00 58.09 581 GLU A O 1
ATOM 4438 N N . GLU A 1 582 ? -10.720 -29.275 14.873 1.00 63.78 582 GLU A N 1
ATOM 4439 C CA . GLU A 1 582 ? -11.850 -28.488 14.368 1.00 63.78 582 GLU A CA 1
ATOM 4440 C C . GLU A 1 582 ? -12.633 -27.897 15.552 1.00 63.78 582 GLU A C 1
ATOM 4442 O O . GLU A 1 582 ? -12.635 -28.500 16.628 1.00 63.78 582 GLU A O 1
ATOM 4447 N N . PRO A 1 583 ? -13.264 -26.713 15.410 1.00 73.31 583 PRO A N 1
ATOM 4448 C CA . PRO A 1 583 ? -14.100 -26.165 16.472 1.00 73.31 583 PRO A CA 1
ATOM 4449 C C . PRO A 1 583 ? -15.244 -27.140 16.809 1.00 73.31 583 PRO A C 1
ATOM 4451 O O . PRO A 1 583 ? -15.781 -27.767 15.900 1.00 73.31 583 PRO A O 1
ATOM 4454 N N . PRO A 1 584 ? -15.632 -27.279 18.091 1.00 79.69 584 PRO A N 1
ATOM 4455 C CA . PRO A 1 584 ? -16.768 -28.116 18.460 1.00 79.69 584 PRO A CA 1
ATOM 4456 C C . PRO A 1 584 ? -18.035 -27.616 17.759 1.00 79.69 584 PRO A C 1
ATOM 4458 O O . PRO A 1 584 ? -18.244 -26.407 17.660 1.00 79.69 584 PRO A O 1
ATOM 4461 N N . GLU A 1 585 ? -18.866 -28.544 17.289 1.00 83.38 585 GLU A N 1
ATOM 4462 C CA . GLU A 1 585 ? -20.112 -28.259 16.573 1.00 83.38 585 GLU A CA 1
ATOM 4463 C C . GLU A 1 585 ? -21.335 -28.774 17.342 1.00 83.38 585 GLU A C 1
ATOM 4465 O O . GLU A 1 585 ? -21.265 -29.795 18.037 1.00 83.38 585 GLU A O 1
ATOM 4470 N N . ASP A 1 586 ? -22.463 -28.084 17.187 1.00 81.56 586 ASP A N 1
ATOM 4471 C CA . ASP A 1 586 ? -23.779 -28.482 17.683 1.00 81.56 586 ASP A CA 1
ATOM 4472 C C . ASP A 1 586 ? -24.795 -28.661 16.531 1.00 81.56 586 ASP A C 1
ATOM 4474 O O . ASP A 1 586 ? -24.428 -28.808 15.365 1.00 81.56 586 ASP A O 1
ATOM 4478 N N . GLU A 1 587 ? -26.099 -28.719 16.834 1.00 74.44 587 GLU A N 1
ATOM 4479 C CA . GLU A 1 587 ? -27.147 -28.894 15.812 1.00 74.44 587 GLU A CA 1
ATOM 4480 C C . GLU A 1 587 ? -27.275 -27.701 14.838 1.00 74.44 587 GLU A C 1
ATOM 4482 O O . GLU A 1 587 ? -27.956 -27.828 13.814 1.00 74.44 587 GLU A O 1
ATOM 4487 N N . HIS A 1 588 ? -26.646 -26.560 15.137 1.00 75.19 588 HIS A N 1
ATOM 4488 C CA . HIS A 1 588 ? -26.801 -25.297 14.416 1.00 75.19 588 HIS A CA 1
ATOM 4489 C C . HIS A 1 588 ? -25.493 -24.707 13.884 1.00 75.19 588 HIS A C 1
ATOM 4491 O O . HIS A 1 588 ? -25.553 -23.683 13.210 1.00 75.19 588 HIS A O 1
ATOM 4497 N N . GLY A 1 589 ? -24.353 -25.367 14.065 1.00 79.94 589 GLY A N 1
ATOM 4498 C CA . GLY A 1 589 ? -23.074 -24.883 13.560 1.00 79.94 589 GLY A CA 1
ATOM 4499 C C . GLY A 1 589 ? -21.990 -25.056 14.602 1.00 79.94 589 GLY A C 1
ATOM 4500 O O . GLY A 1 589 ? -21.839 -26.140 15.157 1.00 79.94 589 GLY A O 1
ATOM 4501 N N . VAL A 1 590 ? -21.212 -24.004 14.847 1.00 83.75 590 VAL A N 1
ATOM 4502 C CA . VAL A 1 590 ? -20.144 -24.055 15.850 1.00 83.75 590 VAL A CA 1
ATOM 4503 C C . VAL A 1 590 ? -20.733 -23.844 17.237 1.00 83.75 590 VAL A C 1
ATOM 4505 O O . VAL A 1 590 ? -21.346 -22.814 17.502 1.00 83.75 590 VAL A O 1
ATOM 4508 N N . ASP A 1 591 ? -20.432 -24.756 18.162 1.00 87.25 591 ASP A N 1
ATOM 4509 C CA . ASP A 1 591 ? -20.813 -24.652 19.568 1.00 87.25 591 ASP A CA 1
ATOM 4510 C C . ASP A 1 591 ? -20.029 -23.510 20.237 1.00 87.25 591 ASP A C 1
ATOM 4512 O O . ASP A 1 591 ? -18.938 -23.670 20.806 1.00 87.25 591 ASP A O 1
ATOM 4516 N N . VAL A 1 592 ? -20.601 -22.307 20.158 1.00 89.75 592 VAL A N 1
ATOM 4517 C CA . VAL A 1 592 ? -20.031 -21.088 20.734 1.00 89.75 592 VAL A CA 1
ATOM 4518 C C . VAL A 1 592 ? -19.830 -21.248 22.241 1.00 89.75 592 VAL A C 1
ATOM 4520 O O . VAL A 1 592 ? -18.832 -20.760 22.777 1.00 89.75 592 VAL A O 1
ATOM 4523 N N . ALA A 1 593 ? -20.744 -21.924 22.940 1.00 90.06 593 ALA A N 1
ATOM 4524 C CA . ALA A 1 593 ? -20.657 -22.097 24.385 1.00 90.06 593 ALA A CA 1
ATOM 4525 C C . ALA A 1 593 ? -19.444 -22.958 24.762 1.00 90.06 593 ALA A C 1
ATOM 4527 O O . ALA A 1 593 ? -18.633 -22.526 25.589 1.00 90.06 593 ALA A O 1
ATOM 4528 N N . ALA A 1 594 ? -19.258 -24.101 24.096 1.00 89.19 594 ALA A N 1
ATOM 4529 C CA . ALA A 1 594 ? -18.100 -24.968 24.289 1.00 89.19 594 ALA A CA 1
ATOM 4530 C C . ALA A 1 594 ? -16.785 -24.258 23.943 1.00 89.19 594 ALA A C 1
ATOM 4532 O O . ALA A 1 594 ? -15.813 -24.369 24.698 1.00 89.19 594 ALA A O 1
ATOM 4533 N N . VAL A 1 595 ? -16.755 -23.467 22.860 1.00 90.81 595 VAL A N 1
ATOM 4534 C CA . VAL A 1 595 ? -15.570 -22.669 22.507 1.00 90.81 595 VAL A CA 1
ATOM 4535 C C . VAL A 1 595 ? -15.213 -21.699 23.634 1.00 90.81 595 VAL A C 1
ATOM 4537 O O . VAL A 1 595 ? -14.069 -21.672 24.096 1.00 90.81 595 VAL A O 1
ATOM 4540 N N . LEU A 1 596 ? -16.177 -20.905 24.111 1.00 92.38 596 LEU A N 1
ATOM 4541 C CA . LEU A 1 596 ? -15.934 -19.939 25.184 1.00 92.38 596 LEU A CA 1
ATOM 4542 C C . LEU A 1 596 ? -15.518 -20.626 26.488 1.00 92.38 596 LEU A C 1
ATOM 4544 O O . LEU A 1 596 ? -14.627 -20.121 27.173 1.00 92.38 596 LEU A O 1
ATOM 4548 N N . ASP A 1 597 ? -16.115 -21.769 26.822 1.00 91.69 597 ASP A N 1
ATOM 4549 C CA . ASP A 1 597 ? -15.784 -22.537 28.022 1.00 91.69 597 ASP A CA 1
ATOM 4550 C C . ASP A 1 597 ? -14.368 -23.113 27.981 1.00 91.69 597 ASP A C 1
ATOM 4552 O O . ASP A 1 597 ? -13.641 -22.997 28.971 1.00 91.69 597 ASP A O 1
ATOM 4556 N N . ALA A 1 598 ? -13.911 -23.623 26.836 1.00 91.38 598 ALA A N 1
ATOM 4557 C CA . ALA A 1 598 ? -12.529 -24.076 26.682 1.00 91.38 598 ALA A CA 1
ATOM 4558 C C . ALA A 1 598 ? -11.526 -22.933 26.929 1.00 91.38 598 ALA A C 1
ATOM 4560 O O . ALA A 1 598 ? -10.547 -23.096 27.668 1.00 91.38 598 ALA A O 1
ATOM 4561 N N . PHE A 1 599 ? -11.794 -21.738 26.387 1.00 93.19 599 PHE A N 1
ATOM 4562 C CA . PHE A 1 599 ? -10.971 -20.555 26.659 1.00 93.19 599 PHE A CA 1
ATOM 4563 C C . PHE A 1 599 ? -11.071 -20.090 28.118 1.00 93.19 599 PHE A C 1
ATOM 4565 O O . PHE A 1 599 ? -10.065 -19.647 28.675 1.00 93.19 599 PHE A O 1
ATOM 4572 N N . ARG A 1 600 ? -12.242 -20.199 28.765 1.00 93.69 600 ARG A N 1
ATOM 4573 C CA . ARG A 1 600 ? -12.407 -19.880 30.196 1.00 93.69 600 ARG A CA 1
ATOM 4574 C C . ARG A 1 600 ? -11.554 -20.803 31.054 1.00 93.69 600 ARG A C 1
ATOM 4576 O O . ARG A 1 600 ? -10.837 -20.310 31.920 1.00 93.69 600 ARG A O 1
ATOM 4583 N N . VAL A 1 601 ? -11.583 -22.110 30.787 1.00 91.75 601 VAL A N 1
ATOM 4584 C CA . VAL A 1 601 ? -10.765 -23.107 31.492 1.00 91.75 601 VAL A CA 1
ATOM 4585 C C . VAL A 1 601 ? -9.278 -22.795 31.332 1.00 91.75 601 VAL A C 1
ATOM 4587 O O . VAL A 1 601 ? -8.558 -22.762 32.329 1.00 91.75 601 VAL A O 1
ATOM 4590 N N . ALA A 1 602 ? -8.821 -22.487 30.115 1.00 89.19 602 ALA A N 1
ATOM 4591 C CA . ALA A 1 602 ? -7.430 -22.102 29.876 1.00 89.19 602 ALA A CA 1
ATOM 4592 C C . ALA A 1 602 ? -7.048 -20.792 30.596 1.00 89.19 602 ALA A C 1
ATOM 4594 O O . ALA A 1 602 ? -5.964 -20.686 31.171 1.00 89.19 602 ALA A O 1
ATOM 4595 N N . ALA A 1 603 ? -7.947 -19.802 30.623 1.00 90.19 603 ALA A N 1
ATOM 4596 C CA . ALA A 1 603 ? -7.714 -18.516 31.277 1.00 90.19 603 ALA A CA 1
ATOM 4597 C C . ALA A 1 603 ? -7.612 -18.614 32.811 1.00 90.19 603 ALA A C 1
ATOM 4599 O O . ALA A 1 603 ? -6.954 -17.767 33.411 1.00 90.19 603 ALA A O 1
ATOM 4600 N N . LEU A 1 604 ? -8.177 -19.650 33.454 1.00 89.69 604 LEU A N 1
ATOM 4601 C CA . LEU A 1 604 ? -8.069 -19.856 34.911 1.00 89.69 604 LEU A CA 1
ATOM 4602 C C . LEU A 1 604 ? -6.620 -19.997 35.396 1.00 89.69 604 LEU A C 1
ATOM 4604 O O . LEU A 1 604 ? -6.324 -19.670 36.546 1.00 89.69 604 LEU A O 1
ATOM 4608 N N . ALA A 1 605 ? -5.719 -20.472 34.534 1.00 86.19 605 ALA A N 1
ATOM 4609 C CA . ALA A 1 605 ? -4.299 -20.586 34.851 1.00 86.19 605 ALA A CA 1
ATOM 4610 C C . ALA A 1 605 ? -3.590 -19.219 34.929 1.00 86.19 605 ALA A C 1
ATOM 4612 O O . ALA A 1 605 ? -2.502 -19.127 35.499 1.00 86.19 605 ALA A O 1
ATOM 4613 N N . MET A 1 606 ? -4.201 -18.154 34.394 1.00 88.06 606 MET A N 1
ATOM 4614 C CA . MET A 1 606 ? -3.592 -16.834 34.265 1.00 88.06 606 MET A CA 1
ATOM 4615 C C . MET A 1 606 ? -4.288 -15.784 35.141 1.00 88.06 606 MET A C 1
ATOM 4617 O O . MET A 1 606 ? -5.469 -15.483 34.956 1.00 88.06 606 MET A O 1
ATOM 4621 N N . PRO A 1 607 ? -3.566 -15.136 36.073 1.00 84.44 607 PRO A N 1
ATOM 4622 C CA . PRO A 1 607 ? -4.139 -14.074 36.888 1.00 84.44 607 PRO A CA 1
ATOM 4623 C C . PRO A 1 607 ? -4.645 -12.907 36.033 1.00 84.44 607 PRO A C 1
ATOM 4625 O O . PRO A 1 607 ? -3.929 -12.414 35.161 1.00 84.44 607 PRO A O 1
ATOM 4628 N N . ARG A 1 608 ? -5.842 -12.395 36.359 1.00 90.00 608 ARG A N 1
ATOM 4629 C CA . ARG A 1 608 ? -6.501 -11.231 35.720 1.00 90.00 608 ARG A CA 1
ATOM 4630 C C . ARG A 1 608 ? -7.012 -11.473 34.297 1.00 90.00 608 ARG A C 1
ATOM 4632 O O . ARG A 1 608 ? -7.564 -10.542 33.714 1.00 90.00 608 ARG A O 1
ATOM 4639 N N . TRP A 1 609 ? -6.813 -12.656 33.728 1.00 93.56 609 TRP A N 1
ATOM 4640 C CA . TRP A 1 609 ? -7.341 -12.969 32.407 1.00 93.56 609 TRP A CA 1
ATOM 4641 C C . TRP A 1 609 ? -8.815 -13.345 32.523 1.00 93.56 609 TRP A C 1
ATOM 4643 O O . TRP A 1 609 ? -9.218 -14.025 33.464 1.00 93.56 609 TRP A O 1
ATOM 4653 N N . GLU A 1 610 ? -9.623 -12.881 31.579 1.00 94.31 610 GLU A N 1
ATOM 4654 C CA . GLU A 1 610 ? -11.056 -13.172 31.547 1.00 94.31 610 GLU A CA 1
ATOM 4655 C C . GLU A 1 610 ? -11.534 -13.342 30.107 1.00 94.31 610 GLU A C 1
ATOM 4657 O O . GLU A 1 610 ? -11.054 -12.674 29.189 1.00 94.31 610 GLU A O 1
ATOM 4662 N N . VAL A 1 611 ? -12.497 -14.238 29.912 1.00 95.19 611 VAL A N 1
ATOM 4663 C CA . VAL A 1 611 ? -13.224 -14.356 28.648 1.00 95.19 611 VAL A CA 1
ATOM 4664 C C . VAL A 1 611 ? -14.474 -13.494 28.741 1.00 95.19 611 VAL A C 1
ATOM 4666 O O . VAL A 1 611 ? -15.329 -13.717 29.596 1.00 95.19 611 VAL A O 1
ATOM 4669 N N . VAL A 1 612 ? -14.574 -12.518 27.846 1.00 93.88 612 VAL A N 1
ATOM 4670 C CA . VAL A 1 612 ? -15.680 -11.569 27.755 1.00 93.88 612 VAL A CA 1
ATOM 4671 C C . VAL A 1 612 ? -16.605 -11.991 26.614 1.00 93.88 612 VAL A C 1
ATOM 4673 O O . VAL A 1 612 ? -16.165 -12.136 25.470 1.00 93.88 612 VAL A O 1
ATOM 4676 N N . ALA A 1 613 ? -17.887 -12.182 26.921 1.00 91.38 613 ALA A N 1
ATOM 4677 C CA . ALA A 1 613 ? -18.922 -12.547 25.956 1.00 91.38 613 ALA A CA 1
ATOM 4678 C C . ALA A 1 613 ? -19.412 -11.309 25.181 1.00 91.38 613 ALA A C 1
ATOM 4680 O O . ALA A 1 613 ? -20.510 -10.812 25.391 1.00 91.38 613 ALA A O 1
ATOM 4681 N N . GLU A 1 614 ? -18.566 -10.791 24.293 1.00 92.31 614 GLU A N 1
ATOM 4682 C CA . GLU A 1 614 ? -18.879 -9.655 23.421 1.00 92.31 614 GLU A CA 1
ATOM 4683 C C . GLU A 1 614 ? -18.822 -10.047 21.946 1.00 92.31 614 GLU A C 1
ATOM 4685 O O . GLU A 1 614 ? -18.025 -10.905 21.562 1.00 92.31 614 GLU A O 1
ATOM 4690 N N . ALA A 1 615 ? -19.605 -9.356 21.113 1.00 93.56 615 ALA A N 1
ATOM 4691 C CA . ALA A 1 615 ? -19.578 -9.516 19.665 1.00 93.56 615 ALA A CA 1
ATOM 4692 C C . ALA A 1 615 ? -19.263 -8.199 18.942 1.00 93.56 615 ALA A C 1
ATOM 4694 O O . ALA A 1 615 ? -19.826 -7.144 19.248 1.00 93.56 615 ALA A O 1
ATOM 4695 N N . CYS A 1 616 ? -18.376 -8.263 17.949 1.00 94.81 616 CYS A N 1
ATOM 4696 C CA . CYS A 1 616 ? -17.967 -7.108 17.153 1.00 94.81 616 CYS A CA 1
ATOM 4697 C C . CYS A 1 616 ? -17.829 -7.468 15.675 1.00 94.81 616 CYS A C 1
ATOM 4699 O O . CYS A 1 616 ? -17.109 -8.397 15.325 1.00 94.81 616 CYS A O 1
ATOM 4701 N N . VAL A 1 617 ? -18.406 -6.663 14.789 1.00 95.44 617 VAL A N 1
ATOM 4702 C CA . VAL A 1 617 ? -18.110 -6.730 13.352 1.00 95.44 617 VAL A CA 1
ATOM 4703 C C . VAL A 1 617 ? -16.837 -5.938 13.069 1.00 95.44 617 VAL A C 1
ATOM 4705 O O . VAL A 1 617 ? -16.693 -4.798 13.527 1.00 95.44 617 VAL A O 1
ATOM 4708 N N . GLY A 1 618 ? -15.909 -6.509 12.304 1.00 94.50 618 GLY A N 1
ATOM 4709 C CA . GLY A 1 618 ? -14.666 -5.837 11.944 1.00 94.50 618 GLY A CA 1
ATOM 4710 C C . GLY A 1 618 ? -13.833 -6.580 10.907 1.00 94.50 618 GLY A C 1
ATOM 4711 O O . GLY A 1 618 ? -14.214 -7.631 10.402 1.00 94.50 618 GLY A O 1
ATOM 4712 N N . PHE A 1 619 ? -12.672 -6.001 10.598 1.00 92.62 619 PHE A N 1
ATOM 4713 C CA . PHE A 1 619 ? -11.742 -6.544 9.610 1.00 92.62 619 PHE A CA 1
ATOM 4714 C C . PHE A 1 619 ? -10.587 -7.298 10.262 1.00 92.62 619 PHE A C 1
ATOM 4716 O O . PHE A 1 619 ? -9.852 -6.718 11.074 1.00 92.62 619 PHE A O 1
ATOM 4723 N N . PHE A 1 620 ? -10.404 -8.550 9.847 1.00 89.56 620 PHE A N 1
ATOM 4724 C CA . PHE A 1 620 ? -9.381 -9.471 10.329 1.00 89.56 620 PHE A CA 1
ATOM 4725 C C . PHE A 1 620 ? -8.723 -10.174 9.135 1.00 89.56 620 PHE A C 1
ATOM 4727 O O . PHE A 1 620 ? -9.401 -10.709 8.262 1.00 89.56 620 PHE A O 1
ATOM 4734 N N . SER A 1 621 ? -7.389 -10.142 9.067 1.00 82.62 621 SER A N 1
ATOM 4735 C CA . SER A 1 621 ? -6.624 -10.755 7.975 1.00 82.62 621 SER A CA 1
ATOM 4736 C C . SER A 1 621 ? -5.894 -11.996 8.474 1.00 82.62 621 SER A C 1
ATOM 4738 O O . SER A 1 621 ? -5.108 -11.922 9.417 1.00 82.62 621 SER A O 1
ATOM 4740 N N . PHE A 1 622 ? -6.137 -13.119 7.801 1.00 73.62 622 PHE A N 1
ATOM 4741 C CA . PHE A 1 622 ? -5.519 -14.416 8.092 1.00 73.62 622 PHE A CA 1
ATOM 4742 C C . PHE A 1 622 ? -4.486 -14.845 7.053 1.00 73.62 622 PHE A C 1
ATOM 4744 O O . PHE A 1 622 ? -3.820 -15.860 7.242 1.00 73.62 622 PHE A O 1
ATOM 4751 N N . THR A 1 623 ? -4.338 -14.086 5.963 1.00 70.06 623 THR A N 1
ATOM 4752 C CA . THR A 1 623 ? -3.544 -14.488 4.794 1.00 70.06 623 THR A CA 1
ATOM 4753 C C . THR A 1 623 ? -2.126 -14.881 5.190 1.00 70.06 623 THR A C 1
ATOM 4755 O O . THR A 1 623 ? -1.642 -15.934 4.793 1.00 70.06 623 THR A O 1
ATOM 4758 N N . LYS A 1 624 ? -1.485 -14.092 6.061 1.00 73.38 624 LYS A N 1
ATOM 4759 C CA . LYS A 1 624 ? -0.118 -14.377 6.508 1.00 73.38 624 LYS A CA 1
ATOM 4760 C C . LYS A 1 624 ? -0.015 -15.652 7.350 1.00 73.38 624 LYS A C 1
ATOM 4762 O O . LYS A 1 624 ? 0.964 -16.375 7.218 1.00 73.38 624 LYS A O 1
ATOM 4767 N N . TYR A 1 625 ? -1.015 -15.943 8.184 1.00 71.81 625 TYR A N 1
ATOM 4768 C CA . TYR A 1 625 ? -1.016 -17.154 9.005 1.00 71.81 625 TYR A CA 1
ATOM 4769 C C . TYR A 1 625 ? -1.224 -18.414 8.160 1.00 71.81 625 TYR A C 1
ATOM 4771 O O . TYR A 1 625 ? -0.487 -19.375 8.336 1.00 71.81 625 TYR A O 1
ATOM 4779 N N . LEU A 1 626 ? -2.163 -18.400 7.209 1.00 72.00 626 LEU A N 1
ATOM 4780 C CA . LEU A 1 626 ? -2.360 -19.535 6.297 1.00 72.00 626 LEU A CA 1
ATOM 4781 C C . LEU A 1 626 ? -1.091 -19.817 5.486 1.00 72.00 626 LEU A C 1
ATOM 4783 O O . LEU A 1 626 ? -0.637 -20.953 5.423 1.00 72.00 626 LEU A O 1
ATOM 4787 N N . MET A 1 627 ? -0.446 -18.764 4.973 1.00 77.12 627 MET A N 1
ATOM 4788 C CA . MET A 1 627 ? 0.854 -18.889 4.311 1.00 77.12 627 MET A CA 1
ATOM 4789 C C . MET A 1 627 ? 1.930 -19.464 5.239 1.00 77.12 627 MET A C 1
ATOM 4791 O O . MET A 1 627 ? 2.776 -20.231 4.790 1.00 77.12 627 MET A O 1
ATOM 4795 N N . TRP A 1 628 ? 1.927 -19.089 6.523 1.00 81.88 628 TRP A N 1
ATOM 4796 C CA . TRP A 1 628 ? 2.841 -19.661 7.509 1.00 81.88 628 TRP A CA 1
ATOM 4797 C C . TRP A 1 628 ? 2.571 -21.148 7.733 1.00 81.88 628 TRP A C 1
ATOM 4799 O O . TRP A 1 628 ? 3.525 -21.916 7.759 1.00 81.88 628 TRP A O 1
ATOM 4809 N N . LEU A 1 629 ? 1.306 -21.549 7.868 1.00 74.38 629 LEU A N 1
ATOM 4810 C CA . LEU A 1 629 ? 0.911 -22.937 8.095 1.00 74.38 629 LEU A CA 1
ATOM 4811 C C . LEU A 1 629 ? 1.312 -23.820 6.907 1.00 74.38 629 LEU A C 1
ATOM 4813 O O . LEU A 1 629 ? 1.966 -24.841 7.108 1.00 74.38 629 LEU A O 1
ATOM 4817 N N . ASP A 1 630 ? 1.052 -23.365 5.680 1.00 78.56 630 ASP A N 1
ATOM 4818 C CA . ASP A 1 630 ? 1.504 -24.034 4.455 1.00 78.56 630 ASP A CA 1
ATOM 4819 C C . ASP A 1 630 ? 3.035 -24.159 4.403 1.00 78.56 630 ASP A C 1
ATOM 4821 O O . ASP A 1 630 ? 3.580 -25.216 4.081 1.00 78.56 630 ASP A O 1
ATOM 4825 N N . LEU A 1 631 ? 3.748 -23.079 4.742 1.00 80.38 631 LEU A N 1
ATOM 4826 C CA . LEU A 1 631 ? 5.212 -23.035 4.747 1.00 80.38 631 LEU A CA 1
ATOM 4827 C C . LEU A 1 631 ? 5.822 -23.898 5.861 1.00 80.38 631 LEU A C 1
ATOM 4829 O O . LEU A 1 631 ? 6.932 -24.407 5.711 1.00 80.38 631 LEU A O 1
ATOM 4833 N N . ALA A 1 632 ? 5.134 -24.030 6.993 1.00 77.88 632 ALA A N 1
ATOM 4834 C CA . ALA A 1 632 ? 5.553 -24.834 8.133 1.00 77.88 632 ALA A CA 1
ATOM 4835 C C . ALA A 1 632 ? 5.273 -26.327 7.920 1.00 77.88 632 ALA A C 1
ATOM 4837 O O . ALA A 1 632 ? 6.063 -27.143 8.380 1.00 77.88 632 ALA A O 1
ATOM 4838 N N . ALA A 1 633 ? 4.198 -26.674 7.207 1.00 78.88 633 ALA A N 1
ATOM 4839 C CA . ALA A 1 633 ? 3.822 -28.056 6.913 1.00 78.88 633 ALA A CA 1
ATOM 4840 C C . ALA A 1 633 ? 4.648 -28.694 5.779 1.00 78.88 633 ALA A C 1
ATOM 4842 O O . ALA A 1 633 ? 4.646 -29.916 5.626 1.00 78.88 633 ALA A O 1
ATOM 4843 N N . ARG A 1 634 ? 5.333 -27.889 4.956 1.00 79.00 634 ARG A N 1
ATOM 4844 C CA . ARG A 1 634 ? 6.065 -28.356 3.770 1.00 79.00 634 ARG A CA 1
ATOM 4845 C C . ARG A 1 634 ? 7.577 -28.351 3.983 1.00 79.00 634 ARG A C 1
ATOM 4847 O O . ARG A 1 634 ? 8.266 -27.370 3.703 1.00 79.00 634 ARG A O 1
ATOM 4854 N N . ASP A 1 635 ? 8.105 -29.493 4.412 1.00 72.69 635 ASP A N 1
ATOM 4855 C CA . ASP A 1 635 ? 9.551 -29.713 4.565 1.00 72.69 635 ASP A CA 1
ATOM 4856 C C . ASP A 1 635 ? 10.285 -29.923 3.223 1.00 72.69 635 ASP A C 1
ATOM 4858 O O . ASP A 1 635 ? 11.512 -29.832 3.143 1.00 72.69 635 ASP A O 1
ATOM 4862 N N . ASP A 1 636 ? 9.546 -30.183 2.145 1.00 82.75 636 ASP A N 1
ATOM 4863 C CA . ASP A 1 636 ? 10.048 -30.533 0.814 1.00 82.75 636 ASP A CA 1
ATOM 4864 C C . ASP A 1 636 ? 10.233 -29.330 -0.126 1.00 82.75 636 ASP A C 1
ATOM 4866 O O . ASP A 1 636 ? 10.695 -29.494 -1.253 1.00 82.75 636 ASP A O 1
ATOM 4870 N N . LEU A 1 637 ? 9.939 -28.102 0.315 1.00 80.06 637 LEU A N 1
ATOM 4871 C CA . LEU A 1 637 ? 9.961 -26.903 -0.541 1.00 80.06 637 LEU A CA 1
ATOM 4872 C C . LEU A 1 637 ? 11.307 -26.657 -1.235 1.00 80.06 637 LEU A C 1
ATOM 4874 O O . LEU A 1 637 ? 11.349 -26.174 -2.367 1.00 80.06 637 LEU A O 1
ATOM 4878 N N . LEU A 1 638 ? 12.415 -27.031 -0.590 1.00 80.81 638 LEU A N 1
ATOM 4879 C CA . LEU A 1 638 ? 13.764 -26.918 -1.159 1.00 80.81 638 LEU A CA 1
ATOM 4880 C C . LEU A 1 638 ? 14.044 -27.938 -2.282 1.00 80.81 638 LEU A C 1
ATOM 4882 O O . LEU A 1 638 ? 15.113 -27.897 -2.902 1.00 80.81 638 LEU A O 1
ATOM 4886 N N . ALA A 1 639 ? 13.108 -28.843 -2.581 1.00 84.75 639 ALA A N 1
ATOM 4887 C CA . ALA A 1 639 ? 13.149 -29.674 -3.780 1.00 84.75 639 ALA A CA 1
ATOM 4888 C C . ALA A 1 639 ? 12.987 -28.832 -5.056 1.00 84.75 639 ALA A C 1
ATOM 4890 O O . ALA A 1 639 ? 13.603 -29.158 -6.069 1.00 84.75 639 ALA A O 1
ATOM 4891 N N . SER A 1 640 ? 12.234 -27.725 -4.999 1.00 86.62 640 SER A N 1
ATOM 4892 C CA . SER A 1 640 ? 12.097 -26.793 -6.123 1.00 86.62 640 SER A CA 1
ATOM 4893 C C . SER A 1 640 ? 13.418 -26.051 -6.376 1.00 86.62 640 SER A C 1
ATOM 4895 O O . SER A 1 640 ? 13.910 -25.384 -5.459 1.00 86.62 640 SER A O 1
ATOM 4897 N N . PRO A 1 641 ? 13.981 -26.097 -7.602 1.00 87.12 641 PRO A N 1
ATOM 4898 C CA . PRO A 1 641 ? 15.207 -25.369 -7.939 1.00 87.12 641 PRO A CA 1
ATOM 4899 C C . PRO A 1 641 ? 15.089 -23.863 -7.677 1.00 87.12 641 PRO A C 1
ATOM 4901 O O . PRO A 1 641 ? 16.010 -23.254 -7.141 1.00 87.12 641 PRO A O 1
ATOM 4904 N N . VAL A 1 642 ? 13.923 -23.280 -7.973 1.00 88.69 642 VAL A N 1
ATOM 4905 C CA . VAL A 1 642 ? 13.652 -21.847 -7.786 1.00 88.69 642 VAL A CA 1
ATOM 4906 C C . VAL A 1 642 ? 13.631 -21.478 -6.304 1.00 88.69 642 VAL A C 1
ATOM 4908 O O . VAL A 1 642 ? 14.314 -20.545 -5.891 1.00 88.69 642 VAL A O 1
ATOM 4911 N N . LEU A 1 643 ? 12.884 -22.222 -5.480 1.00 86.25 643 LEU A N 1
ATOM 4912 C CA . LEU A 1 643 ? 12.813 -21.945 -4.040 1.00 86.25 643 LEU A CA 1
ATOM 4913 C C . LEU A 1 643 ? 14.160 -22.187 -3.362 1.00 86.25 643 LEU A C 1
ATOM 4915 O O . LEU A 1 643 ? 14.569 -21.398 -2.513 1.00 86.25 643 LEU A O 1
ATOM 4919 N N . ARG A 1 644 ? 14.877 -23.239 -3.772 1.00 87.00 644 ARG A N 1
ATOM 4920 C CA . ARG A 1 644 ? 16.237 -23.500 -3.307 1.00 87.00 644 ARG A CA 1
ATOM 4921 C C . ARG A 1 644 ? 17.148 -22.317 -3.599 1.00 87.00 644 ARG A C 1
ATOM 4923 O O . ARG A 1 644 ? 17.795 -21.848 -2.673 1.00 87.00 644 ARG A O 1
ATOM 4930 N N . HIS A 1 645 ? 17.146 -21.805 -4.827 1.00 88.38 645 HIS A N 1
ATOM 4931 C CA . HIS A 1 645 ? 17.957 -20.653 -5.209 1.00 88.38 645 HIS A CA 1
ATOM 4932 C C . HIS A 1 645 ? 17.607 -19.396 -4.396 1.00 88.38 645 HIS A C 1
ATOM 4934 O O . HIS A 1 645 ? 18.489 -18.765 -3.821 1.00 88.38 645 HIS A O 1
ATOM 4940 N N . LEU A 1 646 ? 16.316 -19.079 -4.237 1.00 87.31 646 LEU A N 1
ATOM 4941 C CA . LEU A 1 646 ? 15.866 -17.930 -3.436 1.00 87.31 646 LEU A CA 1
ATOM 4942 C C . LEU A 1 646 ? 16.275 -18.026 -1.952 1.00 87.31 646 LEU A C 1
ATOM 4944 O O . LEU A 1 646 ? 16.512 -17.008 -1.291 1.00 87.31 646 LEU A O 1
ATOM 4948 N N . VAL A 1 647 ? 16.339 -19.243 -1.405 1.00 84.44 647 VAL A N 1
ATOM 4949 C CA . VAL A 1 647 ? 16.695 -19.486 0.001 1.00 84.44 647 VAL A CA 1
ATOM 4950 C C . VAL A 1 647 ? 18.208 -19.583 0.206 1.00 84.44 647 VAL A C 1
ATOM 4952 O O . VAL A 1 647 ? 18.714 -19.030 1.182 1.00 84.44 647 VAL A O 1
ATOM 4955 N N . GLN A 1 648 ? 18.915 -20.287 -0.678 1.00 83.31 648 GLN A N 1
ATOM 4956 C CA . GLN A 1 648 ? 20.315 -20.681 -0.497 1.00 83.31 648 GLN A CA 1
ATOM 4957 C C . GLN A 1 648 ? 21.306 -19.735 -1.169 1.00 83.31 648 GLN A C 1
ATOM 4959 O O . GLN A 1 648 ? 22.349 -19.498 -0.583 1.00 83.31 648 GLN A O 1
ATOM 4964 N N . THR A 1 649 ? 20.981 -19.190 -2.342 1.00 84.75 649 THR A N 1
ATOM 4965 C CA . THR A 1 649 ? 21.923 -18.450 -3.205 1.00 84.75 649 THR A CA 1
ATOM 4966 C C . THR A 1 649 ? 21.251 -17.196 -3.792 1.00 84.75 649 THR A C 1
ATOM 4968 O O . THR A 1 649 ? 21.080 -17.084 -5.009 1.00 84.75 649 THR A O 1
ATOM 4971 N N . PRO A 1 650 ? 20.740 -16.272 -2.956 1.00 80.69 650 PRO A N 1
ATOM 4972 C CA . PRO A 1 650 ? 20.063 -15.074 -3.444 1.00 80.69 650 PRO A CA 1
ATOM 4973 C C . PRO A 1 650 ? 21.055 -14.130 -4.137 1.00 80.69 650 PRO A C 1
ATOM 4975 O O . PRO A 1 650 ? 22.133 -13.852 -3.627 1.00 80.69 650 PRO A O 1
ATOM 4978 N N . GLY A 1 651 ? 20.671 -13.550 -5.269 1.00 77.94 651 GLY A N 1
ATOM 4979 C CA . GLY A 1 651 ? 21.524 -12.572 -5.957 1.00 77.94 651 GLY A CA 1
ATOM 4980 C C . GLY A 1 651 ? 22.678 -13.186 -6.755 1.00 77.94 651 GLY A C 1
ATOM 4981 O O . GLY A 1 651 ? 23.325 -12.466 -7.510 1.00 77.94 651 GLY A O 1
ATOM 4982 N N . GLU A 1 652 ? 22.888 -14.499 -6.663 1.00 86.38 652 GLU A N 1
ATOM 4983 C CA . GLU A 1 652 ? 23.656 -15.248 -7.655 1.00 86.38 652 GLU A CA 1
ATOM 4984 C C . GLU A 1 652 ? 22.828 -15.454 -8.935 1.00 86.38 652 GLU A C 1
ATOM 4986 O O . GLU A 1 652 ? 21.603 -15.298 -8.947 1.00 86.38 652 GLU A O 1
ATOM 4991 N N . ARG A 1 653 ? 23.486 -15.813 -10.043 1.00 83.88 653 ARG A N 1
ATOM 4992 C CA . ARG A 1 653 ? 22.790 -16.145 -11.295 1.00 83.88 653 ARG A CA 1
ATOM 4993 C C . ARG A 1 653 ? 22.012 -17.453 -11.109 1.00 83.88 653 ARG A C 1
ATOM 4995 O O . ARG A 1 653 ? 22.553 -18.430 -10.604 1.00 83.88 653 ARG A O 1
ATOM 5002 N N . PHE A 1 654 ? 20.753 -17.490 -11.547 1.00 87.44 654 PHE A N 1
ATOM 5003 C CA . PHE A 1 654 ? 19.959 -18.721 -11.538 1.00 87.44 654 PHE A CA 1
ATOM 5004 C C . PHE A 1 654 ? 20.449 -19.681 -12.631 1.00 87.44 654 PHE A C 1
ATOM 5006 O O . PHE A 1 654 ? 20.141 -19.495 -13.814 1.00 87.44 654 PHE A O 1
ATOM 5013 N N . GLU A 1 655 ? 21.238 -20.680 -12.235 1.00 83.12 655 GLU A N 1
ATOM 5014 C CA . GLU A 1 655 ? 21.723 -21.732 -13.130 1.00 83.12 655 GLU A CA 1
ATOM 5015 C C . GLU A 1 655 ? 20.583 -22.662 -13.556 1.00 83.12 655 GLU A C 1
ATOM 5017 O O . GLU A 1 655 ? 19.779 -23.115 -12.737 1.00 83.12 655 GLU A O 1
ATOM 5022 N N . GLN A 1 656 ? 20.500 -22.932 -14.858 1.00 85.62 656 GLN A N 1
ATOM 5023 C CA . GLN A 1 656 ? 19.469 -23.776 -15.448 1.00 85.62 656 GLN A CA 1
ATOM 5024 C C . GLN A 1 656 ? 19.998 -24.418 -16.740 1.00 85.62 656 GLN A C 1
ATOM 5026 O O . GLN A 1 656 ? 20.703 -23.760 -17.504 1.00 85.62 656 GLN A O 1
ATOM 5031 N N . ASP A 1 657 ? 19.666 -25.689 -16.978 1.00 79.12 657 ASP A N 1
ATOM 5032 C CA . ASP A 1 657 ? 20.218 -26.491 -18.087 1.00 79.12 657 ASP A CA 1
ATOM 5033 C C . ASP A 1 657 ? 19.629 -26.131 -19.461 1.00 79.12 657 ASP A C 1
ATOM 5035 O O . ASP A 1 657 ? 20.135 -26.549 -20.503 1.00 79.12 657 ASP A O 1
ATOM 5039 N N . GLN A 1 658 ? 18.521 -25.390 -19.484 1.00 80.50 658 GLN A N 1
ATOM 5040 C CA . GLN A 1 658 ? 17.841 -25.013 -20.716 1.00 80.50 658 GLN A CA 1
ATOM 5041 C C . GLN A 1 658 ? 18.724 -24.064 -21.555 1.00 80.50 658 GLN A C 1
ATOM 5043 O O . GLN A 1 658 ? 19.382 -23.183 -20.993 1.00 80.50 658 GLN A O 1
ATOM 5048 N N . PRO A 1 659 ? 18.714 -24.176 -22.898 1.00 68.44 659 PRO A N 1
ATOM 5049 C CA . PRO A 1 659 ? 19.491 -23.307 -23.784 1.00 68.44 659 PRO A CA 1
ATOM 5050 C C . PRO A 1 659 ? 18.962 -21.872 -23.750 1.00 68.44 659 PRO A C 1
ATOM 5052 O O . PRO A 1 659 ? 17.757 -21.650 -23.589 1.00 68.44 659 PRO A O 1
ATOM 5055 N N . GLU A 1 660 ? 19.857 -20.884 -23.809 1.00 66.81 660 GLU A N 1
ATOM 5056 C CA . GLU A 1 660 ? 19.472 -19.471 -23.925 1.00 66.81 660 GLU A CA 1
ATOM 5057 C C . GLU A 1 660 ? 18.847 -19.256 -25.302 1.00 66.81 660 GLU A C 1
ATOM 5059 O O . GLU A 1 660 ? 19.309 -19.865 -26.257 1.00 66.81 660 GLU A O 1
ATOM 5064 N N . VAL A 1 661 ? 17.768 -18.472 -25.398 1.00 65.44 661 VAL A N 1
ATOM 5065 C CA . VAL A 1 661 ? 17.121 -18.159 -26.684 1.00 65.44 661 VAL A CA 1
ATOM 5066 C C . VAL A 1 661 ? 17.663 -16.800 -27.131 1.00 65.44 661 VAL A C 1
ATOM 5068 O O . VAL A 1 661 ? 17.225 -15.778 -26.587 1.00 65.44 661 VAL A O 1
ATOM 5071 N N . PRO A 1 662 ? 18.651 -16.738 -28.042 1.00 58.56 662 PRO A N 1
ATOM 5072 C CA . PRO A 1 662 ? 19.242 -15.478 -28.461 1.00 58.56 662 PRO A CA 1
ATOM 5073 C C . PRO A 1 662 ? 18.242 -14.722 -29.335 1.00 58.56 662 PRO A C 1
ATOM 5075 O O . PRO A 1 662 ? 17.581 -15.296 -30.196 1.00 58.56 662 PRO A O 1
ATOM 5078 N N . ARG A 1 663 ? 18.150 -13.400 -29.158 1.00 57.22 663 ARG A N 1
ATOM 5079 C CA . ARG A 1 663 ? 17.227 -12.556 -29.942 1.00 57.22 663 ARG A CA 1
ATOM 5080 C C . ARG A 1 663 ? 17.478 -12.604 -31.459 1.00 57.22 663 ARG A C 1
ATOM 5082 O O . ARG A 1 663 ? 16.574 -12.252 -32.204 1.00 57.22 663 ARG A O 1
ATOM 5089 N N . GLY A 1 664 ? 18.674 -13.014 -31.892 1.00 58.22 664 GLY A N 1
ATOM 5090 C CA . GLY A 1 664 ? 19.057 -13.134 -33.303 1.00 58.22 664 GLY A CA 1
ATOM 5091 C C . GLY A 1 664 ? 18.651 -14.447 -33.984 1.00 58.22 664 GLY A C 1
ATOM 5092 O O . GLY A 1 664 ? 18.785 -14.540 -35.193 1.00 58.22 664 GLY A O 1
ATOM 5093 N N . GLU A 1 665 ? 18.143 -15.437 -33.242 1.00 61.09 665 GLU A N 1
ATOM 5094 C CA . GLU A 1 665 ? 17.740 -16.754 -33.782 1.00 61.09 665 GLU A CA 1
ATOM 5095 C C . GLU A 1 665 ? 16.211 -16.885 -33.923 1.00 61.09 665 GLU A C 1
ATOM 5097 O O . GLU A 1 665 ? 15.685 -17.957 -34.206 1.00 61.09 665 GLU A O 1
ATOM 5102 N N . LEU A 1 666 ? 15.464 -15.793 -33.720 1.00 69.94 666 LEU A N 1
ATOM 5103 C CA . LEU A 1 666 ? 14.000 -15.797 -33.838 1.00 69.94 666 LEU A CA 1
ATOM 5104 C C . LEU A 1 666 ? 13.524 -16.065 -35.271 1.00 69.94 666 LEU A C 1
ATOM 5106 O O . LEU A 1 666 ? 12.452 -16.638 -35.446 1.00 69.94 666 LEU A O 1
ATOM 5110 N N . ASP A 1 667 ? 14.318 -15.671 -36.269 1.00 73.38 667 ASP A N 1
ATOM 5111 C CA . ASP A 1 667 ? 14.008 -15.866 -37.690 1.00 73.38 667 ASP A CA 1
ATOM 5112 C C . ASP A 1 667 ? 14.207 -17.325 -38.149 1.00 73.38 667 ASP A C 1
ATOM 5114 O O . ASP A 1 667 ? 13.698 -17.709 -39.202 1.00 73.38 667 ASP A O 1
ATOM 5118 N N . ASP A 1 668 ? 14.904 -18.146 -37.354 1.00 73.38 668 ASP A N 1
ATOM 5119 C CA . ASP A 1 668 ? 15.135 -19.571 -37.628 1.00 73.38 668 ASP A CA 1
ATOM 5120 C C . ASP A 1 668 ? 14.023 -20.476 -37.064 1.00 73.38 668 ASP A C 1
ATOM 5122 O O . ASP A 1 668 ? 13.992 -21.679 -37.334 1.00 73.38 668 ASP A O 1
ATOM 5126 N N . VAL A 1 669 ? 13.098 -19.913 -36.279 1.00 75.75 669 VAL A N 1
ATOM 5127 C CA . VAL A 1 669 ? 11.967 -20.645 -35.697 1.00 75.75 669 VAL A CA 1
ATOM 5128 C C . VAL A 1 669 ? 10.881 -20.817 -36.754 1.00 75.75 669 VAL A C 1
ATOM 5130 O O . VAL A 1 669 ? 10.415 -19.837 -37.337 1.00 75.75 669 VAL A O 1
ATOM 5133 N N . ASP A 1 670 ? 10.439 -22.056 -36.985 1.00 80.00 670 ASP A N 1
ATOM 5134 C CA . ASP A 1 670 ? 9.342 -22.326 -37.916 1.00 80.00 670 ASP A CA 1
ATOM 5135 C C . ASP A 1 670 ? 8.063 -21.615 -37.424 1.00 80.00 670 ASP A C 1
ATOM 5137 O O . ASP A 1 670 ? 7.599 -21.889 -36.312 1.00 80.00 670 ASP A O 1
ATOM 5141 N N . PRO A 1 671 ? 7.445 -20.723 -38.224 1.00 82.31 671 PRO A N 1
ATOM 5142 C CA . PRO A 1 671 ? 6.194 -20.068 -37.853 1.00 82.31 671 PRO A CA 1
ATOM 5143 C C . PRO A 1 671 ? 5.065 -21.039 -37.483 1.00 82.31 671 PRO A C 1
ATOM 5145 O O . PRO A 1 671 ? 4.155 -20.654 -36.752 1.00 82.31 671 PRO A O 1
ATOM 5148 N N . ALA A 1 672 ? 5.107 -22.289 -37.961 1.00 81.69 672 ALA A N 1
ATOM 5149 C CA . ALA A 1 672 ? 4.151 -23.327 -37.581 1.00 81.69 672 ALA A CA 1
ATOM 5150 C C . ALA A 1 672 ? 4.271 -23.768 -36.107 1.00 81.69 672 ALA A C 1
ATOM 5152 O O . ALA A 1 672 ? 3.321 -24.332 -35.565 1.00 81.69 672 ALA A O 1
ATOM 5153 N N . GLU A 1 673 ? 5.406 -23.504 -35.457 1.00 81.69 673 GLU A N 1
ATOM 5154 C CA . GLU A 1 673 ? 5.675 -23.829 -34.050 1.00 81.69 673 GLU A CA 1
ATOM 5155 C C . GLU A 1 673 ? 5.358 -22.658 -33.094 1.00 81.69 673 GLU A C 1
ATOM 5157 O O . GLU A 1 673 ? 5.448 -22.799 -31.868 1.00 81.69 673 GLU A O 1
ATOM 5162 N N . ILE A 1 674 ? 4.950 -21.502 -33.638 1.00 86.94 674 ILE A N 1
ATOM 5163 C CA . ILE A 1 674 ? 4.655 -20.277 -32.886 1.00 86.94 674 ILE A CA 1
ATOM 5164 C C . ILE A 1 674 ? 3.139 -20.086 -32.740 1.00 86.94 674 ILE A C 1
ATOM 5166 O O . ILE A 1 674 ? 2.417 -19.799 -33.693 1.00 86.94 674 ILE A O 1
ATOM 5170 N N . PHE A 1 675 ? 2.658 -20.138 -31.501 1.00 87.81 675 PHE A N 1
ATOM 5171 C CA . PHE A 1 675 ? 1.250 -20.008 -31.128 1.00 87.81 675 PHE A CA 1
ATOM 5172 C C . PHE A 1 675 ? 1.003 -18.704 -30.355 1.00 87.81 675 PHE A C 1
ATOM 5174 O O . PHE A 1 675 ? 0.630 -18.699 -29.181 1.00 87.81 675 PHE A O 1
ATOM 5181 N N . CYS A 1 676 ? 1.193 -17.574 -31.039 1.00 89.50 676 CYS A N 1
ATOM 5182 C CA . CYS A 1 676 ? 0.968 -16.225 -30.509 1.00 89.50 676 CYS A CA 1
ATOM 5183 C C . CYS A 1 676 ? -0.297 -15.597 -31.129 1.00 89.50 676 CYS A C 1
ATOM 5185 O O . CYS A 1 676 ? -0.211 -14.982 -32.189 1.00 89.50 676 CYS A O 1
ATOM 5187 N N . PRO A 1 677 ? -1.487 -15.720 -30.508 1.00 86.75 677 PRO A N 1
ATOM 5188 C CA . PRO A 1 677 ? -2.732 -15.182 -31.070 1.00 86.75 677 PRO A CA 1
ATOM 5189 C C . PRO A 1 677 ? -2.866 -13.657 -30.956 1.00 86.75 677 PRO A C 1
ATOM 5191 O O . PRO A 1 677 ? -3.798 -13.074 -31.511 1.00 86.75 677 PRO A O 1
ATOM 5194 N N . LYS A 1 678 ? -1.986 -12.998 -30.199 1.00 88.94 678 LYS A N 1
ATOM 5195 C CA . LYS A 1 678 ? -1.866 -11.541 -30.167 1.00 88.94 678 LYS A CA 1
ATOM 5196 C C . LYS A 1 678 ? -0.512 -11.131 -30.738 1.00 88.94 678 LYS A C 1
ATOM 5198 O O . LYS A 1 678 ? 0.450 -11.887 -30.614 1.00 88.94 678 LYS A O 1
ATOM 5203 N N . ASP A 1 679 ? -0.426 -9.910 -31.264 1.00 86.19 679 ASP A N 1
ATOM 5204 C CA . ASP A 1 679 ? 0.826 -9.371 -31.804 1.00 86.19 679 ASP A CA 1
ATOM 5205 C C . ASP A 1 679 ? 1.964 -9.488 -30.777 1.00 86.19 679 ASP A C 1
ATOM 5207 O O . ASP A 1 679 ? 1.752 -9.350 -29.569 1.00 86.19 679 ASP A O 1
ATOM 5211 N N . ALA A 1 680 ? 3.170 -9.774 -31.242 1.00 85.12 680 ALA A N 1
ATOM 5212 C CA . ALA A 1 680 ? 4.347 -9.823 -30.395 1.00 85.12 680 ALA A CA 1
ATOM 5213 C C . ALA A 1 680 ? 5.498 -9.142 -31.120 1.00 85.12 680 ALA A C 1
ATOM 5215 O O . ALA A 1 680 ? 5.767 -9.452 -32.280 1.00 85.12 680 ALA A O 1
ATOM 5216 N N . ASP A 1 681 ? 6.177 -8.218 -30.445 1.00 86.12 681 ASP A N 1
ATOM 5217 C CA . ASP A 1 681 ? 7.484 -7.769 -30.919 1.00 86.12 681 ASP A CA 1
ATOM 5218 C C . ASP A 1 681 ? 8.551 -8.857 -30.681 1.00 86.12 681 ASP A C 1
ATOM 5220 O O . ASP A 1 681 ? 8.310 -9.862 -30.004 1.00 86.12 681 ASP A O 1
ATOM 5224 N N . SER A 1 682 ? 9.753 -8.659 -31.223 1.00 84.31 682 SER A N 1
ATOM 5225 C CA . SER A 1 682 ? 10.849 -9.629 -31.109 1.00 84.31 682 SER A CA 1
ATOM 5226 C C . SER A 1 682 ? 11.250 -9.927 -29.657 1.00 84.31 682 SER A C 1
ATOM 5228 O O . SER A 1 682 ? 11.599 -11.059 -29.327 1.00 84.31 682 SER A O 1
ATOM 5230 N N . SER A 1 683 ? 11.153 -8.950 -28.750 1.00 85.75 683 SER A N 1
ATOM 5231 C CA . SER A 1 683 ? 11.469 -9.148 -27.331 1.00 85.75 683 SER A CA 1
ATOM 5232 C C . SER A 1 683 ? 10.397 -9.966 -26.606 1.00 85.75 683 SER A C 1
ATOM 5234 O O . SER A 1 683 ? 10.723 -10.832 -25.791 1.00 85.75 683 SER A O 1
ATOM 5236 N N . GLN A 1 684 ? 9.126 -9.741 -26.939 1.00 88.94 684 GLN A N 1
ATOM 5237 C CA . GLN A 1 684 ? 7.997 -10.499 -26.412 1.00 88.94 684 GLN A CA 1
A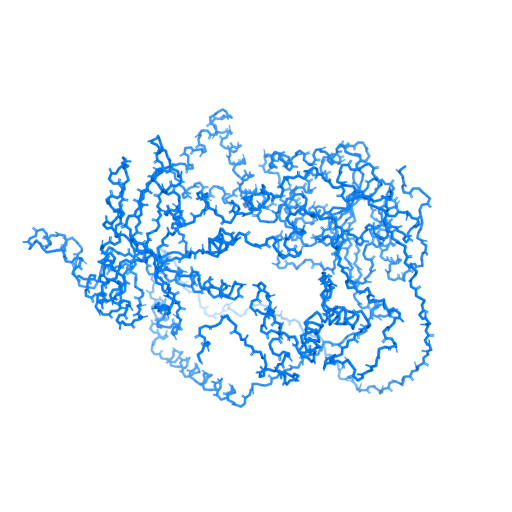TOM 5238 C C . GLN A 1 684 ? 8.000 -11.934 -26.944 1.00 88.94 684 GLN A C 1
ATOM 5240 O O . GLN A 1 684 ? 7.780 -12.865 -26.172 1.00 88.94 684 GLN A O 1
ATOM 5245 N N . LEU A 1 685 ? 8.300 -12.127 -28.231 1.00 88.50 685 LEU A N 1
ATOM 5246 C CA . LEU A 1 685 ? 8.408 -13.452 -28.838 1.00 88.50 685 LEU A CA 1
ATOM 5247 C C . LEU A 1 685 ? 9.563 -14.261 -28.231 1.00 88.50 685 LEU A C 1
ATOM 5249 O O . LEU A 1 685 ? 9.367 -15.420 -27.870 1.00 88.50 685 LEU A O 1
ATOM 5253 N N . ALA A 1 686 ? 10.728 -13.641 -28.014 1.00 87.56 686 ALA A N 1
ATOM 5254 C CA . ALA A 1 686 ? 11.842 -14.286 -27.318 1.00 87.56 686 ALA A CA 1
ATOM 5255 C C . ALA A 1 686 ? 11.447 -14.761 -25.911 1.00 87.56 686 ALA A C 1
ATOM 5257 O O . ALA A 1 686 ? 11.793 -15.873 -25.511 1.00 87.56 686 ALA A O 1
ATOM 5258 N N . ALA A 1 687 ? 10.676 -13.957 -25.172 1.00 89.75 687 ALA A N 1
ATOM 5259 C CA . ALA A 1 687 ? 10.157 -14.359 -23.867 1.00 89.75 687 ALA A CA 1
ATOM 5260 C C . ALA A 1 687 ? 9.184 -15.547 -23.974 1.00 89.75 687 ALA A C 1
ATOM 5262 O O . ALA A 1 687 ? 9.270 -16.478 -23.172 1.00 89.75 687 ALA A O 1
ATOM 5263 N N . VAL A 1 688 ? 8.292 -15.546 -24.974 1.00 90.38 688 VAL A N 1
ATOM 5264 C CA . VAL A 1 688 ? 7.351 -16.649 -25.231 1.00 90.38 688 VAL A CA 1
ATOM 5265 C C . VAL A 1 688 ? 8.096 -17.961 -25.482 1.00 90.38 688 VAL A C 1
ATOM 5267 O O . VAL A 1 688 ? 7.812 -18.964 -24.825 1.00 90.38 688 VAL A O 1
ATOM 5270 N N . LEU A 1 689 ? 9.095 -17.942 -26.364 1.00 87.69 689 LEU A N 1
ATOM 5271 C CA . LEU A 1 689 ? 9.888 -19.121 -26.712 1.00 87.69 689 LEU A CA 1
ATOM 5272 C C . LEU A 1 689 ? 10.779 -19.592 -25.557 1.00 87.69 689 LEU A C 1
ATOM 5274 O O . LEU A 1 689 ? 10.874 -20.791 -25.303 1.00 87.69 689 LEU A O 1
ATOM 5278 N N . ALA A 1 690 ? 11.362 -18.670 -24.786 1.00 87.88 690 ALA A N 1
ATOM 5279 C CA . ALA A 1 690 ? 12.098 -19.011 -23.569 1.00 87.88 690 ALA A CA 1
ATOM 5280 C C . ALA A 1 690 ? 11.206 -19.752 -22.553 1.00 87.88 690 ALA A C 1
ATOM 5282 O O . ALA A 1 690 ? 11.614 -20.771 -21.989 1.00 87.88 690 ALA A O 1
ATOM 5283 N N . GLY A 1 691 ? 9.967 -19.288 -22.355 1.00 87.50 691 GLY A N 1
ATOM 5284 C CA . GLY A 1 691 ? 8.983 -19.970 -21.507 1.00 87.50 691 GLY A CA 1
ATOM 5285 C C . GLY A 1 691 ? 8.569 -21.332 -22.071 1.00 87.50 691 GLY A C 1
ATOM 5286 O O . GLY A 1 691 ? 8.492 -22.325 -21.338 1.00 87.50 691 GLY A O 1
ATOM 5287 N N . ALA A 1 692 ? 8.384 -21.418 -23.389 1.00 84.06 692 ALA A N 1
ATOM 5288 C CA . ALA A 1 692 ? 8.089 -22.662 -24.093 1.00 84.06 692 ALA A CA 1
ATOM 5289 C C . ALA A 1 692 ? 9.209 -23.703 -23.930 1.00 84.06 692 ALA A C 1
ATOM 5291 O O . ALA A 1 692 ? 8.910 -24.869 -23.668 1.00 84.06 692 ALA A O 1
ATOM 5292 N N . ALA A 1 693 ? 10.475 -23.279 -23.948 1.00 83.62 693 ALA A N 1
ATOM 5293 C CA . ALA A 1 693 ? 11.648 -24.112 -23.671 1.00 83.62 693 ALA A CA 1
ATOM 5294 C C . ALA A 1 693 ? 11.777 -24.528 -22.189 1.00 83.62 693 ALA A C 1
ATOM 5296 O O . ALA A 1 693 ? 12.628 -25.341 -21.838 1.00 83.62 693 ALA A O 1
ATOM 5297 N N . GLY A 1 694 ? 10.914 -24.010 -21.306 1.00 85.75 694 GLY A N 1
ATOM 5298 C CA . GLY A 1 694 ? 10.915 -24.328 -19.879 1.00 85.75 694 GLY A CA 1
ATOM 5299 C C . GLY A 1 694 ? 11.942 -23.542 -19.067 1.00 85.75 694 GLY A C 1
ATOM 5300 O O . GLY A 1 694 ? 12.271 -23.968 -17.961 1.00 85.75 694 GLY A O 1
ATOM 5301 N N . ARG A 1 695 ? 12.444 -22.413 -19.588 1.00 88.38 695 ARG A N 1
ATOM 5302 C CA . ARG A 1 695 ? 13.316 -21.524 -18.815 1.00 88.38 695 ARG A CA 1
ATOM 5303 C C . ARG A 1 695 ? 12.539 -20.841 -17.696 1.00 88.38 695 ARG A C 1
ATOM 5305 O O . ARG A 1 695 ? 11.390 -20.439 -17.873 1.00 88.38 695 ARG A O 1
ATOM 5312 N N . THR A 1 696 ? 13.208 -20.631 -16.568 1.00 89.06 696 THR A N 1
ATOM 5313 C CA . THR A 1 696 ? 12.738 -19.734 -15.506 1.00 89.06 696 THR A CA 1
ATOM 5314 C C . THR A 1 696 ? 13.417 -18.381 -15.659 1.00 89.06 696 THR A C 1
ATOM 5316 O O . THR A 1 696 ? 14.645 -18.307 -15.732 1.00 89.06 696 THR A O 1
ATOM 5319 N N . PHE A 1 697 ? 12.630 -17.308 -15.707 1.00 87.62 697 PHE A N 1
ATOM 5320 C CA . PHE A 1 697 ? 13.140 -15.948 -15.863 1.00 87.62 697 PHE A CA 1
ATOM 5321 C C . PHE A 1 697 ? 12.172 -14.912 -15.289 1.00 87.62 697 PHE A C 1
ATOM 5323 O O . PHE A 1 697 ? 10.985 -15.175 -15.098 1.00 87.62 697 PHE A O 1
ATOM 5330 N N . VAL A 1 698 ? 12.698 -13.715 -15.034 1.00 88.06 698 VAL A N 1
ATOM 5331 C CA . VAL A 1 698 ? 11.909 -12.532 -14.682 1.00 88.06 698 VAL A CA 1
ATOM 5332 C C . VAL A 1 698 ? 11.724 -11.698 -15.944 1.00 88.06 698 VAL A C 1
ATOM 5334 O O . VAL A 1 698 ? 12.699 -11.361 -16.611 1.00 88.06 698 VAL A O 1
ATOM 5337 N N . LEU A 1 699 ? 10.473 -11.374 -16.274 1.00 86.44 699 LEU A N 1
ATOM 5338 C CA . LEU A 1 699 ? 10.141 -10.516 -17.408 1.00 86.44 699 LEU A CA 1
ATOM 5339 C C . LEU A 1 699 ? 9.721 -9.133 -16.912 1.00 86.44 699 LEU A C 1
ATOM 5341 O O . LEU A 1 699 ? 8.651 -8.970 -16.323 1.00 86.44 699 LEU A O 1
ATOM 5345 N N . GLU A 1 700 ? 10.550 -8.131 -17.182 1.00 82.69 700 GLU A N 1
ATOM 5346 C CA . GLU A 1 700 ? 10.251 -6.736 -16.879 1.00 82.69 700 GLU A CA 1
ATOM 5347 C C . GLU A 1 700 ? 9.782 -5.996 -18.136 1.00 82.69 700 GLU A C 1
ATOM 5349 O O . GLU A 1 700 ? 10.308 -6.180 -19.230 1.00 82.69 700 GLU A O 1
ATOM 5354 N N . GLY A 1 701 ? 8.772 -5.143 -17.975 1.00 79.75 701 GLY A N 1
ATOM 5355 C CA . GLY A 1 701 ? 8.284 -4.274 -19.042 1.00 79.75 701 GLY A CA 1
ATOM 5356 C C . GLY A 1 701 ? 7.892 -2.903 -18.485 1.00 79.75 701 GLY A C 1
ATOM 5357 O O . GLY A 1 701 ? 7.363 -2.831 -17.372 1.00 79.75 701 GLY A O 1
ATOM 5358 N N . PRO A 1 702 ? 8.105 -1.805 -19.213 1.00 71.50 702 PRO A N 1
ATOM 5359 C CA . PRO A 1 702 ? 7.500 -0.518 -18.878 1.00 71.50 702 PRO A CA 1
ATOM 5360 C C . PRO A 1 702 ? 5.954 -0.566 -18.929 1.00 71.50 702 PRO A C 1
ATOM 5362 O O . PRO A 1 702 ? 5.364 -1.484 -19.509 1.00 71.50 702 PRO A O 1
ATOM 5365 N N . PRO A 1 703 ? 5.235 0.382 -18.303 1.00 70.62 703 PRO A N 1
ATOM 5366 C CA . PRO A 1 703 ? 3.787 0.487 -18.475 1.00 70.62 703 PRO A CA 1
ATOM 5367 C C . PRO A 1 703 ? 3.436 0.735 -19.951 1.00 70.62 703 PRO A C 1
ATOM 5369 O O . PRO A 1 703 ? 4.112 1.488 -20.644 1.00 70.62 703 PRO A O 1
ATOM 5372 N N . GLY A 1 704 ? 2.379 0.083 -20.442 1.00 73.75 704 GLY A N 1
ATOM 5373 C CA . GLY A 1 704 ? 1.926 0.216 -21.833 1.00 73.75 704 GLY A CA 1
ATOM 5374 C C . GLY A 1 704 ? 2.610 -0.706 -22.853 1.00 73.75 704 GLY A C 1
ATOM 5375 O O . GLY A 1 704 ? 2.101 -0.825 -23.960 1.00 73.75 704 GLY A O 1
ATOM 5376 N N . THR A 1 705 ? 3.668 -1.447 -22.498 1.00 71.19 705 THR A N 1
ATOM 5377 C CA . THR A 1 705 ? 4.394 -2.342 -23.434 1.00 71.19 705 THR A CA 1
ATOM 5378 C C . THR A 1 705 ? 3.744 -3.714 -23.635 1.00 71.19 705 THR A C 1
ATOM 5380 O O . THR A 1 705 ? 4.417 -4.709 -23.885 1.00 71.19 705 THR A O 1
ATOM 5383 N N . GLY A 1 706 ? 2.422 -3.807 -23.474 1.00 82.00 706 GLY A N 1
ATOM 5384 C CA . GLY A 1 706 ? 1.698 -5.045 -23.761 1.00 82.00 706 GLY A CA 1
ATOM 5385 C C . GLY A 1 706 ? 1.982 -6.214 -22.808 1.00 82.00 706 GLY A C 1
ATOM 5386 O O . GLY A 1 706 ? 1.796 -7.354 -23.201 1.00 82.00 706 GLY A O 1
ATOM 5387 N N . LYS A 1 707 ? 2.356 -6.000 -21.538 1.00 88.19 707 LYS A N 1
ATOM 5388 C CA . LYS A 1 707 ? 2.619 -7.109 -20.583 1.00 88.19 707 LYS A CA 1
ATOM 5389 C C . LYS A 1 707 ? 1.540 -8.197 -20.567 1.00 88.19 707 LYS A C 1
ATOM 5391 O O . LYS A 1 707 ? 1.837 -9.382 -20.658 1.00 88.19 707 LYS A O 1
ATOM 5396 N N . SER A 1 708 ? 0.272 -7.792 -20.465 1.00 87.06 708 SER A N 1
ATOM 5397 C CA . SER A 1 708 ? -0.860 -8.734 -20.457 1.00 87.06 708 SER A CA 1
ATOM 5398 C C . SER A 1 708 ? -1.012 -9.483 -21.785 1.00 87.06 708 SER A C 1
ATOM 5400 O O . SER A 1 708 ? -1.490 -10.614 -21.801 1.00 87.06 708 SER A O 1
ATOM 5402 N N . GLN A 1 709 ? -0.576 -8.877 -22.888 1.00 88.62 709 GLN A N 1
ATOM 5403 C CA . GLN A 1 709 ? -0.529 -9.488 -24.211 1.00 88.62 709 GLN A CA 1
ATOM 5404 C C . GLN A 1 709 ? 0.575 -10.547 -24.284 1.00 88.62 709 GLN A C 1
ATOM 5406 O O . GLN A 1 709 ? 0.296 -11.678 -24.672 1.00 88.62 709 GLN A O 1
ATOM 5411 N N . THR A 1 710 ? 1.777 -10.238 -23.789 1.00 92.25 710 THR A N 1
ATOM 5412 C CA . THR A 1 710 ? 2.878 -11.208 -23.686 1.00 92.25 710 THR A CA 1
ATOM 5413 C C . THR A 1 710 ? 2.516 -12.392 -22.791 1.00 92.25 710 THR A C 1
ATOM 5415 O O . THR A 1 710 ? 2.771 -13.531 -23.164 1.00 92.25 710 THR A O 1
ATOM 5418 N N . ILE A 1 711 ? 1.855 -12.149 -21.650 1.00 92.56 711 ILE A N 1
ATOM 5419 C CA . ILE A 1 711 ? 1.347 -13.212 -20.764 1.00 92.56 711 ILE A CA 1
ATOM 5420 C C . ILE A 1 711 ? 0.339 -14.101 -21.500 1.00 92.56 711 ILE A C 1
ATOM 5422 O O . ILE A 1 711 ? 0.410 -15.321 -21.394 1.00 92.56 711 ILE A O 1
ATOM 5426 N N . THR A 1 712 ? -0.576 -13.506 -22.271 1.00 92.69 712 THR A N 1
ATOM 5427 C CA . THR A 1 712 ? -1.567 -14.267 -23.052 1.00 92.69 712 THR A CA 1
ATOM 5428 C C . THR A 1 712 ? -0.870 -15.187 -24.057 1.00 92.69 712 THR A C 1
ATOM 5430 O O . THR A 1 712 ? -1.181 -16.373 -24.107 1.00 92.69 712 THR A O 1
ATOM 5433 N N . ASN A 1 713 ? 0.113 -14.671 -24.800 1.00 93.56 713 ASN A N 1
ATOM 5434 C CA . ASN A 1 713 ? 0.883 -15.464 -25.761 1.00 93.56 713 ASN A CA 1
ATOM 5435 C C . ASN A 1 713 ? 1.704 -16.568 -25.077 1.00 93.56 713 ASN A C 1
ATOM 5437 O O . ASN A 1 713 ? 1.713 -17.697 -25.552 1.00 93.56 713 ASN A O 1
ATOM 5441 N N . LEU A 1 714 ? 2.325 -16.282 -23.928 1.00 93.31 714 LEU A N 1
ATOM 5442 C CA . LEU A 1 714 ? 3.040 -17.275 -23.118 1.00 93.31 714 LEU A CA 1
ATOM 5443 C C . LEU A 1 714 ? 2.132 -18.434 -22.693 1.00 93.31 714 LEU A C 1
ATOM 5445 O O . LEU A 1 714 ? 2.521 -19.594 -22.809 1.00 93.31 714 LEU A O 1
ATOM 5449 N N . ILE A 1 715 ? 0.924 -18.123 -22.211 1.00 93.00 715 ILE A N 1
ATOM 5450 C CA . ILE A 1 715 ? -0.056 -19.134 -21.797 1.00 93.00 715 ILE A CA 1
ATOM 5451 C C . ILE A 1 715 ? -0.477 -19.976 -23.002 1.00 93.00 715 ILE A C 1
ATOM 5453 O O . ILE A 1 715 ? -0.456 -21.199 -22.918 1.00 93.00 715 ILE A O 1
ATOM 5457 N N . VAL A 1 716 ? -0.821 -19.345 -24.127 1.00 92.94 716 VAL A N 1
ATOM 5458 C CA . VAL A 1 716 ? -1.288 -20.058 -25.326 1.00 92.94 716 VAL A CA 1
ATOM 5459 C C . VAL A 1 716 ? -0.188 -20.939 -25.917 1.00 92.94 716 VAL A C 1
ATOM 5461 O O . VAL A 1 716 ? -0.454 -22.099 -26.213 1.00 92.94 716 VAL A O 1
ATOM 5464 N N . GLN A 1 717 ? 1.051 -20.450 -25.992 1.00 92.88 717 GLN A N 1
ATOM 5465 C CA . GLN A 1 717 ? 2.200 -21.248 -26.419 1.00 92.88 717 GLN A CA 1
ATOM 5466 C C . GLN A 1 717 ? 2.448 -22.442 -25.491 1.00 92.88 717 GLN A C 1
ATOM 5468 O O . GLN A 1 717 ? 2.714 -23.549 -25.954 1.00 92.88 717 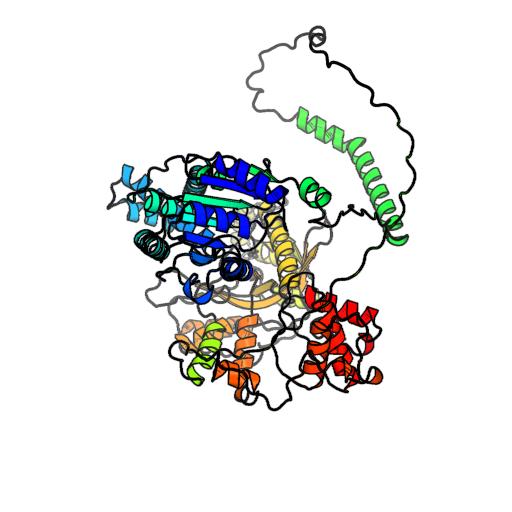GLN A O 1
ATOM 5473 N N . ALA A 1 718 ? 2.367 -22.243 -24.174 1.00 91.56 718 ALA A N 1
ATOM 5474 C CA . ALA A 1 718 ? 2.538 -23.328 -23.216 1.00 91.56 718 ALA A CA 1
ATOM 5475 C C . ALA A 1 718 ? 1.427 -24.383 -23.354 1.00 91.56 718 ALA A C 1
ATOM 5477 O O . ALA A 1 718 ? 1.729 -25.575 -23.348 1.00 91.56 718 ALA A O 1
ATOM 5478 N N . LEU A 1 719 ? 0.174 -23.954 -23.533 1.00 90.19 719 LEU A N 1
ATOM 5479 C CA . LEU A 1 719 ? -0.959 -24.847 -23.781 1.00 90.19 719 LEU A CA 1
ATOM 5480 C C . LEU A 1 719 ? -0.801 -25.621 -25.096 1.00 90.19 719 LEU A C 1
ATOM 5482 O O . LEU A 1 719 ? -1.065 -26.818 -25.120 1.00 90.19 719 LEU A O 1
ATOM 5486 N N . ALA A 1 720 ? -0.334 -24.966 -26.163 1.00 89.69 720 ALA A N 1
ATOM 5487 C CA . ALA A 1 720 ? -0.062 -25.611 -27.448 1.00 89.69 720 ALA A CA 1
ATOM 5488 C C . ALA A 1 720 ? 1.043 -26.679 -27.354 1.00 89.69 720 ALA A C 1
ATOM 5490 O O . ALA A 1 720 ? 1.015 -27.660 -28.088 1.00 89.69 720 ALA A O 1
ATOM 5491 N N . ASN A 1 721 ? 1.966 -26.524 -26.399 1.00 88.44 721 ASN A N 1
ATOM 5492 C CA . ASN A 1 721 ? 3.022 -27.489 -26.090 1.00 88.44 721 ASN A CA 1
ATOM 5493 C C . ASN A 1 721 ? 2.616 -28.494 -24.987 1.00 88.44 721 ASN A C 1
ATOM 5495 O O . ASN A 1 721 ? 3.483 -28.997 -24.268 1.00 88.44 721 ASN A O 1
ATOM 5499 N N . ASP A 1 722 ? 1.314 -28.744 -24.805 1.00 88.69 722 ASP A N 1
ATOM 5500 C CA . ASP A 1 722 ? 0.739 -29.685 -23.830 1.00 88.69 722 ASP A CA 1
ATOM 5501 C C . ASP A 1 722 ? 1.138 -29.423 -22.360 1.00 88.69 722 ASP A C 1
ATOM 5503 O O . ASP A 1 722 ? 1.132 -30.323 -21.509 1.00 88.69 722 ASP A O 1
ATOM 5507 N N . LYS A 1 723 ? 1.482 -28.175 -22.011 1.00 88.81 723 LYS A N 1
ATOM 5508 C CA . LYS A 1 723 ? 1.818 -27.796 -20.632 1.00 88.81 723 LYS A CA 1
ATOM 5509 C C . LYS A 1 723 ? 0.588 -27.320 -19.869 1.00 88.81 723 LYS A C 1
ATOM 5511 O O . LYS A 1 723 ? -0.282 -26.629 -20.389 1.00 88.81 723 LYS A O 1
ATOM 5516 N N . ARG A 1 724 ? 0.568 -27.622 -18.570 1.00 90.00 724 ARG A N 1
ATOM 5517 C CA . ARG A 1 724 ? -0.384 -27.038 -17.615 1.00 90.00 724 ARG A CA 1
ATOM 5518 C C . ARG A 1 724 ? 0.196 -25.749 -17.054 1.00 90.00 724 ARG A C 1
ATOM 5520 O O . ARG A 1 724 ? 1.355 -25.733 -16.643 1.00 90.00 724 ARG A O 1
ATOM 5527 N N . VAL A 1 725 ? -0.614 -24.696 -17.006 1.00 90.50 725 VAL A N 1
ATOM 5528 C CA . VAL A 1 725 ? -0.184 -23.370 -16.553 1.00 90.50 725 VAL A CA 1
ATOM 5529 C C . VAL A 1 725 ? -0.991 -22.956 -15.330 1.00 90.50 725 VAL A C 1
ATOM 5531 O O . VAL A 1 725 ? -2.216 -22.914 -15.382 1.00 90.50 725 VAL A O 1
ATOM 5534 N N . LEU A 1 726 ? -0.298 -22.620 -14.241 1.00 91.19 726 LEU A N 1
ATOM 5535 C CA . LEU A 1 726 ? -0.880 -21.918 -13.101 1.00 91.19 726 LEU A CA 1
ATOM 5536 C C . LEU A 1 726 ? -0.476 -20.446 -13.196 1.00 91.19 726 LEU A C 1
ATOM 5538 O O . LEU A 1 726 ? 0.696 -20.111 -13.028 1.00 91.19 726 LEU A O 1
ATOM 5542 N N . PHE A 1 727 ? -1.443 -19.575 -13.477 1.00 90.50 727 PHE A N 1
ATOM 5543 C CA . PHE A 1 727 ? -1.232 -18.131 -13.479 1.00 90.50 727 PHE A CA 1
ATOM 5544 C C . PHE A 1 727 ? -1.637 -17.547 -12.124 1.00 90.50 727 PHE A C 1
ATOM 5546 O O . PHE A 1 727 ? -2.781 -17.692 -11.703 1.00 90.50 727 PHE A O 1
ATOM 5553 N N . VAL A 1 728 ? -0.694 -16.887 -11.452 1.00 88.69 728 VAL A N 1
ATOM 5554 C CA . VAL A 1 728 ? -0.900 -16.259 -10.142 1.00 88.69 728 VAL A CA 1
ATOM 5555 C C . VAL A 1 728 ? -0.613 -14.768 -10.268 1.00 88.69 728 VAL A C 1
ATOM 5557 O O . VAL A 1 728 ? 0.399 -14.378 -10.850 1.00 88.69 728 VAL A O 1
ATOM 5560 N N . ALA A 1 729 ? -1.485 -13.933 -9.711 1.00 85.69 729 ALA A N 1
ATOM 5561 C CA . ALA A 1 729 ? -1.293 -12.491 -9.647 1.00 85.69 729 ALA A CA 1
ATOM 5562 C C . ALA A 1 729 ? -1.772 -11.951 -8.297 1.00 85.69 729 ALA A C 1
ATOM 5564 O O . ALA A 1 729 ? -2.703 -12.487 -7.706 1.00 85.69 729 ALA A O 1
ATOM 5565 N N . GLU A 1 730 ? -1.148 -10.870 -7.829 1.00 75.12 730 GLU A N 1
ATOM 5566 C CA . GLU A 1 730 ? -1.497 -10.238 -6.550 1.00 75.12 730 GLU A CA 1
ATOM 5567 C C . GLU A 1 730 ? -2.883 -9.578 -6.583 1.00 75.12 730 GLU A C 1
ATOM 5569 O O . GLU A 1 730 ? -3.608 -9.610 -5.597 1.00 75.12 730 GLU A O 1
ATOM 5574 N N . LYS A 1 731 ? -3.259 -8.990 -7.727 1.00 78.25 731 LYS A N 1
ATOM 5575 C CA . LYS A 1 731 ? -4.500 -8.221 -7.879 1.00 78.25 731 LYS A CA 1
ATOM 5576 C C . LYS A 1 731 ? -5.502 -8.947 -8.759 1.00 78.25 731 LYS A C 1
ATOM 5578 O O . LYS A 1 731 ? -5.163 -9.365 -9.870 1.00 78.25 731 LYS A O 1
ATOM 5583 N N . ARG A 1 732 ? -6.770 -8.952 -8.338 1.00 74.94 732 ARG A N 1
ATOM 5584 C CA . ARG A 1 732 ? -7.878 -9.552 -9.100 1.00 74.94 732 ARG A CA 1
ATOM 5585 C C . ARG A 1 732 ? -8.014 -8.965 -10.506 1.00 74.94 732 ARG A C 1
ATOM 5587 O O . ARG A 1 732 ? -8.175 -9.708 -11.466 1.00 74.94 732 ARG A O 1
ATOM 5594 N N . ALA A 1 733 ? -7.831 -7.653 -10.651 1.00 79.50 733 ALA A N 1
ATOM 5595 C CA . ALA A 1 733 ? -7.873 -6.982 -11.950 1.00 79.50 733 ALA A CA 1
ATOM 5596 C C . ALA A 1 733 ? -6.864 -7.557 -12.967 1.00 79.50 733 ALA A C 1
ATOM 5598 O O . ALA A 1 733 ? -7.145 -7.595 -14.162 1.00 79.50 733 ALA A O 1
ATOM 5599 N N . ALA A 1 734 ? -5.691 -8.023 -12.521 1.00 83.31 734 ALA A N 1
ATOM 5600 C CA . ALA A 1 734 ? -4.714 -8.644 -13.415 1.00 83.31 734 ALA A CA 1
ATOM 5601 C C . ALA A 1 734 ? -5.185 -10.026 -13.900 1.00 83.31 734 ALA A C 1
ATOM 5603 O O . ALA A 1 734 ? -5.013 -10.340 -15.079 1.00 83.31 734 ALA A O 1
ATOM 5604 N N . LEU A 1 735 ? -5.816 -10.810 -13.016 1.00 85.56 735 LEU A N 1
ATOM 5605 C CA . LEU A 1 735 ? -6.439 -12.092 -13.361 1.00 85.56 735 LEU A CA 1
ATOM 5606 C C . LEU A 1 735 ? -7.567 -11.889 -14.381 1.00 85.56 735 LEU A C 1
ATOM 5608 O O . LEU A 1 735 ? -7.533 -12.494 -15.450 1.00 85.56 735 LEU A O 1
ATOM 5612 N N . GLU A 1 736 ? -8.490 -10.963 -14.109 1.00 85.19 736 GLU A N 1
ATOM 5613 C CA . GLU A 1 736 ? -9.629 -10.648 -14.987 1.00 85.19 736 GLU A CA 1
ATOM 5614 C C . GLU A 1 736 ? -9.179 -10.164 -16.373 1.00 85.19 736 GLU A C 1
ATOM 5616 O O . GLU A 1 736 ? -9.742 -10.554 -17.397 1.00 85.19 736 GLU A O 1
ATOM 5621 N N . VAL A 1 737 ? -8.134 -9.329 -16.439 1.00 88.88 737 VAL A N 1
ATOM 5622 C CA . VAL A 1 737 ? -7.589 -8.852 -17.718 1.00 88.88 737 VAL A CA 1
ATOM 5623 C C . VAL A 1 737 ? -7.033 -10.007 -18.546 1.00 88.88 737 VAL A C 1
ATOM 5625 O O . VAL A 1 737 ? -7.273 -10.046 -19.754 1.00 88.88 737 VAL A O 1
ATOM 5628 N N . VAL A 1 738 ? -6.291 -10.932 -17.934 1.00 89.00 738 VAL A N 1
ATOM 5629 C CA . VAL A 1 738 ? -5.735 -12.092 -18.646 1.00 89.00 738 VAL A CA 1
ATOM 5630 C C . VAL A 1 738 ? -6.848 -13.056 -19.051 1.00 89.00 738 VAL A C 1
ATOM 5632 O O . VAL A 1 738 ? -6.891 -13.461 -20.209 1.00 89.00 738 VAL A O 1
ATOM 5635 N N . GLN A 1 739 ? -7.799 -13.346 -18.162 1.00 87.69 739 GLN A N 1
ATOM 5636 C CA . GLN A 1 739 ? -8.949 -14.198 -18.460 1.00 87.69 739 GLN A CA 1
ATOM 5637 C C . GLN A 1 739 ? -9.774 -13.650 -19.633 1.00 87.69 739 GLN A C 1
ATOM 5639 O O . GLN A 1 739 ? -10.057 -14.378 -20.586 1.00 87.69 739 GLN A O 1
ATOM 5644 N N . ARG A 1 740 ? -10.095 -12.348 -19.628 1.00 88.94 740 ARG A N 1
ATOM 5645 C CA . ARG A 1 740 ? -10.799 -11.698 -20.743 1.00 88.94 740 ARG A CA 1
ATOM 5646 C C . ARG A 1 740 ? -10.034 -11.852 -22.056 1.00 88.94 740 ARG A C 1
ATOM 5648 O O . ARG A 1 740 ? -10.638 -12.147 -23.081 1.00 88.94 740 ARG A O 1
ATOM 5655 N N . ARG A 1 741 ? -8.706 -11.702 -22.040 1.00 89.38 741 ARG A N 1
ATOM 5656 C CA . ARG A 1 741 ? -7.880 -11.893 -23.242 1.00 89.38 741 ARG A CA 1
ATOM 5657 C C . ARG A 1 741 ? -7.879 -13.341 -23.725 1.00 89.38 741 ARG A C 1
ATOM 5659 O O . ARG A 1 741 ? -7.977 -13.549 -24.930 1.00 89.38 741 ARG A O 1
ATOM 5666 N N . LEU A 1 742 ? -7.815 -14.317 -22.819 1.00 89.25 742 LEU A N 1
ATOM 5667 C CA . LEU A 1 742 ? -7.940 -15.742 -23.149 1.00 89.25 742 LEU A CA 1
ATOM 5668 C C . LEU A 1 742 ? -9.312 -16.060 -23.765 1.00 89.25 742 LEU A C 1
ATOM 5670 O O . LEU A 1 742 ? -9.400 -16.854 -24.701 1.00 89.25 742 LEU A O 1
ATOM 5674 N N . HIS A 1 743 ? -10.371 -15.390 -23.305 1.00 89.12 743 HIS A N 1
ATOM 5675 C CA . HIS A 1 743 ? -11.698 -15.472 -23.911 1.00 89.12 743 HIS A CA 1
ATOM 5676 C C . HIS A 1 743 ? -11.737 -14.865 -25.318 1.00 89.12 743 HIS A C 1
ATOM 5678 O O . HIS A 1 743 ? -12.242 -15.495 -26.243 1.00 89.12 743 HIS A O 1
ATOM 5684 N N . GLU A 1 744 ? -11.160 -13.677 -25.515 1.00 88.81 744 GLU A N 1
ATOM 5685 C CA . GLU A 1 744 ? -11.075 -13.026 -26.832 1.00 88.81 744 GLU A CA 1
ATOM 5686 C C . GLU A 1 744 ? -10.334 -13.868 -27.881 1.00 88.81 744 GLU A C 1
ATOM 5688 O O . GLU A 1 744 ? -10.657 -13.774 -29.061 1.00 88.81 744 GLU A O 1
ATOM 5693 N N . VAL A 1 745 ? -9.335 -14.660 -27.474 1.00 88.38 745 VAL A N 1
ATOM 5694 C CA . VAL A 1 745 ? -8.565 -15.526 -28.389 1.00 88.38 745 VAL A CA 1
ATOM 5695 C C . VAL A 1 745 ? -9.122 -16.953 -28.491 1.00 88.38 745 VAL A C 1
ATOM 5697 O O . VAL A 1 745 ? -8.548 -17.782 -29.188 1.00 88.38 745 VAL A O 1
ATOM 5700 N N . GLY A 1 746 ? -10.237 -17.251 -27.813 1.00 86.19 746 GLY A N 1
ATOM 5701 C CA . GLY A 1 746 ? -10.953 -18.524 -27.935 1.00 86.19 746 GLY A CA 1
ATOM 5702 C C . GLY A 1 746 ? -10.426 -19.685 -27.084 1.00 86.19 746 GLY A C 1
ATOM 5703 O O . GLY A 1 746 ? -10.918 -20.800 -27.237 1.00 86.19 746 GLY A O 1
ATOM 5704 N N . VAL A 1 747 ? -9.478 -19.459 -26.166 1.00 86.62 747 VAL A N 1
ATOM 5705 C CA . VAL A 1 747 ? -8.936 -20.516 -25.282 1.00 86.62 747 VAL A CA 1
ATOM 5706 C C . VAL A 1 747 ? -9.553 -20.526 -23.877 1.00 86.62 747 VAL A C 1
ATOM 5708 O O . VAL A 1 747 ? -9.129 -21.303 -23.026 1.00 86.62 747 VAL A O 1
ATOM 5711 N N . ALA A 1 748 ? -10.582 -19.711 -23.622 1.00 84.06 748 ALA A N 1
ATOM 5712 C CA . ALA A 1 748 ? -11.313 -19.703 -22.349 1.00 84.06 748 ALA A CA 1
ATOM 5713 C C . ALA A 1 748 ? -11.790 -21.085 -21.854 1.00 84.06 748 ALA A C 1
ATOM 5715 O O . ALA A 1 748 ? -11.680 -21.314 -20.653 1.00 84.06 748 ALA A O 1
ATOM 5716 N N . PRO A 1 749 ? -12.249 -22.030 -22.706 1.00 86.06 749 PRO A N 1
ATOM 5717 C CA . PRO A 1 749 ? -12.643 -23.365 -22.241 1.00 86.06 749 PRO A CA 1
ATOM 5718 C C . PRO A 1 749 ? -11.525 -24.161 -21.547 1.00 86.06 749 PRO A C 1
ATOM 5720 O O . PRO A 1 749 ? -11.812 -25.131 -20.853 1.00 86.06 749 PRO A O 1
ATOM 5723 N N . PHE A 1 750 ? -10.262 -23.767 -21.733 1.00 82.88 750 PHE A N 1
ATOM 5724 C CA . PHE A 1 750 ? -9.093 -24.395 -21.112 1.00 82.88 750 PHE A CA 1
ATOM 5725 C C . PHE A 1 750 ? -8.634 -23.688 -19.826 1.00 82.88 750 PHE A C 1
ATOM 5727 O O . PHE A 1 750 ? -7.653 -24.110 -19.216 1.00 82.88 750 PHE A O 1
ATOM 5734 N N . ALA A 1 751 ? -9.309 -22.611 -19.411 1.00 83.94 751 ALA A N 1
ATOM 5735 C CA . ALA A 1 751 ? -8.972 -21.841 -18.220 1.00 83.94 751 ALA A CA 1
ATOM 5736 C C . ALA A 1 751 ? -9.963 -22.128 -17.081 1.00 83.94 751 ALA A C 1
ATOM 5738 O O . ALA A 1 751 ? -11.174 -22.033 -17.265 1.00 83.94 751 ALA A O 1
ATOM 5739 N N . LEU A 1 752 ? -9.437 -22.430 -15.891 1.00 83.12 752 LEU A N 1
ATOM 5740 C CA . LEU A 1 752 ? -10.209 -22.595 -14.657 1.00 83.12 752 LEU A CA 1
ATOM 5741 C C . LEU A 1 752 ? -9.827 -21.493 -13.664 1.00 83.12 752 LEU A C 1
ATOM 5743 O O . LEU A 1 752 ? -8.647 -21.315 -13.358 1.00 83.12 752 LEU A O 1
ATOM 5747 N N . GLU A 1 753 ? -10.816 -20.771 -13.141 1.00 75.38 753 GLU A N 1
ATOM 5748 C CA . GLU A 1 753 ? -10.599 -19.770 -12.096 1.00 75.38 753 GLU A CA 1
ATOM 5749 C C . GLU A 1 753 ? -10.671 -20.402 -10.709 1.00 75.38 753 GLU A C 1
ATOM 5751 O O . GLU A 1 753 ? -11.701 -20.934 -10.321 1.00 75.38 753 GLU A O 1
ATOM 5756 N N . LEU A 1 754 ? -9.593 -20.296 -9.932 1.00 68.50 754 LEU A N 1
ATOM 5757 C CA . LEU A 1 754 ? -9.516 -20.886 -8.589 1.00 68.50 754 LEU A CA 1
ATOM 5758 C C . LEU A 1 754 ? -9.981 -19.937 -7.464 1.00 68.50 754 LEU A C 1
ATOM 5760 O O . LEU A 1 754 ? -9.985 -20.324 -6.302 1.00 68.50 754 LEU A O 1
ATOM 5764 N N . HIS A 1 755 ? -10.349 -18.689 -7.781 1.00 57.28 755 HIS A N 1
ATOM 5765 C CA . HIS A 1 755 ? -10.539 -17.610 -6.796 1.00 57.28 755 HIS A CA 1
ATOM 5766 C C . HIS A 1 755 ? -11.995 -17.225 -6.514 1.00 57.28 755 HIS A C 1
ATOM 5768 O O . HIS A 1 755 ? -12.235 -16.205 -5.870 1.00 57.28 755 HIS A O 1
ATOM 5774 N N . SER A 1 756 ? -12.980 -17.988 -6.984 1.00 41.62 756 SER A N 1
ATOM 5775 C CA . SER A 1 756 ? -14.378 -17.642 -6.737 1.00 41.62 756 SER A CA 1
ATOM 5776 C C . SER A 1 756 ? -15.138 -18.788 -6.087 1.00 41.62 756 SER A C 1
ATOM 5778 O O . SER A 1 756 ? -15.080 -19.930 -6.544 1.00 41.62 756 SER A O 1
ATOM 5780 N N . SER A 1 757 ? -15.958 -18.434 -5.100 1.00 40.28 757 SER A N 1
ATOM 5781 C CA . SER A 1 757 ? -17.115 -19.206 -4.636 1.00 40.28 757 SER A CA 1
ATOM 5782 C C . SER A 1 757 ? -18.145 -19.492 -5.749 1.00 40.28 757 SER A C 1
ATOM 5784 O O . SER A 1 757 ? -19.182 -20.084 -5.486 1.00 40.28 757 SER A O 1
ATOM 5786 N N . LYS A 1 758 ? -17.872 -19.113 -7.011 1.00 34.12 758 LYS A N 1
ATOM 5787 C CA . LYS A 1 758 ? -18.632 -19.518 -8.205 1.00 34.12 758 LYS A CA 1
ATOM 5788 C C . LYS A 1 758 ? -18.074 -20.774 -8.885 1.00 34.12 758 LYS A C 1
ATOM 5790 O O . LYS A 1 758 ? -18.539 -21.119 -9.965 1.00 34.12 758 LYS A O 1
ATOM 5795 N N . SER A 1 759 ? -17.077 -21.432 -8.298 1.00 31.00 759 SER A N 1
ATOM 5796 C CA . SER A 1 759 ? -16.519 -22.680 -8.830 1.00 31.00 759 SER A CA 1
ATOM 5797 C C . SER A 1 759 ? -17.371 -23.860 -8.358 1.00 31.00 759 SER A C 1
ATOM 5799 O O . SER A 1 759 ? -16.992 -24.579 -7.437 1.00 31.00 759 SER A O 1
ATOM 5801 N N . GLY A 1 760 ? -18.552 -23.994 -8.964 1.00 27.36 760 GLY A N 1
ATOM 5802 C CA . GLY A 1 760 ? -19.468 -25.128 -8.844 1.00 27.36 760 GLY A CA 1
ATOM 5803 C C . GLY A 1 760 ? -19.931 -25.571 -10.220 1.00 27.36 760 GLY A C 1
ATOM 5804 O O . GLY A 1 760 ? -20.358 -24.680 -10.991 1.00 27.36 760 GLY A O 1
#

Mean predicted aligned error: 20.62 Å

pLDDT: mean 77.69, std 17.86, range [24.11, 96.12]